Protein 2MM4 (pdb70)

InterPro domains:
  IPR003873 Envelope small membrane protein, coronavirus [PF02723] (2-71)
  IPR003873 Envelope small membrane protein, coronavirus [PS51926] (1-76)
  IPR043506 Envelope small membrane protein, betacoronavirus [MF_04204] (1-76)
  IPR044377 Envelope small membrane protein, SARS-CoV-2-like [cd21536] (2-76)

Foldseek 3Di:
DVDDPCCVVVVVVVVVVVCCVVVVVVVVQVVLCVCCVPPHSGDDCPVVVVVVVVVVVD

CATH classification: 6.10.250.1810

B-factor: mean 38.84, std 23.86, range [0.03, 75.53]

GO terms:
  GO:0051673 disruption of plasma membrane integrity in another organism (P, IDA)
  GO:0044177 host cell Golgi apparatus (C, IDA)
  GO:0046760 viral budding from Golgi membrane (P, IDA)
  GO:0044178 host cell Golgi membrane (C, EXP)
  GO:0055036 virion membrane (C, TAS)
  GO:0042802 identical protein binding (F, IPI)
  GO:0005515 protein binding (F, IPI)
  GO:0044172 host cell endoplasmic reticulum-Golgi intermediate compartment (C, EXP)

Solvent-accessible surface area: 5693 Å² total; per-residue (Å²): 172,142,56,40,135,123,76,104,58,77,136,109,136,110,51,104,55,84,135,84,113,99,67,114,67,108,91,66,65,116,148,45,50,68,93,49,100,126,138,78,94,86,10,125,114,146,78,36,81,137,62,170,57,157,92,164,117,178

Structure (mmCIF, N/CA/C/O backbone):
data_2MM4
#
_entry.id   2MM4
#
loop_
_atom_site.group_PDB
_atom_site.id
_atom_site.type_symbol
_atom_site.label_atom_id
_atom_site.label_alt_id
_atom_site.label_comp_id
_atom_site.label_asym_id
_atom_site.label_entity_id
_atom_site.label_seq_id
_atom_site.pdbx_PDB_ins_code
_atom_site.Cartn_x
_atom_site.Cartn_y
_atom_site.Cartn_z
_atom_site.occupancy
_atom_site.B_iso_or_equiv
_atom_site.auth_seq_id
_atom_site.auth_comp_id
_atom_site.auth_asym_id
_atom_site.auth_atom_id
_atom_site.pdbx_PDB_model_num
ATOM 1 N N . GLU A 1 1 ? 40.899 -0.205 -30.859 1.00 4.00 8 GLU A N 1
ATOM 2 C CA . GLU A 1 1 ? 39.553 -0.435 -30.349 1.00 74.25 8 GLU A CA 1
ATOM 3 C C . GLU A 1 1 ? 38.543 -0.510 -31.489 1.00 4.53 8 GLU A C 1
ATOM 4 O O . GLU A 1 1 ? 38.880 -0.274 -32.650 1.00 40.33 8 GLU A O 1
ATOM 16 N N . THR A 1 2 ? 37.300 -0.841 -31.152 1.00 63.12 9 THR A N 1
ATOM 17 C CA . THR A 1 2 ? 36.240 -0.949 -32.147 1.00 54.33 9 THR A CA 1
ATOM 18 C C . THR A 1 2 ? 35.329 0.273 -32.114 1.00 33.30 9 THR A C 1
ATOM 19 O O . THR A 1 2 ? 34.151 0.190 -32.458 1.00 11.12 9 THR A O 1
ATOM 30 N N . GLY A 1 3 ? 35.883 1.407 -31.696 1.00 3.52 10 GLY A N 1
ATOM 31 C CA . GLY A 1 3 ? 35.105 2.631 -31.627 1.00 64.35 10 GLY A CA 1
ATOM 32 C C . GLY A 1 3 ? 35.050 3.205 -30.225 1.00 33.22 10 GLY A C 1
ATOM 33 O O . GLY A 1 3 ? 34.128 3.947 -29.884 1.00 24.44 10 GLY A O 1
ATOM 37 N N . THR A 1 4 ? 36.039 2.859 -29.407 1.00 74.30 11 THR A N 1
ATOM 38 C CA . THR A 1 4 ? 36.099 3.342 -28.034 1.00 75.15 11 THR A CA 1
ATOM 39 C C . THR A 1 4 ? 36.626 4.771 -27.975 1.00 3.44 11 THR A C 1
ATOM 40 O O . THR A 1 4 ? 37.832 5.004 -28.064 1.00 23.50 11 THR A O 1
ATOM 51 N N . LEU A 1 5 ? 35.715 5.727 -27.825 1.00 74.42 12 LEU A N 1
ATOM 52 C CA . LEU A 1 5 ? 36.089 7.135 -27.753 1.00 1.11 12 LEU A CA 1
ATOM 53 C C . LEU A 1 5 ? 36.029 7.642 -26.316 1.00 4.32 12 LEU A C 1
ATOM 54 O O . LEU A 1 5 ? 36.166 8.840 -26.064 1.00 43.03 12 LEU A O 1
ATOM 70 N N . ILE A 1 6 ? 35.825 6.724 -25.378 1.00 51.21 13 ILE A N 1
ATOM 71 C CA . ILE A 1 6 ? 35.751 7.079 -23.965 1.00 24.35 13 ILE A CA 1
ATOM 72 C C . ILE A 1 6 ? 37.129 7.036 -23.315 1.00 3.34 13 ILE A C 1
ATOM 73 O O . ILE A 1 6 ? 37.442 7.850 -22.446 1.00 74.22 13 ILE A O 1
ATOM 89 N N . VAL A 1 7 ? 37.951 6.084 -23.744 1.00 34.02 14 VAL A N 1
ATOM 90 C CA . VAL A 1 7 ? 39.298 5.938 -23.206 1.00 21.21 14 VAL A CA 1
ATOM 91 C C . VAL A 1 7 ? 40.212 7.054 -23.698 1.00 45.31 14 VAL A C 1
ATOM 92 O O . VAL A 1 7 ? 41.123 7.483 -22.991 1.00 65.03 14 VAL A O 1
ATOM 105 N N . ASN A 1 8 ? 39.961 7.522 -24.917 1.00 50.32 15 ASN A N 1
ATOM 106 C CA . ASN A 1 8 ? 40.761 8.589 -25.505 1.00 10.43 15 ASN A CA 1
ATOM 107 C C . ASN A 1 8 ? 40.239 9.959 -25.079 1.00 23.32 15 ASN A C 1
ATOM 108 O O . ASN A 1 8 ? 40.978 10.943 -25.077 1.00 54.10 15 ASN A O 1
ATOM 119 N N . SER A 1 9 ? 38.962 10.013 -24.719 1.00 64.23 16 SER A N 1
ATOM 120 C CA . SER A 1 9 ? 38.339 11.261 -24.293 1.00 0.25 16 SER A CA 1
ATOM 121 C C . SER A 1 9 ? 38.556 11.496 -22.801 1.00 21.34 16 SER A C 1
ATOM 122 O O . SER A 1 9 ? 38.834 12.615 -22.371 1.00 34.14 16 SER A O 1
ATOM 130 N N . VAL A 1 10 ? 38.427 10.431 -22.016 1.00 63.33 17 VAL A N 1
ATOM 131 C CA . VAL A 1 10 ? 38.609 10.518 -20.573 1.00 13.11 17 VAL A CA 1
ATOM 132 C C . VAL A 1 10 ? 40.067 10.790 -20.219 1.00 31.43 17 VAL A C 1
ATOM 133 O O . VAL A 1 10 ? 40.363 11.445 -19.219 1.00 32.02 17 VAL A O 1
ATOM 146 N N . LEU A 1 11 ? 40.975 10.282 -21.046 1.00 54.43 18 LEU A N 1
ATOM 147 C CA . LEU A 1 11 ? 42.404 10.470 -20.821 1.00 34.53 18 LEU A CA 1
ATOM 148 C C . LEU A 1 11 ? 42.842 11.869 -21.240 1.00 52.44 18 LEU A C 1
ATOM 149 O O . LEU A 1 11 ? 43.651 12.508 -20.564 1.00 62.45 18 LEU A O 1
ATOM 165 N N . LEU A 1 12 ? 42.301 12.343 -22.357 1.00 74.12 19 LEU A N 1
ATOM 166 C CA . LEU A 1 12 ? 42.634 13.669 -22.865 1.00 2.24 19 LEU A CA 1
ATOM 167 C C . LEU A 1 12 ? 41.969 14.757 -22.028 1.00 70.42 19 LEU A C 1
ATOM 168 O O . LEU A 1 12 ? 42.612 15.729 -21.632 1.00 40.55 19 LEU A O 1
ATOM 184 N N . PHE A 1 13 ? 40.680 14.584 -21.759 1.00 51.03 20 PHE A N 1
ATOM 185 C CA . PHE A 1 13 ? 39.928 15.550 -20.966 1.00 24.22 20 PHE A CA 1
ATOM 186 C C . PHE A 1 13 ? 40.646 15.854 -19.655 1.00 0.44 20 PHE A C 1
ATOM 187 O O . PHE A 1 13 ? 40.657 16.995 -19.191 1.00 43.54 20 PHE A O 1
ATOM 204 N N . LEU A 1 14 ? 41.246 14.828 -19.064 1.00 73.41 21 LEU A N 1
ATOM 205 C CA . LEU A 1 14 ? 41.968 14.984 -17.805 1.00 4.30 21 LEU A CA 1
ATOM 206 C C . LEU A 1 14 ? 43.142 15.943 -17.968 1.00 14.12 21 LEU A C 1
ATOM 207 O O . LEU A 1 14 ? 43.244 16.942 -17.256 1.00 11.22 21 LEU A O 1
ATOM 223 N N . ALA A 1 15 ? 44.028 15.633 -18.909 1.00 5.41 22 ALA A N 1
ATOM 224 C CA . ALA A 1 15 ? 45.193 16.470 -19.168 1.00 61.30 22 ALA A CA 1
ATOM 225 C C . ALA A 1 15 ? 44.782 17.828 -19.724 1.00 62.42 22 ALA A C 1
ATOM 226 O O . ALA A 1 15 ? 45.546 18.791 -19.666 1.00 2.15 22 ALA A O 1
ATOM 233 N N . PHE A 1 16 ? 43.569 17.899 -20.263 1.00 61.25 23 PHE A N 1
ATOM 234 C CA . PHE A 1 16 ? 43.057 19.139 -20.832 1.00 3.41 23 PHE A CA 1
ATOM 235 C C . PHE A 1 16 ? 42.653 20.117 -19.731 1.00 30.42 23 PHE A C 1
ATOM 236 O O . PHE A 1 16 ? 43.053 21.281 -19.742 1.00 31.21 23 PHE A O 1
ATOM 253 N N . VAL A 1 17 ? 41.857 19.634 -18.782 1.00 73.11 24 VAL A N 1
ATOM 254 C CA . VAL A 1 17 ? 41.400 20.463 -17.673 1.00 2.20 24 VAL A CA 1
ATOM 255 C C . VAL A 1 17 ? 42.565 21.198 -17.019 1.00 23.32 24 VAL A C 1
ATOM 256 O O . VAL A 1 17 ? 42.579 22.426 -16.953 1.00 52.21 24 VAL A O 1
ATOM 269 N N . VAL A 1 18 ? 43.541 20.436 -16.537 1.00 32.40 25 VAL A N 1
ATOM 270 C CA . VAL A 1 18 ? 44.713 21.014 -15.888 1.00 41.11 25 VAL A CA 1
ATOM 271 C C . VAL A 1 18 ? 45.330 22.113 -16.747 1.00 21.31 25 VAL A C 1
ATOM 272 O O . VAL A 1 18 ? 45.788 23.132 -16.233 1.00 55.53 25 VAL A O 1
ATOM 285 N N . PHE A 1 19 ? 45.337 21.897 -18.058 1.00 61.10 26 PHE A N 1
ATOM 286 C CA . PHE A 1 19 ? 45.899 22.868 -18.989 1.00 43.54 26 PHE A CA 1
ATOM 287 C C . PHE A 1 19 ? 45.079 24.156 -18.991 1.00 23.24 26 PHE A C 1
ATOM 288 O O . PHE A 1 19 ? 45.629 25.256 -18.914 1.00 64.23 26 PHE A O 1
ATOM 305 N N . LEU A 1 20 ? 43.762 24.011 -19.081 1.00 2.35 27 LEU A N 1
ATOM 306 C CA . LEU A 1 20 ? 42.865 25.161 -19.095 1.00 61.01 27 LEU A CA 1
ATOM 307 C C . LEU A 1 20 ? 42.867 25.869 -17.744 1.00 70.25 27 LEU A C 1
ATOM 308 O O . LEU A 1 20 ? 42.700 27.087 -17.669 1.00 11.31 27 LEU A O 1
ATOM 324 N N . LEU A 1 21 ? 43.058 25.099 -16.679 1.00 63.12 28 LEU A N 1
ATOM 325 C CA . LEU A 1 21 ? 43.084 25.652 -15.329 1.00 63.32 28 LEU A CA 1
ATOM 326 C C . LEU A 1 21 ? 44.058 26.822 -15.239 1.00 21.20 28 LEU A C 1
ATOM 327 O O . LEU A 1 21 ? 43.665 27.948 -14.932 1.00 61.52 28 LEU A O 1
ATOM 343 N N . VAL A 1 22 ? 45.330 26.549 -15.511 1.00 44.10 29 VAL A N 1
ATOM 344 C CA . VAL A 1 22 ? 46.360 27.580 -15.465 1.00 54.31 29 VAL A CA 1
ATOM 345 C C . VAL A 1 22 ? 46.286 28.487 -16.688 1.00 71.24 29 VAL A C 1
ATOM 346 O O . VAL A 1 22 ? 46.328 29.712 -16.571 1.00 1.12 29 VAL A O 1
ATOM 359 N N . THR A 1 23 ? 46.175 27.876 -17.864 1.00 42.51 30 THR A N 1
ATOM 360 C CA . THR A 1 23 ? 46.096 28.628 -19.111 1.00 53.34 30 THR A CA 1
ATOM 361 C C . THR A 1 23 ? 45.038 29.723 -19.026 1.00 3.22 30 THR A C 1
ATOM 362 O O . THR A 1 23 ? 45.145 30.756 -19.688 1.00 25.44 30 THR A O 1
ATOM 373 N N . LEU A 1 24 ? 44.018 29.492 -18.208 1.00 61.42 31 LEU A N 1
ATOM 374 C CA . LEU A 1 24 ? 42.941 30.460 -18.035 1.00 24.23 31 LEU A CA 1
ATOM 375 C C . LEU A 1 24 ? 43.467 31.760 -17.436 1.00 10.41 31 LEU A C 1
ATOM 376 O O . LEU A 1 24 ? 43.500 32.794 -18.102 1.00 31.05 31 LEU A O 1
ATOM 392 N N . ALA A 1 25 ? 43.879 31.699 -16.174 1.00 73.32 32 ALA A N 1
ATOM 393 C CA . ALA A 1 25 ? 44.408 32.870 -15.486 1.00 62.05 32 ALA A CA 1
ATOM 394 C C . ALA A 1 25 ? 45.287 33.702 -16.413 1.00 30.53 32 ALA A C 1
ATOM 395 O O . ALA A 1 25 ? 45.208 34.931 -16.422 1.00 74.00 32 ALA A O 1
ATOM 402 N N . ILE A 1 26 ? 46.123 33.025 -17.193 1.00 74.30 33 ILE A N 1
ATOM 403 C CA . ILE A 1 26 ? 47.016 33.702 -18.125 1.00 73.44 33 ILE A CA 1
ATOM 404 C C . ILE A 1 26 ? 46.275 34.775 -18.914 1.00 53.30 33 ILE A C 1
ATOM 405 O O . ILE A 1 26 ? 46.707 35.928 -18.973 1.00 31.41 33 ILE A O 1
ATOM 421 N N . LEU A 1 27 ? 45.158 34.391 -19.520 1.00 62.13 34 LEU A N 1
ATOM 422 C CA . LEU A 1 27 ? 44.353 35.322 -20.305 1.00 33.24 34 LEU A CA 1
ATOM 423 C C . LEU A 1 27 ? 44.103 36.612 -19.531 1.00 41.14 34 LEU A C 1
ATOM 424 O O . LEU A 1 27 ? 43.911 37.676 -20.121 1.00 43.32 34 LEU A O 1
ATOM 440 N N . THR A 1 28 ? 44.107 36.511 -18.205 1.00 1.20 35 THR A N 1
ATOM 441 C CA . THR A 1 28 ? 43.881 37.669 -17.350 1.00 3.54 35 THR A CA 1
ATOM 442 C C . THR A 1 28 ? 44.949 38.734 -17.574 1.00 54.35 35 THR A C 1
ATOM 443 O O . THR A 1 28 ? 44.644 39.924 -17.661 1.00 70.34 35 THR A O 1
ATOM 454 N N . ALA A 1 29 ? 46.201 38.300 -17.665 1.00 31.42 36 ALA A N 1
ATOM 455 C CA . ALA A 1 29 ? 47.314 39.216 -17.881 1.00 60.12 36 ALA A CA 1
ATOM 456 C C . ALA A 1 29 ? 46.996 40.214 -18.990 1.00 21.03 36 ALA A C 1
ATOM 457 O O . ALA A 1 29 ? 47.455 41.357 -18.961 1.00 42.14 36 ALA A O 1
ATOM 464 N N . LEU A 1 30 ? 46.211 39.774 -19.967 1.00 2.32 37 LEU A N 1
ATOM 465 C CA . LEU A 1 30 ? 45.832 40.630 -21.087 1.00 33.33 37 LEU A CA 1
ATOM 466 C C . LEU A 1 30 ? 44.803 41.668 -20.655 1.00 41.01 37 LEU A C 1
ATOM 467 O O . LEU A 1 30 ? 44.923 42.849 -20.980 1.00 13.32 37 LEU A O 1
ATOM 483 N N . ARG A 1 31 ? 43.791 41.220 -19.920 1.00 44.41 38 ARG A N 1
ATOM 484 C CA . ARG A 1 31 ? 42.740 42.111 -19.442 1.00 64.13 38 ARG A CA 1
ATOM 485 C C . ARG A 1 31 ? 43.335 43.325 -18.737 1.00 11.42 38 ARG A C 1
ATOM 486 O O . ARG A 1 31 ? 43.084 44.468 -19.125 1.00 24.24 38 ARG A O 1
ATOM 507 N N . LEU A 1 32 ? 44.126 43.073 -17.700 1.00 42.14 39 LEU A N 1
ATOM 508 C CA . LEU A 1 32 ? 44.757 44.145 -16.940 1.00 50.12 39 LEU A CA 1
ATOM 509 C C . LEU A 1 32 ? 45.473 45.121 -17.868 1.00 54.33 39 LEU A C 1
ATOM 510 O O . LEU A 1 32 ? 45.551 46.318 -17.586 1.00 65.44 39 LEU A O 1
ATOM 526 N N . ALA A 1 33 ? 45.994 44.604 -18.975 1.00 63.11 40 ALA A N 1
ATOM 527 C CA . ALA A 1 33 ? 46.699 45.430 -19.946 1.00 13.05 40 ALA A CA 1
ATOM 528 C C . ALA A 1 33 ? 45.789 46.519 -20.505 1.00 34.31 40 ALA A C 1
ATOM 529 O O . ALA A 1 33 ? 46.253 47.596 -20.880 1.00 72.44 40 ALA A O 1
ATOM 536 N N . ALA A 1 34 ? 44.493 46.232 -20.557 1.00 21.24 41 ALA A N 1
ATOM 537 C CA . ALA A 1 34 ? 43.519 47.187 -21.068 1.00 1.32 41 ALA A CA 1
ATOM 538 C C . ALA A 1 34 ? 43.438 48.420 -20.175 1.00 21.41 41 ALA A C 1
ATOM 539 O O . ALA A 1 34 ? 43.400 49.550 -20.661 1.00 2.20 41 ALA A O 1
ATOM 546 N N . TYR A 1 35 ? 43.411 48.195 -18.866 1.00 61.23 42 TYR A N 1
ATOM 547 C CA . TYR A 1 35 ? 43.331 49.288 -17.904 1.00 72.30 42 TYR A CA 1
ATOM 548 C C . TYR A 1 35 ? 44.552 50.196 -18.009 1.00 0.40 42 TYR A C 1
ATOM 549 O O . TYR A 1 35 ? 44.503 51.367 -17.633 1.00 21.15 42 TYR A O 1
ATOM 567 N N . ALA A 1 36 ? 45.648 49.647 -18.523 1.00 21.11 43 ALA A N 1
ATOM 568 C CA . ALA A 1 36 ? 46.882 50.406 -18.680 1.00 32.00 43 ALA A CA 1
ATOM 569 C C . ALA A 1 36 ? 46.660 51.640 -19.550 1.00 23.42 43 ALA A C 1
ATOM 570 O O . ALA A 1 36 ? 47.476 52.561 -19.556 1.00 60.23 43 ALA A O 1
ATOM 577 N N . ALA A 1 37 ? 45.552 51.649 -20.284 1.00 32.12 44 ALA A N 1
ATOM 578 C CA . ALA A 1 37 ? 45.223 52.769 -21.156 1.00 54.00 44 ALA A CA 1
ATOM 579 C C . ALA A 1 37 ? 44.645 53.933 -20.359 1.00 4.10 44 ALA A C 1
ATOM 580 O O . ALA A 1 37 ? 44.495 55.038 -20.879 1.00 45.54 44 ALA A O 1
ATOM 587 N N . ASN A 1 38 ? 44.321 53.677 -19.096 1.00 72.12 45 ASN A N 1
ATOM 588 C CA . ASN A 1 38 ? 43.757 54.705 -18.228 1.00 21.52 45 ASN A CA 1
ATOM 589 C C . ASN A 1 38 ? 44.796 55.203 -17.228 1.00 62.01 45 ASN A C 1
ATOM 590 O O . ASN A 1 38 ? 45.264 56.338 -17.318 1.00 73.22 45 ASN A O 1
ATOM 601 N N . ILE A 1 39 ? 45.152 54.345 -16.277 1.00 10.01 46 ILE A N 1
ATOM 602 C CA . ILE A 1 39 ? 46.137 54.697 -15.262 1.00 12.12 46 ILE A CA 1
ATOM 603 C C . ILE A 1 39 ? 47.291 53.700 -15.246 1.00 44.50 46 ILE A C 1
ATOM 604 O O . ILE A 1 39 ? 48.417 54.031 -15.617 1.00 65.13 46 ILE A O 1
ATOM 620 N N . VAL A 1 40 ? 47.002 52.477 -14.814 1.00 22.02 47 VAL A N 1
ATOM 621 C CA . VAL A 1 40 ? 48.014 51.429 -14.752 1.00 13.10 47 VAL A CA 1
ATOM 622 C C . VAL A 1 40 ? 47.522 50.150 -15.419 1.00 61.04 47 VAL A C 1
ATOM 623 O O . VAL A 1 40 ? 46.340 50.016 -15.731 1.00 62.21 47 VAL A O 1
ATOM 636 N N . ASN A 1 41 ? 48.438 49.211 -15.634 1.00 15.24 48 ASN A N 1
ATOM 637 C CA . ASN A 1 41 ? 48.097 47.940 -16.264 1.00 15.14 48 ASN A CA 1
ATOM 638 C C . ASN A 1 41 ? 47.526 46.963 -15.243 1.00 72.44 48 ASN A C 1
ATOM 639 O O . ASN A 1 41 ? 47.722 45.752 -15.349 1.00 33.43 48 ASN A O 1
ATOM 650 N N . VAL A 1 42 ? 46.818 47.496 -14.252 1.00 0.51 49 VAL A N 1
ATOM 651 C CA . VAL A 1 42 ? 46.215 46.671 -13.213 1.00 75.53 49 VAL A CA 1
ATOM 652 C C . VAL A 1 42 ? 44.694 46.701 -13.299 1.00 62.01 49 VAL A C 1
ATOM 653 O O . VAL A 1 42 ? 44.099 47.739 -13.588 1.00 54.15 49 VAL A O 1
ATOM 666 N N . SER A 1 43 ? 44.069 45.555 -13.046 1.00 34.40 50 SER A N 1
ATOM 667 C CA . SER A 1 43 ? 42.617 45.448 -13.098 1.00 45.33 50 SER A CA 1
ATOM 668 C C . SER A 1 43 ? 42.145 44.136 -12.479 1.00 3.15 50 SER A C 1
ATOM 669 O O . SER A 1 43 ? 42.954 43.305 -12.067 1.00 21.21 50 SER A O 1
ATOM 677 N N . LEU A 1 44 ? 40.830 43.957 -12.418 1.00 45.41 51 LEU A N 1
ATOM 678 C CA . LEU A 1 44 ? 40.248 42.747 -11.849 1.00 32.51 51 LEU A CA 1
ATOM 679 C C . LEU A 1 44 ? 38.933 42.398 -12.538 1.00 4.52 51 LEU A C 1
ATOM 680 O O . LEU A 1 44 ? 38.527 43.059 -13.495 1.00 53.21 51 LEU A O 1
ATOM 696 N N . VAL A 1 45 ? 38.269 41.357 -12.045 1.00 11.45 52 VAL A N 1
ATOM 697 C CA . VAL A 1 45 ? 36.998 40.923 -12.611 1.00 4.13 52 VAL A CA 1
ATOM 698 C C . VAL A 1 45 ? 35.858 41.125 -11.620 1.00 24.23 52 VAL A C 1
ATOM 699 O O . VAL A 1 45 ? 34.690 40.913 -11.948 1.00 25.15 52 VAL A O 1
ATOM 712 N N . LYS A 1 46 ? 36.204 41.536 -10.405 1.00 62.00 53 LYS A N 1
ATOM 713 C CA . LYS A 1 46 ? 35.209 41.768 -9.364 1.00 54.33 53 LYS A CA 1
ATOM 714 C C . LYS A 1 46 ? 34.229 42.860 -9.782 1.00 72.42 53 LYS A C 1
ATOM 715 O O . LYS A 1 46 ? 33.012 42.677 -9.755 1.00 71.01 53 LYS A O 1
ATOM 734 N N . PRO A 1 47 ? 34.769 44.021 -10.179 1.00 0.32 54 PRO A N 1
ATOM 735 C CA . PRO A 1 47 ? 33.959 45.163 -10.613 1.00 2.44 54 PRO A CA 1
ATOM 736 C C . PRO A 1 47 ? 33.271 44.912 -11.951 1.00 13.44 54 PRO A C 1
ATOM 737 O O . PRO A 1 47 ? 32.428 45.697 -12.385 1.00 13.44 54 PRO A O 1
ATOM 748 N N . THR A 1 48 ? 33.636 43.811 -12.601 1.00 14.55 55 THR A N 1
ATOM 749 C CA . THR A 1 48 ? 33.055 43.457 -13.890 1.00 52.22 55 THR A CA 1
ATOM 750 C C . THR A 1 48 ? 31.797 42.615 -13.713 1.00 63.30 55 THR A C 1
ATOM 751 O O . THR A 1 48 ? 31.091 42.325 -14.679 1.00 74.43 55 THR A O 1
ATOM 762 N N . VAL A 1 49 ? 31.521 42.225 -12.473 1.00 62.42 56 VAL A N 1
ATOM 763 C CA . VAL A 1 49 ? 30.346 41.417 -12.169 1.00 14.13 56 VAL A CA 1
ATOM 764 C C . VAL A 1 49 ? 29.075 42.078 -12.689 1.00 51.41 56 VAL A C 1
ATOM 765 O O . VAL A 1 49 ? 28.098 41.403 -13.011 1.00 64.31 56 VAL A O 1
ATOM 778 N N . TYR A 1 50 ? 29.095 43.404 -12.769 1.00 54.42 57 TYR A N 1
ATOM 779 C CA . TYR A 1 50 ? 27.943 44.158 -13.247 1.00 41.32 57 TYR A CA 1
ATOM 780 C C . TYR A 1 50 ? 27.443 43.604 -14.578 1.00 71.51 57 TYR A C 1
ATOM 781 O O . TYR A 1 50 ? 26.242 43.582 -14.843 1.00 62.51 57 TYR A O 1
ATOM 799 N N . VAL A 1 51 ? 28.376 43.154 -15.411 1.00 1.14 58 VAL A N 1
ATOM 800 C CA . VAL A 1 51 ? 28.032 42.597 -16.715 1.00 73.30 58 VAL A CA 1
ATOM 801 C C . VAL A 1 51 ? 27.559 41.154 -16.587 1.00 70.43 58 VAL A C 1
ATOM 802 O O . VAL A 1 51 ? 26.789 40.666 -17.415 1.00 41.13 58 VAL A O 1
ATOM 815 N N . TYR A 1 52 ? 28.024 40.474 -15.545 1.00 14.14 59 TYR A N 1
ATOM 816 C CA . TYR A 1 52 ? 27.651 39.084 -15.310 1.00 44.55 59 TYR A CA 1
ATOM 817 C C . TYR A 1 52 ? 26.136 38.909 -15.375 1.00 15.31 59 TYR A C 1
ATOM 818 O O . TYR A 1 52 ? 25.634 37.984 -16.013 1.00 74.31 59 TYR A O 1
ATOM 836 N N . SER A 1 53 ? 25.415 39.806 -14.710 1.00 1.41 60 SER A N 1
ATOM 837 C CA . SER A 1 53 ? 23.958 39.751 -14.689 1.00 50.11 60 SER A CA 1
ATOM 838 C C . SER A 1 53 ? 23.375 40.266 -16.001 1.00 32.43 60 SER A C 1
ATOM 839 O O . SER A 1 53 ? 22.405 39.713 -16.522 1.00 54.53 60 SER A O 1
ATOM 847 N N . ARG A 1 54 ? 23.974 41.327 -16.531 1.00 42.33 61 ARG A N 1
ATOM 848 C CA . ARG A 1 54 ? 23.515 41.919 -17.781 1.00 2.34 61 ARG A CA 1
ATOM 849 C C . ARG A 1 54 ? 23.437 40.867 -18.885 1.00 52.24 61 ARG A C 1
ATOM 850 O O . ARG A 1 54 ? 22.370 40.617 -19.444 1.00 23.05 61 ARG A O 1
ATOM 871 N N . VAL A 1 55 ? 24.576 40.253 -19.192 1.00 52.53 62 VAL A N 1
ATOM 872 C CA . VAL A 1 55 ? 24.637 39.229 -20.226 1.00 22.05 62 VAL A CA 1
ATOM 873 C C . VAL A 1 55 ? 23.603 38.136 -19.979 1.00 13.03 62 VAL A C 1
ATOM 874 O O . VAL A 1 55 ? 23.001 37.613 -20.917 1.00 70.44 62 VAL A O 1
ATOM 887 N N . LYS A 1 56 ? 23.402 37.796 -18.711 1.00 70.10 63 LYS A N 1
ATOM 888 C CA . LYS A 1 56 ? 22.439 36.766 -18.339 1.00 51.43 63 LYS A CA 1
ATOM 889 C C . LYS A 1 56 ? 21.016 37.205 -18.670 1.00 13.22 63 LYS A C 1
ATOM 890 O O . LYS A 1 56 ? 20.222 36.425 -19.192 1.00 60.34 63 LYS A O 1
ATOM 909 N N . ASN A 1 57 ? 20.704 38.461 -18.366 1.00 73.14 64 ASN A N 1
ATOM 910 C CA . ASN A 1 57 ? 19.377 39.004 -18.632 1.00 40.21 64 ASN A CA 1
ATOM 911 C C . ASN A 1 57 ? 19.078 38.999 -20.128 1.00 2.04 64 ASN A C 1
ATOM 912 O O . ASN A 1 57 ? 17.925 38.867 -20.542 1.00 63.12 64 ASN A O 1
ATOM 923 N N . LEU A 1 58 ? 20.124 39.142 -20.935 1.00 41.32 65 LEU A N 1
ATOM 924 C CA . LEU A 1 58 ? 19.974 39.153 -22.386 1.00 12.05 65 LEU A CA 1
ATOM 925 C C . LEU A 1 58 ? 19.814 37.737 -22.928 1.00 24.44 65 LEU A C 1
ATOM 926 O O . LEU A 1 58 ? 19.597 37.572 -24.128 1.00 10.11 65 LEU A O 1
ATOM 942 N N . GLU A 1 1 ? 40.542 -0.250 -31.058 1.00 53.42 8 GLU A N 2
ATOM 943 C CA . GLU A 1 1 ? 39.208 -0.196 -30.473 1.00 64.12 8 GLU A CA 2
ATOM 944 C C . GLU A 1 1 ? 38.136 -0.341 -31.551 1.00 13.51 8 GLU A C 2
ATOM 945 O O . GLU A 1 1 ? 38.373 -0.041 -32.722 1.00 64.44 8 GLU A O 2
ATOM 957 N N . THR A 1 2 ? 36.956 -0.802 -31.147 1.00 54.31 9 THR A N 2
ATOM 958 C CA . THR A 1 2 ? 35.850 -0.987 -32.076 1.00 71.34 9 THR A CA 2
ATOM 959 C C . THR A 1 2 ? 34.910 0.213 -32.059 1.00 52.04 9 THR A C 2
ATOM 960 O O . THR A 1 2 ? 33.730 0.095 -32.385 1.00 30.24 9 THR A O 2
ATOM 971 N N . GLY A 1 3 ? 35.442 1.370 -31.676 1.00 23.02 10 GLY A N 2
ATOM 972 C CA . GLY A 1 3 ? 34.637 2.577 -31.624 1.00 23.22 10 GLY A CA 2
ATOM 973 C C . GLY A 1 3 ? 34.580 3.176 -30.234 1.00 51.41 10 GLY A C 2
ATOM 974 O O . GLY A 1 3 ? 33.688 3.968 -29.927 1.00 12.33 10 GLY A O 2
ATOM 978 N N . THR A 1 4 ? 35.533 2.797 -29.388 1.00 54.33 11 THR A N 2
ATOM 979 C CA . THR A 1 4 ? 35.586 3.302 -28.021 1.00 20.22 11 THR A CA 2
ATOM 980 C C . THR A 1 4 ? 36.233 4.681 -27.968 1.00 63.40 11 THR A C 2
ATOM 981 O O . THR A 1 4 ? 37.449 4.814 -28.105 1.00 30.21 11 THR A O 2
ATOM 992 N N . LEU A 1 5 ? 35.412 5.706 -27.769 1.00 54.12 12 LEU A N 2
ATOM 993 C CA . LEU A 1 5 ? 35.904 7.078 -27.697 1.00 35.03 12 LEU A CA 2
ATOM 994 C C . LEU A 1 5 ? 35.896 7.584 -26.258 1.00 55.44 12 LEU A C 2
ATOM 995 O O . LEU A 1 5 ? 36.036 8.783 -26.011 1.00 62.41 12 LEU A O 2
ATOM 1011 N N . ILE A 1 6 ? 35.731 6.665 -25.314 1.00 34.21 13 ILE A N 2
ATOM 1012 C CA . ILE A 1 6 ? 35.708 7.019 -23.899 1.00 40.34 13 ILE A CA 2
ATOM 1013 C C . ILE A 1 6 ? 37.109 6.980 -23.299 1.00 4.21 13 ILE A C 2
ATOM 1014 O O . ILE A 1 6 ? 37.448 7.785 -22.432 1.00 72.54 13 ILE A O 2
ATOM 1030 N N . VAL A 1 7 ? 37.922 6.038 -23.769 1.00 32.10 14 VAL A N 2
ATOM 1031 C CA . VAL A 1 7 ? 39.288 5.895 -23.281 1.00 1.21 14 VAL A CA 2
ATOM 1032 C C . VAL A 1 7 ? 40.179 7.016 -23.805 1.00 32.14 14 VAL A C 2
ATOM 1033 O O . VAL A 1 7 ? 41.105 7.455 -23.126 1.00 0.53 14 VAL A O 2
ATOM 1046 N N . ASN A 1 8 ? 39.891 7.475 -25.020 1.00 71.54 15 ASN A N 2
ATOM 1047 C CA . ASN A 1 8 ? 40.666 8.545 -25.636 1.00 33.23 15 ASN A CA 2
ATOM 1048 C C . ASN A 1 8 ? 40.159 9.912 -25.188 1.00 61.22 15 ASN A C 2
ATOM 1049 O O . ASN A 1 8 ? 40.898 10.896 -25.205 1.00 62.12 15 ASN A O 2
ATOM 1060 N N . SER A 1 9 ? 38.893 9.964 -24.787 1.00 54.14 16 SER A N 2
ATOM 1061 C CA . SER A 1 9 ? 38.285 11.211 -24.336 1.00 43.24 16 SER A CA 2
ATOM 1062 C C . SER A 1 9 ? 38.553 11.442 -22.852 1.00 24.04 16 SER A C 2
ATOM 1063 O O . SER A 1 9 ? 38.836 12.562 -22.428 1.00 70.24 16 SER A O 2
ATOM 1071 N N . VAL A 1 10 ? 38.462 10.373 -22.067 1.00 24.30 17 VAL A N 2
ATOM 1072 C CA . VAL A 1 10 ? 38.695 10.456 -20.631 1.00 0.01 17 VAL A CA 2
ATOM 1073 C C . VAL A 1 10 ? 40.160 10.753 -20.328 1.00 22.44 17 VAL A C 2
ATOM 1074 O O . VAL A 1 10 ? 40.481 11.404 -19.334 1.00 42.33 17 VAL A O 2
ATOM 1087 N N . LEU A 1 11 ? 41.045 10.270 -21.193 1.00 32.04 18 LEU A N 2
ATOM 1088 C CA . LEU A 1 11 ? 42.478 10.483 -21.019 1.00 11.22 18 LEU A CA 2
ATOM 1089 C C . LEU A 1 11 ? 42.877 11.889 -21.456 1.00 24.24 18 LEU A C 2
ATOM 1090 O O . LEU A 1 11 ? 43.661 12.560 -20.785 1.00 1.42 18 LEU A O 2
ATOM 1106 N N . LEU A 1 12 ? 42.331 12.328 -22.585 1.00 62.15 19 LEU A N 2
ATOM 1107 C CA . LEU A 1 12 ? 42.626 13.656 -23.112 1.00 14.34 19 LEU A CA 2
ATOM 1108 C C . LEU A 1 12 ? 41.966 14.739 -22.264 1.00 24.33 19 LEU A C 2
ATOM 1109 O O . LEU A 1 12 ? 42.612 15.703 -21.855 1.00 1.41 19 LEU A O 2
ATOM 1125 N N . PHE A 1 13 ? 40.674 14.571 -22.001 1.00 21.00 20 PHE A N 2
ATOM 1126 C CA . PHE A 1 13 ? 39.925 15.532 -21.201 1.00 43.01 20 PHE A CA 2
ATOM 1127 C C . PHE A 1 13 ? 40.645 15.824 -19.887 1.00 12.21 20 PHE A C 2
ATOM 1128 O O . PHE A 1 13 ? 40.649 16.958 -19.407 1.00 33.23 20 PHE A O 2
ATOM 1145 N N . LEU A 1 14 ? 41.252 14.793 -19.312 1.00 34.41 21 LEU A N 2
ATOM 1146 C CA . LEU A 1 14 ? 41.976 14.937 -18.053 1.00 61.43 21 LEU A CA 2
ATOM 1147 C C . LEU A 1 14 ? 43.155 15.891 -18.209 1.00 53.11 21 LEU A C 2
ATOM 1148 O O . LEU A 1 14 ? 43.255 16.891 -17.499 1.00 52.45 21 LEU A O 2
ATOM 1164 N N . ALA A 1 15 ? 44.046 15.575 -19.143 1.00 31.12 22 ALA A N 2
ATOM 1165 C CA . ALA A 1 15 ? 45.216 16.407 -19.395 1.00 10.14 22 ALA A CA 2
ATOM 1166 C C . ALA A 1 15 ? 44.812 17.771 -19.945 1.00 22.34 22 ALA A C 2
ATOM 1167 O O . ALA A 1 15 ? 45.580 18.730 -19.879 1.00 31.15 22 ALA A O 2
ATOM 1174 N N . PHE A 1 16 ? 43.603 17.849 -20.490 1.00 13.02 23 PHE A N 2
ATOM 1175 C CA . PHE A 1 16 ? 43.098 19.096 -21.053 1.00 24.35 23 PHE A CA 2
ATOM 1176 C C . PHE A 1 16 ? 42.674 20.059 -19.949 1.00 42.45 23 PHE A C 2
ATOM 1177 O O . PHE A 1 16 ? 43.060 21.227 -19.947 1.00 13.54 23 PHE A O 2
ATOM 1194 N N . VAL A 1 17 ? 41.873 19.560 -19.012 1.00 14.24 24 VAL A N 2
ATOM 1195 C CA . VAL A 1 17 ? 41.396 20.375 -17.901 1.00 41.21 24 VAL A CA 2
ATOM 1196 C C . VAL A 1 17 ? 42.545 21.125 -17.236 1.00 45.03 24 VAL A C 2
ATOM 1197 O O . VAL A 1 17 ? 42.540 22.354 -17.164 1.00 50.05 24 VAL A O 2
ATOM 1210 N N . VAL A 1 18 ? 43.530 20.377 -16.751 1.00 61.21 25 VAL A N 2
ATOM 1211 C CA . VAL A 1 18 ? 44.687 20.970 -16.092 1.00 12.45 25 VAL A CA 2
ATOM 1212 C C . VAL A 1 18 ? 45.289 22.086 -16.939 1.00 20.43 25 VAL A C 2
ATOM 1213 O O . VAL A 1 18 ? 45.678 23.133 -16.420 1.00 64.35 25 VAL A O 2
ATOM 1226 N N . PHE A 1 19 ? 45.364 21.855 -18.245 1.00 3.12 26 PHE A N 2
ATOM 1227 C CA . PHE A 1 19 ? 45.920 22.840 -19.166 1.00 34.11 26 PHE A CA 2
ATOM 1228 C C . PHE A 1 19 ? 45.095 24.123 -19.151 1.00 42.22 26 PHE A C 2
ATOM 1229 O O . PHE A 1 19 ? 45.639 25.226 -19.067 1.00 24.44 26 PHE A O 2
ATOM 1246 N N . LEU A 1 20 ? 43.778 23.973 -19.235 1.00 61.34 27 LEU A N 2
ATOM 1247 C CA . LEU A 1 20 ? 42.875 25.119 -19.232 1.00 41.31 27 LEU A CA 2
ATOM 1248 C C . LEU A 1 20 ? 42.874 25.808 -17.871 1.00 41.42 27 LEU A C 2
ATOM 1249 O O . LEU A 1 20 ? 42.765 27.033 -17.784 1.00 71.42 27 LEU A O 2
ATOM 1265 N N . LEU A 1 21 ? 42.998 25.016 -16.813 1.00 51.03 28 LEU A N 2
ATOM 1266 C CA . LEU A 1 21 ? 43.014 25.550 -15.455 1.00 41.22 28 LEU A CA 2
ATOM 1267 C C . LEU A 1 21 ? 44.005 26.703 -15.335 1.00 12.12 28 LEU A C 2
ATOM 1268 O O . LEU A 1 21 ? 43.628 27.828 -15.007 1.00 51.44 28 LEU A O 2
ATOM 1284 N N . VAL A 1 22 ? 45.274 26.417 -15.605 1.00 32.44 29 VAL A N 2
ATOM 1285 C CA . VAL A 1 22 ? 46.320 27.429 -15.531 1.00 44.43 29 VAL A CA 2
ATOM 1286 C C . VAL A 1 22 ? 46.253 28.377 -16.724 1.00 21.14 29 VAL A C 2
ATOM 1287 O O . VAL A 1 22 ? 46.304 29.596 -16.567 1.00 51.54 29 VAL A O 2
ATOM 1300 N N . THR A 1 23 ? 46.139 27.806 -17.919 1.00 24.31 30 THR A N 2
ATOM 1301 C CA . THR A 1 23 ? 46.066 28.598 -19.141 1.00 40.13 30 THR A CA 2
ATOM 1302 C C . THR A 1 23 ? 45.010 29.692 -19.024 1.00 0.14 30 THR A C 2
ATOM 1303 O O . THR A 1 23 ? 45.111 30.737 -19.669 1.00 41.01 30 THR A O 2
ATOM 1314 N N . LEU A 1 24 ? 44.000 29.446 -18.197 1.00 45.53 31 LEU A N 2
ATOM 1315 C CA . LEU A 1 24 ? 42.925 30.412 -17.995 1.00 22.23 31 LEU A CA 2
ATOM 1316 C C . LEU A 1 24 ? 43.458 31.697 -17.371 1.00 11.02 31 LEU A C 2
ATOM 1317 O O . LEU A 1 24 ? 43.489 32.746 -18.015 1.00 32.21 31 LEU A O 2
ATOM 1333 N N . ALA A 1 25 ? 43.879 31.607 -16.114 1.00 53.54 32 ALA A N 2
ATOM 1334 C CA . ALA A 1 25 ? 44.415 32.763 -15.403 1.00 63.12 32 ALA A CA 2
ATOM 1335 C C . ALA A 1 25 ? 45.294 33.610 -16.317 1.00 33.33 32 ALA A C 2
ATOM 1336 O O . ALA A 1 25 ? 45.221 34.839 -16.299 1.00 33.21 32 ALA A O 2
ATOM 1343 N N . ILE A 1 26 ? 46.124 32.944 -17.113 1.00 40.31 33 ILE A N 2
ATOM 1344 C CA . ILE A 1 26 ? 47.017 33.637 -18.034 1.00 11.11 33 ILE A CA 2
ATOM 1345 C C . ILE A 1 26 ? 46.277 34.727 -18.802 1.00 34.25 33 ILE A C 2
ATOM 1346 O O . ILE A 1 26 ? 46.720 35.876 -18.851 1.00 60.02 33 ILE A O 2
ATOM 1362 N N . LEU A 1 27 ? 45.149 34.361 -19.399 1.00 31.43 34 LEU A N 2
ATOM 1363 C CA . LEU A 1 27 ? 44.346 35.308 -20.164 1.00 62.45 34 LEU A CA 2
ATOM 1364 C C . LEU A 1 27 ? 44.109 36.588 -19.368 1.00 23.44 34 LEU A C 2
ATOM 1365 O O . LEU A 1 27 ? 43.921 37.662 -19.940 1.00 2.20 34 LEU A O 2
ATOM 1381 N N . THR A 1 28 ? 44.122 36.467 -18.045 1.00 31.53 35 THR A N 2
ATOM 1382 C CA . THR A 1 28 ? 43.910 37.614 -17.170 1.00 23.13 35 THR A CA 2
ATOM 1383 C C . THR A 1 28 ? 44.975 38.681 -17.395 1.00 1.33 35 THR A C 2
ATOM 1384 O O . THR A 1 28 ? 44.669 39.870 -17.477 1.00 63.42 35 THR A O 2
ATOM 1395 N N . ALA A 1 29 ? 46.228 38.248 -17.496 1.00 55.52 36 ALA A N 2
ATOM 1396 C CA . ALA A 1 29 ? 47.337 39.167 -17.714 1.00 14.35 36 ALA A CA 2
ATOM 1397 C C . ALA A 1 29 ? 47.017 40.162 -18.824 1.00 51.54 36 ALA A C 2
ATOM 1398 O O . ALA A 1 29 ? 47.468 41.309 -18.794 1.00 63.41 36 ALA A O 2
ATOM 1405 N N . LEU A 1 30 ? 46.235 39.719 -19.802 1.00 64.14 37 LEU A N 2
ATOM 1406 C CA . LEU A 1 30 ? 45.853 40.571 -20.922 1.00 10.42 37 LEU A CA 2
ATOM 1407 C C . LEU A 1 30 ? 44.845 41.629 -20.484 1.00 22.42 37 LEU A C 2
ATOM 1408 O O . LEU A 1 30 ? 44.966 42.801 -20.839 1.00 13.53 37 LEU A O 2
ATOM 1424 N N . ARG A 1 31 ? 43.852 41.207 -19.708 1.00 73.10 38 ARG A N 2
ATOM 1425 C CA . ARG A 1 31 ? 42.825 42.118 -19.219 1.00 43.13 38 ARG A CA 2
ATOM 1426 C C . ARG A 1 31 ? 43.452 43.342 -18.559 1.00 63.12 38 ARG A C 2
ATOM 1427 O O . ARG A 1 31 ? 43.191 44.479 -18.958 1.00 24.42 38 ARG A O 2
ATOM 1448 N N . LEU A 1 32 ? 44.278 43.104 -17.547 1.00 23.25 39 LEU A N 2
ATOM 1449 C CA . LEU A 1 32 ? 44.943 44.186 -16.830 1.00 1.25 39 LEU A CA 2
ATOM 1450 C C . LEU A 1 32 ? 45.629 45.141 -17.802 1.00 35.13 39 LEU A C 2
ATOM 1451 O O . LEU A 1 32 ? 45.742 46.337 -17.536 1.00 55.01 39 LEU A O 2
ATOM 1467 N N . ALA A 1 33 ? 46.083 44.605 -18.930 1.00 34.25 40 ALA A N 2
ATOM 1468 C CA . ALA A 1 33 ? 46.755 45.410 -19.943 1.00 51.11 40 ALA A CA 2
ATOM 1469 C C . ALA A 1 33 ? 45.819 46.473 -20.508 1.00 71.54 40 ALA A C 2
ATOM 1470 O O . ALA A 1 33 ? 46.259 47.547 -20.917 1.00 75.33 40 ALA A O 2
ATOM 1477 N N . ALA A 1 34 ? 44.525 46.166 -20.527 1.00 24.44 41 ALA A N 2
ATOM 1478 C CA . ALA A 1 34 ? 43.528 47.096 -21.042 1.00 63.24 41 ALA A CA 2
ATOM 1479 C C . ALA A 1 34 ? 43.443 48.346 -20.173 1.00 25.41 41 ALA A C 2
ATOM 1480 O O . ALA A 1 34 ? 43.382 49.465 -20.683 1.00 32.23 41 ALA A O 2
ATOM 1487 N N . TYR A 1 35 ? 43.439 48.149 -18.860 1.00 35.43 42 TYR A N 2
ATOM 1488 C CA . TYR A 1 35 ? 43.359 49.261 -17.920 1.00 74.51 42 TYR A CA 2
ATOM 1489 C C . TYR A 1 35 ? 44.609 50.132 -18.000 1.00 51.25 42 TYR A C 2
ATOM 1490 O O . TYR A 1 35 ? 44.598 51.291 -17.587 1.00 14.14 42 TYR A O 2
ATOM 1508 N N . ALA A 1 36 ? 45.686 49.564 -18.534 1.00 43.55 43 ALA A N 2
ATOM 1509 C CA . ALA A 1 36 ? 46.942 50.289 -18.672 1.00 15.11 43 ALA A CA 2
ATOM 1510 C C . ALA A 1 36 ? 46.763 51.546 -19.516 1.00 45.22 43 ALA A C 2
ATOM 1511 O O . ALA A 1 36 ? 47.610 52.438 -19.506 1.00 10.22 43 ALA A O 2
ATOM 1518 N N . ALA A 1 37 ? 45.654 51.609 -20.247 1.00 22.01 44 ALA A N 2
ATOM 1519 C CA . ALA A 1 37 ? 45.364 52.756 -21.096 1.00 54.45 44 ALA A CA 2
ATOM 1520 C C . ALA A 1 37 ? 44.760 53.899 -20.287 1.00 53.20 44 ALA A C 2
ATOM 1521 O O . ALA A 1 37 ? 44.597 55.011 -20.790 1.00 21.40 44 ALA A O 2
ATOM 1528 N N . ASN A 1 38 ? 44.432 53.619 -19.029 1.00 42.34 45 ASN A N 2
ATOM 1529 C CA . ASN A 1 38 ? 43.845 54.625 -18.150 1.00 22.41 45 ASN A CA 2
ATOM 1530 C C . ASN A 1 38 ? 44.890 55.184 -17.190 1.00 25.41 45 ASN A C 2
ATOM 1531 O O . ASN A 1 38 ? 45.270 56.351 -17.281 1.00 4.32 45 ASN A O 2
ATOM 1542 N N . ILE A 1 39 ? 45.351 54.342 -16.270 1.00 43.52 46 ILE A N 2
ATOM 1543 C CA . ILE A 1 39 ? 46.353 54.753 -15.295 1.00 21.25 46 ILE A CA 2
ATOM 1544 C C . ILE A 1 39 ? 47.602 53.881 -15.390 1.00 43.15 46 ILE A C 2
ATOM 1545 O O . ILE A 1 39 ? 48.670 54.349 -15.784 1.00 20.31 46 ILE A O 2
ATOM 1561 N N . VAL A 1 40 ? 47.459 52.610 -15.027 1.00 44.33 47 VAL A N 2
ATOM 1562 C CA . VAL A 1 40 ? 48.573 51.672 -15.074 1.00 70.21 47 VAL A CA 2
ATOM 1563 C C . VAL A 1 40 ? 48.086 50.253 -15.347 1.00 73.30 47 VAL A C 2
ATOM 1564 O O . VAL A 1 40 ? 46.900 50.028 -15.581 1.00 61.32 47 VAL A O 2
ATOM 1577 N N . ASN A 1 41 ? 49.011 49.299 -15.314 1.00 63.21 48 ASN A N 2
ATOM 1578 C CA . ASN A 1 41 ? 48.675 47.901 -15.557 1.00 23.14 48 ASN A CA 2
ATOM 1579 C C . ASN A 1 41 ? 47.955 47.297 -14.357 1.00 62.44 48 ASN A C 2
ATOM 1580 O O . ASN A 1 41 ? 48.424 46.327 -13.760 1.00 44.33 48 ASN A O 2
ATOM 1591 N N . VAL A 1 42 ? 46.810 47.876 -14.007 1.00 42.11 49 VAL A N 2
ATOM 1592 C CA . VAL A 1 42 ? 46.022 47.395 -12.879 1.00 33.12 49 VAL A CA 2
ATOM 1593 C C . VAL A 1 42 ? 44.543 47.316 -13.236 1.00 44.21 49 VAL A C 2
ATOM 1594 O O . VAL A 1 42 ? 43.968 48.269 -13.761 1.00 13.44 49 VAL A O 2
ATOM 1607 N N . SER A 1 43 ? 43.930 46.172 -12.947 1.00 31.41 50 SER A N 2
ATOM 1608 C CA . SER A 1 43 ? 42.516 45.966 -13.240 1.00 2.20 50 SER A CA 2
ATOM 1609 C C . SER A 1 43 ? 41.888 45.004 -12.237 1.00 73.21 50 SER A C 2
ATOM 1610 O O . SER A 1 43 ? 42.576 44.439 -11.386 1.00 62.21 50 SER A O 2
ATOM 1618 N N . LEU A 1 44 ? 40.576 44.822 -12.344 1.00 31.11 51 LEU A N 2
ATOM 1619 C CA . LEU A 1 44 ? 39.852 43.927 -11.447 1.00 32.14 51 LEU A CA 2
ATOM 1620 C C . LEU A 1 44 ? 38.606 43.368 -12.125 1.00 54.34 51 LEU A C 2
ATOM 1621 O O . LEU A 1 44 ? 38.287 43.730 -13.257 1.00 1.12 51 LEU A O 2
ATOM 1637 N N . VAL A 1 45 ? 37.901 42.487 -11.422 1.00 70.41 52 VAL A N 2
ATOM 1638 C CA . VAL A 1 45 ? 36.687 41.881 -11.954 1.00 44.32 52 VAL A CA 2
ATOM 1639 C C . VAL A 1 45 ? 35.469 42.267 -11.121 1.00 40.10 52 VAL A C 2
ATOM 1640 O O . VAL A 1 45 ? 34.330 42.002 -11.505 1.00 3.20 52 VAL A O 2
ATOM 1653 N N . LYS A 1 46 ? 35.717 42.897 -9.978 1.00 30.24 53 LYS A N 2
ATOM 1654 C CA . LYS A 1 46 ? 34.643 43.323 -9.090 1.00 74.24 53 LYS A CA 2
ATOM 1655 C C . LYS A 1 46 ? 33.661 44.234 -9.821 1.00 13.43 53 LYS A C 2
ATOM 1656 O O . LYS A 1 46 ? 32.451 44.010 -9.820 1.00 45.42 53 LYS A O 2
ATOM 1675 N N . PRO A 1 47 ? 34.194 45.286 -10.460 1.00 51.12 54 PRO A N 2
ATOM 1676 C CA . PRO A 1 47 ? 33.383 46.251 -11.208 1.00 40.22 54 PRO A CA 2
ATOM 1677 C C . PRO A 1 47 ? 32.796 45.651 -12.482 1.00 75.53 54 PRO A C 2
ATOM 1678 O O . PRO A 1 47 ? 31.938 46.255 -13.128 1.00 34.14 54 PRO A O 2
ATOM 1689 N N . THR A 1 48 ? 33.261 44.457 -12.837 1.00 53.15 55 THR A N 2
ATOM 1690 C CA . THR A 1 48 ? 32.782 43.775 -14.032 1.00 63.25 55 THR A CA 2
ATOM 1691 C C . THR A 1 48 ? 31.585 42.885 -13.715 1.00 32.25 55 THR A C 2
ATOM 1692 O O . THR A 1 48 ? 31.017 42.252 -14.605 1.00 23.33 55 THR A O 2
ATOM 1703 N N . VAL A 1 49 ? 31.208 42.840 -12.441 1.00 64.51 56 VAL A N 2
ATOM 1704 C CA . VAL A 1 49 ? 30.078 42.027 -12.008 1.00 54.02 56 VAL A CA 2
ATOM 1705 C C . VAL A 1 49 ? 28.796 42.443 -12.720 1.00 52.34 56 VAL A C 2
ATOM 1706 O O . VAL A 1 49 ? 27.965 41.603 -13.066 1.00 55.52 56 VAL A O 2
ATOM 1719 N N . TYR A 1 50 ? 28.642 43.745 -12.937 1.00 22.12 57 TYR A N 2
ATOM 1720 C CA . TYR A 1 50 ? 27.460 44.274 -13.607 1.00 34.02 57 TYR A CA 2
ATOM 1721 C C . TYR A 1 50 ? 27.195 43.529 -14.912 1.00 62.35 57 TYR A C 2
ATOM 1722 O O . TYR A 1 50 ? 26.048 43.385 -15.336 1.00 54.50 57 TYR A O 2
ATOM 1740 N N . VAL A 1 51 ? 28.264 43.056 -15.544 1.00 13.13 58 VAL A N 2
ATOM 1741 C CA . VAL A 1 51 ? 28.148 42.324 -16.799 1.00 2.12 58 VAL A CA 2
ATOM 1742 C C . VAL A 1 51 ? 27.675 40.895 -16.560 1.00 64.35 58 VAL A C 2
ATOM 1743 O O . VAL A 1 51 ? 26.934 40.332 -17.367 1.00 14.14 58 VAL A O 2
ATOM 1756 N N . TYR A 1 52 ? 28.106 40.312 -15.447 1.00 12.32 59 TYR A N 2
ATOM 1757 C CA . TYR A 1 52 ? 27.729 38.948 -15.102 1.00 71.45 59 TYR A CA 2
ATOM 1758 C C . TYR A 1 52 ? 26.223 38.744 -15.254 1.00 33.12 59 TYR A C 2
ATOM 1759 O O . TYR A 1 52 ? 25.775 37.766 -15.852 1.00 13.42 59 TYR A O 2
ATOM 1777 N N . SER A 1 53 ? 25.449 39.675 -14.707 1.00 53.43 60 SER A N 2
ATOM 1778 C CA . SER A 1 53 ? 23.994 39.599 -14.778 1.00 35.42 60 SER A CA 2
ATOM 1779 C C . SER A 1 53 ? 23.502 39.925 -16.184 1.00 53.24 60 SER A C 2
ATOM 1780 O O . SER A 1 53 ? 22.514 39.360 -16.654 1.00 63.32 60 SER A O 2
ATOM 1788 N N . ARG A 1 54 ? 24.196 40.842 -16.850 1.00 11.51 61 ARG A N 2
ATOM 1789 C CA . ARG A 1 54 ? 23.828 41.247 -18.202 1.00 32.52 61 ARG A CA 2
ATOM 1790 C C . ARG A 1 54 ? 23.875 40.056 -19.156 1.00 11.21 61 ARG A C 2
ATOM 1791 O O . ARG A 1 54 ? 22.866 39.691 -19.759 1.00 31.04 61 ARG A O 2
ATOM 1812 N N . VAL A 1 55 ? 25.054 39.456 -19.288 1.00 1.40 62 VAL A N 2
ATOM 1813 C CA . VAL A 1 55 ? 25.233 38.308 -20.169 1.00 65.32 62 VAL A CA 2
ATOM 1814 C C . VAL A 1 55 ? 24.309 37.162 -19.771 1.00 22.02 62 VAL A C 2
ATOM 1815 O O . VAL A 1 55 ? 23.818 36.421 -20.624 1.00 33.14 62 VAL A O 2
ATOM 1828 N N . LYS A 1 56 ? 24.075 37.022 -18.471 1.00 45.13 63 LYS A N 2
ATOM 1829 C CA . LYS A 1 56 ? 23.208 35.968 -17.959 1.00 32.31 63 LYS A CA 2
ATOM 1830 C C . LYS A 1 56 ? 21.758 36.208 -18.368 1.00 35.24 63 LYS A C 2
ATOM 1831 O O . LYS A 1 56 ? 21.077 35.297 -18.836 1.00 31.22 63 LYS A O 2
ATOM 1850 N N . ASN A 1 57 ? 21.295 37.440 -18.188 1.00 70.05 64 ASN A N 2
ATOM 1851 C CA . ASN A 1 57 ? 19.926 37.799 -18.540 1.00 54.45 64 ASN A CA 2
ATOM 1852 C C . ASN A 1 57 ? 19.677 37.603 -20.033 1.00 33.34 64 ASN A C 2
ATOM 1853 O O . ASN A 1 57 ? 18.550 37.354 -20.458 1.00 64.15 64 ASN A O 2
ATOM 1864 N N . LEU A 1 58 ? 20.740 37.716 -20.822 1.00 44.22 65 LEU A N 2
ATOM 1865 C CA . LEU A 1 58 ? 20.638 37.550 -22.269 1.00 34.23 65 LEU A CA 2
ATOM 1866 C C . LEU A 1 58 ? 20.973 36.119 -22.677 1.00 73.11 65 LEU A C 2
ATOM 1867 O O . LEU A 1 58 ? 21.295 35.306 -21.813 1.00 74.45 65 LEU A O 2
ATOM 1883 N N . GLU A 1 1 ? 41.304 -0.537 -30.460 1.00 21.22 8 GLU A N 3
ATOM 1884 C CA . GLU A 1 1 ? 39.930 -0.716 -30.005 1.00 73.54 8 GLU A CA 3
ATOM 1885 C C . GLU A 1 1 ? 38.975 -0.835 -31.189 1.00 52.43 8 GLU A C 3
ATOM 1886 O O . GLU A 1 1 ? 39.369 -0.645 -32.340 1.00 45.33 8 GLU A O 3
ATOM 1898 N N . THR A 1 2 ? 37.717 -1.150 -30.897 1.00 53.13 9 THR A N 3
ATOM 1899 C CA . THR A 1 2 ? 36.705 -1.297 -31.935 1.00 14.31 9 THR A CA 3
ATOM 1900 C C . THR A 1 2 ? 35.757 -0.102 -31.950 1.00 23.32 9 THR A C 3
ATOM 1901 O O . THR A 1 2 ? 34.593 -0.227 -32.329 1.00 52.11 9 THR A O 3
ATOM 1912 N N . GLY A 1 3 ? 36.263 1.056 -31.536 1.00 25.34 10 GLY A N 3
ATOM 1913 C CA . GLY A 1 3 ? 35.446 2.255 -31.511 1.00 34.41 10 GLY A CA 3
ATOM 1914 C C . GLY A 1 3 ? 35.326 2.845 -30.121 1.00 63.12 10 GLY A C 3
ATOM 1915 O O . GLY A 1 3 ? 34.367 3.557 -29.820 1.00 51.21 10 GLY A O 3
ATOM 1919 N N . THR A 1 4 ? 36.301 2.548 -29.267 1.00 73.54 11 THR A N 3
ATOM 1920 C CA . THR A 1 4 ? 36.299 3.051 -27.899 1.00 13.41 11 THR A CA 3
ATOM 1921 C C . THR A 1 4 ? 36.772 4.500 -27.845 1.00 0.54 11 THR A C 3
ATOM 1922 O O . THR A 1 4 ? 37.974 4.772 -27.831 1.00 44.34 11 THR A O 3
ATOM 1933 N N . LEU A 1 5 ? 35.821 5.427 -27.817 1.00 62.31 12 LEU A N 3
ATOM 1934 C CA . LEU A 1 5 ? 36.141 6.849 -27.764 1.00 3.34 12 LEU A CA 3
ATOM 1935 C C . LEU A 1 5 ? 36.075 7.370 -26.332 1.00 42.33 12 LEU A C 3
ATOM 1936 O O . LEU A 1 5 ? 36.194 8.571 -26.092 1.00 72.03 12 LEU A O 3
ATOM 1952 N N . ILE A 1 6 ? 35.887 6.457 -25.384 1.00 71.10 13 ILE A N 3
ATOM 1953 C CA . ILE A 1 6 ? 35.810 6.823 -23.976 1.00 42.54 13 ILE A CA 3
ATOM 1954 C C . ILE A 1 6 ? 37.188 6.803 -23.325 1.00 32.53 13 ILE A C 3
ATOM 1955 O O . ILE A 1 6 ? 37.476 7.596 -22.429 1.00 65.52 13 ILE A O 3
ATOM 1971 N N . VAL A 1 7 ? 38.039 5.891 -23.785 1.00 21.30 14 VAL A N 3
ATOM 1972 C CA . VAL A 1 7 ? 39.390 5.767 -23.251 1.00 52.34 14 VAL A CA 3
ATOM 1973 C C . VAL A 1 7 ? 40.282 6.902 -23.744 1.00 3.50 14 VAL A C 3
ATOM 1974 O O . VAL A 1 7 ? 41.175 7.358 -23.031 1.00 62.33 14 VAL A O 3
ATOM 1987 N N . ASN A 1 8 ? 40.032 7.354 -24.968 1.00 32.22 15 ASN A N 3
ATOM 1988 C CA . ASN A 1 8 ? 40.812 8.436 -25.558 1.00 53.42 15 ASN A CA 3
ATOM 1989 C C . ASN A 1 8 ? 40.260 9.795 -25.139 1.00 23.05 15 ASN A C 3
ATOM 1990 O O . ASN A 1 8 ? 40.976 10.796 -25.145 1.00 51.41 15 ASN A O 3
ATOM 2001 N N . SER A 1 9 ? 38.981 9.822 -24.777 1.00 54.21 16 SER A N 3
ATOM 2002 C CA . SER A 1 9 ? 38.331 11.059 -24.359 1.00 72.01 16 SER A CA 3
ATOM 2003 C C . SER A 1 9 ? 38.548 11.309 -22.869 1.00 11.23 16 SER A C 3
ATOM 2004 O O . SER A 1 9 ? 38.781 12.442 -22.447 1.00 43.11 16 SER A O 3
ATOM 2012 N N . VAL A 1 10 ? 38.470 10.244 -22.078 1.00 2.44 17 VAL A N 3
ATOM 2013 C CA . VAL A 1 10 ? 38.657 10.346 -20.636 1.00 12.53 17 VAL A CA 3
ATOM 2014 C C . VAL A 1 10 ? 40.104 10.680 -20.294 1.00 54.13 17 VAL A C 3
ATOM 2015 O O . VAL A 1 10 ? 40.379 11.362 -19.306 1.00 54.42 17 VAL A O 3
ATOM 2028 N N . LEU A 1 11 ? 41.028 10.196 -21.116 1.00 60.34 18 LEU A N 3
ATOM 2029 C CA . LEU A 1 11 ? 42.450 10.443 -20.901 1.00 35.22 18 LEU A CA 3
ATOM 2030 C C . LEU A 1 11 ? 42.833 11.848 -21.352 1.00 2.12 18 LEU A C 3
ATOM 2031 O O . LEU A 1 11 ? 43.563 12.557 -20.659 1.00 73.21 18 LEU A O 3
ATOM 2047 N N . LEU A 1 12 ? 42.333 12.247 -22.518 1.00 72.43 19 LEU A N 3
ATOM 2048 C CA . LEU A 1 12 ? 42.621 13.570 -23.061 1.00 21.50 19 LEU A CA 3
ATOM 2049 C C . LEU A 1 12 ? 41.940 14.657 -22.237 1.00 51.03 19 LEU A C 3
ATOM 2050 O O . LEU A 1 12 ? 42.570 15.640 -21.847 1.00 52.13 19 LEU A O 3
ATOM 2066 N N . PHE A 1 13 ? 40.652 14.472 -21.973 1.00 3.30 20 PHE A N 3
ATOM 2067 C CA . PHE A 1 13 ? 39.885 15.437 -21.193 1.00 71.11 20 PHE A CA 3
ATOM 2068 C C . PHE A 1 13 ? 40.594 15.764 -19.882 1.00 34.52 20 PHE A C 3
ATOM 2069 O O . PHE A 1 13 ? 40.592 16.910 -19.431 1.00 53.41 20 PHE A O 3
ATOM 2086 N N . LEU A 1 14 ? 41.202 14.750 -19.277 1.00 10.21 21 LEU A N 3
ATOM 2087 C CA . LEU A 1 14 ? 41.917 14.928 -18.017 1.00 11.12 21 LEU A CA 3
ATOM 2088 C C . LEU A 1 14 ? 43.090 15.889 -18.187 1.00 5.31 21 LEU A C 3
ATOM 2089 O O . LEU A 1 14 ? 43.177 16.905 -17.498 1.00 63.41 21 LEU A O 3
ATOM 2105 N N . ALA A 1 15 ? 43.986 15.561 -19.112 1.00 75.12 22 ALA A N 3
ATOM 2106 C CA . ALA A 1 15 ? 45.151 16.397 -19.375 1.00 10.02 22 ALA A CA 3
ATOM 2107 C C . ALA A 1 15 ? 44.738 17.753 -19.938 1.00 1.45 22 ALA A C 3
ATOM 2108 O O . ALA A 1 15 ? 45.498 18.720 -19.879 1.00 72.35 22 ALA A O 3
ATOM 2115 N N . PHE A 1 16 ? 43.527 17.818 -20.486 1.00 73.53 23 PHE A N 3
ATOM 2116 C CA . PHE A 1 16 ? 43.014 19.055 -21.061 1.00 71.20 23 PHE A CA 3
ATOM 2117 C C . PHE A 1 16 ? 42.572 20.022 -19.966 1.00 63.32 23 PHE A C 3
ATOM 2118 O O . PHE A 1 16 ? 42.933 21.199 -19.978 1.00 23.22 23 PHE A O 3
ATOM 2135 N N . VAL A 1 17 ? 41.787 19.515 -19.020 1.00 13.01 24 VAL A N 3
ATOM 2136 C CA . VAL A 1 17 ? 41.295 20.333 -17.917 1.00 61.24 24 VAL A CA 3
ATOM 2137 C C . VAL A 1 17 ? 42.430 21.112 -17.262 1.00 32.11 24 VAL A C 3
ATOM 2138 O O . VAL A 1 17 ? 42.401 22.342 -17.203 1.00 24.41 24 VAL A O 3
ATOM 2151 N N . VAL A 1 18 ? 43.431 20.388 -16.769 1.00 70.12 25 VAL A N 3
ATOM 2152 C CA . VAL A 1 18 ? 44.577 21.011 -16.119 1.00 31.14 25 VAL A CA 3
ATOM 2153 C C . VAL A 1 18 ? 45.155 22.130 -16.979 1.00 42.33 25 VAL A C 3
ATOM 2154 O O . VAL A 1 18 ? 45.526 23.189 -16.471 1.00 71.14 25 VAL A O 3
ATOM 2167 N N . PHE A 1 19 ? 45.228 21.889 -18.283 1.00 15.24 26 PHE A N 3
ATOM 2168 C CA . PHE A 1 19 ? 45.761 22.876 -19.214 1.00 12.13 26 PHE A CA 3
ATOM 2169 C C . PHE A 1 19 ? 44.919 24.149 -19.199 1.00 2.22 26 PHE A C 3
ATOM 2170 O O . PHE A 1 19 ? 45.450 25.258 -19.116 1.00 65.05 26 PHE A O 3
ATOM 2187 N N . LEU A 1 20 ? 43.603 23.981 -19.281 1.00 73.41 27 LEU A N 3
ATOM 2188 C CA . LEU A 1 20 ? 42.686 25.115 -19.278 1.00 55.21 27 LEU A CA 3
ATOM 2189 C C . LEU A 1 20 ? 42.691 25.815 -17.922 1.00 15.52 27 LEU A C 3
ATOM 2190 O O . LEU A 1 20 ? 42.613 27.042 -17.845 1.00 2.31 27 LEU A O 3
ATOM 2206 N N . LEU A 1 21 ? 42.786 25.029 -16.856 1.00 22.03 28 LEU A N 3
ATOM 2207 C CA . LEU A 1 21 ? 42.804 25.573 -15.504 1.00 42.45 28 LEU A CA 3
ATOM 2208 C C . LEU A 1 21 ? 43.760 26.759 -15.405 1.00 63.43 28 LEU A C 3
ATOM 2209 O O . LEU A 1 21 ? 43.364 27.858 -15.019 1.00 31.44 28 LEU A O 3
ATOM 2225 N N . VAL A 1 22 ? 45.020 26.526 -15.758 1.00 25.24 29 VAL A N 3
ATOM 2226 C CA . VAL A 1 22 ? 46.032 27.574 -15.714 1.00 40.43 29 VAL A CA 3
ATOM 2227 C C . VAL A 1 22 ? 45.944 28.476 -16.941 1.00 62.53 29 VAL A C 3
ATOM 2228 O O . VAL A 1 22 ? 45.975 29.701 -16.829 1.00 10.01 29 VAL A O 3
ATOM 2241 N N . THR A 1 23 ? 45.835 27.859 -18.114 1.00 55.32 30 THR A N 3
ATOM 2242 C CA . THR A 1 23 ? 45.744 28.605 -19.363 1.00 30.31 30 THR A CA 3
ATOM 2243 C C . THR A 1 23 ? 44.717 29.726 -19.259 1.00 10.15 30 THR A C 3
ATOM 2244 O O . THR A 1 23 ? 44.847 30.762 -19.914 1.00 3.54 30 THR A O 3
ATOM 2255 N N . LEU A 1 24 ? 43.698 29.515 -18.434 1.00 1.11 31 LEU A N 3
ATOM 2256 C CA . LEU A 1 24 ? 42.648 30.509 -18.244 1.00 12.54 31 LEU A CA 3
ATOM 2257 C C . LEU A 1 24 ? 43.208 31.779 -17.609 1.00 44.35 31 LEU A C 3
ATOM 2258 O O . LEU A 1 24 ? 43.264 32.831 -18.244 1.00 2.43 31 LEU A O 3
ATOM 2274 N N . ALA A 1 25 ? 43.624 31.670 -16.352 1.00 75.34 32 ALA A N 3
ATOM 2275 C CA . ALA A 1 25 ? 44.184 32.807 -15.631 1.00 61.50 32 ALA A CA 3
ATOM 2276 C C . ALA A 1 25 ? 45.076 33.647 -16.540 1.00 41.14 32 ALA A C 3
ATOM 2277 O O . ALA A 1 25 ? 45.022 34.876 -16.511 1.00 54.31 32 ALA A O 3
ATOM 2284 N N . ILE A 1 26 ? 45.894 32.976 -17.342 1.00 72.42 33 ILE A N 3
ATOM 2285 C CA . ILE A 1 26 ? 46.796 33.661 -18.258 1.00 32.12 33 ILE A CA 3
ATOM 2286 C C . ILE A 1 26 ? 46.073 34.772 -19.014 1.00 74.02 33 ILE A C 3
ATOM 2287 O O . ILE A 1 26 ? 46.528 35.916 -19.040 1.00 12.31 33 ILE A O 3
ATOM 2303 N N . LEU A 1 27 ? 44.946 34.427 -19.625 1.00 40.33 34 LEU A N 3
ATOM 2304 C CA . LEU A 1 27 ? 44.157 35.395 -20.379 1.00 74.31 34 LEU A CA 3
ATOM 2305 C C . LEU A 1 27 ? 43.936 36.668 -19.568 1.00 21.41 34 LEU A C 3
ATOM 2306 O O . LEU A 1 27 ? 43.778 37.754 -20.126 1.00 63.10 34 LEU A O 3
ATOM 2322 N N . THR A 1 28 ? 43.928 36.526 -18.246 1.00 54.45 35 THR A N 3
ATOM 2323 C CA . THR A 1 28 ? 43.727 37.664 -17.357 1.00 55.11 35 THR A CA 3
ATOM 2324 C C . THR A 1 28 ? 44.806 38.722 -17.565 1.00 61.23 35 THR A C 3
ATOM 2325 O O . THR A 1 28 ? 44.515 39.916 -17.618 1.00 52.11 35 THR A O 3
ATOM 2336 N N . ALA A 1 29 ? 46.051 38.274 -17.683 1.00 74.41 36 ALA A N 3
ATOM 2337 C CA . ALA A 1 29 ? 47.174 39.182 -17.888 1.00 13.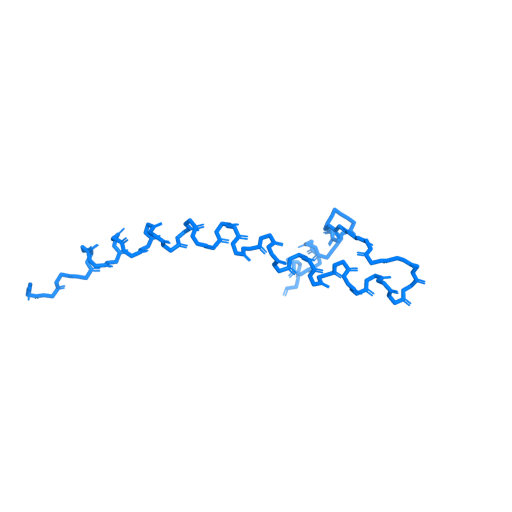31 36 ALA A CA 3
ATOM 2338 C C . ALA A 1 29 ? 46.858 40.209 -18.970 1.00 44.53 36 ALA A C 3
ATOM 2339 O O . ALA A 1 29 ? 47.327 41.347 -18.917 1.00 71.41 36 ALA A O 3
ATOM 2346 N N . LEU A 1 30 ? 46.060 39.802 -19.951 1.00 4.43 37 LEU A N 3
ATOM 2347 C CA . LEU A 1 30 ? 45.682 40.687 -21.047 1.00 0.31 37 LEU A CA 3
ATOM 2348 C C . LEU A 1 30 ? 44.686 41.742 -20.576 1.00 51.33 37 LEU A C 3
ATOM 2349 O O . LEU A 1 30 ? 44.816 42.922 -20.900 1.00 34.10 37 LEU A O 3
ATOM 2365 N N . ARG A 1 31 ? 43.691 41.308 -19.807 1.00 53.14 38 ARG A N 3
ATOM 2366 C CA . ARG A 1 31 ? 42.674 42.216 -19.289 1.00 25.44 38 ARG A CA 3
ATOM 2367 C C . ARG A 1 31 ? 43.316 43.422 -18.610 1.00 21.42 38 ARG A C 3
ATOM 2368 O O . ARG A 1 31 ? 43.059 44.568 -18.982 1.00 24.11 38 ARG A O 3
ATOM 2389 N N . LEU A 1 32 ? 44.151 43.156 -17.611 1.00 21.23 39 LEU A N 3
ATOM 2390 C CA . LEU A 1 32 ? 44.830 44.220 -16.879 1.00 60.12 39 LEU A CA 3
ATOM 2391 C C . LEU A 1 32 ? 45.506 45.195 -17.836 1.00 1.25 39 LEU A C 3
ATOM 2392 O O . LEU A 1 32 ? 45.610 46.388 -17.552 1.00 23.34 39 LEU A O 3
ATOM 2408 N N . ALA A 1 33 ? 45.963 44.679 -18.974 1.00 11.30 40 ALA A N 3
ATOM 2409 C CA . ALA A 1 33 ? 46.625 45.506 -19.976 1.00 42.05 40 ALA A CA 3
ATOM 2410 C C . ALA A 1 33 ? 45.686 46.585 -20.504 1.00 13.14 40 ALA A C 3
ATOM 2411 O O . ALA A 1 33 ? 46.125 47.669 -20.888 1.00 54.23 40 ALA A O 3
ATOM 2418 N N . ALA A 1 34 ? 44.392 46.281 -20.523 1.00 32.54 41 ALA A N 3
ATOM 2419 C CA . ALA A 1 34 ? 43.392 47.225 -21.005 1.00 72.20 41 ALA A CA 3
ATOM 2420 C C . ALA A 1 34 ? 43.354 48.475 -20.132 1.00 4.30 41 ALA A C 3
ATOM 2421 O O . ALA A 1 34 ? 43.295 49.596 -20.638 1.00 13.14 41 ALA A O 3
ATOM 2428 N N . TYR A 1 35 ? 43.384 48.276 -18.819 1.00 34.52 42 TYR A N 3
ATOM 2429 C CA . TYR A 1 35 ? 43.350 49.388 -17.876 1.00 62.44 42 TYR A CA 3
ATOM 2430 C C . TYR A 1 35 ? 44.624 50.222 -17.970 1.00 60.25 42 TYR A C 3
ATOM 2431 O O . TYR A 1 35 ? 44.661 51.369 -17.526 1.00 20.44 42 TYR A O 3
ATOM 2449 N N . ALA A 1 36 ? 45.666 49.636 -18.550 1.00 4.03 43 ALA A N 3
ATOM 2450 C CA . ALA A 1 36 ? 46.941 50.324 -18.705 1.00 4.13 43 ALA A CA 3
ATOM 2451 C C . ALA A 1 36 ? 46.776 51.610 -19.508 1.00 12.12 43 ALA A C 3
ATOM 2452 O O . ALA A 1 36 ? 47.654 52.474 -19.502 1.00 64.14 43 ALA A O 3
ATOM 2459 N N . ALA A 1 37 ? 45.647 51.730 -20.199 1.00 34.03 44 ALA A N 3
ATOM 2460 C CA . ALA A 1 37 ? 45.368 52.911 -21.006 1.00 10.22 44 ALA A CA 3
ATOM 2461 C C . ALA A 1 37 ? 44.850 54.056 -20.142 1.00 11.05 44 ALA A C 3
ATOM 2462 O O . ALA A 1 37 ? 44.734 55.191 -20.603 1.00 33.33 44 ALA A O 3
ATOM 2469 N N . ASN A 1 38 ? 44.540 53.751 -18.887 1.00 5.22 45 ASN A N 3
ATOM 2470 C CA . ASN A 1 38 ? 44.032 54.755 -17.959 1.00 74.04 45 ASN A CA 3
ATOM 2471 C C . ASN A 1 38 ? 45.125 55.206 -16.994 1.00 61.32 45 ASN A C 3
ATOM 2472 O O . ASN A 1 38 ? 45.590 56.343 -17.056 1.00 74.30 45 ASN A O 3
ATOM 2483 N N . ILE A 1 39 ? 45.529 54.305 -16.104 1.00 2.25 46 ILE A N 3
ATOM 2484 C CA . ILE A 1 39 ? 46.568 54.610 -15.128 1.00 23.13 46 ILE A CA 3
ATOM 2485 C C . ILE A 1 39 ? 47.736 53.636 -15.248 1.00 55.34 46 ILE A C 3
ATOM 2486 O O . ILE A 1 39 ? 48.835 54.017 -15.652 1.00 65.51 46 ILE A O 3
ATOM 2502 N N . VAL A 1 40 ? 47.490 52.379 -14.894 1.00 70.20 47 VAL A N 3
ATOM 2503 C CA . VAL A 1 40 ? 48.521 51.350 -14.964 1.00 61.42 47 VAL A CA 3
ATOM 2504 C C . VAL A 1 40 ? 47.941 50.024 -15.441 1.00 23.43 47 VAL A C 3
ATOM 2505 O O . VAL A 1 40 ? 46.736 49.904 -15.662 1.00 14.01 47 VAL A O 3
ATOM 2518 N N . ASN A 1 41 ? 48.807 49.027 -15.599 1.00 53.53 48 ASN A N 3
ATOM 2519 C CA . ASN A 1 41 ? 48.382 47.708 -16.050 1.00 45.31 48 ASN A CA 3
ATOM 2520 C C . ASN A 1 41 ? 47.762 46.913 -14.903 1.00 13.43 48 ASN A C 3
ATOM 2521 O O . ASN A 1 41 ? 48.142 45.771 -14.648 1.00 25.24 48 ASN A O 3
ATOM 2532 N N . VAL A 1 42 ? 46.805 47.528 -14.215 1.00 54.32 49 VAL A N 3
ATOM 2533 C CA . VAL A 1 42 ? 46.132 46.879 -13.096 1.00 24.01 49 VAL A CA 3
ATOM 2534 C C . VAL A 1 42 ? 44.621 46.859 -13.301 1.00 34.45 49 VAL A C 3
ATOM 2535 O O . VAL A 1 42 ? 44.036 47.830 -13.781 1.00 62.03 49 VAL A O 3
ATOM 2548 N N . SER A 1 43 ? 43.995 45.745 -12.935 1.00 41.22 50 SER A N 3
ATOM 2549 C CA . SER A 1 43 ? 42.552 45.596 -13.082 1.00 40.25 50 SER A CA 3
ATOM 2550 C C . SER A 1 43 ? 42.052 44.373 -12.319 1.00 42.41 50 SER A C 3
ATOM 2551 O O . SER A 1 43 ? 42.839 43.615 -11.752 1.00 72.21 50 SER A O 3
ATOM 2559 N N . LEU A 1 44 ? 40.736 44.187 -12.311 1.00 63.31 51 LEU A N 3
ATOM 2560 C CA . LEU A 1 44 ? 40.128 43.055 -11.619 1.00 31.32 51 LEU A CA 3
ATOM 2561 C C . LEU A 1 44 ? 38.815 42.654 -12.282 1.00 44.13 51 LEU A C 3
ATOM 2562 O O . LEU A 1 44 ? 38.407 43.242 -13.284 1.00 61.43 51 LEU A O 3
ATOM 2578 N N . VAL A 1 45 ? 38.155 41.649 -11.714 1.00 45.42 52 VAL A N 3
ATOM 2579 C CA . VAL A 1 45 ? 36.884 41.171 -12.247 1.00 30.23 52 VAL A CA 3
ATOM 2580 C C . VAL A 1 45 ? 35.736 41.479 -11.292 1.00 64.12 52 VAL A C 3
ATOM 2581 O O . VAL A 1 45 ? 34.567 41.274 -11.621 1.00 20.43 52 VAL A O 3
ATOM 2594 N N . LYS A 1 46 ? 36.076 41.972 -10.106 1.00 35.30 53 LYS A N 3
ATOM 2595 C CA . LYS A 1 46 ? 35.076 42.310 -9.102 1.00 44.30 53 LYS A CA 3
ATOM 2596 C C . LYS A 1 46 ? 34.113 43.369 -9.629 1.00 44.43 53 LYS A C 3
ATOM 2597 O O . LYS A 1 46 ? 32.893 43.199 -9.608 1.00 51.15 53 LYS A O 3
ATOM 2616 N N . PRO A 1 47 ? 34.670 44.489 -10.114 1.00 64.34 54 PRO A N 3
ATOM 2617 C CA . PRO A 1 47 ? 33.878 45.595 -10.658 1.00 3.31 54 PRO A CA 3
ATOM 2618 C C . PRO A 1 47 ? 33.211 45.236 -11.981 1.00 0.13 54 PRO A C 3
ATOM 2619 O O . PRO A 1 47 ? 32.378 45.986 -12.493 1.00 63.34 54 PRO A O 3
ATOM 2630 N N . THR A 1 48 ? 33.582 44.085 -12.532 1.00 52.10 55 THR A N 3
ATOM 2631 C CA . THR A 1 48 ? 33.020 43.627 -13.797 1.00 73.20 55 THR A CA 3
ATOM 2632 C C . THR A 1 48 ? 31.758 42.803 -13.572 1.00 40.43 55 THR A C 3
ATOM 2633 O O . THR A 1 48 ? 31.079 42.417 -14.522 1.00 3.23 55 THR A O 3
ATOM 2644 N N . VAL A 1 49 ? 31.448 42.538 -12.306 1.00 11.33 56 VAL A N 3
ATOM 2645 C CA . VAL A 1 49 ? 30.265 41.762 -11.956 1.00 3.40 56 VAL A CA 3
ATOM 2646 C C . VAL A 1 49 ? 29.005 42.379 -12.553 1.00 1.01 56 VAL A C 3
ATOM 2647 O O . VAL A 1 49 ? 28.043 41.676 -12.864 1.00 13.14 56 VAL A O 3
ATOM 2660 N N . TYR A 1 50 ? 29.017 43.698 -12.711 1.00 35.52 57 TYR A N 3
ATOM 2661 C CA . TYR A 1 50 ? 27.875 44.412 -13.271 1.00 74.25 57 TYR A CA 3
ATOM 2662 C C . TYR A 1 50 ? 27.427 43.780 -14.585 1.00 73.45 57 TYR A C 3
ATOM 2663 O O . TYR A 1 50 ? 26.236 43.727 -14.888 1.00 64.34 57 TYR A O 3
ATOM 2681 N N . VAL A 1 51 ? 28.394 43.300 -15.362 1.00 24.14 58 VAL A N 3
ATOM 2682 C CA . VAL A 1 51 ? 28.101 42.670 -16.644 1.00 62.34 58 VAL A CA 3
ATOM 2683 C C . VAL A 1 51 ? 27.596 41.244 -16.452 1.00 32.23 58 VAL A C 3
ATOM 2684 O O . VAL A 1 51 ? 26.853 40.720 -17.283 1.00 74.32 58 VAL A O 3
ATOM 2697 N N . TYR A 1 52 ? 28.003 40.620 -15.352 1.00 75.02 59 TYR A N 3
ATOM 2698 C CA . TYR A 1 52 ? 27.594 39.254 -15.052 1.00 64.04 59 TYR A CA 3
ATOM 2699 C C . TYR A 1 52 ? 26.083 39.098 -15.180 1.00 5.32 59 TYR A C 3
ATOM 2700 O O . TYR A 1 52 ? 25.595 38.160 -15.813 1.00 35.22 59 TYR A O 3
ATOM 2718 N N . SER A 1 53 ? 25.344 40.023 -14.575 1.00 61.51 60 SER A N 3
ATOM 2719 C CA . SER A 1 53 ? 23.887 39.988 -14.619 1.00 32.21 60 SER A CA 3
ATOM 2720 C C . SER A 1 53 ? 23.373 40.436 -15.984 1.00 35.51 60 SER A C 3
ATOM 2721 O O . SER A 1 53 ? 22.394 39.897 -16.499 1.00 65.22 60 SER A O 3
ATOM 2729 N N . ARG A 1 54 ? 24.042 41.428 -16.563 1.00 24.35 61 ARG A N 3
ATOM 2730 C CA . ARG A 1 54 ? 23.653 41.951 -17.868 1.00 35.41 61 ARG A CA 3
ATOM 2731 C C . ARG A 1 54 ? 23.585 40.832 -18.904 1.00 43.40 61 ARG A C 3
ATOM 2732 O O . ARG A 1 54 ? 22.532 40.576 -19.488 1.00 51.11 61 ARG A O 3
ATOM 2753 N N . VAL A 1 55 ? 24.716 40.170 -19.128 1.00 41.42 62 VAL A N 3
ATOM 2754 C CA . VAL A 1 55 ? 24.785 39.079 -20.092 1.00 4.42 62 VAL A CA 3
ATOM 2755 C C . VAL A 1 55 ? 23.710 38.033 -19.817 1.00 72.42 62 VAL A C 3
ATOM 2756 O O . VAL A 1 55 ? 23.129 37.465 -20.741 1.00 41.52 62 VAL A O 3
ATOM 2769 N N . LYS A 1 56 ? 23.451 37.782 -18.538 1.00 51.20 63 LYS A N 3
ATOM 2770 C CA . LYS A 1 56 ? 22.445 36.806 -18.138 1.00 61.13 63 LYS A CA 3
ATOM 2771 C C . LYS A 1 56 ? 21.048 37.268 -18.538 1.00 22.53 63 LYS A C 3
ATOM 2772 O O . LYS A 1 56 ? 20.246 36.483 -19.043 1.00 52.31 63 LYS A O 3
ATOM 2791 N N . ASN A 1 57 ? 20.765 38.546 -18.312 1.00 70.24 64 ASN A N 3
ATOM 2792 C CA . ASN A 1 57 ? 19.465 39.113 -18.650 1.00 25.23 64 ASN A CA 3
ATOM 2793 C C . ASN A 1 57 ? 19.246 39.108 -20.160 1.00 45.11 64 ASN A C 3
ATOM 2794 O O . ASN A 1 57 ? 18.108 39.096 -20.634 1.00 54.12 64 ASN A O 3
ATOM 2805 N N . LEU A 1 58 ? 20.342 39.115 -20.911 1.00 3.41 65 LEU A N 3
ATOM 2806 C CA . LEU A 1 58 ? 20.270 39.111 -22.368 1.00 15.24 65 LEU A CA 3
ATOM 2807 C C . LEU A 1 58 ? 20.433 37.697 -22.917 1.00 5.43 65 LEU A C 3
ATOM 2808 O O . LEU A 1 58 ? 19.524 37.200 -23.580 1.00 12.32 65 LEU A O 3
ATOM 2824 N N . GLU A 1 1 ? 39.688 -3.042 -29.966 1.00 11.44 8 GLU A N 4
ATOM 2825 C CA . GLU A 1 1 ? 38.375 -2.417 -29.864 1.00 53.01 8 GLU A CA 4
ATOM 2826 C C . GLU A 1 1 ? 37.814 -2.100 -31.247 1.00 10.34 8 GLU A C 4
ATOM 2827 O O . GLU A 1 1 ? 38.529 -2.157 -32.249 1.00 54.04 8 GLU A O 4
ATOM 2839 N N . THR A 1 2 ? 36.528 -1.764 -31.296 1.00 62.33 9 THR A N 4
ATOM 2840 C CA . THR A 1 2 ? 35.870 -1.440 -32.554 1.00 45.21 9 THR A CA 4
ATOM 2841 C C . THR A 1 2 ? 35.005 -0.193 -32.417 1.00 42.11 9 THR A C 4
ATOM 2842 O O . THR A 1 2 ? 33.802 -0.227 -32.677 1.00 30.30 9 THR A O 4
ATOM 2853 N N . GLY A 1 3 ? 35.624 0.909 -32.007 1.00 54.24 10 GLY A N 4
ATOM 2854 C CA . GLY A 1 3 ? 34.895 2.154 -31.842 1.00 33.33 10 GLY A CA 4
ATOM 2855 C C . GLY A 1 3 ? 34.959 2.680 -30.422 1.00 23.22 10 GLY A C 4
ATOM 2856 O O . GLY A 1 3 ? 34.002 3.279 -29.929 1.00 65.34 10 GLY A O 4
ATOM 2860 N N . THR A 1 4 ? 36.090 2.457 -29.760 1.00 24.31 11 THR A N 4
ATOM 2861 C CA . THR A 1 4 ? 36.275 2.909 -28.388 1.00 52.41 11 THR A CA 4
ATOM 2862 C C . THR A 1 4 ? 37.000 4.250 -28.343 1.00 25.25 11 THR A C 4
ATOM 2863 O O . THR A 1 4 ? 38.216 4.315 -28.525 1.00 34.52 11 THR A O 4
ATOM 2874 N N . LEU A 1 5 ? 36.247 5.317 -28.102 1.00 72.03 12 LEU A N 4
ATOM 2875 C CA . LEU A 1 5 ? 36.819 6.657 -28.033 1.00 70.32 12 LEU A CA 4
ATOM 2876 C C . LEU A 1 5 ? 36.766 7.200 -26.608 1.00 13.22 12 LEU A C 4
ATOM 2877 O O . LEU A 1 5 ? 36.923 8.401 -26.385 1.00 73.34 12 LEU A O 4
ATOM 2893 N N . ILE A 1 6 ? 36.544 6.308 -25.649 1.00 55.32 13 ILE A N 4
ATOM 2894 C CA . ILE A 1 6 ? 36.473 6.697 -24.246 1.00 33.33 13 ILE A CA 4
ATOM 2895 C C . ILE A 1 6 ? 37.855 6.683 -23.601 1.00 43.34 13 ILE A C 4
ATOM 2896 O O . ILE A 1 6 ? 38.087 7.345 -22.589 1.00 13.01 13 ILE A O 4
ATOM 2912 N N . VAL A 1 7 ? 38.771 5.923 -24.194 1.00 30.02 14 VAL A N 4
ATOM 2913 C CA . VAL A 1 7 ? 40.132 5.824 -23.679 1.00 43.32 14 VAL A CA 4
ATOM 2914 C C . VAL A 1 7 ? 40.938 7.075 -24.012 1.00 41.54 14 VAL A C 4
ATOM 2915 O O . VAL A 1 7 ? 41.737 7.543 -23.202 1.00 5.22 14 VAL A O 4
ATOM 2928 N N . ASN A 1 8 ? 40.720 7.611 -25.208 1.00 55.52 15 ASN A N 4
ATOM 2929 C CA . ASN A 1 8 ? 41.427 8.808 -25.648 1.00 54.01 15 ASN A CA 4
ATOM 2930 C C . ASN A 1 8 ? 40.677 10.068 -25.226 1.00 13.34 15 ASN A C 4
ATOM 2931 O O . ASN A 1 8 ? 41.234 11.167 -25.233 1.00 61.24 15 ASN A O 4
ATOM 2942 N N . SER A 1 9 ? 39.410 9.902 -24.859 1.00 72.42 16 SER A N 4
ATOM 2943 C CA . SER A 1 9 ? 38.582 11.026 -24.437 1.00 73.53 16 SER A CA 4
ATOM 2944 C C . SER A 1 9 ? 38.768 11.307 -22.949 1.00 51.52 16 SER A C 4
ATOM 2945 O O . SER A 1 9 ? 38.948 12.455 -22.540 1.00 43.32 16 SER A O 4
ATOM 2953 N N . VAL A 1 10 ? 38.721 10.251 -22.142 1.00 2.34 17 VAL A N 4
ATOM 2954 C CA . VAL A 1 10 ? 38.884 10.383 -20.700 1.00 13.10 17 VAL A CA 4
ATOM 2955 C C . VAL A 1 10 ? 40.331 10.695 -20.336 1.00 14.33 17 VAL A C 4
ATOM 2956 O O . VAL A 1 10 ? 40.602 11.358 -19.334 1.00 33.31 17 VAL A O 4
ATOM 2969 N N . LEU A 1 11 ? 41.258 10.215 -21.157 1.00 25.41 18 LEU A N 4
ATOM 2970 C CA . LEU A 1 11 ? 42.680 10.443 -20.924 1.00 71.51 18 LEU A CA 4
ATOM 2971 C C . LEU A 1 11 ? 43.065 11.877 -21.270 1.00 34.43 18 LEU A C 4
ATOM 2972 O O . LEU A 1 11 ? 43.871 12.499 -20.578 1.00 73.52 18 LEU A O 4
ATOM 2988 N N . LEU A 1 12 ? 42.485 12.397 -22.345 1.00 22.23 19 LEU A N 4
ATOM 2989 C CA . LEU A 1 12 ? 42.766 13.759 -22.784 1.00 11.23 19 LEU A CA 4
ATOM 2990 C C . LEU A 1 12 ? 42.033 14.773 -21.911 1.00 33.12 19 LEU A C 4
ATOM 2991 O O . LEU A 1 12 ? 42.595 15.802 -21.533 1.00 74.12 19 LEU A O 4
ATOM 3007 N N . PHE A 1 13 ? 40.778 14.477 -21.593 1.00 23.04 20 PHE A N 4
ATOM 3008 C CA . PHE A 1 13 ? 39.969 15.362 -20.764 1.00 50.11 20 PHE A CA 4
ATOM 3009 C C . PHE A 1 13 ? 40.690 15.696 -19.461 1.00 61.20 20 PHE A C 4
ATOM 3010 O O . PHE A 1 13 ? 40.591 16.812 -18.951 1.00 44.13 20 PHE A O 4
ATOM 3027 N N . LEU A 1 14 ? 41.415 14.719 -18.927 1.00 54.13 21 LEU A N 4
ATOM 3028 C CA . LEU A 1 14 ? 42.154 14.907 -17.683 1.00 62.02 21 LEU A CA 4
ATOM 3029 C C . LEU A 1 14 ? 43.295 15.901 -17.871 1.00 3.51 21 LEU A C 4
ATOM 3030 O O . LEU A 1 14 ? 43.372 16.913 -17.175 1.00 25.30 21 LEU A O 4
ATOM 3046 N N . ALA A 1 15 ? 44.179 15.606 -18.819 1.00 43.12 22 ALA A N 4
ATOM 3047 C CA . ALA A 1 15 ? 45.313 16.475 -19.103 1.00 13.30 22 ALA A CA 4
ATOM 3048 C C . ALA A 1 15 ? 44.850 17.830 -19.628 1.00 3.40 22 ALA A C 4
ATOM 3049 O O . ALA A 1 15 ? 45.598 18.808 -19.600 1.00 23.53 22 ALA A O 4
ATOM 3056 N N . PHE A 1 16 ? 43.610 17.881 -20.106 1.00 21.03 23 PHE A N 4
ATOM 3057 C CA . PHE A 1 16 ? 43.048 19.117 -20.639 1.00 65.12 23 PHE A CA 4
ATOM 3058 C C . PHE A 1 16 ? 42.615 20.048 -19.511 1.00 15.51 23 PHE A C 4
ATOM 3059 O O . PHE A 1 16 ? 42.999 21.217 -19.475 1.00 75.10 23 PHE A O 4
ATOM 3076 N N . VAL A 1 17 ? 41.812 19.522 -18.591 1.00 23.24 24 VAL A N 4
ATOM 3077 C CA . VAL A 1 17 ? 41.327 20.305 -17.461 1.00 53.20 24 VAL A CA 4
ATOM 3078 C C . VAL A 1 17 ? 42.472 21.030 -16.763 1.00 34.42 24 VAL A C 4
ATOM 3079 O O . VAL A 1 17 ? 42.467 22.255 -16.646 1.00 2.42 24 VAL A O 4
ATOM 3092 N N . VAL A 1 18 ? 43.455 20.263 -16.300 1.00 15.13 25 VAL A N 4
ATOM 3093 C CA . VAL A 1 18 ? 44.609 20.832 -15.614 1.00 14.13 25 VAL A CA 4
ATOM 3094 C C . VAL A 1 18 ? 45.207 21.989 -16.409 1.00 63.13 25 VAL A C 4
ATOM 3095 O O . VAL A 1 18 ? 45.528 23.038 -15.852 1.00 71.00 25 VAL A O 4
ATOM 3108 N N . PHE A 1 19 ? 45.352 21.788 -17.714 1.00 11.14 26 PHE A N 4
ATOM 3109 C CA . PHE A 1 19 ? 45.911 22.814 -18.587 1.00 20.34 26 PHE A CA 4
ATOM 3110 C C . PHE A 1 19 ? 44.991 24.029 -18.658 1.00 32.11 26 PHE A C 4
ATOM 3111 O O . PHE A 1 19 ? 45.447 25.172 -18.598 1.00 22.24 26 PHE A O 4
ATOM 3128 N N . LEU A 1 20 ? 43.694 23.774 -18.786 1.00 2.04 27 LEU A N 4
ATOM 3129 C CA . LEU A 1 20 ? 42.707 24.846 -18.866 1.00 34.34 27 LEU A CA 4
ATOM 3130 C C . LEU A 1 20 ? 42.676 25.653 -17.573 1.00 44.22 27 LEU A C 4
ATOM 3131 O O . LEU A 1 20 ? 42.510 26.873 -17.594 1.00 11.24 27 LEU A O 4
ATOM 3147 N N . LEU A 1 21 ? 42.836 24.965 -16.448 1.00 4.12 28 LEU A N 4
ATOM 3148 C CA . LEU A 1 21 ? 42.827 25.618 -15.144 1.00 53.23 28 LEU A CA 4
ATOM 3149 C C . LEU A 1 21 ? 43.759 26.826 -15.133 1.00 11.33 28 LEU A C 4
ATOM 3150 O O . LEU A 1 21 ? 43.316 27.963 -14.970 1.00 72.22 28 LEU A O 4
ATOM 3166 N N . VAL A 1 22 ? 45.052 26.572 -15.312 1.00 41.44 29 VAL A N 4
ATOM 3167 C CA . VAL A 1 22 ? 46.046 27.638 -15.326 1.00 44.34 29 VAL A CA 4
ATOM 3168 C C . VAL A 1 22 ? 45.931 28.478 -16.593 1.00 13.31 29 VAL A C 4
ATOM 3169 O O . VAL A 1 22 ? 45.932 29.709 -16.539 1.00 64.42 29 VAL A O 4
ATOM 3182 N N . THR A 1 23 ? 45.833 27.806 -17.736 1.00 34.34 30 THR A N 4
ATOM 3183 C CA . THR A 1 23 ? 45.719 28.490 -19.018 1.00 34.42 30 THR A CA 4
ATOM 3184 C C . THR A 1 23 ? 44.684 29.607 -18.955 1.00 31.11 30 THR A C 4
ATOM 3185 O O . THR A 1 23 ? 44.807 30.621 -19.643 1.00 0.21 30 THR A O 4
ATOM 3196 N N . LEU A 1 24 ? 43.665 29.416 -18.124 1.00 1.34 31 LEU A N 4
ATOM 3197 C CA . LEU A 1 24 ? 42.608 30.409 -17.970 1.00 23.02 31 LEU A CA 4
ATOM 3198 C C . LEU A 1 24 ? 43.159 31.708 -17.391 1.00 32.11 31 LEU A C 4
ATOM 3199 O O . LEU A 1 24 ? 43.199 32.734 -18.069 1.00 21.34 31 LEU A O 4
ATOM 3215 N N . ALA A 1 25 ? 43.588 31.654 -16.134 1.00 3.21 32 ALA A N 4
ATOM 3216 C CA . ALA A 1 25 ? 44.141 32.824 -15.466 1.00 75.11 32 ALA A CA 4
ATOM 3217 C C . ALA A 1 25 ? 45.026 33.630 -16.411 1.00 11.42 32 ALA A C 4
ATOM 3218 O O . ALA A 1 25 ? 44.962 34.859 -16.440 1.00 41.11 32 ALA A O 4
ATOM 3225 N N . ILE A 1 26 ? 45.850 32.930 -17.183 1.00 71.54 33 ILE A N 4
ATOM 3226 C CA . ILE A 1 26 ? 46.747 33.581 -18.130 1.00 72.31 33 ILE A CA 4
ATOM 3227 C C . ILE A 1 26 ? 46.017 34.655 -18.929 1.00 72.31 33 ILE A C 4
ATOM 3228 O O . ILE A 1 26 ? 46.462 35.801 -19.001 1.00 31.25 33 ILE A O 4
ATOM 3244 N N . LEU A 1 27 ? 44.893 34.276 -19.527 1.00 15.30 34 LEU A N 4
ATOM 3245 C CA . LEU A 1 27 ? 44.098 35.208 -20.320 1.00 33.53 34 LEU A CA 4
ATOM 3246 C C . LEU A 1 27 ? 43.871 36.513 -19.563 1.00 21.20 34 LEU A C 4
ATOM 3247 O O . LEU A 1 27 ? 43.700 37.572 -20.167 1.00 74.03 34 LEU A O 4
ATOM 3263 N N . THR A 1 28 ? 43.872 36.428 -18.236 1.00 14.42 35 THR A N 4
ATOM 3264 C CA . THR A 1 28 ? 43.666 37.602 -17.397 1.00 75.42 35 THR A CA 4
ATOM 3265 C C . THR A 1 28 ? 44.747 38.650 -17.642 1.00 65.41 35 THR A C 4
ATOM 3266 O O . THR A 1 28 ? 44.457 39.842 -17.733 1.00 34.13 35 THR A O 4
ATOM 3277 N N . ALA A 1 29 ? 45.991 38.196 -17.750 1.00 61.44 36 ALA A N 4
ATOM 3278 C CA . ALA A 1 29 ? 47.114 39.095 -17.988 1.00 63.04 36 ALA A CA 4
ATOM 3279 C C . ALA A 1 29 ? 46.793 40.091 -19.097 1.00 33.45 36 ALA A C 4
ATOM 3280 O O . ALA A 1 29 ? 47.248 41.235 -19.068 1.00 34.13 36 ALA A O 4
ATOM 3287 N N . LEU A 1 30 ? 46.010 39.649 -20.074 1.00 23.20 37 LEU A N 4
ATOM 3288 C CA . LEU A 1 30 ? 45.630 40.501 -21.195 1.00 0.53 37 LEU A CA 4
ATOM 3289 C C . LEU A 1 30 ? 44.627 41.564 -20.755 1.00 72.31 37 LEU A C 4
ATOM 3290 O O . LEU A 1 30 ? 44.752 42.736 -21.113 1.00 30.30 37 LEU A O 4
ATOM 3306 N N . ARG A 1 31 ? 43.635 41.147 -19.975 1.00 32.00 38 ARG A N 4
ATOM 3307 C CA . ARG A 1 31 ? 42.613 42.064 -19.485 1.00 65.43 38 ARG A CA 4
ATOM 3308 C C . ARG A 1 31 ? 43.247 43.286 -18.828 1.00 71.42 38 ARG A C 4
ATOM 3309 O O . ARG A 1 31 ? 42.996 44.421 -19.233 1.00 12.31 38 ARG A O 4
ATOM 3330 N N . LEU A 1 32 ? 44.069 43.046 -17.813 1.00 72.14 39 LEU A N 4
ATOM 3331 C CA . LEU A 1 32 ? 44.739 44.127 -17.099 1.00 31.21 39 LEU A CA 4
ATOM 3332 C C . LEU A 1 32 ? 45.415 45.087 -18.074 1.00 4.00 39 LEU A C 4
ATOM 3333 O O . LEU A 1 32 ? 45.502 46.287 -17.818 1.00 31.22 39 LEU A O 4
ATOM 3349 N N . ALA A 1 33 ? 45.887 44.549 -19.193 1.00 31.25 40 ALA A N 4
ATOM 3350 C CA . ALA A 1 33 ? 46.550 45.357 -20.209 1.00 14.40 40 ALA A CA 4
ATOM 3351 C C . ALA A 1 33 ? 45.634 46.468 -20.711 1.00 45.43 40 ALA A C 4
ATOM 3352 O O . ALA A 1 33 ? 46.092 47.560 -21.047 1.00 25.41 40 ALA A O 4
ATOM 3359 N N . ALA A 1 34 ? 44.337 46.182 -20.759 1.00 43.11 41 ALA A N 4
ATOM 3360 C CA . ALA A 1 34 ? 43.355 47.156 -21.220 1.00 75.24 41 ALA A CA 4
ATOM 3361 C C . ALA A 1 34 ? 43.326 48.378 -20.307 1.00 54.34 41 ALA A C 4
ATOM 3362 O O . ALA A 1 34 ? 43.259 49.515 -20.777 1.00 61.53 41 ALA A O 4
ATOM 3369 N N . TYR A 1 35 ? 43.376 48.137 -19.001 1.00 21.31 42 TYR A N 4
ATOM 3370 C CA . TYR A 1 35 ? 43.351 49.218 -18.023 1.00 72.30 42 TYR A CA 4
ATOM 3371 C C . TYR A 1 35 ? 44.606 50.079 -18.132 1.00 50.21 42 TYR A C 4
ATOM 3372 O O . TYR A 1 35 ? 44.624 51.227 -17.688 1.00 35.43 42 TYR A O 4
ATOM 3390 N N . ALA A 1 36 ? 45.653 49.516 -18.727 1.00 4.53 43 ALA A N 4
ATOM 3391 C CA . ALA A 1 36 ? 46.910 50.233 -18.897 1.00 31.44 43 ALA A CA 4
ATOM 3392 C C . ALA A 1 36 ? 46.705 51.526 -19.678 1.00 3.23 43 ALA A C 4
ATOM 3393 O O . ALA A 1 36 ? 47.555 52.415 -19.660 1.00 10.31 43 ALA A O 4
ATOM 3400 N N . ALA A 1 37 ? 45.571 51.624 -20.365 1.00 43.25 44 ALA A N 4
ATOM 3401 C CA . ALA A 1 37 ? 45.252 52.810 -21.150 1.00 71.30 44 ALA A CA 4
ATOM 3402 C C . ALA A 1 37 ? 44.758 53.944 -20.258 1.00 25.25 44 ALA A C 4
ATOM 3403 O O . ALA A 1 37 ? 44.599 55.076 -20.710 1.00 14.12 44 ALA A O 4
ATOM 3410 N N . ASN A 1 38 ? 44.516 53.630 -18.990 1.00 61.24 45 ASN A N 4
ATOM 3411 C CA . ASN A 1 38 ? 44.038 54.622 -18.035 1.00 51.12 45 ASN A CA 4
ATOM 3412 C C . ASN A 1 38 ? 45.160 55.061 -17.100 1.00 54.33 45 ASN A C 4
ATOM 3413 O O . ASN A 1 38 ? 45.612 56.206 -17.151 1.00 71.52 45 ASN A O 4
ATOM 3424 N N . ILE A 1 39 ? 45.605 54.145 -16.246 1.00 11.54 46 ILE A N 4
ATOM 3425 C CA . ILE A 1 39 ? 46.675 54.438 -15.300 1.00 24.33 46 ILE A CA 4
ATOM 3426 C C . ILE A 1 39 ? 47.853 53.489 -15.494 1.00 70.44 46 ILE A C 4
ATOM 3427 O O . ILE A 1 39 ? 48.929 53.898 -15.934 1.00 44.03 46 ILE A O 4
ATOM 3443 N N . VAL A 1 40 ? 47.644 52.219 -15.163 1.00 4.02 47 VAL A N 4
ATOM 3444 C CA . VAL A 1 40 ? 48.687 51.210 -15.302 1.00 24.35 47 VAL A CA 4
ATOM 3445 C C . VAL A 1 40 ? 48.098 49.862 -15.704 1.00 63.23 47 VAL A C 4
ATOM 3446 O O . VAL A 1 40 ? 46.883 49.720 -15.841 1.00 14.12 47 VAL A O 4
ATOM 3459 N N . ASN A 1 41 ? 48.967 48.874 -15.889 1.00 60.04 48 ASN A N 4
ATOM 3460 C CA . ASN A 1 41 ? 48.533 47.536 -16.275 1.00 72.42 48 ASN A CA 4
ATOM 3461 C C . ASN A 1 41 ? 47.921 46.799 -15.086 1.00 4.34 48 ASN A C 4
ATOM 3462 O O . ASN A 1 41 ? 48.377 45.719 -14.711 1.00 43.55 48 ASN A O 4
ATOM 3473 N N . VAL A 1 42 ? 46.885 47.391 -14.500 1.00 11.23 49 VAL A N 4
ATOM 3474 C CA . VAL A 1 42 ? 46.208 46.791 -13.357 1.00 31.31 49 VAL A CA 4
ATOM 3475 C C . VAL A 1 42 ? 44.695 46.805 -13.544 1.00 54.31 49 VAL A C 4
ATOM 3476 O O . VAL A 1 42 ? 44.127 47.791 -14.013 1.00 3.02 49 VAL A O 4
ATOM 3489 N N . SER A 1 43 ? 44.048 45.706 -13.173 1.00 23.31 50 SER A N 4
ATOM 3490 C CA . SER A 1 43 ? 42.601 45.590 -13.302 1.00 2.21 50 SER A CA 4
ATOM 3491 C C . SER A 1 43 ? 42.080 44.383 -12.527 1.00 41.42 50 SER A C 4
ATOM 3492 O O . SER A 1 43 ? 42.856 43.617 -11.954 1.00 12.21 50 SER A O 4
ATOM 3500 N N . LEU A 1 44 ? 40.762 44.221 -12.514 1.00 52.33 51 LEU A N 4
ATOM 3501 C CA . LEU A 1 44 ? 40.136 43.107 -11.809 1.00 51.45 51 LEU A CA 4
ATOM 3502 C C . LEU A 1 44 ? 38.825 42.706 -12.480 1.00 34.00 51 LEU A C 4
ATOM 3503 O O . LEU A 1 44 ? 38.465 43.239 -13.530 1.00 53.34 51 LEU A O 4
ATOM 3519 N N . VAL A 1 45 ? 38.116 41.764 -11.866 1.00 13.41 52 VAL A N 4
ATOM 3520 C CA . VAL A 1 45 ? 36.844 41.294 -12.402 1.00 72.22 52 VAL A CA 4
ATOM 3521 C C . VAL A 1 45 ? 35.708 41.538 -11.415 1.00 73.44 52 VAL A C 4
ATOM 3522 O O . VAL A 1 45 ? 34.534 41.378 -11.750 1.00 55.04 52 VAL A O 4
ATOM 3535 N N . LYS A 1 46 ? 36.065 41.927 -10.195 1.00 12.43 53 LYS A N 4
ATOM 3536 C CA . LYS A 1 46 ? 35.076 42.197 -9.158 1.00 65.32 53 LYS A CA 4
ATOM 3537 C C . LYS A 1 46 ? 34.087 43.265 -9.614 1.00 54.24 53 LYS A C 4
ATOM 3538 O O . LYS A 1 46 ? 32.870 43.083 -9.559 1.00 34.44 53 LYS A O 4
ATOM 3557 N N . PRO A 1 47 ? 34.619 44.407 -10.073 1.00 34.34 54 PRO A N 4
ATOM 3558 C CA . PRO A 1 47 ? 33.801 45.526 -10.549 1.00 55.43 54 PRO A CA 4
ATOM 3559 C C . PRO A 1 47 ? 33.094 45.212 -11.863 1.00 71.04 54 PRO A C 4
ATOM 3560 O O . PRO A 1 47 ? 32.226 45.962 -12.309 1.00 20.32 54 PRO A O 4
ATOM 3571 N N . THR A 1 48 ? 33.471 44.096 -12.479 1.00 62.42 55 THR A N 4
ATOM 3572 C CA . THR A 1 48 ? 32.874 43.681 -13.742 1.00 12.24 55 THR A CA 4
ATOM 3573 C C . THR A 1 48 ? 31.652 42.801 -13.510 1.00 42.43 55 THR A C 4
ATOM 3574 O O . THR A 1 48 ? 30.982 42.388 -14.458 1.00 60.22 55 THR A O 4
ATOM 3585 N N . VAL A 1 49 ? 31.364 42.518 -12.244 1.00 41.22 56 VAL A N 4
ATOM 3586 C CA . VAL A 1 49 ? 30.219 41.688 -11.887 1.00 12.31 56 VAL A CA 4
ATOM 3587 C C . VAL A 1 49 ? 28.921 42.285 -12.418 1.00 23.01 56 VAL A C 4
ATOM 3588 O O . VAL A 1 49 ? 28.011 41.559 -12.821 1.00 31.24 56 VAL A O 4
ATOM 3601 N N . TYR A 1 50 ? 28.841 43.610 -12.416 1.00 3.33 57 TYR A N 4
ATOM 3602 C CA . TYR A 1 50 ? 27.653 44.306 -12.897 1.00 52.13 57 TYR A CA 4
ATOM 3603 C C . TYR A 1 50 ? 27.244 43.797 -14.275 1.00 20.32 57 TYR A C 4
ATOM 3604 O O . TYR A 1 50 ? 26.063 43.795 -14.624 1.00 24.13 57 TYR A O 4
ATOM 3622 N N . VAL A 1 51 ? 28.230 43.366 -15.056 1.00 51.43 58 VAL A N 4
ATOM 3623 C CA . VAL A 1 51 ? 27.975 42.853 -16.396 1.00 25.11 58 VAL A CA 4
ATOM 3624 C C . VAL A 1 51 ? 27.428 41.430 -16.345 1.00 33.13 58 VAL A C 4
ATOM 3625 O O . VAL A 1 51 ? 26.597 41.043 -17.167 1.00 14.14 58 VAL A O 4
ATOM 3638 N N . TYR A 1 52 ? 27.902 40.655 -15.376 1.00 55.33 59 TYR A N 4
ATOM 3639 C CA . TYR A 1 52 ? 27.463 39.274 -15.218 1.00 33.01 59 TYR A CA 4
ATOM 3640 C C . TYR A 1 52 ? 25.943 39.172 -15.299 1.00 12.12 59 TYR A C 4
ATOM 3641 O O . TYR A 1 52 ? 25.403 38.304 -15.983 1.00 62.04 59 TYR A O 4
ATOM 3659 N N . SER A 1 53 ? 25.259 40.068 -14.595 1.00 50.20 60 SER A N 4
ATOM 3660 C CA . SER A 1 53 ? 23.800 40.079 -14.583 1.00 74.20 60 SER A CA 4
ATOM 3661 C C . SER A 1 53 ? 23.250 40.626 -15.896 1.00 20.34 60 SER A C 4
ATOM 3662 O O . SER A 1 53 ? 22.247 40.137 -16.414 1.00 45.45 60 SER A O 4
ATOM 3670 N N . ARG A 1 54 ? 23.917 41.645 -16.431 1.00 61.34 61 ARG A N 4
ATOM 3671 C CA . ARG A 1 54 ? 23.495 42.259 -17.683 1.00 13.24 61 ARG A CA 4
ATOM 3672 C C . ARG A 1 54 ? 23.348 41.210 -18.782 1.00 14.52 61 ARG A C 4
ATOM 3673 O O . ARG A 1 54 ? 22.265 41.026 -19.338 1.00 13.14 61 ARG A O 4
ATOM 3694 N N . VAL A 1 55 ? 24.446 40.527 -19.091 1.00 44.35 62 VAL A N 4
ATOM 3695 C CA . VAL A 1 55 ? 24.439 39.496 -20.121 1.00 2.04 62 VAL A CA 4
ATOM 3696 C C . VAL A 1 55 ? 23.329 38.481 -19.876 1.00 24.32 62 VAL A C 4
ATOM 3697 O O . VAL A 1 55 ? 22.674 38.021 -20.813 1.00 14.05 62 VAL A O 4
ATOM 3710 N N . LYS A 1 56 ? 23.121 38.133 -18.612 1.00 74.35 63 LYS A N 4
ATOM 3711 C CA . LYS A 1 56 ? 22.090 37.172 -18.240 1.00 25.11 63 LYS A CA 4
ATOM 3712 C C . LYS A 1 56 ? 20.702 37.709 -18.573 1.00 3.44 63 LYS A C 4
ATOM 3713 O O . LYS A 1 56 ? 19.839 36.973 -19.052 1.00 21.13 63 LYS A O 4
ATOM 3732 N N . ASN A 1 57 ? 20.494 38.997 -18.319 1.00 43.32 64 ASN A N 4
ATOM 3733 C CA . ASN A 1 57 ? 19.209 39.633 -18.593 1.00 61.43 64 ASN A CA 4
ATOM 3734 C C . ASN A 1 57 ? 18.962 39.732 -20.096 1.00 54.33 64 ASN A C 4
ATOM 3735 O O . ASN A 1 57 ? 17.816 39.776 -20.545 1.00 64.13 64 ASN A O 4
ATOM 3746 N N . LEU A 1 58 ? 20.042 39.768 -20.866 1.00 21.34 65 LEU A N 4
ATOM 3747 C CA . LEU A 1 58 ? 19.943 39.862 -22.319 1.00 22.52 65 LEU A CA 4
ATOM 3748 C C . LEU A 1 58 ? 19.994 38.477 -22.959 1.00 54.12 65 LEU A C 4
ATOM 3749 O O . LEU A 1 58 ? 19.034 38.085 -23.619 1.00 24.05 65 LEU A O 4
ATOM 3765 N N . GLU A 1 1 ? 39.242 -2.424 -28.997 1.00 2.33 8 GLU A N 5
ATOM 3766 C CA . GLU A 1 1 ? 38.489 -1.176 -28.934 1.00 23.20 8 GLU A CA 5
ATOM 3767 C C . GLU A 1 1 ? 37.280 -1.224 -29.864 1.00 52.34 8 GLU A C 5
ATOM 3768 O O . GLU A 1 1 ? 36.140 -1.053 -29.429 1.00 23.11 8 GLU A O 5
ATOM 3780 N N . THR A 1 2 ? 37.536 -1.455 -31.147 1.00 21.44 9 THR A N 5
ATOM 3781 C CA . THR A 1 2 ? 36.471 -1.523 -32.140 1.00 15.34 9 THR A CA 5
ATOM 3782 C C . THR A 1 2 ? 35.643 -0.243 -32.146 1.00 61.15 9 THR A C 5
ATOM 3783 O O . THR A 1 2 ? 34.464 -0.256 -32.498 1.00 4.03 9 THR A O 5
ATOM 3794 N N . GLY A 1 3 ? 36.268 0.863 -31.752 1.00 0.40 10 GLY A N 5
ATOM 3795 C CA . GLY A 1 3 ? 35.571 2.136 -31.720 1.00 34.51 10 GLY A CA 5
ATOM 3796 C C . GLY A 1 3 ? 35.498 2.721 -30.323 1.00 43.13 10 GLY A C 5
ATOM 3797 O O . GLY A 1 3 ? 34.456 3.233 -29.910 1.00 31.34 10 GLY A O 5
ATOM 3801 N N . THR A 1 4 ? 36.605 2.644 -29.591 1.00 3.24 11 THR A N 5
ATOM 3802 C CA . THR A 1 4 ? 36.660 3.167 -28.232 1.00 34.21 11 THR A CA 5
ATOM 3803 C C . THR A 1 4 ? 37.124 4.619 -28.219 1.00 3.35 11 THR A C 5
ATOM 3804 O O . THR A 1 4 ? 38.318 4.901 -28.327 1.00 70.10 11 THR A O 5
ATOM 3815 N N . LEU A 1 5 ? 36.174 5.538 -28.089 1.00 40.04 12 LEU A N 5
ATOM 3816 C CA . LEU A 1 5 ? 36.486 6.963 -28.061 1.00 44.23 12 LEU A CA 5
ATOM 3817 C C . LEU A 1 5 ? 36.470 7.496 -26.633 1.00 43.52 12 LEU A C 5
ATOM 3818 O O . LEU A 1 5 ? 36.532 8.706 -26.411 1.00 1.03 12 LEU A O 5
ATOM 3834 N N . ILE A 1 6 ? 36.388 6.587 -25.667 1.00 33.42 13 ILE A N 5
ATOM 3835 C CA . ILE A 1 6 ? 36.368 6.966 -24.260 1.00 11.04 13 ILE A CA 5
ATOM 3836 C C . ILE A 1 6 ? 37.779 7.017 -23.684 1.00 32.13 13 ILE A C 5
ATOM 3837 O O . ILE A 1 6 ? 38.074 7.828 -22.806 1.00 32.33 13 ILE A O 5
ATOM 3853 N N . VAL A 1 7 ? 38.649 6.145 -24.186 1.00 73.10 14 VAL A N 5
ATOM 3854 C CA . VAL A 1 7 ? 40.031 6.092 -23.723 1.00 11.33 14 VAL A CA 5
ATOM 3855 C C . VAL A 1 7 ? 40.814 7.314 -24.188 1.00 43.52 14 VAL A C 5
ATOM 3856 O O . VAL A 1 7 ? 41.731 7.772 -23.509 1.00 12.21 14 VAL A O 5
ATOM 3869 N N . ASN A 1 8 ? 40.444 7.839 -25.352 1.00 72.22 15 ASN A N 5
ATOM 3870 C CA . ASN A 1 8 ? 41.112 9.010 -25.909 1.00 24.40 15 ASN A CA 5
ATOM 3871 C C . ASN A 1 8 ? 40.432 10.295 -25.449 1.00 42.02 15 ASN A C 5
ATOM 3872 O O . ASN A 1 8 ? 41.043 11.364 -25.436 1.00 24.13 15 ASN A O 5
ATOM 3883 N N . SER A 1 9 ? 39.162 10.184 -25.072 1.00 71.33 16 SER A N 5
ATOM 3884 C CA . SER A 1 9 ? 38.396 11.337 -24.613 1.00 52.11 16 SER A CA 5
ATOM 3885 C C . SER A 1 9 ? 38.597 11.563 -23.117 1.00 4.13 16 SER A C 5
ATOM 3886 O O . SER A 1 9 ? 38.922 12.668 -22.683 1.00 31.44 16 SER A O 5
ATOM 3894 N N . VAL A 1 10 ? 38.401 10.507 -22.335 1.00 52.34 17 VAL A N 5
ATOM 3895 C CA . VAL A 1 10 ? 38.561 10.589 -20.888 1.00 42.25 17 VAL A CA 5
ATOM 3896 C C . VAL A 1 10 ? 40.005 10.897 -20.511 1.00 14.24 17 VAL A C 5
ATOM 3897 O O . VAL A 1 10 ? 40.267 11.675 -19.592 1.00 24.03 17 VAL A O 5
ATOM 3910 N N . LEU A 1 11 ? 40.941 10.284 -21.226 1.00 31.33 18 LEU A N 5
ATOM 3911 C CA . LEU A 1 11 ? 42.362 10.493 -20.969 1.00 33.21 18 LEU A CA 5
ATOM 3912 C C . LEU A 1 11 ? 42.772 11.923 -21.308 1.00 73.21 18 LEU A C 5
ATOM 3913 O O . LEU A 1 11 ? 43.543 12.549 -20.579 1.00 30.11 18 LEU A O 5
ATOM 3929 N N . LEU A 1 12 ? 42.250 12.434 -22.417 1.00 13.32 19 LEU A N 5
ATOM 3930 C CA . LEU A 1 12 ? 42.561 13.792 -22.852 1.00 41.13 19 LEU A CA 5
ATOM 3931 C C . LEU A 1 12 ? 41.854 14.820 -21.974 1.00 3.14 19 LEU A C 5
ATOM 3932 O O . LEU A 1 12 ? 42.424 15.856 -21.630 1.00 21.04 19 LEU A O 5
ATOM 3948 N N . PHE A 1 13 ? 40.610 14.526 -21.613 1.00 44.22 20 PHE A N 5
ATOM 3949 C CA . PHE A 1 13 ? 39.824 15.424 -20.773 1.00 35.05 20 PHE A CA 5
ATOM 3950 C C . PHE A 1 13 ? 40.545 15.707 -19.458 1.00 3.34 20 PHE A C 5
ATOM 3951 O O . PHE A 1 13 ? 40.322 16.740 -18.824 1.00 64.31 20 PHE A O 5
ATOM 3968 N N . LEU A 1 14 ? 41.409 14.784 -19.053 1.00 22.44 21 LEU A N 5
ATOM 3969 C CA . LEU A 1 14 ? 42.163 14.932 -17.813 1.00 60.22 21 LEU A CA 5
ATOM 3970 C C . LEU A 1 14 ? 43.339 15.886 -18.001 1.00 62.30 21 LEU A C 5
ATOM 3971 O O . LEU A 1 14 ? 43.575 16.766 -17.175 1.00 43.10 21 LEU A O 5
ATOM 3987 N N . ALA A 1 15 ? 44.073 15.703 -19.095 1.00 44.12 22 ALA A N 5
ATOM 3988 C CA . ALA A 1 15 ? 45.221 16.549 -19.394 1.00 20.22 22 ALA A CA 5
ATOM 3989 C C . ALA A 1 15 ? 44.778 17.909 -19.921 1.00 13.43 22 ALA A C 5
ATOM 3990 O O . ALA A 1 15 ? 45.550 18.869 -19.919 1.00 2.23 22 ALA A O 5
ATOM 3997 N N . PHE A 1 16 ? 43.531 17.986 -20.374 1.00 5.42 23 PHE A N 5
ATOM 3998 C CA . PHE A 1 16 ? 42.985 19.229 -20.907 1.00 54.23 23 PHE A CA 5
ATOM 3999 C C . PHE A 1 16 ? 42.506 20.141 -19.780 1.00 63.24 23 PHE A C 5
ATOM 4000 O O . PHE A 1 16 ? 42.934 21.290 -19.671 1.00 45.52 23 PHE A O 5
ATOM 4017 N N . VAL A 1 17 ? 41.615 19.617 -18.943 1.00 2.12 24 VAL A N 5
ATOM 4018 C CA . VAL A 1 17 ? 41.077 20.381 -17.824 1.00 32.11 24 VAL A CA 5
ATOM 4019 C C . VAL A 1 17 ? 42.192 21.052 -17.030 1.00 34.31 24 VAL A C 5
ATOM 4020 O O . VAL A 1 17 ? 42.097 22.227 -16.676 1.00 33.01 24 VAL A O 5
ATOM 4033 N N . VAL A 1 18 ? 43.251 20.297 -16.753 1.00 74.15 25 VAL A N 5
ATOM 4034 C CA . VAL A 1 18 ? 44.387 20.818 -16.001 1.00 0.43 25 VAL A CA 5
ATOM 4035 C C . VAL A 1 18 ? 45.044 21.980 -16.736 1.00 73.31 25 VAL A C 5
ATOM 4036 O O . VAL A 1 18 ? 45.416 22.984 -16.127 1.00 74.24 25 VAL A O 5
ATOM 4049 N N . PHE A 1 19 ? 45.186 21.839 -18.050 1.00 63.45 26 PHE A N 5
ATOM 4050 C CA . PHE A 1 19 ? 45.800 22.877 -18.869 1.00 70.32 26 PHE A CA 5
ATOM 4051 C C . PHE A 1 19 ? 44.949 24.144 -18.870 1.00 22.10 26 PHE A C 5
ATOM 4052 O O . PHE A 1 19 ? 45.474 25.259 -18.869 1.00 65.52 26 PHE A O 5
ATOM 4069 N N . LEU A 1 20 ? 43.632 23.965 -18.871 1.00 34.53 27 LEU A N 5
ATOM 4070 C CA . LEU A 1 20 ? 42.707 25.092 -18.873 1.00 14.31 27 LEU A CA 5
ATOM 4071 C C . LEU A 1 20 ? 42.724 25.812 -17.528 1.00 13.21 27 LEU A C 5
ATOM 4072 O O . LEU A 1 20 ? 42.578 27.034 -17.463 1.00 24.00 27 LEU A O 5
ATOM 4088 N N . LEU A 1 21 ? 42.905 25.048 -16.456 1.00 43.43 28 LEU A N 5
ATOM 4089 C CA . LEU A 1 21 ? 42.942 25.612 -15.112 1.00 72.34 28 LEU A CA 5
ATOM 4090 C C . LEU A 1 21 ? 43.938 26.765 -15.033 1.00 70.43 28 LEU A C 5
ATOM 4091 O O . LEU A 1 21 ? 43.607 27.854 -14.566 1.00 13.23 28 LEU A O 5
ATOM 4107 N N . VAL A 1 22 ? 45.160 26.518 -15.496 1.00 62.03 29 VAL A N 5
ATOM 4108 C CA . VAL A 1 22 ? 46.203 27.536 -15.481 1.00 51.33 29 VAL A CA 5
ATOM 4109 C C . VAL A 1 22 ? 46.105 28.442 -16.704 1.00 30.32 29 VAL A C 5
ATOM 4110 O O . VAL A 1 22 ? 46.054 29.666 -16.581 1.00 24.12 29 VAL A O 5
ATOM 4123 N N . THR A 1 23 ? 46.078 27.832 -17.884 1.00 23.21 30 THR A N 5
ATOM 4124 C CA . THR A 1 23 ? 45.987 28.581 -19.130 1.00 2.22 30 THR A CA 5
ATOM 4125 C C . THR A 1 23 ? 44.927 29.673 -19.039 1.00 45.24 30 THR A C 5
ATOM 4126 O O . THR A 1 23 ? 45.043 30.721 -19.675 1.00 71.13 30 THR A O 5
ATOM 4137 N N . LEU A 1 24 ? 43.893 29.422 -18.242 1.00 30.22 31 LEU A N 5
ATOM 4138 C CA . LEU A 1 24 ? 42.811 30.384 -18.066 1.00 32.02 31 LEU A CA 5
ATOM 4139 C C . LEU A 1 24 ? 43.333 31.686 -17.467 1.00 13.32 31 LEU A C 5
ATOM 4140 O O . LEU A 1 24 ? 43.370 32.717 -18.137 1.00 14.34 31 LEU A O 5
ATOM 4156 N N . ALA A 1 25 ? 43.737 31.630 -16.202 1.00 24.02 32 ALA A N 5
ATOM 4157 C CA . ALA A 1 25 ? 44.260 32.803 -15.515 1.00 71.21 32 ALA A CA 5
ATOM 4158 C C . ALA A 1 25 ? 45.149 33.630 -16.438 1.00 71.43 32 ALA A C 5
ATOM 4159 O O . ALA A 1 25 ? 45.070 34.858 -16.455 1.00 41.15 32 ALA A O 5
ATOM 4166 N N . ILE A 1 26 ? 45.994 32.949 -17.205 1.00 64.25 33 ILE A N 5
ATOM 4167 C CA . ILE A 1 26 ? 46.897 33.621 -18.131 1.00 61.04 33 ILE A CA 5
ATOM 4168 C C . ILE A 1 26 ? 46.167 34.698 -18.925 1.00 15.42 33 ILE A C 5
ATOM 4169 O O . ILE A 1 26 ? 46.605 35.849 -18.979 1.00 63.15 33 ILE A O 5
ATOM 4185 N N . LEU A 1 27 ? 45.051 34.320 -19.539 1.00 72.35 34 LEU A N 5
ATOM 4186 C CA . LEU A 1 27 ? 44.258 35.255 -20.329 1.00 64.22 34 LEU A CA 5
ATOM 4187 C C . LEU A 1 27 ? 44.011 36.547 -19.558 1.00 75.33 34 LEU A C 5
ATOM 4188 O O . LEU A 1 27 ? 43.843 37.614 -20.150 1.00 74.41 34 LEU A O 5
ATOM 4204 N N . THR A 1 28 ? 43.994 36.446 -18.233 1.00 71.52 35 THR A N 5
ATOM 4205 C CA . THR A 1 28 ? 43.770 37.606 -17.380 1.00 53.32 35 THR A CA 5
ATOM 4206 C C . THR A 1 28 ? 44.839 38.669 -17.606 1.00 75.13 35 THR A C 5
ATOM 4207 O O . THR A 1 28 ? 44.540 39.861 -17.675 1.00 64.14 35 THR A O 5
ATOM 4218 N N . ALA A 1 29 ? 46.088 38.230 -17.720 1.00 32.33 36 ALA A N 5
ATOM 4219 C CA . ALA A 1 29 ? 47.202 39.144 -17.941 1.00 74.44 36 ALA A CA 5
ATOM 4220 C C . ALA A 1 29 ? 46.877 40.153 -19.036 1.00 43.24 36 ALA A C 5
ATOM 4221 O O . ALA A 1 29 ? 47.320 41.301 -18.989 1.00 21.14 36 ALA A O 5
ATOM 4228 N N . LEU A 1 30 ? 46.100 39.717 -20.022 1.00 21.15 37 LEU A N 5
ATOM 4229 C CA . LEU A 1 30 ? 45.715 40.583 -21.131 1.00 4.53 37 LEU A CA 5
ATOM 4230 C C . LEU A 1 30 ? 44.692 41.621 -20.682 1.00 1.32 37 LEU A C 5
ATOM 4231 O O . LEU A 1 30 ? 44.790 42.797 -21.033 1.00 22.43 37 LEU A O 5
ATOM 4247 N N . ARG A 1 31 ? 43.710 41.178 -19.902 1.00 74.02 38 ARG A N 5
ATOM 4248 C CA . ARG A 1 31 ? 42.670 42.070 -19.404 1.00 63.40 38 ARG A CA 5
ATOM 4249 C C . ARG A 1 31 ? 43.280 43.304 -18.747 1.00 4.34 38 ARG A C 5
ATOM 4250 O O . ARG A 1 31 ? 43.015 44.434 -19.160 1.00 54.02 38 ARG A O 5
ATOM 4271 N N . LEU A 1 32 ? 44.097 43.081 -17.724 1.00 53.34 39 LEU A N 5
ATOM 4272 C CA . LEU A 1 32 ? 44.744 44.176 -17.009 1.00 33.10 39 LEU A CA 5
ATOM 4273 C C . LEU A 1 32 ? 45.405 45.146 -17.983 1.00 1.33 39 LEU A C 5
ATOM 4274 O O . LEU A 1 32 ? 45.460 46.350 -17.734 1.00 41.03 39 LEU A O 5
ATOM 4290 N N . ALA A 1 33 ? 45.903 44.614 -19.094 1.00 32.24 40 ALA A N 5
ATOM 4291 C CA . ALA A 1 33 ? 46.557 45.434 -20.107 1.00 23.25 40 ALA A CA 5
ATOM 4292 C C . ALA A 1 33 ? 45.623 46.527 -20.614 1.00 31.23 40 ALA A C 5
ATOM 4293 O O . ALA A 1 33 ? 46.063 47.627 -20.950 1.00 74.50 40 ALA A O 5
ATOM 4300 N N . ALA A 1 34 ? 44.332 46.218 -20.668 1.00 1.24 41 ALA A N 5
ATOM 4301 C CA . ALA A 1 34 ? 43.336 47.176 -21.133 1.00 23.34 41 ALA A CA 5
ATOM 4302 C C . ALA A 1 34 ? 43.283 48.398 -20.223 1.00 35.11 41 ALA A C 5
ATOM 4303 O O . ALA A 1 34 ? 43.177 49.531 -20.694 1.00 32.22 41 ALA A O 5
ATOM 4310 N N . TYR A 1 35 ? 43.356 48.162 -18.919 1.00 62.05 42 TYR A N 5
ATOM 4311 C CA . TYR A 1 35 ? 43.314 49.244 -17.942 1.00 11.41 42 TYR A CA 5
ATOM 4312 C C . TYR A 1 35 ? 44.555 50.123 -18.049 1.00 74.04 42 TYR A C 5
ATOM 4313 O O . TYR A 1 35 ? 44.564 51.263 -17.584 1.00 33.32 42 TYR A O 5
ATOM 4331 N N . ALA A 1 36 ? 45.602 49.585 -18.665 1.00 74.31 43 ALA A N 5
ATOM 4332 C CA . ALA A 1 36 ? 46.850 50.320 -18.835 1.00 22.13 43 ALA A CA 5
ATOM 4333 C C . ALA A 1 36 ? 46.620 51.622 -19.594 1.00 22.14 43 ALA A C 5
ATOM 4334 O O . ALA A 1 36 ? 47.457 52.524 -19.567 1.00 72.13 43 ALA A O 5
ATOM 4341 N N . ALA A 1 37 ? 45.480 51.714 -20.272 1.00 21.34 44 ALA A N 5
ATOM 4342 C CA . ALA A 1 37 ? 45.140 52.907 -21.038 1.00 71.23 44 ALA A CA 5
ATOM 4343 C C . ALA A 1 37 ? 44.635 54.019 -20.125 1.00 43.22 44 ALA A C 5
ATOM 4344 O O . ALA A 1 37 ? 44.467 55.160 -20.555 1.00 72.53 44 ALA A O 5
ATOM 4351 N N . ASN A 1 38 ? 44.392 53.678 -18.863 1.00 13.41 45 ASN A N 5
ATOM 4352 C CA . ASN A 1 38 ? 43.904 54.648 -17.889 1.00 4.51 45 ASN A CA 5
ATOM 4353 C C . ASN A 1 38 ? 45.022 55.083 -16.947 1.00 2.41 45 ASN A C 5
ATOM 4354 O O . ASN A 1 38 ? 45.460 56.234 -16.977 1.00 23.35 45 ASN A O 5
ATOM 4365 N N . ILE A 1 39 ? 45.479 54.155 -16.112 1.00 10.44 46 ILE A N 5
ATOM 4366 C CA . ILE A 1 39 ? 46.546 54.443 -15.163 1.00 21.53 46 ILE A CA 5
ATOM 4367 C C . ILE A 1 39 ? 47.740 53.520 -15.382 1.00 12.54 46 ILE A C 5
ATOM 4368 O O . ILE A 1 39 ? 48.811 53.961 -15.802 1.00 0.44 46 ILE A O 5
ATOM 4384 N N . VAL A 1 40 ? 47.549 52.236 -15.098 1.00 23.33 47 VAL A N 5
ATOM 4385 C CA . VAL A 1 40 ? 48.609 51.250 -15.267 1.00 21.13 47 VAL A CA 5
ATOM 4386 C C . VAL A 1 40 ? 48.037 49.886 -15.639 1.00 30.43 47 VAL A C 5
ATOM 4387 O O . VAL A 1 40 ? 46.829 49.736 -15.814 1.00 44.13 47 VAL A O 5
ATOM 4400 N N . ASN A 1 41 ? 48.914 48.895 -15.759 1.00 21.41 48 ASN A N 5
ATOM 4401 C CA . ASN A 1 41 ? 48.496 47.542 -16.110 1.00 12.44 48 ASN A CA 5
ATOM 4402 C C . ASN A 1 41 ? 47.875 46.836 -14.909 1.00 73.22 48 ASN A C 5
ATOM 4403 O O . ASN A 1 41 ? 48.313 45.755 -14.516 1.00 62.50 48 ASN A O 5
ATOM 4414 N N . VAL A 1 42 ? 46.851 47.455 -14.329 1.00 20.41 49 VAL A N 5
ATOM 4415 C CA . VAL A 1 42 ? 46.168 46.885 -13.175 1.00 55.32 49 VAL A CA 5
ATOM 4416 C C . VAL A 1 42 ? 44.658 46.870 -13.382 1.00 54.25 49 VAL A C 5
ATOM 4417 O O . VAL A 1 42 ? 44.072 47.858 -13.825 1.00 71.11 49 VAL A O 5
ATOM 4430 N N . SER A 1 43 ? 44.032 45.744 -13.056 1.00 60.14 50 SER A N 5
ATOM 4431 C CA . SER A 1 43 ? 42.589 45.600 -13.208 1.00 21.33 50 SER A CA 5
ATOM 4432 C C . SER A 1 43 ? 42.085 44.366 -12.465 1.00 51.25 50 SER A C 5
ATOM 4433 O O . SER A 1 43 ? 42.869 43.608 -11.892 1.00 12.33 50 SER A O 5
ATOM 4441 N N . LEU A 1 44 ? 40.771 44.172 -12.476 1.00 4.24 51 LEU A N 5
ATOM 4442 C CA . LEU A 1 44 ? 40.160 43.032 -11.803 1.00 62.24 51 LEU A CA 5
ATOM 4443 C C . LEU A 1 44 ? 38.840 42.650 -12.467 1.00 31.15 51 LEU A C 5
ATOM 4444 O O . LEU A 1 44 ? 38.422 43.273 -13.443 1.00 22.43 51 LEU A O 5
ATOM 4460 N N . VAL A 1 45 ? 38.189 41.624 -11.929 1.00 3.14 52 VAL A N 5
ATOM 4461 C CA . VAL A 1 45 ? 36.915 41.161 -12.468 1.00 51.13 52 VAL A CA 5
ATOM 4462 C C . VAL A 1 45 ? 35.782 41.391 -11.473 1.00 34.24 52 VAL A C 5
ATOM 4463 O O . VAL A 1 45 ? 34.610 41.190 -11.793 1.00 15.41 52 VAL A O 5
ATOM 4476 N N . LYS A 1 46 ? 36.140 41.813 -10.265 1.00 12.30 53 LYS A N 5
ATOM 4477 C CA . LYS A 1 46 ? 35.154 42.073 -9.222 1.00 22.33 53 LYS A CA 5
ATOM 4478 C C . LYS A 1 46 ? 34.158 43.138 -9.668 1.00 4.13 53 LYS A C 5
ATOM 4479 O O . LYS A 1 46 ? 32.942 42.950 -9.608 1.00 34.40 53 LYS A O 5
ATOM 4498 N N . PRO A 1 47 ? 34.682 44.284 -10.129 1.00 62.12 54 PRO A N 5
ATOM 4499 C CA . PRO A 1 47 ? 33.855 45.400 -10.596 1.00 11.25 54 PRO A CA 5
ATOM 4500 C C . PRO A 1 47 ? 33.142 45.085 -11.907 1.00 73.12 54 PRO A C 5
ATOM 4501 O O . PRO A 1 47 ? 32.269 45.834 -12.347 1.00 14.33 54 PRO A O 5
ATOM 4512 N N . THR A 1 48 ? 33.518 43.971 -12.527 1.00 70.05 55 THR A N 5
ATOM 4513 C CA . THR A 1 48 ? 32.915 43.557 -13.787 1.00 1.41 55 THR A CA 5
ATOM 4514 C C . THR A 1 48 ? 31.691 42.679 -13.550 1.00 34.32 55 THR A C 5
ATOM 4515 O O . THR A 1 48 ? 31.017 42.268 -14.494 1.00 61.45 55 THR A O 5
ATOM 4526 N N . VAL A 1 49 ? 31.410 42.395 -12.282 1.00 31.43 56 VAL A N 5
ATOM 4527 C CA . VAL A 1 49 ? 30.267 41.566 -11.920 1.00 0.41 56 VAL A CA 5
ATOM 4528 C C . VAL A 1 49 ? 28.968 42.160 -12.452 1.00 52.42 56 VAL A C 5
ATOM 4529 O O . VAL A 1 49 ? 28.056 41.433 -12.848 1.00 15.41 56 VAL A O 5
ATOM 4542 N N . TYR A 1 50 ? 28.889 43.487 -12.458 1.00 30.33 57 TYR A N 5
ATOM 4543 C CA . TYR A 1 50 ? 27.700 44.180 -12.939 1.00 23.34 57 TYR A CA 5
ATOM 4544 C C . TYR A 1 50 ? 27.286 43.661 -14.313 1.00 23.53 57 TYR A C 5
ATOM 4545 O O . TYR A 1 50 ? 26.103 43.648 -14.655 1.00 0.31 57 TYR A O 5
ATOM 4563 N N . VAL A 1 51 ? 28.270 43.233 -15.099 1.00 52.05 58 VAL A N 5
ATOM 4564 C CA . VAL A 1 51 ? 28.010 42.712 -16.435 1.00 61.33 58 VAL A CA 5
ATOM 4565 C C . VAL A 1 51 ? 27.496 41.278 -16.374 1.00 32.13 58 VAL A C 5
ATOM 4566 O O . VAL A 1 51 ? 26.680 40.865 -17.199 1.00 21.43 58 VAL A O 5
ATOM 4579 N N . TYR A 1 52 ? 27.978 40.523 -15.394 1.00 33.11 59 TYR A N 5
ATOM 4580 C CA . TYR A 1 52 ? 27.570 39.134 -15.227 1.00 51.35 59 TYR A CA 5
ATOM 4581 C C . TYR A 1 52 ? 26.053 38.997 -15.322 1.00 71.32 59 TYR A C 5
ATOM 4582 O O . TYR A 1 52 ? 25.540 38.123 -16.021 1.00 1.03 59 TYR A O 5
ATOM 4600 N N . SER A 1 53 ? 25.341 39.868 -14.614 1.00 72.14 60 SER A N 5
ATOM 4601 C CA . SER A 1 53 ? 23.883 39.844 -14.615 1.00 72.13 60 SER A CA 5
ATOM 4602 C C . SER A 1 53 ? 23.332 40.404 -15.923 1.00 42.45 60 SER A C 5
ATOM 4603 O O . SER A 1 53 ? 22.331 39.915 -16.447 1.00 44.53 60 SER A O 5
ATOM 4611 N N . ARG A 1 54 ? 23.992 41.432 -16.444 1.00 34.23 61 ARG A N 5
ATOM 4612 C CA . ARG A 1 54 ? 23.569 42.060 -17.690 1.00 11.41 61 ARG A CA 5
ATOM 4613 C C . ARG A 1 54 ? 23.475 41.032 -18.813 1.00 62.30 61 ARG A C 5
ATOM 4614 O O . ARG A 1 54 ? 22.406 40.816 -19.384 1.00 64.30 61 ARG A O 5
ATOM 4635 N N . VAL A 1 55 ? 24.603 40.400 -19.126 1.00 40.14 62 VAL A N 5
ATOM 4636 C CA . VAL A 1 55 ? 24.648 39.395 -20.180 1.00 24.32 62 VAL A CA 5
ATOM 4637 C C . VAL A 1 55 ? 23.575 38.331 -19.972 1.00 12.03 62 VAL A C 5
ATOM 4638 O O . VAL A 1 55 ? 22.972 37.846 -20.929 1.00 72.14 62 VAL A O 5
ATOM 4651 N N . LYS A 1 56 ? 23.342 37.973 -18.714 1.00 43.00 63 LYS A N 5
ATOM 4652 C CA . LYS A 1 56 ? 22.340 36.968 -18.378 1.00 74.43 63 LYS A CA 5
ATOM 4653 C C . LYS A 1 56 ? 20.934 37.484 -18.663 1.00 14.33 63 LYS A C 5
ATOM 4654 O O . LYS A 1 56 ? 20.071 36.739 -19.125 1.00 40.42 63 LYS A O 5
ATOM 4673 N N . ASN A 1 57 ? 20.711 38.766 -18.387 1.00 64.45 64 ASN A N 5
ATOM 4674 C CA . ASN A 1 57 ? 19.409 39.381 -18.616 1.00 53.43 64 ASN A CA 5
ATOM 4675 C C . ASN A 1 57 ? 19.076 39.413 -20.103 1.00 21.35 64 ASN A C 5
ATOM 4676 O O . ASN A 1 57 ? 17.909 39.341 -20.491 1.00 22.12 64 ASN A O 5
ATOM 4687 N N . LEU A 1 58 ? 20.108 39.519 -20.933 1.00 42.02 65 LEU A N 5
ATOM 4688 C CA . LEU A 1 58 ? 19.926 39.559 -22.380 1.00 41.54 65 LEU A CA 5
ATOM 4689 C C . LEU A 1 58 ? 19.487 38.198 -22.912 1.00 44.45 65 LEU A C 5
ATOM 4690 O O . LEU A 1 58 ? 18.732 38.146 -23.882 1.00 41.24 65 LEU A O 5
ATOM 4706 N N . GLU A 1 1 ? 41.173 0.444 -31.210 1.00 44.21 8 GLU A N 6
ATOM 4707 C CA . GLU A 1 1 ? 39.817 0.217 -30.723 1.00 13.23 8 GLU A CA 6
ATOM 4708 C C . GLU A 1 1 ? 38.828 0.138 -31.882 1.00 32.24 8 GLU A C 6
ATOM 4709 O O . GLU A 1 1 ? 39.184 0.384 -33.036 1.00 45.44 8 GLU A O 6
ATOM 4721 N N . THR A 1 2 ? 37.584 -0.209 -31.569 1.00 14.52 9 THR A N 6
ATOM 4722 C CA . THR A 1 2 ? 36.544 -0.324 -32.583 1.00 51.41 9 THR A CA 6
ATOM 4723 C C . THR A 1 2 ? 35.596 0.870 -32.536 1.00 64.23 9 THR A C 6
ATOM 4724 O O . THR A 1 2 ? 34.426 0.761 -32.902 1.00 70.21 9 THR A O 6
ATOM 4735 N N . GLY A 1 3 ? 36.109 2.010 -32.085 1.00 50.33 10 GLY A N 6
ATOM 4736 C CA . GLY A 1 3 ? 35.294 3.208 -31.999 1.00 52.05 10 GLY A CA 6
ATOM 4737 C C . GLY A 1 3 ? 35.195 3.741 -30.583 1.00 42.42 10 GLY A C 6
ATOM 4738 O O . GLY A 1 3 ? 34.287 4.508 -30.262 1.00 12.23 10 GLY A O 6
ATOM 4742 N N . THR A 1 4 ? 36.131 3.334 -29.732 1.00 42.00 11 THR A N 6
ATOM 4743 C CA . THR A 1 4 ? 36.144 3.773 -28.342 1.00 55.11 11 THR A CA 6
ATOM 4744 C C . THR A 1 4 ? 36.632 5.213 -28.225 1.00 0.44 11 THR A C 6
ATOM 4745 O O . THR A 1 4 ? 37.835 5.475 -28.240 1.00 10.24 11 THR A O 6
ATOM 4756 N N . LEU A 1 5 ? 35.690 6.143 -28.108 1.00 12.10 12 LEU A N 6
ATOM 4757 C CA . LEU A 1 5 ? 36.025 7.559 -27.987 1.00 65.22 12 LEU A CA 6
ATOM 4758 C C . LEU A 1 5 ? 35.944 8.016 -26.534 1.00 25.44 12 LEU A C 6
ATOM 4759 O O . LEU A 1 5 ? 36.090 9.201 -26.237 1.00 11.44 12 LEU A O 6
ATOM 4775 N N . ILE A 1 6 ? 35.713 7.066 -25.633 1.00 30.13 13 ILE A N 6
ATOM 4776 C CA . ILE A 1 6 ? 35.616 7.372 -24.211 1.00 63.22 13 ILE A CA 6
ATOM 4777 C C . ILE A 1 6 ? 36.982 7.288 -23.538 1.00 43.41 13 ILE A C 6
ATOM 4778 O O . ILE A 1 6 ? 37.288 8.064 -22.632 1.00 33.24 13 ILE A O 6
ATOM 4794 N N . VAL A 1 7 ? 37.800 6.342 -23.986 1.00 34.24 14 VAL A N 6
ATOM 4795 C CA . VAL A 1 7 ? 39.135 6.160 -23.429 1.00 31.41 14 VAL A CA 6
ATOM 4796 C C . VAL A 1 7 ? 40.074 7.277 -23.871 1.00 24.44 14 VAL A C 6
ATOM 4797 O O . VAL A 1 7 ? 40.977 7.670 -23.135 1.00 43.32 14 VAL A O 6
ATOM 4810 N N . ASN A 1 8 ? 39.852 7.784 -25.080 1.00 40.34 15 ASN A N 6
ATOM 4811 C CA . ASN A 1 8 ? 40.678 8.857 -25.621 1.00 55.10 15 ASN A CA 6
ATOM 4812 C C . ASN A 1 8 ? 40.170 10.220 -25.160 1.00 13.31 15 ASN A C 6
ATOM 4813 O O . ASN A 1 8 ? 40.922 11.193 -25.117 1.00 74.42 15 ASN A O 6
ATOM 4824 N N . SER A 1 9 ? 38.888 10.282 -24.815 1.00 21.31 16 SER A N 6
ATOM 4825 C CA . SER A 1 9 ? 38.277 11.526 -24.361 1.00 72.15 16 SER A CA 6
ATOM 4826 C C . SER A 1 9 ? 38.477 11.711 -22.859 1.00 11.35 16 SER A C 6
ATOM 4827 O O . SER A 1 9 ? 38.800 12.804 -22.394 1.00 33.34 16 SER A O 6
ATOM 4835 N N . VAL A 1 10 ? 38.279 10.634 -22.105 1.00 32.30 17 VAL A N 6
ATOM 4836 C CA . VAL A 1 10 ? 38.438 10.676 -20.656 1.00 23.03 17 VAL A CA 6
ATOM 4837 C C . VAL A 1 10 ? 39.895 10.907 -20.268 1.00 20.24 17 VAL A C 6
ATOM 4838 O O . VAL A 1 10 ? 40.186 11.527 -19.245 1.00 22.03 17 VAL A O 6
ATOM 4851 N N . LEU A 1 11 ? 40.807 10.405 -21.094 1.00 53.41 18 LEU A N 6
ATOM 4852 C CA . LEU A 1 11 ? 42.235 10.558 -20.839 1.00 45.03 18 LEU A CA 6
ATOM 4853 C C . LEU A 1 11 ? 42.700 11.972 -21.170 1.00 72.43 18 LEU A C 6
ATOM 4854 O O . LEU A 1 11 ? 43.510 12.556 -20.449 1.00 5.54 18 LEU A O 6
ATOM 4870 N N . LEU A 1 12 ? 42.181 12.518 -22.264 1.00 74.11 19 LEU A N 6
ATOM 4871 C CA . LEU A 1 12 ? 42.541 13.866 -22.691 1.00 53.44 19 LEU A CA 6
ATOM 4872 C C . LEU A 1 12 ? 41.865 14.914 -21.812 1.00 32.42 19 LEU A C 6
ATOM 4873 O O . LEU A 1 12 ? 42.486 15.899 -21.413 1.00 15.45 19 LEU A O 6
ATOM 4889 N N . PHE A 1 13 ? 40.589 14.694 -21.512 1.00 33.32 20 PHE A N 6
ATOM 4890 C CA . PHE A 1 13 ? 39.829 15.618 -20.680 1.00 1.31 20 PHE A CA 6
ATOM 4891 C C . PHE A 1 13 ? 40.557 15.892 -19.367 1.00 23.11 20 PHE A C 6
ATOM 4892 O O . PHE A 1 13 ? 40.545 17.015 -18.860 1.00 12.13 20 PHE A O 6
ATOM 4909 N N . LEU A 1 14 ? 41.189 14.859 -18.821 1.00 72.34 21 LEU A N 6
ATOM 4910 C CA . LEU A 1 14 ? 41.922 14.987 -17.566 1.00 32.45 21 LEU A CA 6
ATOM 4911 C C . LEU A 1 14 ? 43.107 15.935 -17.723 1.00 71.24 21 LEU A C 6
ATOM 4912 O O . LEU A 1 14 ? 43.215 16.932 -17.011 1.00 54.24 21 LEU A O 6
ATOM 4928 N N . ALA A 1 15 ? 43.993 15.616 -18.661 1.00 60.22 22 ALA A N 6
ATOM 4929 C CA . ALA A 1 15 ? 45.168 16.441 -18.914 1.00 62.22 22 ALA A CA 6
ATOM 4930 C C . ALA A 1 15 ? 44.770 17.819 -19.431 1.00 32.45 22 ALA A C 6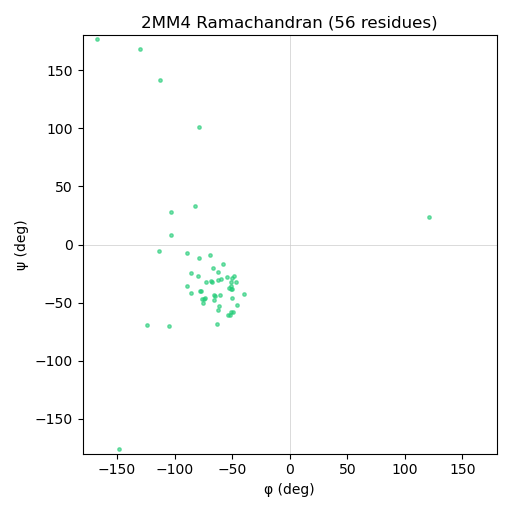
ATOM 4931 O O . ALA A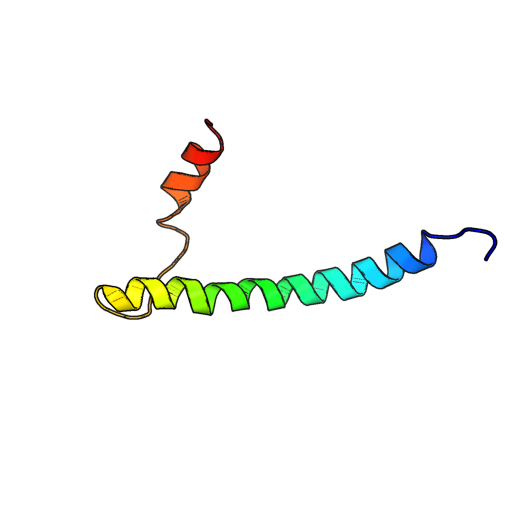 1 15 ? 45.557 18.765 -19.377 1.00 1.11 22 ALA A O 6
ATOM 4938 N N . PHE A 1 16 ? 43.545 17.925 -19.936 1.00 42.44 23 PHE A N 6
ATOM 4939 C CA . PHE A 1 16 ? 43.044 19.188 -20.466 1.00 44.15 23 PHE A CA 6
ATOM 4940 C C . PHE A 1 16 ? 42.635 20.128 -19.335 1.00 24.20 23 PHE A C 6
ATOM 4941 O O . PHE A 1 16 ? 43.057 21.284 -19.289 1.00 71.43 23 PHE A O 6
ATOM 4958 N N . VAL A 1 17 ? 41.807 19.624 -18.425 1.00 72.42 24 VAL A N 6
ATOM 4959 C CA . VAL A 1 17 ? 41.341 20.417 -17.294 1.00 2.31 24 VAL A CA 6
ATOM 4960 C C . VAL A 1 17 ? 42.504 21.103 -16.586 1.00 12.22 24 VAL A C 6
ATOM 4961 O O . VAL A 1 17 ? 42.539 22.329 -16.471 1.00 1.52 24 VAL A O 6
ATOM 4974 N N . VAL A 1 18 ? 43.456 20.305 -16.114 1.00 14.13 25 VAL A N 6
ATOM 4975 C CA . VAL A 1 18 ? 44.623 20.836 -15.419 1.00 14.03 25 VAL A CA 6
ATOM 4976 C C . VAL A 1 18 ? 45.271 21.965 -16.215 1.00 43.04 25 VAL A C 6
ATOM 4977 O O . VAL A 1 18 ? 45.658 22.990 -15.655 1.00 51.45 25 VAL A O 6
ATOM 4990 N N . PHE A 1 19 ? 45.384 21.768 -17.524 1.00 34.12 26 PHE A N 6
ATOM 4991 C CA . PHE A 1 19 ? 45.985 22.770 -18.398 1.00 21.51 26 PHE A CA 6
ATOM 4992 C C . PHE A 1 19 ? 45.119 24.024 -18.464 1.00 53.31 26 PHE A C 6
ATOM 4993 O O . PHE A 1 19 ? 45.625 25.146 -18.401 1.00 20.42 26 PHE A O 6
ATOM 5010 N N . LEU A 1 20 ? 43.811 23.827 -18.591 1.00 75.24 27 LEU A N 6
ATOM 5011 C CA . LEU A 1 20 ? 42.874 24.942 -18.666 1.00 64.15 27 LEU A CA 6
ATOM 5012 C C . LEU A 1 20 ? 42.846 25.720 -17.354 1.00 14.33 27 LEU A C 6
ATOM 5013 O O . LEU A 1 20 ? 42.673 26.940 -17.347 1.00 51.23 27 LEU A O 6
ATOM 5029 N N . LEU A 1 21 ? 43.020 25.008 -16.246 1.00 12.22 28 LEU A N 6
ATOM 5030 C CA . LEU A 1 21 ? 43.018 25.631 -14.928 1.00 11.52 28 LEU A CA 6
ATOM 5031 C C . LEU A 1 21 ? 43.982 26.813 -14.882 1.00 1.31 28 LEU A C 6
ATOM 5032 O O . LEU A 1 21 ? 43.574 27.952 -14.655 1.00 10.45 28 LEU A O 6
ATOM 5048 N N . VAL A 1 22 ? 45.262 26.534 -15.102 1.00 73.55 29 VAL A N 6
ATOM 5049 C CA . VAL A 1 22 ? 46.285 27.573 -15.089 1.00 45.31 29 VAL A CA 6
ATOM 5050 C C . VAL A 1 22 ? 46.212 28.430 -16.348 1.00 42.33 29 VAL A C 6
ATOM 5051 O O . VAL A 1 22 ? 46.228 29.660 -16.277 1.00 71.55 29 VAL A O 6
ATOM 5064 N N . THR A 1 23 ? 46.130 27.773 -17.501 1.00 54.54 30 THR A N 6
ATOM 5065 C CA . THR A 1 23 ? 46.056 28.475 -18.776 1.00 22.12 30 THR A CA 6
ATOM 5066 C C . THR A 1 23 ? 44.998 29.574 -18.738 1.00 71.54 30 THR A C 6
ATOM 5067 O O . THR A 1 23 ? 45.123 30.592 -19.419 1.00 54.33 30 THR A O 6
ATOM 5078 N N . LEU A 1 24 ? 43.959 29.360 -17.940 1.00 53.04 31 LEU A N 6
ATOM 5079 C CA . LEU A 1 24 ? 42.880 30.333 -17.812 1.00 62.42 31 LEU A CA 6
ATOM 5080 C C . LEU A 1 24 ? 43.401 31.654 -17.258 1.00 10.44 31 LEU A C 6
ATOM 5081 O O . LEU A 1 24 ? 43.438 32.663 -17.963 1.00 12.22 31 LEU A O 6
ATOM 5097 N N . ALA A 1 25 ? 43.804 31.642 -15.992 1.00 43.45 32 ALA A N 6
ATOM 5098 C CA . ALA A 1 25 ? 44.327 32.839 -15.345 1.00 22.11 32 ALA A CA 6
ATOM 5099 C C . ALA A 1 25 ? 45.209 33.638 -16.298 1.00 12.24 32 ALA A C 6
ATOM 5100 O O . ALA A 1 25 ? 45.131 34.866 -16.350 1.00 4.42 32 ALA A O 6
ATOM 5107 N N . ILE A 1 26 ? 46.047 32.934 -17.051 1.00 32.22 33 ILE A N 6
ATOM 5108 C CA . ILE A 1 26 ? 46.943 33.579 -18.004 1.00 50.15 33 ILE A CA 6
ATOM 5109 C C . ILE A 1 26 ? 46.208 34.633 -18.823 1.00 21.24 33 ILE A C 6
ATOM 5110 O O . ILE A 1 26 ? 46.641 35.782 -18.909 1.00 13.13 33 ILE A O 6
ATOM 5126 N N . LEU A 1 27 ? 45.092 34.234 -19.425 1.00 61.20 34 LEU A N 6
ATOM 5127 C CA . LEU A 1 27 ? 44.293 35.145 -20.237 1.00 32.34 34 LEU A CA 6
ATOM 5128 C C . LEU A 1 27 ? 44.046 36.457 -19.501 1.00 40.14 34 LEU A C 6
ATOM 5129 O O . LEU A 1 27 ? 43.866 37.506 -20.121 1.00 45.53 34 LEU A O 6
ATOM 5145 N N . THR A 1 28 ? 44.040 36.393 -18.173 1.00 32.52 35 THR A N 6
ATOM 5146 C CA . THR A 1 28 ? 43.817 37.576 -17.351 1.00 3.41 35 THR A CA 6
ATOM 5147 C C . THR A 1 28 ? 44.888 38.630 -17.601 1.00 14.12 35 THR A C 6
ATOM 5148 O O . THR A 1 28 ? 44.589 39.819 -17.710 1.00 33.13 35 THR A O 6
ATOM 5159 N N . ALA A 1 29 ? 46.138 38.187 -17.692 1.00 25.45 36 ALA A N 6
ATOM 5160 C CA . ALA A 1 29 ? 47.254 39.093 -17.934 1.00 65.33 36 ALA A CA 6
ATOM 5161 C C . ALA A 1 29 ? 46.935 40.071 -19.059 1.00 70.40 36 ALA A C 6
ATOM 5162 O O . ALA A 1 29 ? 47.378 41.220 -19.042 1.00 54.02 36 ALA A O 6
ATOM 5169 N N . LEU A 1 30 ? 46.164 39.608 -20.037 1.00 4.24 37 LEU A N 6
ATOM 5170 C CA . LEU A 1 30 ? 45.785 40.443 -21.172 1.00 30.32 37 LEU A CA 6
ATOM 5171 C C . LEU A 1 30 ? 44.769 41.502 -20.755 1.00 72.31 37 LEU A C 6
ATOM 5172 O O . LEU A 1 30 ? 44.888 42.670 -21.126 1.00 23.24 37 LEU A O 6
ATOM 5188 N N . ARG A 1 31 ? 43.773 41.086 -19.980 1.00 73.54 38 ARG A N 6
ATOM 5189 C CA . ARG A 1 31 ? 42.738 41.999 -19.512 1.00 25.00 38 ARG A CA 6
ATOM 5190 C C . ARG A 1 31 ? 43.355 43.239 -18.872 1.00 41.53 38 ARG A C 6
ATOM 5191 O O . ARG A 1 31 ? 43.096 44.365 -19.299 1.00 11.15 38 ARG A O 6
ATOM 5212 N N . LEU A 1 32 ? 44.171 43.025 -17.846 1.00 32.03 39 LEU A N 6
ATOM 5213 C CA . LEU A 1 32 ? 44.826 44.125 -17.146 1.00 1.14 39 LEU A CA 6
ATOM 5214 C C . LEU A 1 32 ? 45.494 45.078 -18.134 1.00 64.35 39 LEU A C 6
ATOM 5215 O O . LEU A 1 32 ? 45.555 46.285 -17.903 1.00 44.11 39 LEU A O 6
ATOM 5231 N N . ALA A 1 33 ? 45.993 44.525 -19.234 1.00 22.53 40 ALA A N 6
ATOM 5232 C CA . ALA A 1 33 ? 46.653 45.325 -20.259 1.00 71.31 40 ALA A CA 6
ATOM 5233 C C . ALA A 1 33 ? 45.725 46.413 -20.787 1.00 31.45 40 ALA A C 6
ATOM 5234 O O . ALA A 1 33 ? 46.170 47.505 -21.141 1.00 75.45 40 ALA A O 6
ATOM 5241 N N . ALA A 1 34 ? 44.433 46.108 -20.841 1.00 21.22 41 ALA A N 6
ATOM 5242 C CA . ALA A 1 34 ? 43.442 47.060 -21.327 1.00 15.44 41 ALA A CA 6
ATOM 5243 C C . ALA A 1 34 ? 43.396 48.302 -20.442 1.00 45.20 41 ALA A C 6
ATOM 5244 O O . ALA A 1 34 ? 43.319 49.427 -20.937 1.00 24.31 41 ALA A O 6
ATOM 5251 N N . TYR A 1 35 ? 43.439 48.091 -19.132 1.00 63.44 42 TYR A N 6
ATOM 5252 C CA . TYR A 1 35 ? 43.398 49.192 -18.177 1.00 72.13 42 TYR A CA 6
ATOM 5253 C C . TYR A 1 35 ? 44.651 50.055 -18.289 1.00 14.50 42 TYR A C 6
ATOM 5254 O O . TYR A 1 35 ? 44.668 51.204 -17.846 1.00 2.01 42 TYR A O 6
ATOM 5272 N N . ALA A 1 36 ? 45.698 49.495 -18.883 1.00 20.42 43 ALA A N 6
ATOM 5273 C CA . ALA A 1 36 ? 46.955 50.213 -19.056 1.00 45.40 43 ALA A CA 6
ATOM 5274 C C . ALA A 1 36 ? 46.746 51.502 -19.843 1.00 21.34 43 ALA A C 6
ATOM 5275 O O . ALA A 1 36 ? 47.594 52.393 -19.828 1.00 11.12 43 ALA A O 6
ATOM 5282 N N . ALA A 1 37 ? 45.613 51.593 -20.532 1.00 72.12 44 ALA A N 6
ATOM 5283 C CA . ALA A 1 37 ? 45.293 52.773 -21.325 1.00 34.12 44 ALA A CA 6
ATOM 5284 C C . ALA A 1 37 ? 44.769 53.901 -20.443 1.00 42.43 44 ALA A C 6
ATOM 5285 O O . ALA A 1 37 ? 44.598 55.030 -20.899 1.00 54.13 44 ALA A O 6
ATOM 5292 N N . ASN A 1 38 ? 44.512 53.586 -19.177 1.00 31.11 45 ASN A N 6
ATOM 5293 C CA . ASN A 1 38 ? 44.005 54.573 -18.231 1.00 24.41 45 ASN A CA 6
ATOM 5294 C C . ASN A 1 38 ? 45.106 55.032 -17.280 1.00 63.51 45 ASN A C 6
ATOM 5295 O O . ASN A 1 38 ? 45.537 56.184 -17.322 1.00 33.5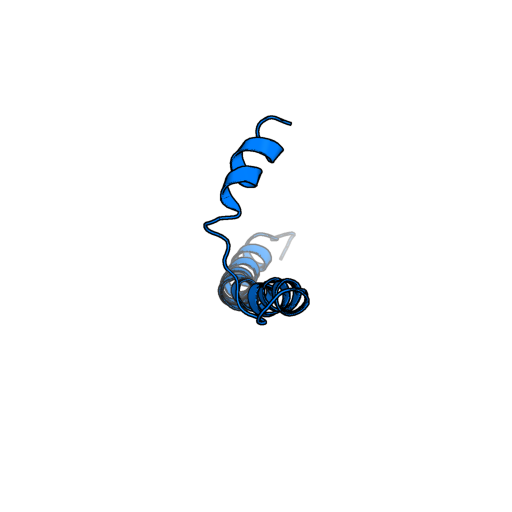3 45 ASN A O 6
ATOM 5306 N N . ILE A 1 39 ? 45.556 54.121 -16.423 1.00 31.40 46 ILE A N 6
ATOM 5307 C CA . ILE A 1 39 ? 46.609 54.431 -15.462 1.00 24.24 46 ILE A CA 6
ATOM 5308 C C . ILE A 1 39 ? 47.814 53.517 -15.653 1.00 35.31 46 ILE A C 6
ATOM 5309 O O . ILE A 1 39 ? 48.885 53.962 -16.067 1.00 72.12 46 ILE A O 6
ATOM 5325 N N . VAL A 1 40 ? 47.632 52.236 -15.351 1.00 70.43 47 VAL A N 6
ATOM 5326 C CA . VAL A 1 40 ? 48.703 51.257 -15.492 1.00 31.20 47 VAL A CA 6
ATOM 5327 C C . VAL A 1 40 ? 48.149 49.880 -15.840 1.00 5.23 47 VAL A C 6
ATOM 5328 O O . VAL A 1 40 ? 46.943 49.713 -16.019 1.00 24.14 47 VAL A O 6
ATOM 5341 N N . ASN A 1 41 ? 49.037 48.896 -15.935 1.00 34.10 48 ASN A N 6
ATOM 5342 C CA . ASN A 1 41 ? 48.636 47.532 -16.262 1.00 55.44 48 ASN A CA 6
ATOM 5343 C C . ASN A 1 41 ? 48.001 46.848 -15.055 1.00 51.12 48 ASN A C 6
ATOM 5344 O O . ASN A 1 41 ? 48.452 45.789 -14.620 1.00 24.52 48 ASN A O 6
ATOM 5355 N N . VAL A 1 42 ? 46.950 47.462 -14.519 1.00 72.23 49 VAL A N 6
ATOM 5356 C CA . VAL A 1 42 ? 46.252 46.911 -13.364 1.00 40.34 49 VAL A CA 6
ATOM 5357 C C . VAL A 1 42 ? 44.743 46.915 -13.580 1.00 1.44 49 VAL A C 6
ATOM 5358 O O . VAL A 1 42 ? 44.177 47.896 -14.063 1.00 73.24 49 VAL A O 6
ATOM 5371 N N . SER A 1 43 ? 44.096 45.810 -13.221 1.00 54.44 50 SER A N 6
ATOM 5372 C CA . SER A 1 43 ? 42.652 45.685 -13.379 1.00 23.13 50 SER A CA 6
ATOM 5373 C C . SER A 1 43 ? 42.120 44.495 -12.585 1.00 11.42 50 SER A C 6
ATOM 5374 O O . SER A 1 43 ? 42.886 43.749 -11.974 1.00 41.20 50 SER A O 6
ATOM 5382 N N . LEU A 1 44 ? 40.802 44.326 -12.598 1.00 61.30 51 LEU A N 6
ATOM 5383 C CA . LEU A 1 44 ? 40.165 43.227 -11.880 1.00 33.33 51 LEU A CA 6
ATOM 5384 C C . LEU A 1 44 ? 38.859 42.820 -12.555 1.00 74.43 51 LEU A C 6
ATOM 5385 O O . LEU A 1 44 ? 38.457 43.409 -13.558 1.00 35.04 51 LEU A O 6
ATOM 5401 N N . VAL A 1 45 ? 38.202 41.810 -11.996 1.00 24.43 52 VAL A N 6
ATOM 5402 C CA . VAL A 1 45 ? 36.939 41.325 -12.542 1.00 24.10 52 VAL A CA 6
ATOM 5403 C C . VAL A 1 45 ? 35.790 41.573 -11.572 1.00 1.40 52 VAL A C 6
ATOM 5404 O O . VAL A 1 45 ? 34.630 41.299 -11.882 1.00 32.34 52 VAL A O 6
ATOM 5417 N N . LYS A 1 46 ? 36.118 42.095 -10.396 1.00 40.33 53 LYS A N 6
ATOM 5418 C CA . LYS A 1 46 ? 35.114 42.383 -9.379 1.00 42.22 53 LYS A CA 6
ATOM 5419 C C . LYS A 1 46 ? 34.082 43.378 -9.900 1.00 51.21 53 LYS A C 6
ATOM 5420 O O . LYS A 1 46 ? 32.874 43.147 -9.835 1.00 53.24 53 LYS A O 6
ATOM 5439 N N . PRO A 1 47 ? 34.565 44.511 -10.431 1.00 72.45 54 PRO A N 6
ATOM 5440 C CA . PRO A 1 47 ? 33.701 45.561 -10.976 1.00 40.33 54 PRO A CA 6
ATOM 5441 C C . PRO A 1 47 ? 33.013 45.134 -12.267 1.00 24.25 54 PRO A C 6
ATOM 5442 O O . PRO A 1 47 ? 32.136 45.834 -12.778 1.00 70.42 54 PRO A O 6
ATOM 5453 N N . THR A 1 48 ? 33.413 43.980 -12.793 1.00 51.34 55 THR A N 6
ATOM 5454 C CA . THR A 1 48 ? 32.835 43.460 -14.025 1.00 31.22 55 THR A CA 6
ATOM 5455 C C . THR A 1 48 ? 31.636 42.564 -13.735 1.00 34.43 55 THR A C 6
ATOM 5456 O O . THR A 1 48 ? 30.982 42.071 -14.653 1.00 62.31 55 THR A O 6
ATOM 5467 N N . VAL A 1 49 ? 31.354 42.358 -12.453 1.00 13.31 56 VAL A N 6
ATOM 5468 C CA . VAL A 1 49 ? 30.232 41.523 -12.042 1.00 61.15 56 VAL A CA 6
ATOM 5469 C C . VAL A 1 49 ? 28.920 42.041 -12.619 1.00 15.23 56 VAL A C 6
ATOM 5470 O O . VAL A 1 49 ? 28.053 41.262 -13.013 1.00 64.30 56 VAL A O 6
ATOM 5483 N N . TYR A 1 50 ? 28.782 43.362 -12.668 1.00 22.20 57 TYR A N 6
ATOM 5484 C CA . TYR A 1 50 ? 27.574 43.985 -13.196 1.00 32.51 57 TYR A CA 6
ATOM 5485 C C . TYR A 1 50 ? 27.212 43.402 -14.560 1.00 54.12 57 TYR A C 6
ATOM 5486 O O . TYR A 1 50 ? 26.038 43.313 -14.918 1.00 52.12 57 TYR A O 6
ATOM 5504 N N . VAL A 1 51 ? 28.232 43.006 -15.316 1.00 23.00 58 VAL A N 6
ATOM 5505 C CA . VAL A 1 51 ? 28.023 42.430 -16.639 1.00 2.24 58 VAL A CA 6
ATOM 5506 C C . VAL A 1 51 ? 27.471 41.012 -16.540 1.00 54.01 58 VAL A C 6
ATOM 5507 O O . VAL A 1 51 ? 26.636 40.601 -17.346 1.00 32.01 58 VAL A O 6
ATOM 5520 N N . TYR A 1 52 ? 27.943 40.268 -15.546 1.00 72.04 59 TYR A N 6
ATOM 5521 C CA . TYR A 1 52 ? 27.499 38.894 -15.342 1.00 30.22 59 TYR A CA 6
ATOM 5522 C C . TYR A 1 52 ? 25.977 38.803 -15.370 1.00 11.34 59 TYR A C 6
ATOM 5523 O O . TYR A 1 52 ? 25.406 37.946 -16.044 1.00 12.22 59 TYR A O 6
ATOM 5541 N N . SER A 1 53 ? 25.325 39.696 -14.631 1.00 2.42 60 SER A N 6
ATOM 5542 C CA . SER A 1 53 ? 23.867 39.717 -14.567 1.00 71.14 60 SER A CA 6
ATOM 5543 C C . SER A 1 53 ? 23.267 40.002 -15.941 1.00 53.52 60 SER A C 6
ATOM 5544 O O . SER A 1 53 ? 22.338 39.323 -16.378 1.00 43.53 60 SER A O 6
ATOM 5552 N N . ARG A 1 54 ? 23.806 41.013 -16.616 1.00 61.34 61 ARG A N 6
ATOM 5553 C CA . ARG A 1 54 ? 23.324 41.390 -17.939 1.00 25.20 61 ARG A CA 6
ATOM 5554 C C . ARG A 1 54 ? 23.436 40.220 -18.913 1.00 12.22 61 ARG A C 6
ATOM 5555 O O . ARG A 1 54 ? 22.484 39.897 -19.623 1.00 31.13 61 ARG A O 6
ATOM 5576 N N . VAL A 1 55 ? 24.607 39.591 -18.940 1.00 25.54 62 VAL A N 6
ATOM 5577 C CA . VAL A 1 55 ? 24.844 38.457 -19.826 1.00 43.23 62 VAL A CA 6
ATOM 5578 C C . VAL A 1 55 ? 23.769 37.389 -19.651 1.00 1.24 62 VAL A C 6
ATOM 5579 O O . VAL A 1 55 ? 23.269 36.830 -20.628 1.00 1.25 62 VAL A O 6
ATOM 5592 N N . LYS A 1 56 ? 23.417 37.110 -18.401 1.00 51.22 63 LYS A N 6
ATOM 5593 C CA . LYS A 1 56 ? 22.401 36.110 -18.097 1.00 41.31 63 LYS A CA 6
ATOM 5594 C C . LYS A 1 56 ? 21.013 36.608 -18.490 1.00 61.14 63 LYS A C 6
ATOM 5595 O O . LYS A 1 56 ? 20.240 35.886 -19.117 1.00 42.14 63 LYS A O 6
ATOM 5614 N N . ASN A 1 57 ? 20.706 37.846 -18.117 1.00 54.01 64 ASN A N 6
ATOM 5615 C CA . ASN A 1 57 ? 19.413 38.441 -18.432 1.00 62.21 64 ASN A CA 6
ATOM 5616 C C . ASN A 1 57 ? 19.200 38.514 -19.941 1.00 50.51 64 ASN A C 6
ATOM 5617 O O . ASN A 1 57 ? 18.066 38.496 -20.421 1.00 10.23 64 ASN A O 6
ATOM 5628 N N . LEU A 1 58 ? 20.298 38.596 -20.685 1.00 50.45 65 LEU A N 6
ATOM 5629 C CA . LEU A 1 58 ? 20.234 38.671 -22.139 1.00 20.30 65 LEU A CA 6
ATOM 5630 C C . LEU A 1 58 ? 20.395 37.289 -22.764 1.00 21.01 65 LEU A C 6
ATOM 5631 O O . LEU A 1 58 ? 19.407 36.718 -23.225 1.00 32.40 65 LEU A O 6
ATOM 5647 N N . GLU A 1 1 ? 40.854 0.138 -31.396 1.00 4.23 8 GLU A N 7
ATOM 5648 C CA . GLU A 1 1 ? 39.522 -0.046 -30.829 1.00 13.22 8 GLU A CA 7
ATOM 5649 C C . GLU A 1 1 ? 38.467 -0.108 -31.929 1.00 43.43 8 GLU A C 7
ATOM 5650 O O . GLU A 1 1 ? 38.742 0.200 -33.089 1.00 12.14 8 GLU A O 7
ATOM 5662 N N . THR A 1 2 ? 37.255 -0.508 -31.556 1.00 21.35 9 THR A N 7
ATOM 5663 C CA . THR A 1 2 ? 36.158 -0.613 -32.509 1.00 64.11 9 THR A CA 7
ATOM 5664 C C . THR A 1 2 ? 35.261 0.619 -32.453 1.00 43.13 9 THR A C 7
ATOM 5665 O O . THR A 1 2 ? 34.074 0.551 -32.772 1.00 34.33 9 THR A O 7
ATOM 5676 N N . GLY A 1 3 ? 35.837 1.746 -32.044 1.00 51.03 10 GLY A N 7
ATOM 5677 C CA . GLY A 1 3 ? 35.074 2.978 -31.954 1.00 74.35 10 GLY A CA 7
ATOM 5678 C C . GLY A 1 3 ? 35.055 3.546 -30.548 1.00 23.44 10 GLY A C 7
ATOM 5679 O O . GLY A 1 3 ? 34.179 4.338 -30.202 1.00 40.04 10 GLY A O 7
ATOM 5683 N N . THR A 1 4 ? 36.025 3.139 -29.734 1.00 62.11 11 THR A N 7
ATOM 5684 C CA . THR A 1 4 ? 36.114 3.610 -28.358 1.00 51.30 11 THR A CA 7
ATOM 5685 C C . THR A 1 4 ? 36.729 5.003 -28.293 1.00 54.15 11 THR A C 7
ATOM 5686 O O . THR A 1 4 ? 37.936 5.170 -28.474 1.00 21.22 11 THR A O 7
ATOM 5697 N N . LEU A 1 5 ? 35.893 6.002 -28.032 1.00 72.22 12 LEU A N 7
ATOM 5698 C CA . LEU A 1 5 ? 36.355 7.383 -27.942 1.00 52.34 12 LEU A CA 7
ATOM 5699 C C . LEU A 1 5 ? 36.307 7.880 -26.500 1.00 3.34 12 LEU A C 7
ATOM 5700 O O . LEU A 1 5 ? 36.399 9.081 -26.244 1.00 31.00 12 LEU A O 7
ATOM 5716 N N . ILE A 1 6 ? 36.165 6.949 -25.563 1.00 40.12 13 ILE A N 7
ATOM 5717 C CA . ILE A 1 6 ? 36.108 7.293 -24.148 1.00 72.11 13 ILE A CA 7
ATOM 5718 C C . ILE A 1 6 ? 37.499 7.279 -23.522 1.00 32.13 13 ILE A C 7
ATOM 5719 O O . ILE A 1 6 ? 37.799 8.072 -22.631 1.00 54.30 13 ILE A O 7
ATOM 5735 N N . VAL A 1 7 ? 38.346 6.372 -23.998 1.00 31.14 14 VAL A N 7
ATOM 5736 C CA . VAL A 1 7 ? 39.708 6.256 -23.489 1.00 62.04 14 VAL A CA 7
ATOM 5737 C C . VAL A 1 7 ? 40.561 7.441 -23.925 1.00 11.52 14 VAL A C 7
ATOM 5738 O O . VAL A 1 7 ? 41.495 7.836 -23.229 1.00 75.34 14 VAL A O 7
ATOM 5751 N N . ASN A 1 8 ? 40.233 8.006 -25.082 1.00 44.12 15 ASN A N 7
ATOM 5752 C CA . ASN A 1 8 ? 40.969 9.148 -25.612 1.00 51.14 15 ASN A CA 7
ATOM 5753 C C . ASN A 1 8 ? 40.339 10.461 -25.154 1.00 31.14 15 ASN A C 7
ATOM 5754 O O . ASN A 1 8 ? 41.005 11.495 -25.103 1.00 3.21 15 ASN A O 7
ATOM 5765 N N . SER A 1 9 ? 39.054 10.410 -24.824 1.00 74.15 16 SER A N 7
ATOM 5766 C CA . SER A 1 9 ? 38.333 11.596 -24.373 1.00 32.33 16 SER A CA 7
ATOM 5767 C C . SER A 1 9 ? 38.488 11.786 -22.867 1.00 61.33 16 SER A C 7
ATOM 5768 O O . SER A 1 9 ? 38.816 12.875 -22.398 1.00 15.50 16 SER A O 7
ATOM 5776 N N . VAL A 1 10 ? 38.248 10.716 -22.114 1.00 11.24 17 VAL A N 7
ATOM 5777 C CA . VAL A 1 10 ? 38.361 10.763 -20.661 1.00 3.12 17 VAL A CA 7
ATOM 5778 C C . VAL A 1 10 ? 39.805 10.995 -20.229 1.00 45.20 17 VAL A C 7
ATOM 5779 O O . VAL A 1 10 ? 40.072 11.766 -19.307 1.00 10.14 17 VAL A O 7
ATOM 5792 N N . LEU A 1 11 ? 40.732 10.323 -20.902 1.00 41.00 18 LEU A N 7
ATOM 5793 C CA . LEU A 1 11 ? 42.151 10.456 -20.588 1.00 1.22 18 LEU A CA 7
ATOM 5794 C C . LEU A 1 11 ? 42.650 11.861 -20.909 1.00 71.51 18 LEU A C 7
ATOM 5795 O O . LEU A 1 11 ? 43.436 12.439 -20.157 1.00 14.20 18 LEU A O 7
ATOM 5811 N N . LEU A 1 12 ? 42.188 12.406 -22.029 1.00 75.01 19 LEU A N 7
ATOM 5812 C CA . LEU A 1 12 ? 42.586 13.746 -22.448 1.00 30.14 19 LEU A CA 7
ATOM 5813 C C . LEU A 1 12 ? 41.914 14.808 -21.586 1.00 55.50 19 LEU A C 7
ATOM 5814 O O . LEU A 1 12 ? 42.554 15.769 -21.155 1.00 23.12 19 LEU A O 7
ATOM 5830 N N . PHE A 1 13 ? 40.622 14.629 -21.333 1.00 44.40 20 PHE A N 7
ATOM 5831 C CA . PHE A 1 13 ? 39.863 15.572 -20.520 1.00 12.25 20 PHE A CA 7
ATOM 5832 C C . PHE A 1 13 ? 40.580 15.851 -19.202 1.00 44.15 20 PHE A C 7
ATOM 5833 O O . PHE A 1 13 ? 40.526 16.964 -18.677 1.00 41.34 20 PHE A O 7
ATOM 5850 N N . LEU A 1 14 ? 41.248 14.834 -18.672 1.00 31.31 21 LEU A N 7
ATOM 5851 C CA . LEU A 1 14 ? 41.975 14.968 -17.414 1.00 44.12 21 LEU A CA 7
ATOM 5852 C C . LEU A 1 14 ? 43.173 15.897 -17.574 1.00 53.11 21 LEU A C 7
ATOM 5853 O O . LEU A 1 14 ? 43.309 16.882 -16.849 1.00 24.02 21 LEU A O 7
ATOM 5869 N N . ALA A 1 15 ? 44.040 15.576 -18.529 1.00 55.11 22 ALA A N 7
ATOM 5870 C CA . ALA A 1 15 ? 45.225 16.385 -18.787 1.00 35.01 22 ALA A CA 7
ATOM 5871 C C . ALA A 1 15 ? 44.845 17.763 -19.318 1.00 51.14 22 ALA A C 7
ATOM 5872 O O . ALA A 1 15 ? 45.640 18.702 -19.261 1.00 1.32 22 ALA A O 7
ATOM 5879 N N . PHE A 1 16 ? 43.626 17.878 -19.833 1.00 71.43 23 PHE A N 7
ATOM 5880 C CA . PHE A 1 16 ? 43.141 19.142 -20.375 1.00 65.33 23 PHE A CA 7
ATOM 5881 C C . PHE A 1 16 ? 42.747 20.099 -19.255 1.00 64.44 23 PHE A C 7
ATOM 5882 O O . PHE A 1 16 ? 43.145 21.264 -19.249 1.00 61.53 23 PHE A O 7
ATOM 5899 N N . VAL A 1 17 ? 41.960 19.599 -18.306 1.00 2.13 24 VAL A N 7
ATOM 5900 C CA . VAL A 1 17 ? 41.511 20.408 -17.180 1.00 72.32 24 VAL A CA 7
ATOM 5901 C C . VAL A 1 17 ? 42.684 21.111 -16.506 1.00 13.02 24 VAL A C 7
ATOM 5902 O O . VAL A 1 17 ? 42.710 22.337 -16.401 1.00 34.00 24 VAL A O 7
ATOM 5915 N N . VAL A 1 18 ? 43.656 20.325 -16.051 1.00 1.31 25 VAL A N 7
ATOM 5916 C CA . VAL A 1 18 ? 44.834 20.872 -15.389 1.00 22.42 25 VAL A CA 7
ATOM 5917 C C . VAL A 1 18 ? 45.457 21.994 -16.213 1.00 64.41 25 VAL A C 7
ATOM 5918 O O . VAL A 1 18 ? 45.860 23.024 -15.674 1.00 40.44 25 VAL A O 7
ATOM 5931 N N . PHE A 1 19 ? 45.534 21.785 -17.523 1.00 1.52 26 PHE A N 7
ATOM 5932 C CA . PHE A 1 19 ? 46.108 22.778 -18.423 1.00 15.32 26 PHE A CA 7
ATOM 5933 C C . PHE A 1 19 ? 45.252 24.040 -18.458 1.00 43.11 26 PHE A C 7
ATOM 5934 O O . PHE A 1 19 ? 45.769 25.158 -18.425 1.00 71.24 26 PHE A O 7
ATOM 5951 N N . LEU A 1 20 ? 43.938 23.855 -18.528 1.00 74.42 27 LEU A N 7
ATOM 5952 C CA . LEU A 1 20 ? 43.007 24.977 -18.568 1.00 72.21 27 LEU A CA 7
ATOM 5953 C C . LEU A 1 20 ? 43.017 25.740 -17.248 1.00 11.10 27 LEU A C 7
ATOM 5954 O O . LEU A 1 20 ? 42.848 26.960 -17.223 1.00 15.44 27 LEU A O 7
ATOM 5970 N N . LEU A 1 21 ? 43.216 25.016 -16.153 1.00 73.41 28 LEU A N 7
ATOM 5971 C CA . LEU A 1 21 ? 43.249 25.625 -14.827 1.00 33.55 28 LEU A CA 7
ATOM 5972 C C . LEU A 1 21 ? 44.203 26.815 -14.800 1.00 74.35 28 LEU A C 7
ATOM 5973 O O . LEU A 1 21 ? 43.821 27.921 -14.418 1.00 42.20 28 LEU A O 7
ATOM 5989 N N . VAL A 1 22 ? 45.447 26.581 -15.208 1.00 63.14 29 VAL A N 7
ATOM 5990 C CA . VAL A 1 22 ? 46.454 27.634 -15.233 1.00 70.40 29 VAL A CA 7
ATOM 5991 C C . VAL A 1 22 ? 46.351 28.463 -16.508 1.00 51.14 29 VAL A C 7
ATOM 5992 O O . VAL A 1 22 ? 46.355 29.694 -16.464 1.00 45.30 29 VAL A O 7
ATOM 6005 N N . THR A 1 23 ? 46.257 27.781 -17.646 1.00 32.21 30 THR A N 7
ATOM 6006 C CA . THR A 1 23 ? 46.152 28.455 -18.934 1.00 33.03 30 THR A CA 7
ATOM 6007 C C . THR A 1 23 ? 45.088 29.544 -18.900 1.00 44.14 30 THR A C 7
ATOM 6008 O O . THR A 1 23 ? 45.201 30.559 -19.589 1.00 42.24 30 THR A O 7
ATOM 6019 N N . LEU A 1 24 ? 44.053 29.329 -18.095 1.00 14.42 31 LEU A N 7
ATOM 6020 C CA . LEU A 1 24 ? 42.966 30.294 -17.971 1.00 52.11 31 LEU A CA 7
ATOM 6021 C C . LEU A 1 24 ? 43.475 31.617 -17.407 1.00 64.24 31 LEU A C 7
ATOM 6022 O O . LEU A 1 24 ? 43.505 32.630 -18.105 1.00 44.51 31 LEU A O 7
ATOM 6038 N N . ALA A 1 25 ? 43.876 31.599 -16.139 1.00 4.24 32 ALA A N 7
ATOM 6039 C CA . ALA A 1 25 ? 44.387 32.796 -15.483 1.00 63.11 32 ALA A CA 7
ATOM 6040 C C . ALA A 1 25 ? 45.258 33.612 -16.431 1.00 15.34 32 ALA A C 7
ATOM 6041 O O . ALA A 1 25 ? 45.169 34.840 -16.471 1.00 75.44 32 ALA A O 7
ATOM 6048 N N . ILE A 1 26 ? 46.101 32.923 -17.194 1.00 2.21 33 ILE A N 7
ATOM 6049 C CA . ILE A 1 26 ? 46.989 33.585 -18.142 1.00 63.15 33 ILE A CA 7
ATOM 6050 C C . ILE A 1 26 ? 46.241 34.640 -18.950 1.00 51.12 33 ILE A C 7
ATOM 6051 O O . ILE A 1 26 ? 46.660 35.797 -19.019 1.00 43.04 33 ILE A O 7
ATOM 6067 N N . LEU A 1 27 ? 45.133 34.235 -19.559 1.00 23.45 34 LEU A N 7
ATOM 6068 C CA . LEU A 1 27 ? 44.324 35.146 -20.362 1.00 13.54 34 LEU A CA 7
ATOM 6069 C C . LEU A 1 27 ? 44.057 36.445 -19.608 1.00 64.11 34 LEU A C 7
ATOM 6070 O O . LEU A 1 27 ? 43.863 37.500 -20.214 1.00 61.41 34 LEU A O 7
ATOM 6086 N N . THR A 1 28 ? 44.048 36.362 -18.282 1.00 75.04 35 THR A N 7
ATOM 6087 C CA . THR A 1 28 ? 43.806 37.530 -17.445 1.00 53.33 35 THR A CA 7
ATOM 6088 C C . THR A 1 28 ? 44.864 38.602 -17.676 1.00 53.32 35 THR A C 7
ATOM 6089 O O . THR A 1 28 ? 44.551 39.789 -17.762 1.00 40.44 35 THR A O 7
ATOM 6100 N N . ALA A 1 29 ? 46.119 38.176 -17.778 1.00 70.40 36 ALA A N 7
ATOM 6101 C CA . ALA A 1 29 ? 47.224 39.100 -18.003 1.00 54.13 36 ALA A CA 7
ATOM 6102 C C . ALA A 1 29 ? 46.893 40.092 -19.113 1.00 71.33 36 ALA A C 7
ATOM 6103 O O . ALA A 1 29 ? 47.327 41.243 -19.081 1.00 55.51 36 ALA A O 7
ATOM 6110 N N . LEU A 1 30 ? 46.123 39.637 -20.095 1.00 42.11 37 LEU A N 7
ATOM 6111 C CA . LEU A 1 30 ? 45.733 40.484 -21.217 1.00 72.02 37 LEU A CA 7
ATOM 6112 C C . LEU A 1 30 ? 44.703 41.523 -20.783 1.00 24.44 37 LEU A C 7
ATOM 6113 O O . LEU A 1 30 ? 44.811 42.700 -21.128 1.00 53.23 37 LEU A O 7
ATOM 6129 N N . ARG A 1 31 ? 43.706 41.079 -20.025 1.00 23.31 38 ARG A N 7
ATOM 6130 C CA . ARG A 1 31 ? 42.657 41.969 -19.544 1.00 43.52 38 ARG A CA 7
ATOM 6131 C C . ARG A 1 31 ? 43.256 43.205 -18.880 1.00 55.05 38 ARG A C 7
ATOM 6132 O O . ARG A 1 31 ? 42.963 44.337 -19.270 1.00 33.43 38 ARG A O 7
ATOM 6153 N N . LEU A 1 32 ? 44.095 42.982 -17.875 1.00 14.22 39 LEU A N 7
ATOM 6154 C CA . LEU A 1 32 ? 44.736 44.078 -17.155 1.00 72.24 39 LEU A CA 7
ATOM 6155 C C . LEU A 1 32 ? 45.37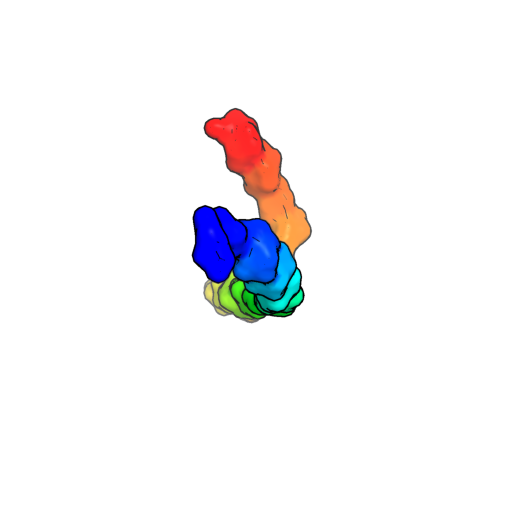8 45.065 -18.125 1.00 64.45 39 LEU A C 7
ATOM 6156 O O . LEU A 1 32 ? 45.407 46.268 -17.872 1.00 53.42 39 LEU A O 7
ATOM 6172 N N . ALA A 1 33 ? 45.889 44.546 -19.237 1.00 75.32 40 ALA A N 7
ATOM 6173 C CA . ALA A 1 33 ? 46.526 45.382 -20.246 1.00 22.20 40 ALA A CA 7
ATOM 6174 C C . ALA A 1 33 ? 45.569 46.453 -20.756 1.00 3.03 40 ALA A C 7
ATOM 6175 O O . ALA A 1 33 ? 45.988 47.554 -21.114 1.00 65.33 40 ALA A O 7
ATOM 6182 N N . ALA A 1 34 ? 44.282 46.124 -20.789 1.00 72.33 41 ALA A N 7
ATOM 6183 C CA . ALA A 1 34 ? 43.265 47.058 -21.253 1.00 3.25 41 ALA A CA 7
ATOM 6184 C C . ALA A 1 34 ? 43.204 48.293 -20.361 1.00 52.13 41 ALA A C 7
ATOM 6185 O O . ALA A 1 34 ? 43.095 49.419 -20.847 1.00 31.43 41 ALA A O 7
ATOM 6192 N N . TYR A 1 35 ? 43.275 48.074 -19.052 1.00 44.55 42 TYR A N 7
ATOM 6193 C CA . TYR A 1 35 ? 43.224 49.169 -18.090 1.00 20.22 42 TYR A CA 7
ATOM 6194 C C . TYR A 1 35 ? 44.464 50.050 -18.202 1.00 33.33 42 TYR A C 7
ATOM 6195 O O . TYR A 1 35 ? 44.472 51.192 -17.744 1.00 3.23 42 TYR A O 7
ATOM 6213 N N . ALA A 1 36 ? 45.512 49.509 -18.816 1.00 52.31 43 ALA A N 7
ATOM 6214 C CA . ALA A 1 36 ? 46.758 50.245 -18.991 1.00 72.14 43 ALA A CA 7
ATOM 6215 C C . ALA A 1 36 ? 46.526 51.545 -19.754 1.00 44.13 43 ALA A C 7
ATOM 6216 O O . ALA A 1 36 ? 47.365 52.444 -19.737 1.00 34.22 43 ALA A O 7
ATOM 6223 N N . ALA A 1 37 ? 45.381 51.635 -20.423 1.00 44.52 44 ALA A N 7
ATOM 6224 C CA . ALA A 1 37 ? 45.038 52.826 -21.191 1.00 62.40 44 ALA A CA 7
ATOM 6225 C C . ALA A 1 37 ? 44.516 53.934 -20.283 1.00 32.13 44 ALA A C 7
ATOM 6226 O O . ALA A 1 37 ? 44.341 55.072 -20.715 1.00 41.32 44 ALA A O 7
ATOM 6233 N N . ASN A 1 38 ? 44.269 53.593 -19.022 1.00 62.20 45 ASN A N 7
ATOM 6234 C CA . ASN A 1 38 ? 43.765 54.559 -18.053 1.00 42.10 45 ASN A CA 7
ATOM 6235 C C . ASN A 1 38 ? 44.871 54.996 -17.097 1.00 41.43 45 ASN A C 7
ATOM 6236 O O . ASN A 1 38 ? 45.314 56.145 -17.129 1.00 14.04 45 ASN A O 7
ATOM 6247 N N . ILE A 1 39 ? 45.310 54.075 -16.248 1.00 24.50 46 ILE A N 7
ATOM 6248 C CA . ILE A 1 39 ? 46.364 54.364 -15.284 1.00 63.41 46 ILE A CA 7
ATOM 6249 C C . ILE A 1 39 ? 47.546 53.417 -15.461 1.00 1.52 46 ILE A C 7
ATOM 6250 O O . ILE A 1 39 ? 48.626 53.829 -15.885 1.00 11.10 46 ILE A O 7
ATOM 6266 N N . VAL A 1 40 ? 47.334 52.147 -15.136 1.00 71.20 47 VAL A N 7
ATOM 6267 C CA . VAL A 1 40 ? 48.380 51.140 -15.262 1.00 35.44 47 VAL A CA 7
ATOM 6268 C C . VAL A 1 40 ? 47.819 49.826 -15.794 1.00 33.02 47 VAL A C 7
ATOM 6269 O O . VAL A 1 40 ? 46.611 49.682 -15.970 1.00 1.42 47 VAL A O 7
ATOM 6282 N N . ASN A 1 41 ? 48.706 48.869 -16.047 1.00 10.44 48 ASN A N 7
ATOM 6283 C CA . ASN A 1 41 ? 48.299 47.566 -16.559 1.00 13.13 48 ASN A CA 7
ATOM 6284 C C . ASN A 1 41 ? 47.754 46.686 -15.439 1.00 55.45 48 ASN A C 7
ATOM 6285 O O . ASN A 1 41 ? 48.145 45.528 -15.297 1.00 11.14 48 ASN A O 7
ATOM 6296 N N . VAL A 1 42 ? 46.848 47.246 -14.643 1.00 42.03 49 VAL A N 7
ATOM 6297 C CA . VAL A 1 42 ? 46.246 46.513 -13.535 1.00 61.53 49 VAL A CA 7
ATOM 6298 C C . VAL A 1 42 ? 44.724 46.575 -13.597 1.00 73.03 49 VAL A C 7
ATOM 6299 O O . VAL A 1 42 ? 44.146 47.623 -13.885 1.00 34.22 49 VAL A O 7
ATOM 6312 N N . SER A 1 43 ? 44.080 45.445 -13.323 1.00 40.43 50 SER A N 7
ATOM 6313 C CA . SER A 1 43 ? 42.624 45.370 -13.350 1.00 60.21 50 SER A CA 7
ATOM 6314 C C . SER A 1 43 ? 42.134 44.074 -12.709 1.00 14.31 50 SER A C 7
ATOM 6315 O O . SER A 1 43 ? 42.932 43.230 -12.300 1.00 15.30 50 SER A O 7
ATOM 6323 N N . LEU A 1 44 ? 40.817 43.924 -12.625 1.00 51.22 51 LEU A N 7
ATOM 6324 C CA . LEU A 1 44 ? 40.219 42.732 -12.034 1.00 11.53 51 LEU A CA 7
ATOM 6325 C C . LEU A 1 44 ? 38.899 42.389 -12.718 1.00 51.54 51 LEU A C 7
ATOM 6326 O O . LEU A 1 44 ? 38.498 43.044 -13.680 1.00 62.22 51 LEU A O 7
ATOM 6342 N N . VAL A 1 45 ? 38.226 41.361 -12.211 1.00 71.11 52 VAL A N 7
ATOM 6343 C CA . VAL A 1 45 ? 36.949 40.933 -12.769 1.00 42.34 52 VAL A CA 7
ATOM 6344 C C . VAL A 1 45 ? 35.817 41.132 -11.768 1.00 53.34 52 VAL A C 7
ATOM 6345 O O . VAL A 1 45 ? 34.644 40.955 -12.097 1.00 52.13 52 VAL A O 7
ATOM 6358 N N . LYS A 1 46 ? 36.176 41.503 -10.543 1.00 63.23 53 LYS A N 7
ATOM 6359 C CA . LYS A 1 46 ? 35.192 41.729 -9.492 1.00 64.20 53 LYS A CA 7
ATOM 6360 C C . LYS A 1 46 ? 34.206 42.821 -9.895 1.00 53.04 53 LYS A C 7
ATOM 6361 O O . LYS A 1 46 ? 32.989 42.648 -9.829 1.00 60.31 53 LYS A O 7
ATOM 6380 N N . PRO A 1 47 ? 34.741 43.973 -10.324 1.00 0.11 54 PRO A N 7
ATOM 6381 C CA . PRO A 1 47 ? 33.926 45.116 -10.748 1.00 21.32 54 PRO A CA 7
ATOM 6382 C C . PRO A 1 47 ? 33.197 44.851 -12.061 1.00 22.14 54 PRO A C 7
ATOM 6383 O O . PRO A 1 47 ? 32.332 45.627 -12.471 1.00 22.12 54 PRO A O 7
ATOM 6394 N N . THR A 1 48 ? 33.551 43.751 -12.719 1.00 50.42 55 THR A N 7
ATOM 6395 C CA . THR A 1 48 ? 32.930 43.385 -13.986 1.00 33.22 55 THR A CA 7
ATOM 6396 C C . THR A 1 48 ? 31.703 42.511 -13.765 1.00 62.30 55 THR A C 7
ATOM 6397 O O . THR A 1 48 ? 31.015 42.136 -14.715 1.00 43.13 55 THR A O 7
ATOM 6408 N N . VAL A 1 49 ? 31.431 42.187 -12.504 1.00 65.14 56 VAL A N 7
ATOM 6409 C CA . VAL A 1 49 ? 30.283 41.357 -12.157 1.00 3.44 56 VAL A CA 7
ATOM 6410 C C . VAL A 1 49 ? 28.982 41.993 -12.633 1.00 21.22 56 VAL A C 7
ATOM 6411 O O . VAL A 1 49 ? 28.035 41.295 -12.997 1.00 40.35 56 VAL A O 7
ATOM 6424 N N . TYR A 1 50 ? 28.942 43.321 -12.628 1.00 3.31 57 TYR A N 7
ATOM 6425 C CA . TYR A 1 50 ? 27.756 44.051 -13.057 1.00 51.44 57 TYR A CA 7
ATOM 6426 C C . TYR A 1 50 ? 27.268 43.550 -14.413 1.00 50.01 57 TYR A C 7
ATOM 6427 O O . TYR A 1 50 ? 26.068 43.548 -14.692 1.00 32.12 57 TYR A O 7
ATOM 6445 N N . VAL A 1 51 ? 28.207 43.126 -15.252 1.00 4.21 58 VAL A N 7
ATOM 6446 C CA . VAL A 1 51 ? 27.874 42.619 -16.579 1.00 43.51 58 VAL A CA 7
ATOM 6447 C C . VAL A 1 51 ? 27.399 41.173 -16.512 1.00 52.14 58 VAL A C 7
ATOM 6448 O O . VAL A 1 51 ? 26.569 40.743 -17.314 1.00 13.34 58 VAL A O 7
ATOM 6461 N N . TYR A 1 52 ? 27.930 40.426 -15.551 1.00 61.31 59 TYR A N 7
ATOM 6462 C CA . TYR A 1 52 ? 27.562 39.025 -15.380 1.00 41.12 59 TYR A CA 7
ATOM 6463 C C . TYR A 1 52 ? 26.047 38.851 -15.424 1.00 71.12 59 TYR A C 7
ATOM 6464 O O . TYR A 1 52 ? 25.533 37.961 -16.102 1.00 42.33 59 TYR A O 7
ATOM 6482 N N . SER A 1 53 ? 25.338 39.708 -14.696 1.00 20.34 60 SER A N 7
ATOM 6483 C CA . SER A 1 53 ? 23.881 39.648 -14.650 1.00 74.13 60 SER A CA 7
ATOM 6484 C C . SER A 1 53 ? 23.272 40.231 -15.920 1.00 11.21 60 SER A C 7
ATOM 6485 O O . SER A 1 53 ? 22.288 39.711 -16.445 1.00 1.30 60 SER A O 7
ATOM 6493 N N . ARG A 1 54 ? 23.866 41.316 -16.408 1.00 45.11 61 ARG A N 7
ATOM 6494 C CA . ARG A 1 54 ? 23.381 41.972 -17.617 1.00 13.33 61 ARG A CA 7
ATOM 6495 C C . ARG A 1 54 ? 23.318 40.989 -18.782 1.00 42.44 61 ARG A C 7
ATOM 6496 O O . ARG A 1 54 ? 22.251 40.746 -19.345 1.00 62.41 61 ARG A O 7
ATOM 6517 N N . VAL A 1 55 ? 24.469 40.429 -19.139 1.00 25.51 62 VAL A N 7
ATOM 6518 C CA . VAL A 1 55 ? 24.544 39.471 -20.236 1.00 33.24 62 VAL A CA 7
ATOM 6519 C C . VAL A 1 55 ? 23.575 38.314 -20.024 1.00 34.10 62 VAL A C 7
ATOM 6520 O O . VAL A 1 55 ? 23.003 37.786 -20.978 1.00 42.53 62 VAL A O 7
ATOM 6533 N N . LYS A 1 56 ? 23.395 37.923 -18.767 1.00 1.23 63 LYS A N 7
ATOM 6534 C CA . LYS A 1 56 ? 22.494 36.829 -18.427 1.00 20.10 63 LYS A CA 7
ATOM 6535 C C . LYS A 1 56 ? 21.041 37.227 -18.664 1.00 50.45 63 LYS A C 7
ATOM 6536 O O . LYS A 1 56 ? 20.243 36.433 -19.160 1.00 41.34 63 LYS A O 7
ATOM 6555 N N . ASN A 1 57 ? 20.705 38.464 -18.308 1.00 74.34 64 ASN A N 7
ATOM 6556 C CA . ASN A 1 57 ? 19.348 38.967 -18.482 1.00 4.31 64 ASN A CA 7
ATOM 6557 C C . ASN A 1 57 ? 19.031 39.176 -19.960 1.00 11.12 64 ASN A C 7
ATOM 6558 O O . ASN A 1 57 ? 17.869 39.148 -20.367 1.00 43.44 64 ASN A O 7
ATOM 6569 N N . LEU A 1 58 ? 20.072 39.383 -20.759 1.00 33.04 65 LEU A N 7
ATOM 6570 C CA . LEU A 1 58 ? 19.906 39.596 -22.192 1.00 23.21 65 LEU A CA 7
ATOM 6571 C C . LEU A 1 58 ? 19.983 38.274 -22.951 1.00 3.15 65 LEU A C 7
ATOM 6572 O O . LEU A 1 58 ? 20.491 37.296 -22.405 1.00 23.42 65 LEU A O 7
ATOM 6588 N N . GLU A 1 1 ? 41.063 -0.502 -30.983 1.00 73.34 8 GLU A N 8
ATOM 6589 C CA . GLU A 1 1 ? 39.703 -0.713 -30.502 1.00 51.41 8 GLU A CA 8
ATOM 6590 C C . GLU A 1 1 ? 38.718 -0.776 -31.665 1.00 12.14 8 GLU A C 8
ATOM 6591 O O . GLU A 1 1 ? 39.086 -0.551 -32.819 1.00 44.12 8 GLU A O 8
ATOM 6603 N N . THR A 1 2 ? 37.464 -1.086 -31.355 1.00 63.35 9 THR A N 8
ATOM 6604 C CA . THR A 1 2 ? 36.425 -1.182 -32.373 1.00 21.12 9 THR A CA 8
ATOM 6605 C C . THR A 1 2 ? 35.515 0.040 -32.347 1.00 72.24 9 THR A C 8
ATOM 6606 O O . THR A 1 2 ? 34.336 -0.044 -32.693 1.00 12.52 9 THR A O 8
ATOM 6617 N N . GLY A 1 3 ? 36.068 1.177 -31.934 1.00 31.40 10 GLY A N 8
ATOM 6618 C CA . GLY A 1 3 ? 35.291 2.400 -31.871 1.00 52.02 10 GLY A CA 8
ATOM 6619 C C . GLY A 1 3 ? 35.227 2.974 -30.469 1.00 3.44 10 GLY A C 8
ATOM 6620 O O . GLY A 1 3 ? 34.295 3.705 -30.131 1.00 62.21 10 GLY A O 8
ATOM 6624 N N . THR A 1 4 ? 36.220 2.643 -29.650 1.00 2.21 11 THR A N 8
ATOM 6625 C CA . THR A 1 4 ? 36.272 3.129 -28.277 1.00 61.13 11 THR A CA 8
ATOM 6626 C C . THR A 1 4 ? 36.850 4.538 -28.213 1.00 30.01 11 THR A C 8
ATOM 6627 O O . THR A 1 4 ? 38.056 4.732 -28.372 1.00 1.21 11 THR A O 8
ATOM 6638 N N . LEU A 1 5 ? 35.984 5.518 -27.980 1.00 33.42 12 LEU A N 8
ATOM 6639 C CA . LEU A 1 5 ? 36.410 6.911 -27.894 1.00 34.42 12 LEU A CA 8
ATOM 6640 C C . LEU A 1 5 ? 36.285 7.431 -26.466 1.00 33.03 12 LEU A C 8
ATOM 6641 O O . LEU A 1 5 ? 36.399 8.632 -26.220 1.00 15.44 12 LEU A O 8
ATOM 6657 N N . ILE A 1 6 ? 36.052 6.520 -25.528 1.00 75.35 13 ILE A N 8
ATOM 6658 C CA . ILE A 1 6 ? 35.916 6.887 -24.123 1.00 42.24 13 ILE A CA 8
ATOM 6659 C C . ILE A 1 6 ? 37.265 6.861 -23.414 1.00 32.25 13 ILE A C 8
ATOM 6660 O O . ILE A 1 6 ? 37.533 7.680 -22.536 1.00 13.41 13 ILE A O 8
ATOM 6676 N N . VAL A 1 7 ? 38.113 5.915 -23.803 1.00 35.41 14 VAL A N 8
ATOM 6677 C CA . VAL A 1 7 ? 39.438 5.783 -23.207 1.00 61.24 14 VAL A CA 8
ATOM 6678 C C . VAL A 1 7 ? 40.365 6.897 -23.677 1.00 12.24 14 VAL A C 8
ATOM 6679 O O . VAL A 1 7 ? 41.248 7.336 -22.940 1.00 4.14 14 VAL A O 8
ATOM 6692 N N . ASN A 1 8 ? 40.158 7.353 -24.909 1.00 72.14 15 ASN A N 8
ATOM 6693 C CA . ASN A 1 8 ? 40.976 8.417 -25.477 1.00 43.41 15 ASN A CA 8
ATOM 6694 C C . ASN A 1 8 ? 40.429 9.789 -25.091 1.00 15.22 15 ASN A C 8
ATOM 6695 O O . ASN A 1 8 ? 41.163 10.778 -25.071 1.00 25.53 15 ASN A O 8
ATOM 6706 N N . SER A 1 9 ? 39.138 9.840 -24.782 1.00 1.11 16 SER A N 8
ATOM 6707 C CA . SER A 1 9 ? 38.492 11.090 -24.399 1.00 70.22 16 SER A CA 8
ATOM 6708 C C . SER A 1 9 ? 38.646 11.344 -22.903 1.00 74.22 16 SER A C 8
ATOM 6709 O O . SER A 1 9 ? 38.901 12.470 -22.475 1.00 22.22 16 SER A O 8
ATOM 6717 N N . VAL A 1 10 ? 38.489 10.288 -22.110 1.00 32.31 17 VAL A N 8
ATOM 6718 C CA . VAL A 1 10 ? 38.612 10.394 -20.662 1.00 74.05 17 VAL A CA 8
ATOM 6719 C C . VAL A 1 10 ? 40.052 10.679 -20.251 1.00 51.42 17 VAL A C 8
ATOM 6720 O O . VAL A 1 10 ? 40.303 11.347 -19.246 1.00 62.20 17 VAL A O 8
ATOM 6733 N N . LEU A 1 11 ? 40.996 10.169 -21.034 1.00 53.51 18 LEU A N 8
ATOM 6734 C CA . LEU A 1 11 ? 42.414 10.369 -20.752 1.00 22.23 18 LEU A CA 8
ATOM 6735 C C . LEU A 1 11 ? 42.859 11.768 -21.167 1.00 71.25 18 LEU A C 8
ATOM 6736 O O . LEU A 1 11 ? 43.651 12.409 -20.474 1.00 30.02 18 LEU A O 8
ATOM 6752 N N . LEU A 1 12 ? 42.344 12.237 -22.297 1.00 62.44 19 LEU A N 8
ATOM 6753 C CA . LEU A 1 12 ? 42.686 13.562 -22.803 1.00 51.32 19 LEU A CA 8
ATOM 6754 C C . LEU A 1 12 ? 41.993 14.651 -21.989 1.00 61.50 19 LEU A C 8
ATOM 6755 O O . LEU A 1 12 ? 42.616 15.637 -21.595 1.00 33.32 19 LEU A O 8
ATOM 6771 N N . PHE A 1 13 ? 40.701 14.464 -21.740 1.00 11.55 20 PHE A N 8
ATOM 6772 C CA . PHE A 1 13 ? 39.924 15.430 -20.974 1.00 72.35 20 PHE A CA 8
ATOM 6773 C C . PHE A 1 13 ? 40.619 15.766 -19.657 1.00 24.15 20 PHE A C 8
ATOM 6774 O O . PHE A 1 13 ? 40.637 16.920 -19.227 1.00 42.43 20 PHE A O 8
ATOM 6791 N N . LEU A 1 14 ? 41.191 14.750 -19.022 1.00 75.44 21 LEU A N 8
ATOM 6792 C CA . LEU A 1 14 ? 41.888 14.935 -17.754 1.00 12.24 21 LEU A CA 8
ATOM 6793 C C . LEU A 1 14 ? 43.062 15.897 -17.913 1.00 42.34 21 LEU A C 8
ATOM 6794 O O . LEU A 1 14 ? 43.139 16.915 -17.225 1.00 63.40 21 LEU A O 8
ATOM 6810 N N . ALA A 1 15 ? 43.969 15.570 -18.825 1.00 3.15 22 ALA A N 8
ATOM 6811 C CA . ALA A 1 15 ? 45.135 16.407 -19.079 1.00 14.43 22 ALA A CA 8
ATOM 6812 C C . ALA A 1 15 ? 44.727 17.757 -19.659 1.00 64.13 22 ALA A C 8
ATOM 6813 O O . ALA A 1 15 ? 45.487 18.723 -19.605 1.00 11.04 22 ALA A O 8
ATOM 6820 N N . PHE A 1 16 ? 43.521 17.816 -20.216 1.00 31.40 23 PHE A N 8
ATOM 6821 C CA . PHE A 1 16 ? 43.012 19.047 -20.809 1.00 73.32 23 PHE A CA 8
ATOM 6822 C C . PHE A 1 16 ? 42.581 20.033 -19.728 1.00 33.43 23 PHE A C 8
ATOM 6823 O O . PHE A 1 16 ? 42.965 21.202 -19.750 1.00 50.41 23 PHE A O 8
ATOM 6840 N N . VAL A 1 17 ? 41.780 19.553 -18.782 1.00 71.54 24 VAL A N 8
ATOM 6841 C CA . VAL A 1 17 ? 41.296 20.391 -17.691 1.00 24.32 24 VAL A CA 8
ATOM 6842 C C . VAL A 1 17 ? 42.442 21.147 -17.029 1.00 14.15 24 VAL A C 8
ATOM 6843 O O . VAL A 1 17 ? 42.447 22.377 -16.988 1.00 40.43 24 VAL A O 8
ATOM 6856 N N . VAL A 1 18 ? 43.415 20.403 -16.512 1.00 31.23 25 VAL A N 8
ATOM 6857 C CA . VAL A 1 18 ? 44.569 21.002 -15.853 1.00 3.32 25 VAL A CA 8
ATOM 6858 C C . VAL A 1 18 ? 45.178 22.107 -16.709 1.00 11.12 25 VAL A C 8
ATOM 6859 O O . VAL A 1 18 ? 45.576 23.154 -16.200 1.00 11.12 25 VAL A O 8
ATOM 6872 N N . PHE A 1 19 ? 45.248 21.866 -18.014 1.00 63.21 26 PHE A N 8
ATOM 6873 C CA . PHE A 1 19 ? 45.810 22.840 -18.943 1.00 61.51 26 PHE A CA 8
ATOM 6874 C C . PHE A 1 19 ? 44.969 24.113 -18.970 1.00 51.21 26 PHE A C 8
ATOM 6875 O O . PHE A 1 19 ? 45.497 25.221 -18.867 1.00 30.14 26 PHE A O 8
ATOM 6892 N N . LEU A 1 20 ? 43.659 23.947 -19.109 1.00 51.40 27 LEU A N 8
ATOM 6893 C CA . LEU A 1 20 ? 42.744 25.083 -19.150 1.00 62.15 27 LEU A CA 8
ATOM 6894 C C . LEU A 1 20 ? 42.733 25.821 -17.816 1.00 73.13 27 LEU A C 8
ATOM 6895 O O . LEU A 1 20 ? 42.608 27.045 -17.772 1.00 13.41 27 LEU A O 8
ATOM 6911 N N . LEU A 1 21 ? 42.865 25.070 -16.727 1.00 25.44 28 LEU A N 8
ATOM 6912 C CA . LEU A 1 21 ? 42.873 25.652 -15.390 1.00 45.44 28 LEU A CA 8
ATOM 6913 C C . LEU A 1 21 ? 43.862 26.810 -15.307 1.00 32.25 28 LEU A C 8
ATOM 6914 O O . LEU A 1 21 ? 43.474 27.959 -15.100 1.00 3.01 28 LEU A O 8
ATOM 6930 N N . VAL A 1 22 ? 45.144 26.499 -15.471 1.00 33.33 29 VAL A N 8
ATOM 6931 C CA . VAL A 1 22 ? 46.191 27.513 -15.417 1.00 23.31 29 VAL A CA 8
ATOM 6932 C C . VAL A 1 22 ? 46.134 28.425 -16.638 1.00 33.40 29 VAL A C 8
ATOM 6933 O O . VAL A 1 22 ? 46.184 29.650 -16.515 1.00 33.40 29 VAL A O 8
ATOM 6946 N N . THR A 1 23 ? 46.029 27.821 -17.817 1.00 21.33 30 THR A N 8
ATOM 6947 C CA . THR A 1 23 ? 45.966 28.578 -19.061 1.00 14.15 30 THR A CA 8
ATOM 6948 C C . THR A 1 23 ? 44.916 29.680 -18.981 1.00 10.32 30 THR A C 8
ATOM 6949 O O . THR A 1 23 ? 45.038 30.717 -19.634 1.00 14.34 30 THR A O 8
ATOM 6960 N N . LEU A 1 24 ? 43.883 29.450 -18.178 1.00 72.40 31 LEU A N 8
ATOM 6961 C CA . LEU A 1 24 ? 42.811 30.424 -18.013 1.00 75.14 31 LEU A CA 8
ATOM 6962 C C . LEU A 1 24 ? 43.343 31.726 -17.421 1.00 31.41 31 LEU A C 8
ATOM 6963 O O . LEU A 1 24 ? 43.382 32.755 -18.095 1.00 30.35 31 LEU A O 8
ATOM 6979 N N . ALA A 1 25 ? 43.754 31.671 -16.159 1.00 14.33 32 ALA A N 8
ATOM 6980 C CA . ALA A 1 25 ? 44.289 32.844 -15.478 1.00 4.44 32 ALA A CA 8
ATOM 6981 C C . ALA A 1 25 ? 45.175 33.663 -16.411 1.00 31.24 32 ALA A C 8
ATOM 6982 O O . ALA A 1 25 ? 45.106 34.892 -16.428 1.00 72.05 32 ALA A O 8
ATOM 6989 N N . ILE A 1 26 ? 46.009 32.975 -17.184 1.00 60.53 33 ILE A N 8
ATOM 6990 C CA . ILE A 1 26 ? 46.908 33.639 -18.118 1.00 43.13 33 ILE A CA 8
ATOM 6991 C C . ILE A 1 26 ? 46.177 34.717 -18.912 1.00 32.25 33 ILE A C 8
ATOM 6992 O O . ILE A 1 26 ? 46.618 35.866 -18.971 1.00 61.23 33 ILE A O 8
ATOM 7008 N N . LEU A 1 27 ? 45.059 34.339 -19.521 1.00 14.12 34 LEU A N 8
ATOM 7009 C CA . LEU A 1 27 ? 44.265 35.274 -20.311 1.00 24.21 34 LEU A CA 8
ATOM 7010 C C . LEU A 1 27 ? 44.025 36.569 -19.543 1.00 32.11 34 LEU A C 8
ATOM 7011 O O . LEU A 1 27 ? 43.851 37.633 -20.137 1.00 51.32 34 LEU A O 8
ATOM 7027 N N . THR A 1 28 ? 44.019 36.473 -18.217 1.00 20.31 35 THR A N 8
ATOM 7028 C CA . THR A 1 28 ? 43.803 37.636 -17.367 1.00 71.25 35 THR A CA 8
ATOM 7029 C C . THR A 1 28 ? 44.879 38.691 -17.593 1.00 43.22 35 THR A C 8
ATOM 7030 O O . THR A 1 28 ? 44.585 39.883 -17.677 1.00 33.02 35 THR A O 8
ATOM 7041 N N . ALA A 1 29 ? 46.127 38.245 -17.692 1.00 62.30 36 ALA A N 8
ATOM 7042 C CA . ALA A 1 29 ? 47.247 39.150 -17.912 1.00 15.43 36 ALA A CA 8
ATOM 7043 C C . ALA A 1 29 ? 46.934 40.152 -19.019 1.00 61.13 36 ALA A C 8
ATOM 7044 O O . ALA A 1 29 ? 47.392 41.296 -18.983 1.00 60.45 36 ALA A O 8
ATOM 7051 N N . LEU A 1 30 ? 46.154 39.717 -20.001 1.00 61.14 37 LEU A N 8
ATOM 7052 C CA . LEU A 1 30 ? 45.779 40.576 -21.120 1.00 32.53 37 LEU A CA 8
ATOM 7053 C C . LEU A 1 30 ? 44.758 41.622 -20.684 1.00 24.33 37 LEU A C 8
ATOM 7054 O O . LEU A 1 30 ? 44.871 42.796 -21.036 1.00 44.12 37 LEU A O 8
ATOM 7070 N N . ARG A 1 31 ? 43.764 41.188 -19.917 1.00 23.01 38 ARG A N 8
ATOM 7071 C CA . ARG A 1 31 ? 42.723 42.087 -19.434 1.00 10.13 38 ARG A CA 8
ATOM 7072 C C . ARG A 1 31 ? 43.334 43.315 -18.765 1.00 42.11 38 ARG A C 8
ATOM 7073 O O . ARG A 1 31 ? 43.087 44.449 -19.180 1.00 60.50 38 ARG A O 8
ATOM 7094 N N . LEU A 1 32 ? 44.131 43.083 -17.729 1.00 13.53 39 LEU A N 8
ATOM 7095 C CA . LEU A 1 32 ? 44.778 44.171 -17.001 1.00 25.54 39 LEU A CA 8
ATOM 7096 C C . LEU A 1 32 ? 45.478 45.127 -17.962 1.00 45.24 39 LEU A C 8
ATOM 7097 O O . LEU A 1 32 ? 45.555 46.330 -17.709 1.00 60.54 39 LEU A O 8
ATOM 7113 N N . ALA A 1 33 ? 45.983 44.586 -19.066 1.00 62.24 40 ALA A N 8
ATOM 7114 C CA . ALA A 1 33 ? 46.671 45.392 -20.066 1.00 12.21 40 ALA A CA 8
ATOM 7115 C C . ALA A 1 33 ? 45.760 46.487 -20.610 1.00 50.52 40 ALA A C 8
ATOM 7116 O O . ALA A 1 33 ? 46.223 47.568 -20.975 1.00 43.04 40 ALA A O 8
ATOM 7123 N N . ALA A 1 34 ? 44.463 46.201 -20.662 1.00 23.25 41 ALA A N 8
ATOM 7124 C CA . ALA A 1 34 ? 43.488 47.161 -21.161 1.00 3.43 41 ALA A CA 8
ATOM 7125 C C . ALA A 1 34 ? 43.425 48.394 -20.265 1.00 3.50 41 ALA A C 8
ATOM 7126 O O . ALA A 1 34 ? 43.369 49.524 -20.752 1.00 52.14 41 ALA A O 8
ATOM 7133 N N . TYR A 1 35 ? 43.432 48.170 -18.957 1.00 15.45 42 TYR A N 8
ATOM 7134 C CA . TYR A 1 35 ? 43.374 49.263 -17.994 1.00 73.22 42 TYR A CA 8
ATOM 7135 C C . TYR A 1 35 ? 44.619 50.138 -18.085 1.00 41.51 42 TYR A C 8
ATOM 7136 O O . TYR A 1 35 ? 44.611 51.294 -17.664 1.00 51.43 42 TYR A O 8
ATOM 7154 N N . ALA A 1 36 ? 45.689 49.578 -18.640 1.00 72.41 43 ALA A N 8
ATOM 7155 C CA . ALA A 1 36 ? 46.942 50.307 -18.790 1.00 21.50 43 ALA A CA 8
ATOM 7156 C C . ALA A 1 36 ? 46.746 51.570 -19.620 1.00 1.45 43 ALA A C 8
ATOM 7157 O O . ALA A 1 36 ? 47.588 52.468 -19.610 1.00 31.20 43 ALA A O 8
ATOM 7164 N N . ALA A 1 37 ? 45.630 51.634 -20.339 1.00 61.22 44 ALA A N 8
ATOM 7165 C CA . ALA A 1 37 ? 45.322 52.788 -21.174 1.00 12.33 44 ALA A CA 8
ATOM 7166 C C . ALA A 1 37 ? 44.734 53.924 -20.344 1.00 11.42 44 ALA A C 8
ATOM 7167 O O . ALA A 1 37 ? 44.547 55.034 -20.841 1.00 41.34 44 ALA A O 8
ATOM 7174 N N . ASN A 1 38 ? 44.446 53.639 -19.079 1.00 53.34 45 ASN A N 8
ATOM 7175 C CA . ASN A 1 38 ? 43.877 54.638 -18.180 1.00 4.21 45 ASN A CA 8
ATOM 7176 C C . ASN A 1 38 ? 44.931 55.156 -17.207 1.00 12.52 45 ASN A C 8
ATOM 7177 O O . ASN A 1 38 ? 45.352 56.311 -17.290 1.00 32.34 45 ASN A O 8
ATOM 7188 N N . ILE A 1 39 ? 45.352 54.296 -16.287 1.00 72.21 46 ILE A N 8
ATOM 7189 C CA . ILE A 1 39 ? 46.358 54.666 -15.298 1.00 1.30 46 ILE A CA 8
ATOM 7190 C C . ILE A 1 39 ? 47.568 53.742 -15.373 1.00 14.13 46 ILE A C 8
ATOM 7191 O O . ILE A 1 39 ? 48.657 54.157 -15.768 1.00 12.01 46 ILE A O 8
ATOM 7207 N N . VAL A 1 40 ? 47.370 52.485 -14.991 1.00 63.31 47 VAL A N 8
ATOM 7208 C CA . VAL A 1 40 ? 48.444 51.498 -15.016 1.00 4.21 47 VAL A CA 8
ATOM 7209 C C . VAL A 1 40 ? 47.936 50.145 -15.501 1.00 11.11 47 VAL A C 8
ATOM 7210 O O . VAL A 1 40 ? 46.740 49.963 -15.723 1.00 3.10 47 VAL A O 8
ATOM 7223 N N . ASN A 1 41 ? 48.855 49.198 -15.662 1.00 43.10 48 ASN A N 8
ATOM 7224 C CA . ASN A 1 41 ? 48.500 47.860 -16.121 1.00 70.45 48 ASN A CA 8
ATOM 7225 C C . ASN A 1 41 ? 47.878 47.044 -14.992 1.00 14.12 48 ASN A C 8
ATOM 7226 O O . ASN A 1 41 ? 48.308 45.925 -14.710 1.00 43.25 48 ASN A O 8
ATOM 7237 N N . VAL A 1 42 ? 46.864 47.613 -14.347 1.00 21.22 49 VAL A N 8
ATOM 7238 C CA . VAL A 1 42 ? 46.182 46.939 -13.250 1.00 73.24 49 VAL A CA 8
ATOM 7239 C C . VAL A 1 42 ? 44.672 46.930 -13.463 1.00 12.42 49 VAL A C 8
ATOM 7240 O O . VAL A 1 42 ? 44.095 47.911 -13.933 1.00 13.52 49 VAL A O 8
ATOM 7253 N N . SER A 1 43 ? 44.037 45.816 -13.115 1.00 51.13 50 SER A N 8
ATOM 7254 C CA . SER A 1 43 ? 42.593 45.678 -13.272 1.00 31.13 50 SER A CA 8
ATOM 7255 C C . SER A 1 43 ? 42.075 44.477 -12.487 1.00 45.33 50 SER A C 8
ATOM 7256 O O . SER A 1 43 ? 42.849 43.733 -11.882 1.00 11.32 50 SER A O 8
ATOM 7264 N N . LEU A 1 44 ? 40.759 44.294 -12.501 1.00 63.51 51 LEU A N 8
ATOM 7265 C CA . LEU A 1 44 ? 40.134 43.183 -11.791 1.00 34.20 51 LEU A CA 8
ATOM 7266 C C . LEU A 1 44 ? 38.830 42.769 -12.466 1.00 3.03 51 LEU A C 8
ATOM 7267 O O . LEU A 1 44 ? 38.438 43.340 -13.483 1.00 44.10 51 LEU A O 8
ATOM 7283 N N . VAL A 1 45 ? 38.162 41.774 -11.892 1.00 53.44 52 VAL A N 8
ATOM 7284 C CA . VAL A 1 45 ? 36.901 41.287 -12.436 1.00 25.50 52 VAL A CA 8
ATOM 7285 C C . VAL A 1 45 ? 35.751 41.533 -11.465 1.00 3.01 52 VAL A C 8
ATOM 7286 O O . VAL A 1 45 ? 34.583 41.351 -11.810 1.00 74.13 52 VAL A O 8
ATOM 7299 N N . LYS A 1 46 ? 36.090 41.949 -10.250 1.00 73.13 53 LYS A N 8
ATOM 7300 C CA . LYS A 1 46 ? 35.087 42.224 -9.228 1.00 10.30 53 LYS A CA 8
ATOM 7301 C C . LYS A 1 46 ? 34.092 43.274 -9.709 1.00 4.53 53 LYS A C 8
ATOM 7302 O O . LYS A 1 46 ? 32.876 43.085 -9.654 1.00 55.41 53 LYS A O 8
ATOM 7321 N N . PRO A 1 47 ? 34.618 44.409 -10.197 1.00 65.34 54 PRO A N 8
ATOM 7322 C CA . PRO A 1 47 ? 33.792 45.511 -10.700 1.00 1.12 54 PRO A CA 8
ATOM 7323 C C . PRO A 1 47 ? 33.090 45.159 -12.008 1.00 70.15 54 PRO A C 8
ATOM 7324 O O . PRO A 1 47 ? 32.219 45.894 -12.474 1.00 40.23 54 PRO A O 8
ATOM 7335 N N . THR A 1 48 ? 33.475 44.030 -12.595 1.00 42.15 55 THR A N 8
ATOM 7336 C CA . THR A 1 48 ? 32.882 43.582 -13.850 1.00 75.23 55 THR A CA 8
ATOM 7337 C C . THR A 1 48 ? 31.665 42.699 -13.597 1.00 3.11 55 THR A C 8
ATOM 7338 O O . THR A 1 48 ? 31.004 42.255 -14.536 1.00 72.23 55 THR A O 8
ATOM 7349 N N . VAL A 1 49 ? 31.372 42.450 -12.325 1.00 33.24 56 VAL A N 8
ATOM 7350 C CA . VAL A 1 49 ? 30.233 41.622 -11.950 1.00 13.40 56 VAL A CA 8
ATOM 7351 C C . VAL A 1 49 ? 28.932 42.195 -12.502 1.00 55.20 56 VAL A C 8
ATOM 7352 O O . VAL A 1 49 ? 28.029 41.453 -12.887 1.00 20.42 56 VAL A O 8
ATOM 7365 N N . TYR A 1 50 ? 28.844 43.520 -12.537 1.00 14.10 57 TYR A N 8
ATOM 7366 C CA . TYR A 1 50 ? 27.653 44.194 -13.041 1.00 74.34 57 TYR A CA 8
ATOM 7367 C C . TYR A 1 50 ? 27.247 43.637 -14.401 1.00 43.40 57 TYR A C 8
ATOM 7368 O O . TYR A 1 50 ? 26.066 43.615 -14.749 1.00 42.23 57 TYR A O 8
ATOM 7386 N N . VAL A 1 51 ? 28.234 43.189 -15.169 1.00 32.13 58 VAL A N 8
ATOM 7387 C CA . VAL A 1 51 ? 27.981 42.631 -16.492 1.00 34.54 58 VAL A CA 8
ATOM 7388 C C . VAL A 1 51 ? 27.468 41.198 -16.395 1.00 54.52 58 VAL A C 8
ATOM 7389 O O . VAL A 1 51 ? 26.638 40.770 -17.197 1.00 2.12 58 VAL A O 8
ATOM 7402 N N . TYR A 1 52 ? 27.966 40.463 -15.407 1.00 64.20 59 TYR A N 8
ATOM 7403 C CA . TYR A 1 52 ? 27.559 39.077 -15.206 1.00 3.40 59 TYR A CA 8
ATOM 7404 C C . TYR A 1 52 ? 26.041 38.942 -15.264 1.00 61.13 59 TYR A C 8
ATOM 7405 O O . TYR A 1 52 ? 25.513 37.966 -15.798 1.00 41.13 59 TYR A O 8
ATOM 7423 N N . SER A 1 53 ? 25.344 39.929 -14.711 1.00 42.02 60 SER A N 8
ATOM 7424 C CA . SER A 1 53 ? 23.885 39.920 -14.696 1.00 53.31 60 SER A CA 8
ATOM 7425 C C . SER A 1 53 ? 23.325 40.444 -16.014 1.00 3.24 60 SER A C 8
ATOM 7426 O O . SER A 1 53 ? 22.296 39.971 -16.496 1.00 64.41 60 SER A O 8
ATOM 7434 N N . ARG A 1 54 ? 24.011 41.425 -16.593 1.00 45.31 61 ARG A N 8
ATOM 7435 C CA . ARG A 1 54 ? 23.582 42.015 -17.855 1.00 4.40 61 ARG A CA 8
ATOM 7436 C C . ARG A 1 54 ? 23.563 40.968 -18.966 1.00 11.31 61 ARG A C 8
ATOM 7437 O O . ARG A 1 54 ? 22.655 40.946 -19.797 1.00 44.21 61 ARG A O 8
ATOM 7458 N N . VAL A 1 55 ? 24.571 40.102 -18.974 1.00 50.30 62 VAL A N 8
ATOM 7459 C CA . VAL A 1 55 ? 24.670 39.053 -19.981 1.00 1.11 62 VAL A CA 8
ATOM 7460 C C . VAL A 1 55 ? 23.588 37.998 -19.784 1.00 21.40 62 VAL A C 8
ATOM 7461 O O . VAL A 1 55 ? 23.042 37.464 -20.749 1.00 5.44 62 VAL A O 8
ATOM 7474 N N . LYS A 1 56 ? 23.281 37.702 -18.526 1.00 32.22 63 LYS A N 8
ATOM 7475 C CA . LYS A 1 56 ? 22.263 36.711 -18.199 1.00 42.33 63 LYS A CA 8
ATOM 7476 C C . LYS A 1 56 ? 20.864 37.271 -18.435 1.00 51.15 63 LYS A C 8
ATOM 7477 O O . LYS A 1 56 ? 19.943 36.538 -18.792 1.00 72.42 63 LYS A O 8
ATOM 7496 N N . ASN A 1 57 ? 20.712 38.576 -18.232 1.00 11.32 64 ASN A N 8
ATOM 7497 C CA . ASN A 1 57 ? 19.425 39.235 -18.423 1.00 43.13 64 ASN A CA 8
ATOM 7498 C C . ASN A 1 57 ? 19.144 39.461 -19.906 1.00 54.10 64 ASN A C 8
ATOM 7499 O O . ASN A 1 57 ? 17.989 39.500 -20.332 1.00 75.23 64 ASN A O 8
ATOM 7510 N N . LEU A 1 58 ? 20.207 39.609 -20.688 1.00 14.23 65 LEU A N 8
ATOM 7511 C CA . LEU A 1 58 ? 20.077 39.831 -22.124 1.00 63.21 65 LEU A CA 8
ATOM 7512 C C . LEU A 1 58 ? 19.880 38.510 -22.863 1.00 13.24 65 LEU A C 8
ATOM 7513 O O . LEU A 1 58 ? 20.418 37.493 -22.429 1.00 24.53 65 LEU A O 8
ATOM 7529 N N . GLU A 1 1 ? 38.388 -1.980 -29.401 1.00 71.22 8 GLU A N 9
ATOM 7530 C CA . GLU A 1 1 ? 37.603 -0.775 -29.164 1.00 53.10 8 GLU A CA 9
ATOM 7531 C C . GLU A 1 1 ? 36.297 -0.812 -29.953 1.00 22.22 8 GLU A C 9
ATOM 7532 O O . GLU A 1 1 ? 35.220 -0.572 -29.406 1.00 24.42 8 GLU A O 9
ATOM 7544 N N . THR A 1 2 ? 36.401 -1.114 -31.244 1.00 3.31 9 THR A N 9
ATOM 7545 C CA . THR A 1 2 ? 35.231 -1.180 -32.110 1.00 63.20 9 THR A CA 9
ATOM 7546 C C . THR A 1 2 ? 34.406 0.098 -32.019 1.00 23.22 9 THR A C 9
ATOM 7547 O O . THR A 1 2 ? 33.198 0.087 -32.255 1.00 13.43 9 THR A O 9
ATOM 7558 N N . GLY A 1 3 ? 35.066 1.200 -31.675 1.00 12.52 10 GLY A N 9
ATOM 7559 C CA . GLY A 1 3 ? 34.377 2.472 -31.559 1.00 44.33 10 GLY A CA 9
ATOM 7560 C C . GLY A 1 3 ? 34.382 3.008 -30.142 1.00 35.44 10 GLY A C 9
ATOM 7561 O O . GLY A 1 3 ? 33.377 3.536 -29.664 1.00 75.52 10 GLY A O 9
ATOM 7565 N N . THR A 1 4 ? 35.518 2.872 -29.464 1.00 35.52 11 THR A N 9
ATOM 7566 C CA . THR A 1 4 ? 35.650 3.344 -28.091 1.00 72.42 11 THR A CA 9
ATOM 7567 C C . THR A 1 4 ? 36.342 4.701 -28.040 1.00 42.13 11 THR A C 9
ATOM 7568 O O . THR A 1 4 ? 37.564 4.793 -28.171 1.00 62.44 11 THR A O 9
ATOM 7579 N N . LEU A 1 5 ? 35.554 5.753 -27.849 1.00 11.32 12 LEU A N 9
ATOM 7580 C CA . LEU A 1 5 ? 36.092 7.108 -27.779 1.00 63.11 12 LEU A CA 9
ATOM 7581 C C . LEU A 1 5 ? 36.021 7.650 -26.356 1.00 32.34 12 LEU A C 9
ATOM 7582 O O . LEU A 1 5 ? 36.172 8.851 -26.130 1.00 2.12 12 LEU A O 9
ATOM 7598 N N . ILE A 1 6 ? 35.792 6.757 -25.399 1.00 4.33 13 ILE A N 9
ATOM 7599 C CA . ILE A 1 6 ? 35.706 7.146 -23.997 1.00 63.21 13 ILE A CA 9
ATOM 7600 C C . ILE A 1 6 ? 37.076 7.106 -23.329 1.00 11.54 13 ILE A C 9
ATOM 7601 O O . ILE A 1 6 ? 37.381 7.930 -22.466 1.00 33.44 13 ILE A O 9
ATOM 7617 N N . VAL A 1 7 ? 37.899 6.147 -23.737 1.00 31.43 14 VAL A N 9
ATOM 7618 C CA . VAL A 1 7 ? 39.239 6.002 -23.180 1.00 22.14 14 VAL A CA 9
ATOM 7619 C C . VAL A 1 7 ? 40.164 7.105 -23.681 1.00 31.01 14 VAL A C 9
ATOM 7620 O O . VAL A 1 7 ? 41.064 7.546 -22.967 1.00 10.51 14 VAL A O 9
ATOM 7633 N N . ASN A 1 8 ? 39.936 7.548 -24.913 1.00 21.01 15 ASN A N 9
ATOM 7634 C CA . ASN A 1 8 ? 40.749 8.601 -25.510 1.00 50.33 15 ASN A CA 9
ATOM 7635 C C . ASN A 1 8 ? 40.228 9.980 -25.116 1.00 31.30 15 ASN A C 9
ATOM 7636 O O . ASN A 1 8 ? 40.972 10.960 -25.121 1.00 31.15 15 ASN A O 9
ATOM 7647 N N . SER A 1 9 ? 38.945 10.046 -24.774 1.00 21.21 16 SER A N 9
ATOM 7648 C CA . SER A 1 9 ? 38.324 11.305 -24.380 1.00 41.44 16 SER A CA 9
ATOM 7649 C C . SER A 1 9 ? 38.518 11.563 -22.889 1.00 42.13 16 SER A C 9
ATOM 7650 O O . SER A 1 9 ? 38.779 12.692 -22.471 1.00 64.14 16 SER A O 9
ATOM 7658 N N . VAL A 1 10 ? 38.390 10.508 -22.090 1.00 3.42 17 VAL A N 9
ATOM 7659 C CA . VAL A 1 10 ? 38.553 10.619 -20.646 1.00 44.14 17 VAL A CA 9
ATOM 7660 C C . VAL A 1 10 ? 40.003 10.907 -20.277 1.00 14.22 17 VAL A C 9
ATOM 7661 O O . VAL A 1 10 ? 40.280 11.578 -19.281 1.00 12.21 17 VAL A O 9
ATOM 7674 N N . LEU A 1 11 ? 40.926 10.397 -21.084 1.00 21.20 18 LEU A N 9
ATOM 7675 C CA . LEU A 1 11 ? 42.351 10.600 -20.843 1.00 42.14 18 LEU A CA 9
ATOM 7676 C C . LEU A 1 11 ? 42.782 11.998 -21.274 1.00 64.20 18 LEU A C 9
ATOM 7677 O O . LEU A 1 11 ? 43.569 12.655 -20.592 1.00 11.15 18 LEU A O 9
ATOM 7693 N N . LEU A 1 12 ? 42.259 12.448 -22.410 1.00 33.32 19 LEU A N 9
ATOM 7694 C CA . LEU A 1 12 ? 42.589 13.770 -22.933 1.00 10.11 19 LEU A CA 9
ATOM 7695 C C . LEU A 1 12 ? 41.904 14.863 -22.118 1.00 3.05 19 LEU A C 9
ATOM 7696 O O . LEU A 1 12 ? 42.535 15.843 -21.722 1.00 4.24 19 LEU A O 9
ATOM 7712 N N . PHE A 1 13 ? 40.611 14.687 -21.870 1.00 22.35 20 PHE A N 9
ATOM 7713 C CA . PHE A 1 13 ? 39.841 15.658 -21.102 1.00 0.22 20 PHE A CA 9
ATOM 7714 C C . PHE A 1 13 ? 40.541 15.990 -19.788 1.00 74.11 20 PHE A C 9
ATOM 7715 O O . PHE A 1 13 ? 40.541 17.138 -19.343 1.00 44.32 20 PHE A O 9
ATOM 7732 N N . LEU A 1 14 ? 41.137 14.976 -19.170 1.00 13.30 21 LEU A N 9
ATOM 7733 C CA . LEU A 1 14 ? 41.841 15.158 -17.904 1.00 43.20 21 LEU A CA 9
ATOM 7734 C C . LEU A 1 14 ? 43.023 16.106 -18.071 1.00 2.43 21 LEU A C 9
ATOM 7735 O O . LEU A 1 14 ? 43.117 17.125 -17.386 1.00 44.40 21 LEU A O 9
ATOM 7751 N N . ALA A 1 15 ? 43.924 15.766 -18.988 1.00 55.20 22 ALA A N 9
ATOM 7752 C CA . ALA A 1 15 ? 45.098 16.589 -19.248 1.00 24.33 22 ALA A CA 9
ATOM 7753 C C . ALA A 1 15 ? 44.703 17.941 -19.831 1.00 42.32 22 ALA A C 9
ATOM 7754 O O . ALA A 1 15 ? 45.478 18.896 -19.792 1.00 55.20 22 ALA A O 9
ATOM 7761 N N . PHE A 1 16 ? 43.491 18.015 -20.373 1.00 34.24 23 PHE A N 9
ATOM 7762 C CA . PHE A 1 16 ? 42.993 19.251 -20.966 1.00 11.14 23 PHE A CA 9
ATOM 7763 C C . PHE A 1 16 ? 42.583 20.246 -19.886 1.00 32.12 23 PHE A C 9
ATOM 7764 O O . PHE A 1 16 ? 43.005 21.403 -19.899 1.00 11.01 23 PHE A O 9
ATOM 7781 N N . VAL A 1 17 ? 41.757 19.788 -18.950 1.00 1.31 24 VAL A N 9
ATOM 7782 C CA . VAL A 1 17 ? 41.289 20.637 -17.861 1.00 41.12 24 VAL A CA 9
ATOM 7783 C C . VAL A 1 17 ? 42.451 21.356 -17.186 1.00 22.14 24 VAL A C 9
ATOM 7784 O O . VAL A 1 17 ? 42.479 22.585 -17.115 1.00 62.43 24 VAL A O 9
ATOM 7797 N N . VAL A 1 18 ? 43.412 20.581 -16.692 1.00 2.53 25 VAL A N 9
ATOM 7798 C CA . VAL A 1 18 ? 44.580 21.144 -16.023 1.00 25.42 25 VAL A CA 9
ATOM 7799 C C . VAL A 1 18 ? 45.226 22.234 -16.871 1.00 54.15 25 VAL A C 9
ATOM 7800 O O . VAL A 1 18 ? 45.681 23.253 -16.349 1.00 43.43 25 VAL A O 9
ATOM 7813 N N . PHE A 1 19 ? 45.262 22.015 -18.180 1.00 5.03 26 PHE A N 9
ATOM 7814 C CA . PHE A 1 19 ? 45.853 22.978 -19.102 1.00 12.44 26 PHE A CA 9
ATOM 7815 C C . PHE A 1 19 ? 45.071 24.289 -19.093 1.00 21.22 26 PHE A C 9
ATOM 7816 O O . PHE A 1 19 ? 45.653 25.372 -19.025 1.00 4.14 26 PHE A O 9
ATOM 7833 N N . LEU A 1 20 ? 43.750 24.183 -19.162 1.00 71.45 27 LEU A N 9
ATOM 7834 C CA . LEU A 1 20 ? 42.885 25.358 -19.163 1.00 14.22 27 LEU A CA 9
ATOM 7835 C C . LEU A 1 20 ? 42.862 26.018 -17.787 1.00 25.44 27 LEU A C 9
ATOM 7836 O O . LEU A 1 20 ? 42.717 27.235 -17.673 1.00 30.12 27 LEU A O 9
ATOM 7852 N N . LEU A 1 21 ? 43.009 25.206 -16.746 1.00 73.32 28 LEU A N 9
ATOM 7853 C CA . LEU A 1 21 ? 43.007 25.710 -15.377 1.00 55.55 28 LEU A CA 9
ATOM 7854 C C . LEU A 1 21 ? 43.999 26.858 -15.218 1.00 43.11 28 LEU A C 9
ATOM 7855 O O . LEU A 1 21 ? 43.639 27.947 -14.771 1.00 73.14 28 LEU A O 9
ATOM 7871 N N . VAL A 1 22 ? 45.251 26.607 -15.590 1.00 41.12 29 VAL A N 9
ATOM 7872 C CA . VAL A 1 22 ? 46.294 27.620 -15.492 1.00 11.44 29 VAL A CA 9
ATOM 7873 C C . VAL A 1 22 ? 46.268 28.556 -16.697 1.00 62.40 29 VAL A C 9
ATOM 7874 O O . VAL A 1 22 ? 46.332 29.776 -16.551 1.00 0.14 29 VAL A O 9
ATOM 7887 N N . THR A 1 23 ? 46.172 27.974 -17.889 1.00 73.34 30 THR A N 9
ATOM 7888 C CA . THR A 1 23 ? 46.137 28.754 -19.119 1.00 52.53 30 THR A CA 9
ATOM 7889 C C . THR A 1 23 ? 45.087 29.857 -19.041 1.00 64.21 30 THR A C 9
ATOM 7890 O O . THR A 1 23 ? 45.222 30.903 -19.678 1.00 71.31 30 THR A O 9
ATOM 7901 N N . LEU A 1 24 ? 44.041 29.617 -18.258 1.00 51.01 31 LEU A N 9
ATOM 7902 C CA . LEU A 1 24 ? 42.967 30.591 -18.096 1.00 62.40 31 LEU A CA 9
ATOM 7903 C C . LEU A 1 24 ? 43.488 31.874 -17.457 1.00 41.13 31 LEU A C 9
ATOM 7904 O O . LEU A 1 24 ? 43.550 32.920 -18.102 1.00 45.40 31 LEU A O 9
ATOM 7920 N N . ALA A 1 25 ? 43.862 31.786 -16.184 1.00 43.40 32 ALA A N 9
ATOM 7921 C CA . ALA A 1 25 ? 44.381 32.939 -15.459 1.00 3.14 32 ALA A CA 9
ATOM 7922 C C . ALA A 1 25 ? 45.294 33.779 -16.346 1.00 74.01 32 ALA A C 9
ATOM 7923 O O . ALA A 1 25 ? 45.231 35.009 -16.328 1.00 11.25 32 ALA A O 9
ATOM 7930 N N . ILE A 1 26 ? 46.141 33.108 -17.119 1.00 1.31 33 ILE A N 9
ATOM 7931 C CA . ILE A 1 26 ? 47.067 33.795 -18.012 1.00 72.34 33 ILE A CA 9
ATOM 7932 C C . ILE A 1 26 ? 46.360 34.896 -18.795 1.00 32.14 33 ILE A C 9
ATOM 7933 O O . ILE A 1 26 ? 46.811 36.042 -18.820 1.00 40.21 33 ILE A O 9
ATOM 7949 N N . LEU A 1 27 ? 45.251 34.542 -19.433 1.00 52.05 34 LEU A N 9
ATOM 7950 C CA . LEU A 1 27 ? 44.479 35.501 -20.216 1.00 32.33 34 LEU A CA 9
ATOM 7951 C C . LEU A 1 27 ? 44.222 36.775 -19.418 1.00 71.14 34 LEU A C 9
ATOM 7952 O O . LEU A 1 27 ? 44.056 37.855 -19.986 1.00 60.31 34 LEU A O 9
ATOM 7968 N N . THR A 1 28 ? 44.191 36.642 -18.095 1.00 13.40 35 THR A N 9
ATOM 7969 C CA . THR A 1 28 ? 43.956 37.782 -17.218 1.00 23.03 35 THR A CA 9
ATOM 7970 C C . THR A 1 28 ? 45.037 38.842 -17.392 1.00 42.30 35 THR A C 9
ATOM 7971 O O . THR A 1 28 ? 44.745 40.036 -17.454 1.00 63.44 35 THR A O 9
ATOM 7982 N N . ALA A 1 29 ? 46.287 38.399 -17.471 1.00 22.21 36 ALA A N 9
ATOM 7983 C CA . ALA A 1 29 ? 47.412 39.310 -17.641 1.00 71.40 36 ALA A CA 9
ATOM 7984 C C . ALA A 1 29 ? 47.130 40.332 -18.737 1.00 22.35 36 ALA A C 9
ATOM 7985 O O . ALA A 1 29 ? 47.609 41.465 -18.682 1.00 3.53 36 ALA A O 9
ATOM 7992 N N . LEU A 1 30 ? 46.351 39.924 -19.733 1.00 2.01 37 LEU A N 9
ATOM 7993 C CA . LEU A 1 30 ? 46.005 40.804 -20.843 1.00 1.32 37 LEU A CA 9
ATOM 7994 C C . LEU A 1 30 ? 44.968 41.839 -20.417 1.00 20.41 37 LEU A C 9
ATOM 7995 O O . LEU A 1 30 ? 45.086 43.020 -20.741 1.00 2.12 37 LEU A O 9
ATOM 8011 N N . ARG A 1 31 ? 43.955 41.385 -19.686 1.00 43.43 38 ARG A N 9
ATOM 8012 C CA . ARG A 1 31 ? 42.897 42.272 -19.214 1.00 34.13 38 ARG A CA 9
ATOM 8013 C C . ARG A 1 31 ? 43.485 43.493 -18.511 1.00 63.11 38 ARG A C 9
ATOM 8014 O O . ARG A 1 31 ? 43.244 44.631 -18.916 1.00 20.00 38 ARG A O 9
ATOM 8035 N N . LEU A 1 32 ? 44.256 43.249 -17.457 1.00 63.54 39 LEU A N 9
ATOM 8036 C CA . LEU A 1 32 ? 44.877 44.328 -16.698 1.00 14.05 39 LEU A CA 9
ATOM 8037 C C . LEU A 1 32 ? 45.623 45.285 -17.622 1.00 4.22 39 LEU A C 9
ATOM 8038 O O . LEU A 1 32 ? 45.700 46.485 -17.359 1.00 24.22 39 LEU A O 9
ATOM 8054 N N . ALA A 1 33 ? 46.169 44.747 -18.708 1.00 32.44 40 ALA A N 9
ATOM 8055 C CA . ALA A 1 33 ? 46.905 45.553 -19.674 1.00 74.52 40 ALA A CA 9
ATOM 8056 C C . ALA A 1 33 ? 46.002 46.605 -20.311 1.00 74.11 40 ALA A C 9
ATOM 8057 O O . ALA A 1 33 ? 46.470 47.659 -20.740 1.00 21.43 40 ALA A O 9
ATOM 8064 N N . ALA A 1 34 ? 44.708 46.310 -20.368 1.00 42.31 41 ALA A N 9
ATOM 8065 C CA . ALA A 1 34 ? 43.740 47.232 -20.952 1.00 71.31 41 ALA A CA 9
ATOM 8066 C C . ALA A 1 34 ? 43.636 48.511 -20.129 1.00 52.32 41 ALA A C 9
ATOM 8067 O O . ALA A 1 34 ? 43.628 49.614 -20.677 1.00 3.42 41 ALA A O 9
ATOM 8074 N N . TYR A 1 35 ? 43.555 48.357 -18.812 1.00 12.52 42 TYR A N 9
ATOM 8075 C CA . TYR A 1 35 ? 43.448 49.501 -17.914 1.00 40.43 42 TYR A CA 9
ATOM 8076 C C . TYR A 1 35 ? 44.676 50.399 -18.027 1.00 53.05 42 TYR A C 9
ATOM 8077 O O . TYR A 1 35 ? 44.616 51.592 -17.729 1.00 23.25 42 TYR A O 9
ATOM 8095 N N . ALA A 1 36 ? 45.789 49.817 -18.459 1.00 23.44 43 ALA A N 9
ATOM 8096 C CA . ALA A 1 36 ? 47.032 50.563 -18.615 1.00 71.41 43 ALA A CA 9
ATOM 8097 C C . ALA A 1 36 ? 46.852 51.735 -19.573 1.00 63.31 43 ALA A C 9
ATOM 8098 O O . ALA A 1 36 ? 47.675 52.649 -19.612 1.00 53.33 43 ALA A O 9
ATOM 8105 N N . ALA A 1 37 ? 45.771 51.701 -20.345 1.00 44.34 44 ALA A N 9
ATOM 8106 C CA . ALA A 1 37 ? 45.483 52.762 -21.302 1.00 4.21 44 ALA A CA 9
ATOM 8107 C C . ALA A 1 37 ? 44.883 53.980 -20.609 1.00 42.14 44 ALA A C 9
ATOM 8108 O O . ALA A 1 37 ? 44.772 55.052 -21.202 1.00 45.44 44 ALA A O 9
ATOM 8115 N N . ASN A 1 38 ? 44.497 53.808 -19.349 1.00 22.31 45 ASN A N 9
ATOM 8116 C CA . ASN A 1 38 ? 43.907 54.893 -18.575 1.00 72.44 45 ASN A CA 9
ATOM 8117 C C . ASN A 1 38 ? 44.903 55.440 -17.557 1.00 42.44 45 ASN A C 9
ATOM 8118 O O . ASN A 1 38 ? 45.407 56.554 -17.704 1.00 5.43 45 ASN A O 9
ATOM 8129 N N . ILE A 1 39 ? 45.182 54.650 -16.526 1.00 0.30 46 ILE A N 9
ATOM 8130 C CA . ILE A 1 39 ? 46.119 55.054 -15.486 1.00 52.22 46 ILE A CA 9
ATOM 8131 C C . ILE A 1 39 ? 47.239 54.032 -15.327 1.00 23.25 46 ILE A C 9
ATOM 8132 O O . ILE A 1 39 ? 48.395 54.306 -15.651 1.00 24.20 46 ILE A O 9
ATOM 8148 N N . VAL A 1 40 ? 46.889 52.851 -14.828 1.00 44.10 47 VAL A N 9
ATOM 8149 C CA . VAL A 1 40 ? 47.864 51.785 -14.629 1.00 44.23 47 VAL A CA 9
ATOM 8150 C C . VAL A 1 40 ? 47.416 50.496 -15.310 1.00 2.15 47 VAL A C 9
ATOM 8151 O O . VAL A 1 40 ? 46.256 50.358 -15.696 1.00 22.52 47 VAL A O 9
ATOM 8164 N N . ASN A 1 41 ? 48.344 49.556 -15.453 1.00 53.23 48 ASN A N 9
ATOM 8165 C CA . ASN A 1 41 ? 48.045 48.277 -16.087 1.00 12.32 48 ASN A CA 9
ATOM 8166 C C . ASN A 1 41 ? 47.455 47.295 -15.079 1.00 3.14 48 ASN A C 9
ATOM 8167 O O . ASN A 1 41 ? 47.602 46.081 -15.221 1.00 51.14 48 ASN A O 9
ATOM 8178 N N . VAL A 1 42 ? 46.787 47.830 -14.063 1.00 73.55 49 VAL A N 9
ATOM 8179 C CA . VAL A 1 42 ? 46.172 47.001 -13.032 1.00 73.42 49 VAL A CA 9
ATOM 8180 C C . VAL A 1 42 ? 44.655 46.971 -13.182 1.00 30.34 49 VAL A C 9
ATOM 8181 O O . VAL A 1 42 ? 44.042 47.957 -13.591 1.00 73.22 49 VAL A O 9
ATOM 8194 N N . SER A 1 43 ? 44.056 45.832 -12.850 1.00 52.24 50 SER A N 9
ATOM 8195 C CA . SER A 1 43 ? 42.610 45.672 -12.951 1.00 63.35 50 SER A CA 9
ATOM 8196 C C . SER A 1 43 ? 42.150 44.412 -12.221 1.00 4.45 50 SER A C 9
ATOM 8197 O O . SER A 1 43 ? 42.966 43.652 -11.697 1.00 43.01 50 SER A O 9
ATOM 8205 N N . LEU A 1 44 ? 40.840 44.198 -12.193 1.00 24.20 51 LEU A N 9
ATOM 8206 C CA . LEU A 1 44 ? 40.270 43.032 -11.529 1.00 23.41 51 LEU A CA 9
ATOM 8207 C C . LEU A 1 44 ? 38.982 42.588 -12.216 1.00 14.33 51 LEU A C 9
ATOM 8208 O O . LEU A 1 44 ? 38.581 43.156 -13.232 1.00 52.14 51 LEU A O 9
ATOM 8224 N N . VAL A 1 45 ? 38.337 41.571 -11.654 1.00 14.12 52 VAL A N 9
ATOM 8225 C CA . VAL A 1 45 ? 37.093 41.054 -12.210 1.00 71.13 52 VAL A CA 9
ATOM 8226 C C . VAL A 1 45 ? 35.903 41.422 -11.331 1.00 52.23 52 VAL A C 9
ATOM 8227 O O . VAL A 1 45 ? 34.753 41.142 -11.672 1.00 14.15 52 VAL A O 9
ATOM 8240 N N . LYS A 1 46 ? 36.186 42.054 -10.196 1.00 63.45 53 LYS A N 9
ATOM 8241 C CA . LYS A 1 46 ? 35.139 42.463 -9.266 1.00 11.02 53 LYS A CA 9
ATOM 8242 C C . LYS A 1 46 ? 34.166 43.429 -9.934 1.00 11.10 53 LYS A C 9
ATOM 8243 O O . LYS A 1 46 ? 32.948 43.254 -9.885 1.00 0.12 53 LYS A O 9
ATOM 8262 N N . PRO A 1 47 ? 34.712 44.473 -10.576 1.00 22.52 54 PRO A N 9
ATOM 8263 C CA . PRO A 1 47 ? 33.910 45.485 -11.268 1.00 62.34 54 PRO A CA 9
ATOM 8264 C C . PRO A 1 47 ? 33.242 44.936 -12.524 1.00 22.30 54 PRO A C 9
ATOM 8265 O O . PRO A 1 47 ? 32.409 45.602 -13.140 1.00 41.14 54 PRO A O 9
ATOM 8276 N N . THR A 1 48 ? 33.613 43.716 -12.902 1.00 35.00 55 THR A N 9
ATOM 8277 C CA . THR A 1 48 ? 33.051 43.078 -14.086 1.00 54.42 55 THR A CA 9
ATOM 8278 C C . THR A 1 48 ? 31.805 42.271 -13.736 1.00 55.30 55 THR A C 9
ATOM 8279 O O . THR A 1 48 ? 31.162 41.694 -14.612 1.00 61.01 55 THR A O 9
ATOM 8290 N N . VAL A 1 49 ? 31.470 42.236 -12.450 1.00 43.00 56 VAL A N 9
ATOM 8291 C CA . VAL A 1 49 ? 30.300 41.501 -11.986 1.00 33.21 56 VAL A CA 9
ATOM 8292 C C . VAL A 1 49 ? 29.038 41.968 -12.700 1.00 44.13 56 VAL A C 9
ATOM 8293 O O . VAL A 1 49 ? 28.170 41.163 -13.041 1.00 53.41 56 VAL A O 9
ATOM 8306 N N . TYR A 1 50 ? 28.941 43.274 -12.926 1.00 61.22 57 TYR A N 9
ATOM 8307 C CA . TYR A 1 50 ? 27.783 43.849 -13.600 1.00 10.35 57 TYR A CA 9
ATOM 8308 C C . TYR A 1 50 ? 27.477 43.101 -14.893 1.00 30.44 57 TYR A C 9
ATOM 8309 O O . TYR A 1 50 ? 26.321 42.989 -15.302 1.00 14.42 57 TYR A O 9
ATOM 8327 N N . VAL A 1 51 ? 28.522 42.586 -15.533 1.00 22.22 58 VAL A N 9
ATOM 8328 C CA . VAL A 1 51 ? 28.367 41.845 -16.779 1.00 31.10 58 VAL A CA 9
ATOM 8329 C C . VAL A 1 51 ? 27.718 40.487 -16.534 1.00 0.14 58 VAL A C 9
ATOM 8330 O O . VAL A 1 51 ? 26.907 40.021 -17.335 1.00 13.30 58 VAL A O 9
ATOM 8343 N N . TYR A 1 52 ? 28.080 39.857 -15.423 1.00 33.14 59 TYR A N 9
ATOM 8344 C CA . TYR A 1 52 ? 27.536 38.551 -15.072 1.00 3.34 59 TYR A CA 9
ATOM 8345 C C . TYR A 1 52 ? 26.017 38.537 -15.219 1.00 24.52 59 TYR A C 9
ATOM 8346 O O . TYR A 1 52 ? 25.451 37.636 -15.839 1.00 71.32 59 TYR A O 9
ATOM 8364 N N . SER A 1 53 ? 25.364 39.543 -14.647 1.00 54.32 60 SER A N 9
ATOM 8365 C CA . SER A 1 53 ? 23.911 39.647 -14.711 1.00 33.31 60 SER A CA 9
ATOM 8366 C C . SER A 1 53 ? 23.440 39.794 -16.155 1.00 75.54 60 SER A C 9
ATOM 8367 O O . SER A 1 53 ? 22.463 39.169 -16.566 1.00 43.20 60 SER A O 9
ATOM 8375 N N . ARG A 1 54 ? 24.143 40.625 -16.917 1.00 3.32 61 ARG A N 9
ATOM 8376 C CA . ARG A 1 54 ? 23.797 40.856 -18.314 1.00 25.10 61 ARG A CA 9
ATOM 8377 C C . ARG A 1 54 ? 23.840 39.554 -19.109 1.00 35.33 61 ARG A C 9
ATOM 8378 O O . ARG A 1 54 ? 22.939 39.263 -19.895 1.00 42.41 61 ARG A O 9
ATOM 8399 N N . VAL A 1 55 ? 24.895 38.773 -18.896 1.00 23.53 62 VAL A N 9
ATOM 8400 C CA . VAL A 1 55 ? 25.056 37.501 -19.591 1.00 11.34 62 VAL A CA 9
ATOM 8401 C C . VAL A 1 55 ? 23.807 36.638 -19.456 1.00 75.14 62 VAL A C 9
ATOM 8402 O O . VAL A 1 55 ? 23.418 35.936 -20.390 1.00 15.34 62 VAL A O 9
ATOM 8415 N N . LYS A 1 56 ? 23.179 36.696 -18.286 1.00 23.32 63 LYS A N 9
ATOM 8416 C CA . LYS A 1 56 ? 21.971 35.921 -18.027 1.00 54.04 63 LYS A CA 9
ATOM 8417 C C . LYS A 1 56 ? 20.742 36.621 -18.599 1.00 54.31 63 LYS A C 9
ATOM 8418 O O . LYS A 1 56 ? 19.799 35.971 -19.049 1.00 33.13 63 LYS A O 9
ATOM 8437 N N . ASN A 1 57 ? 20.761 37.950 -18.580 1.00 15.12 64 ASN A N 9
ATOM 8438 C CA . ASN A 1 57 ? 19.649 38.738 -19.098 1.00 4.31 64 ASN A CA 9
ATOM 8439 C C . ASN A 1 57 ? 19.888 39.123 -20.555 1.00 63.40 64 ASN A C 9
ATOM 8440 O O . ASN A 1 57 ? 19.285 40.069 -21.065 1.00 25.24 64 ASN A O 9
ATOM 8451 N N . LEU A 1 58 ? 20.769 38.385 -21.219 1.00 23.12 65 LEU A N 9
ATOM 8452 C CA . LEU A 1 58 ? 21.087 38.647 -22.619 1.00 12.45 65 LEU A CA 9
ATOM 8453 C C . LEU A 1 58 ? 20.630 37.495 -23.507 1.00 2.51 65 LEU A C 9
ATOM 8454 O O . LEU A 1 58 ? 20.148 36.489 -22.989 1.00 33.23 65 LEU A O 9
ATOM 8470 N N . GLU A 1 1 ? 42.472 0.418 -28.621 1.00 13.25 8 GLU A N 10
ATOM 8471 C CA . GLU A 1 1 ? 41.193 -0.149 -28.214 1.00 24.13 8 GLU A CA 10
ATOM 8472 C C . GLU A 1 1 ? 40.376 -0.577 -29.430 1.00 24.43 8 GLU A C 10
ATOM 8473 O O . GLU A 1 1 ? 40.849 -0.512 -30.565 1.00 22.12 8 GLU A O 10
ATOM 8485 N N . THR A 1 2 ? 39.145 -1.017 -29.185 1.00 23.43 9 THR A N 10
ATOM 8486 C CA . THR A 1 2 ? 38.263 -1.459 -30.258 1.00 31.02 9 THR A CA 10
ATOM 8487 C C . THR A 1 2 ? 37.413 -0.305 -30.780 1.00 72.11 9 THR A C 10
ATOM 8488 O O . THR A 1 2 ? 36.325 -0.516 -31.314 1.00 73.30 9 THR A O 10
ATOM 8499 N N . GLY A 1 3 ? 37.919 0.914 -30.622 1.00 42.52 10 GLY A N 10
ATOM 8500 C CA . GLY A 1 3 ? 37.192 2.083 -31.082 1.00 5.15 10 GLY A CA 10
ATOM 8501 C C . GLY A 1 3 ? 36.565 2.863 -29.944 1.00 71.25 10 GLY A C 10
ATOM 8502 O O . GLY A 1 3 ? 35.858 3.846 -30.169 1.00 1.21 10 GLY A O 10
ATOM 8506 N N . THR A 1 4 ? 36.824 2.425 -28.715 1.00 10.32 11 THR A N 10
ATOM 8507 C CA . THR A 1 4 ? 36.279 3.087 -27.537 1.00 0.13 11 THR A CA 10
ATOM 8508 C C . THR A 1 4 ? 36.739 4.538 -27.459 1.00 31.11 11 THR A C 10
ATOM 8509 O O . THR A 1 4 ? 37.929 4.815 -27.303 1.00 51.41 11 THR A O 10
ATOM 8520 N N . LEU A 1 5 ? 35.790 5.461 -27.568 1.00 4.21 12 LEU A N 10
ATOM 8521 C CA . LEU A 1 5 ? 36.097 6.886 -27.510 1.00 21.22 12 LEU A CA 10
ATOM 8522 C C . LEU A 1 5 ? 36.068 7.390 -26.070 1.00 3.35 12 LEU A C 10
ATOM 8523 O O . LEU A 1 5 ? 36.137 8.594 -25.824 1.00 55.04 12 LEU A O 10
ATOM 8539 N N . ILE A 1 6 ? 35.966 6.462 -25.125 1.00 23.22 13 ILE A N 10
ATOM 8540 C CA . ILE A 1 6 ? 35.931 6.812 -23.712 1.00 52.25 13 ILE A CA 10
ATOM 8541 C C . ILE A 1 6 ? 37.336 6.858 -23.121 1.00 64.31 13 ILE A C 10
ATOM 8542 O O . ILE A 1 6 ? 37.614 7.640 -22.212 1.00 72.42 13 ILE A O 10
ATOM 8558 N N . VAL A 1 7 ? 38.219 6.013 -23.644 1.00 22.13 14 VAL A N 10
ATOM 8559 C CA . VAL A 1 7 ? 39.596 5.957 -23.171 1.00 33.31 14 VAL A CA 10
ATOM 8560 C C . VAL A 1 7 ? 40.403 7.144 -23.686 1.00 51.22 14 VAL A C 10
ATOM 8561 O O . VAL A 1 7 ? 41.331 7.611 -23.027 1.00 61.23 14 VAL A O 10
ATOM 8574 N N . ASN A 1 8 ? 40.041 7.630 -24.869 1.00 31.44 15 ASN A N 10
ATOM 8575 C CA . ASN A 1 8 ? 40.732 8.764 -25.474 1.00 44.02 15 ASN A CA 10
ATOM 8576 C C . ASN A 1 8 ? 40.118 10.082 -25.013 1.00 44.01 15 ASN A C 10
ATOM 8577 O O . ASN A 1 8 ? 40.774 11.123 -25.031 1.00 32.00 15 ASN A O 10
ATOM 8588 N N . SER A 1 9 ? 38.856 10.029 -24.599 1.00 20.45 16 SER A N 10
ATOM 8589 C CA . SER A 1 9 ? 38.153 11.219 -24.136 1.00 14.34 16 SER A CA 10
ATOM 8590 C C . SER A 1 9 ? 38.412 11.461 -22.652 1.00 30.42 16 SER A C 10
ATOM 8591 O O . SER A 1 9 ? 38.619 12.596 -22.223 1.00 50.23 16 SER A O 10
ATOM 8599 N N . VAL A 1 10 ? 38.400 10.384 -21.873 1.00 0.13 17 VAL A N 10
ATOM 8600 C CA . VAL A 1 10 ? 38.635 10.477 -20.437 1.00 32.11 17 VAL A CA 10
ATOM 8601 C C . VAL A 1 10 ? 40.093 10.808 -20.139 1.00 14.10 17 VAL A C 10
ATOM 8602 O O . VAL A 1 10 ? 40.401 11.465 -19.144 1.00 62.10 17 VAL A O 10
ATOM 8615 N N . LEU A 1 11 ? 40.988 10.350 -21.007 1.00 63.22 18 LEU A N 10
ATOM 8616 C CA . LEU A 1 11 ? 42.415 10.596 -20.838 1.00 13.30 18 LEU A CA 10
ATOM 8617 C C . LEU A 1 11 ? 42.780 12.009 -21.286 1.00 4.31 18 LEU A C 10
ATOM 8618 O O . LEU A 1 11 ? 43.526 12.714 -20.607 1.00 75.52 18 LEU A O 10
ATOM 8634 N N . LEU A 1 12 ? 42.246 12.416 -22.432 1.00 34.33 19 LEU A N 10
ATOM 8635 C CA . LEU A 1 12 ? 42.513 13.745 -22.972 1.00 75.43 19 LEU A CA 10
ATOM 8636 C C . LEU A 1 12 ? 41.855 14.822 -22.115 1.00 3.51 19 LEU A C 10
ATOM 8637 O O . LEU A 1 12 ? 42.496 15.798 -21.723 1.00 63.33 19 LEU A O 10
ATOM 8653 N N . PHE A 1 13 ? 40.571 14.638 -21.826 1.00 63.03 20 PHE A N 10
ATOM 8654 C CA . PHE A 1 13 ? 39.825 15.593 -21.015 1.00 50.44 20 PHE A CA 10
ATOM 8655 C C . PHE A 1 13 ? 40.568 15.901 -19.718 1.00 45.43 20 PHE A C 10
ATOM 8656 O O . PHE A 1 13 ? 40.585 17.043 -19.256 1.00 50.14 20 PHE A O 10
ATOM 8673 N N . LEU A 1 14 ? 41.179 14.876 -19.136 1.00 62.23 21 LEU A N 10
ATOM 8674 C CA . LEU A 1 14 ? 41.923 15.036 -17.891 1.00 64.23 21 LEU A CA 10
ATOM 8675 C C . LEU A 1 14 ? 43.101 15.987 -18.079 1.00 1.12 21 LEU A C 10
ATOM 8676 O O . LEU A 1 14 ? 43.216 16.993 -17.380 1.00 40.21 21 LEU A O 10
ATOM 8692 N N . ALA A 1 15 ? 43.971 15.662 -19.030 1.00 72.35 22 ALA A N 10
ATOM 8693 C CA . ALA A 1 15 ? 45.137 16.489 -19.312 1.00 75.00 22 ALA A CA 10
ATOM 8694 C C . ALA A 1 15 ? 44.723 17.856 -19.849 1.00 74.15 22 ALA A C 10
ATOM 8695 O O . ALA A 1 15 ? 45.487 18.819 -19.776 1.00 61.32 22 ALA A O 10
ATOM 8702 N N . PHE A 1 16 ? 43.512 17.932 -20.388 1.00 52.04 23 PHE A N 10
ATOM 8703 C CA . PHE A 1 16 ? 42.997 19.181 -20.939 1.00 12.21 23 PHE A CA 10
ATOM 8704 C C . PHE A 1 16 ? 42.601 20.144 -19.823 1.00 1.54 23 PHE A C 10
ATOM 8705 O O . PHE A 1 16 ? 42.990 21.312 -19.829 1.00 21.54 23 PHE A O 10
ATOM 8722 N N . VAL A 1 17 ? 41.822 19.646 -18.868 1.00 24.04 24 VAL A N 10
ATOM 8723 C CA . VAL A 1 17 ? 41.372 20.461 -17.747 1.00 45.52 24 VAL A CA 10
ATOM 8724 C C . VAL A 1 17 ? 42.534 21.219 -17.116 1.00 21.11 24 VAL A C 10
ATOM 8725 O O . VAL A 1 17 ? 42.532 22.448 -17.062 1.00 15.00 24 VAL A O 10
ATOM 8738 N N . VAL A 1 18 ? 43.529 20.476 -16.641 1.00 35.14 25 VAL A N 10
ATOM 8739 C CA . VAL A 1 18 ? 44.701 21.077 -16.015 1.00 3.22 25 VAL A CA 10
ATOM 8740 C C . VAL A 1 18 ? 45.291 22.175 -16.894 1.00 0.41 25 VAL A C 10
ATOM 8741 O O . VAL A 1 18 ? 45.740 23.207 -16.397 1.00 0.44 25 VAL A O 10
ATOM 8754 N N . PHE A 1 19 ? 45.285 21.945 -18.202 1.00 3.01 26 PHE A N 10
ATOM 8755 C CA . PHE A 1 19 ? 45.820 22.914 -19.151 1.00 25.22 26 PHE A CA 10
ATOM 8756 C C . PHE A 1 19 ? 45.005 24.203 -19.130 1.00 42.30 26 PHE A C 10
ATOM 8757 O O . PHE A 1 19 ? 45.559 25.301 -19.049 1.00 73.51 26 PHE A O 10
ATOM 8774 N N . LEU A 1 20 ? 43.685 24.064 -19.202 1.00 31.35 27 LEU A N 10
ATOM 8775 C CA . LEU A 1 20 ? 42.793 25.217 -19.192 1.00 53.40 27 LEU A CA 10
ATOM 8776 C C . LEU A 1 20 ? 42.808 25.905 -17.831 1.00 34.31 27 LEU A C 10
ATOM 8777 O O . LEU A 1 20 ? 42.657 27.124 -17.738 1.00 74.51 27 LEU A O 10
ATOM 8793 N N . LEU A 1 21 ? 42.995 25.118 -16.778 1.00 43.23 28 LEU A N 10
ATOM 8794 C CA . LEU A 1 21 ? 43.033 25.652 -15.420 1.00 24.44 28 LEU A CA 10
ATOM 8795 C C . LEU A 1 21 ? 44.021 26.809 -15.318 1.00 24.22 28 LEU A C 10
ATOM 8796 O O . LEU A 1 21 ? 43.670 27.900 -14.870 1.00 51.52 28 LEU A O 10
ATOM 8812 N N . VAL A 1 22 ? 45.257 26.5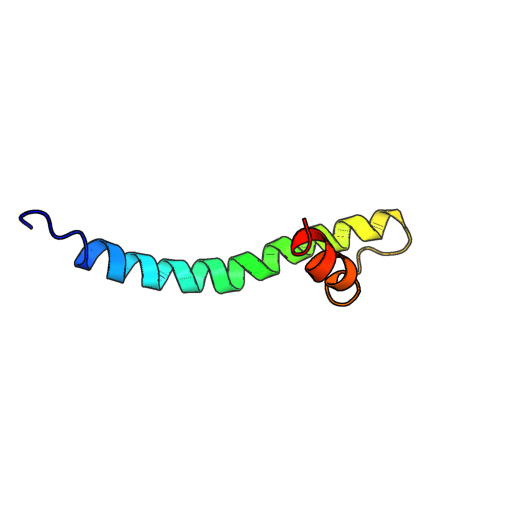64 -15.739 1.00 74.00 29 VAL A N 10
ATOM 8813 C CA . VAL A 1 22 ? 46.296 27.587 -15.698 1.00 11.51 29 VAL A CA 10
ATOM 8814 C C . VAL A 1 22 ? 46.225 28.491 -16.923 1.00 11.24 29 VAL A C 10
ATOM 8815 O O . VAL A 1 22 ? 46.277 29.716 -16.809 1.00 11.01 29 VAL A O 10
ATOM 8828 N N . THR A 1 23 ? 46.104 27.880 -18.097 1.00 3.21 30 THR A N 10
ATOM 8829 C CA . THR A 1 23 ? 46.025 28.629 -19.345 1.00 14.35 30 THR A CA 10
ATOM 8830 C C . THR A 1 23 ? 44.980 29.734 -19.258 1.00 3.31 30 THR A C 10
ATOM 8831 O O . THR A 1 23 ? 45.110 30.779 -19.899 1.00 44.01 30 THR A O 10
ATOM 8842 N N . LEU A 1 24 ? 43.942 29.499 -18.462 1.00 35.32 31 LEU A N 10
ATOM 8843 C CA . LEU A 1 24 ? 42.873 30.477 -18.290 1.00 45.22 31 LEU A CA 10
ATOM 8844 C C . LEU A 1 24 ? 43.404 31.761 -17.663 1.00 15.34 31 LEU A C 10
ATOM 8845 O O . LEU A 1 24 ? 43.453 32.807 -18.311 1.00 65.01 31 LEU A O 10
ATOM 8861 N N . ALA A 1 25 ? 43.803 31.675 -16.398 1.00 33.44 32 ALA A N 10
ATOM 8862 C CA . ALA A 1 25 ? 44.336 32.829 -15.685 1.00 23.22 32 ALA A CA 10
ATOM 8863 C C . ALA A 1 25 ? 45.223 33.674 -16.592 1.00 35.45 32 ALA A C 10
ATOM 8864 O O . ALA A 1 25 ? 45.160 34.904 -16.568 1.00 24.21 32 ALA A O 10
ATOM 8871 N N . ILE A 1 26 ? 46.051 33.008 -17.390 1.00 62.30 33 ILE A N 10
ATOM 8872 C CA . ILE A 1 26 ? 46.950 33.698 -18.306 1.00 33.32 33 ILE A CA 10
ATOM 8873 C C . ILE A 1 26 ? 46.221 34.800 -19.067 1.00 3.41 33 ILE A C 10
ATOM 8874 O O . ILE A 1 26 ? 46.664 35.949 -19.095 1.00 1.41 33 ILE A O 10
ATOM 8890 N N . LEU A 1 27 ? 45.099 34.442 -19.682 1.00 14.30 34 LEU A N 10
ATOM 8891 C CA . LEU A 1 27 ? 44.305 35.401 -20.444 1.00 54.14 34 LEU A CA 10
ATOM 8892 C C . LEU A 1 27 ? 44.062 36.671 -19.633 1.00 0.23 34 LEU A C 10
ATOM 8893 O O . LEU A 1 27 ? 43.885 37.754 -20.193 1.00 51.31 34 LEU A O 10
ATOM 8909 N N . THR A 1 28 ? 44.056 36.533 -18.311 1.00 25.42 35 THR A N 10
ATOM 8910 C CA . THR A 1 28 ? 43.837 37.667 -17.424 1.00 5.31 35 THR A CA 10
ATOM 8911 C C . THR A 1 28 ? 44.915 38.728 -17.610 1.00 42.31 35 THR A C 10
ATOM 8912 O O . THR A 1 28 ? 44.623 39.922 -17.657 1.00 1.12 35 THR A O 10
ATOM 8923 N N . ALA A 1 29 ? 46.163 38.284 -17.717 1.00 4.10 36 ALA A N 10
ATOM 8924 C CA . ALA A 1 29 ? 47.286 39.195 -17.902 1.00 40.52 36 ALA A CA 10
ATOM 8925 C C . ALA A 1 29 ? 46.982 40.229 -18.981 1.00 63.21 36 ALA A C 10
ATOM 8926 O O . ALA A 1 29 ? 47.449 41.366 -18.916 1.00 75.12 36 ALA A O 10
ATOM 8933 N N . LEU A 1 30 ? 46.197 39.827 -19.975 1.00 64.21 37 LEU A N 10
ATOM 8934 C CA . LEU A 1 30 ? 45.831 40.717 -21.069 1.00 14.55 37 LEU A CA 10
ATOM 8935 C C . LEU A 1 30 ? 44.814 41.757 -20.609 1.00 63.10 37 LEU A C 10
ATOM 8936 O O . LEU A 1 30 ? 44.943 42.943 -20.912 1.00 53.21 37 LEU A O 10
ATOM 8952 N N . ARG A 1 31 ? 43.803 41.303 -19.876 1.00 52.33 38 ARG A N 10
ATOM 8953 C CA . ARG A 1 31 ? 42.764 42.194 -19.373 1.00 61.24 38 ARG A CA 10
ATOM 8954 C C . ARG A 1 31 ? 43.377 43.396 -18.659 1.00 41.11 38 ARG A C 10
ATOM 8955 O O . ARG A 1 31 ? 43.120 44.544 -19.023 1.00 4.41 38 ARG A O 10
ATOM 8976 N N . LEU A 1 32 ? 44.188 43.124 -17.643 1.00 45.31 39 LEU A N 10
ATOM 8977 C CA . LEU A 1 32 ? 44.836 44.183 -16.878 1.00 32.33 39 LEU A CA 10
ATOM 8978 C C . LEU A 1 32 ? 45.533 45.175 -17.804 1.00 52.24 39 LEU A C 10
ATOM 8979 O O . LEU A 1 32 ? 45.605 46.368 -17.509 1.00 14.12 39 LEU A O 10
ATOM 8995 N N . ALA A 1 33 ? 46.041 44.675 -18.925 1.00 23.13 40 ALA A N 10
ATOM 8996 C CA . ALA A 1 33 ? 46.726 45.518 -19.897 1.00 71.42 40 ALA A CA 10
ATOM 8997 C C . ALA A 1 33 ? 45.800 46.606 -20.428 1.00 14.15 40 ALA A C 10
ATOM 8998 O O . ALA A 1 33 ? 46.251 47.691 -20.797 1.00 44.31 40 ALA A O 10
ATOM 9005 N N . ALA A 1 34 ? 44.507 46.309 -20.467 1.00 43.44 41 ALA A N 10
ATOM 9006 C CA . ALA A 1 34 ? 43.517 47.264 -20.952 1.00 3.00 41 ALA A CA 10
ATOM 9007 C C . ALA A 1 34 ? 43.455 48.495 -20.055 1.00 71.13 41 ALA A C 10
ATOM 9008 O O . ALA A 1 34 ? 43.430 49.627 -20.538 1.00 64.22 41 ALA A O 10
ATOM 9015 N N . TYR A 1 35 ? 43.429 48.267 -18.746 1.00 25.53 42 TYR A N 10
ATOM 9016 C CA . TYR A 1 35 ? 43.366 49.357 -17.781 1.00 71.13 42 TYR A CA 10
ATOM 9017 C C . TYR A 1 35 ? 44.592 50.258 -17.896 1.00 64.43 42 TYR A C 10
ATOM 9018 O O . TYR A 1 35 ? 44.560 51.422 -17.499 1.00 12.20 42 TYR A O 10
ATOM 9036 N N . ALA A 1 36 ? 45.672 49.709 -18.443 1.00 74.11 43 ALA A N 10
ATOM 9037 C CA . ALA A 1 36 ? 46.908 50.462 -18.614 1.00 42.12 43 ALA A CA 10
ATOM 9038 C C . ALA A 1 36 ? 46.677 51.713 -19.456 1.00 62.44 43 ALA A C 10
ATOM 9039 O O . ALA A 1 36 ? 47.491 52.636 -19.449 1.00 20.12 43 ALA A O 10
ATOM 9046 N N . ALA A 1 37 ? 45.563 51.735 -20.180 1.00 10.23 44 ALA A N 10
ATOM 9047 C CA . ALA A 1 37 ? 45.225 52.873 -21.027 1.00 73.25 44 ALA A CA 10
ATOM 9048 C C . ALA A 1 37 ? 44.691 54.035 -20.196 1.00 32.11 44 ALA A C 10
ATOM 9049 O O . ALA A 1 37 ? 44.548 55.151 -20.693 1.00 51.22 44 ALA A O 10
ATOM 9056 N N . ASN A 1 38 ? 44.396 53.765 -18.928 1.00 33.42 45 ASN A N 10
ATOM 9057 C CA . ASN A 1 38 ? 43.876 54.788 -18.029 1.00 1.15 45 ASN A CA 10
ATOM 9058 C C . ASN A 1 38 ? 44.951 55.250 -17.050 1.00 1.34 45 ASN A C 10
ATOM 9059 O O . ASN A 1 38 ? 45.443 56.376 -17.138 1.00 42.12 45 ASN A O 10
ATOM 9070 N N . ILE A 1 39 ? 45.312 54.373 -16.119 1.00 5.32 46 ILE A N 10
ATOM 9071 C CA . ILE A 1 39 ? 46.330 54.690 -15.125 1.00 1.42 46 ILE A CA 10
ATOM 9072 C C . ILE A 1 39 ? 47.469 53.677 -15.163 1.00 54.04 46 ILE A C 10
ATOM 9073 O O . ILE A 1 39 ? 48.587 53.998 -15.564 1.00 11.44 46 ILE A O 10
ATOM 9089 N N . VAL A 1 40 ? 47.176 52.451 -14.741 1.00 72.21 47 VAL A N 10
ATOM 9090 C CA . VAL A 1 40 ? 48.175 51.389 -14.728 1.00 24.33 47 VAL A CA 10
ATOM 9091 C C . VAL A 1 40 ? 47.633 50.117 -15.372 1.00 51.13 47 VAL A C 10
ATOM 9092 O O . VAL A 1 40 ? 46.447 50.025 -15.684 1.00 4.41 47 VAL A O 10
ATOM 9105 N N . ASN A 1 41 ? 48.511 49.138 -15.567 1.00 42.32 48 ASN A N 10
ATOM 9106 C CA . ASN A 1 41 ? 48.120 47.871 -16.173 1.00 42.01 48 ASN A CA 10
ATOM 9107 C C . ASN A 1 41 ? 47.572 46.911 -15.122 1.00 54.14 48 ASN A C 10
ATOM 9108 O O . ASN A 1 41 ? 47.841 45.710 -15.160 1.00 32.23 48 ASN A O 10
ATOM 9119 N N . VAL A 1 42 ? 46.799 47.448 -14.183 1.00 54.04 49 VAL A N 10
ATOM 9120 C CA . VAL A 1 42 ? 46.211 46.640 -13.121 1.00 53.12 49 VAL A CA 10
ATOM 9121 C C . VAL A 1 42 ? 44.688 46.668 -13.189 1.00 34.44 49 VAL A C 10
ATOM 9122 O O . VAL A 1 42 ? 44.087 47.710 -13.450 1.00 21.12 49 VAL A O 10
ATOM 9135 N N . SER A 1 43 ? 44.071 45.515 -12.951 1.00 43.34 50 SER A N 10
ATOM 9136 C CA . SER A 1 43 ? 42.617 45.406 -12.989 1.00 52.21 50 SER A CA 10
ATOM 9137 C C . SER A 1 43 ? 42.156 44.078 -12.397 1.00 21.42 50 SER A C 10
ATOM 9138 O O . SER A 1 43 ? 42.973 43.239 -12.014 1.00 35.30 50 SER A O 10
ATOM 9146 N N . LEU A 1 44 ? 40.843 43.892 -12.325 1.00 22.23 51 LEU A N 10
ATOM 9147 C CA . LEU A 1 44 ? 40.271 42.665 -11.781 1.00 73.22 51 LEU A CA 10
ATOM 9148 C C . LEU A 1 44 ? 38.959 42.320 -12.477 1.00 1.04 51 LEU A C 10
ATOM 9149 O O . LEU A 1 44 ? 38.574 42.964 -13.453 1.00 42.20 51 LEU A O 10
ATOM 9165 N N . VAL A 1 45 ? 38.275 41.301 -11.967 1.00 23.34 52 VAL A N 10
ATOM 9166 C CA . VAL A 1 45 ? 37.003 40.872 -12.537 1.00 71.22 52 VAL A CA 10
ATOM 9167 C C . VAL A 1 45 ? 35.854 41.126 -11.569 1.00 45.34 52 VAL A C 10
ATOM 9168 O O . VAL A 1 45 ? 34.685 40.966 -11.920 1.00 42.21 52 VAL A O 10
ATOM 9181 N N . LYS A 1 46 ? 36.193 41.523 -10.348 1.00 72.02 53 LYS A N 10
ATOM 9182 C CA . LYS A 1 46 ? 35.189 41.802 -9.327 1.00 12.11 53 LYS A CA 10
ATOM 9183 C C . LYS A 1 46 ? 34.227 42.889 -9.793 1.00 51.51 53 LYS A C 10
ATOM 9184 O O . LYS A 1 46 ? 33.007 42.734 -9.746 1.00 42.03 53 LYS A O 10
ATOM 9203 N N . PRO A 1 47 ? 34.786 44.017 -10.256 1.00 14.33 54 PRO A N 10
ATOM 9204 C CA . PRO A 1 47 ? 33.995 45.152 -10.742 1.00 21.22 54 PRO A CA 10
ATOM 9205 C C . PRO A 1 47 ? 33.289 44.845 -12.059 1.00 52.40 54 PRO A C 10
ATOM 9206 O O . PRO A 1 47 ? 32.445 45.616 -12.518 1.00 74.45 54 PRO A O 10
ATOM 9217 N N . THR A 1 48 ? 33.640 43.714 -12.663 1.00 41.14 55 THR A N 10
ATOM 9218 C CA . THR A 1 48 ? 33.041 43.306 -13.928 1.00 74.15 55 THR A CA 10
ATOM 9219 C C . THR A 1 48 ? 31.796 42.456 -13.697 1.00 73.11 55 THR A C 10
ATOM 9220 O O . THR A 1 48 ? 31.128 42.046 -14.646 1.00 23.31 55 THR A O 10
ATOM 9231 N N . VAL A 1 49 ? 31.490 42.195 -12.430 1.00 2.00 56 VAL A N 10
ATOM 9232 C CA . VAL A 1 49 ? 30.324 41.395 -12.076 1.00 70.03 56 VAL A CA 10
ATOM 9233 C C . VAL A 1 49 ? 29.044 42.015 -12.625 1.00 65.42 56 VAL A C 10
ATOM 9234 O O . VAL A 1 49 ? 28.110 41.306 -13.001 1.00 2.55 56 VAL A O 10
ATOM 9247 N N . TYR A 1 50 ? 29.008 43.342 -12.668 1.00 2.51 57 TYR A N 10
ATOM 9248 C CA . TYR A 1 50 ? 27.841 44.058 -13.170 1.00 14.31 57 TYR A CA 10
ATOM 9249 C C . TYR A 1 50 ? 27.411 43.515 -14.529 1.00 13.33 57 TYR A C 10
ATOM 9250 O O . TYR A 1 50 ? 26.225 43.504 -14.859 1.00 11.35 57 TYR A O 10
ATOM 9268 N N . VAL A 1 51 ? 28.384 43.065 -15.313 1.00 22.45 58 VAL A N 10
ATOM 9269 C CA . VAL A 1 51 ? 28.109 42.519 -16.637 1.00 70.44 58 VAL A CA 10
ATOM 9270 C C . VAL A 1 51 ? 27.576 41.094 -16.542 1.00 23.33 58 VAL A C 10
ATOM 9271 O O . VAL A 1 51 ? 26.772 40.664 -17.371 1.00 34.23 58 VAL A O 10
ATOM 9284 N N . TYR A 1 52 ? 28.028 40.364 -15.528 1.00 42.50 59 TYR A N 10
ATOM 9285 C CA . TYR A 1 52 ? 27.598 38.986 -15.327 1.00 51.04 59 TYR A CA 10
ATOM 9286 C C . TYR A 1 52 ? 26.081 38.866 -15.435 1.00 14.41 59 TYR A C 10
ATOM 9287 O O . TYR A 1 52 ? 25.564 37.973 -16.105 1.00 44.41 59 TYR A O 10
ATOM 9305 N N . SER A 1 53 ? 25.373 39.776 -14.772 1.00 64.44 60 SER A N 10
ATOM 9306 C CA . SER A 1 53 ? 23.915 39.772 -14.791 1.00 32.10 60 SER A CA 10
ATOM 9307 C C . SER A 1 53 ? 23.388 40.281 -16.128 1.00 0.44 60 SER A C 10
ATOM 9308 O O . SER A 1 53 ? 22.414 39.753 -16.666 1.00 70.20 60 SER A O 10
ATOM 9316 N N . ARG A 1 54 ? 24.038 41.310 -16.662 1.00 54.33 61 ARG A N 10
ATOM 9317 C CA . ARG A 1 54 ? 23.635 41.892 -17.936 1.00 3.40 61 ARG A CA 10
ATOM 9318 C C . ARG A 1 54 ? 23.509 40.815 -19.009 1.00 15.43 61 ARG A C 10
ATOM 9319 O O . ARG A 1 54 ? 22.436 40.612 -19.577 1.00 13.34 61 ARG A O 10
ATOM 9340 N N . VAL A 1 55 ? 24.615 40.129 -19.284 1.00 42.34 62 VAL A N 10
ATOM 9341 C CA . VAL A 1 55 ? 24.628 39.073 -20.289 1.00 32.31 62 VAL A CA 10
ATOM 9342 C C . VAL A 1 55 ? 23.527 38.051 -20.027 1.00 12.33 62 VAL A C 10
ATOM 9343 O O . VAL A 1 55 ? 22.890 37.557 -20.958 1.00 63.23 62 VAL A O 10
ATOM 9356 N N . LYS A 1 56 ? 23.306 37.739 -18.755 1.00 74.41 63 LYS A N 10
ATOM 9357 C CA . LYS A 1 56 ? 22.281 36.778 -18.369 1.00 70.32 63 LYS A CA 10
ATOM 9358 C C . LYS A 1 56 ? 20.889 37.300 -18.712 1.00 65.35 63 LYS A C 10
ATOM 9359 O O . LYS A 1 56 ? 20.047 36.561 -19.220 1.00 15.11 63 LYS A O 10
ATOM 9378 N N . ASN A 1 57 ? 20.656 38.577 -18.431 1.00 54.41 64 ASN A N 10
ATOM 9379 C CA . ASN A 1 57 ? 19.366 39.199 -18.710 1.00 62.03 64 ASN A CA 10
ATOM 9380 C C . ASN A 1 57 ? 19.104 39.255 -20.212 1.00 44.51 64 ASN A C 10
ATOM 9381 O O . ASN A 1 57 ? 17.955 39.321 -20.650 1.00 24.24 64 ASN A O 10
ATOM 9392 N N . LEU A 1 58 ? 20.176 39.228 -20.995 1.00 21.30 65 LEU A N 10
ATOM 9393 C CA . LEU A 1 58 ? 20.062 39.276 -22.449 1.00 32.13 65 LEU A CA 10
ATOM 9394 C C . LEU A 1 58 ? 19.078 38.225 -22.953 1.00 4.32 65 LEU A C 10
ATOM 9395 O O . LEU A 1 58 ? 18.962 37.166 -22.340 1.00 60.42 65 LEU A O 10
ATOM 9411 N N . GLU A 1 1 ? 41.465 -0.334 -31.139 1.00 21.34 8 GLU A N 11
ATOM 9412 C CA . GLU A 1 1 ? 40.096 -0.489 -30.659 1.00 22.13 8 GLU A CA 11
ATOM 9413 C C . GLU A 1 1 ? 39.120 -0.601 -31.827 1.00 52.33 8 GLU A C 11
ATOM 9414 O O . GLU A 1 1 ? 39.491 -0.398 -32.983 1.00 31.45 8 GLU A O 11
ATOM 9426 N N . THR A 1 2 ? 37.868 -0.923 -31.515 1.00 22.24 9 THR A N 11
ATOM 9427 C CA . THR A 1 2 ? 36.839 -1.064 -32.536 1.00 62.24 9 THR A CA 11
ATOM 9428 C C . THR A 1 2 ? 35.939 0.166 -32.583 1.00 15.10 9 THR A C 11
ATOM 9429 O O . THR A 1 2 ? 34.768 0.077 -32.948 1.00 34.01 9 THR A O 11
ATOM 9440 N N . GLY A 1 3 ? 36.495 1.314 -32.210 1.00 14.41 10 GLY A N 11
ATOM 9441 C CA . GLY A 1 3 ? 35.729 2.548 -32.217 1.00 23.54 10 GLY A CA 11
ATOM 9442 C C . GLY A 1 3 ? 35.647 3.187 -30.846 1.00 74.51 10 GLY A C 11
ATOM 9443 O O . GLY A 1 3 ? 34.961 4.193 -30.661 1.00 33.21 10 GLY A O 11
ATOM 9447 N N . THR A 1 4 ? 36.348 2.602 -29.879 1.00 53.30 11 THR A N 11
ATOM 9448 C CA . THR A 1 4 ? 36.350 3.120 -28.516 1.00 4.45 11 THR A CA 11
ATOM 9449 C C . THR A 1 4 ? 37.093 4.448 -28.434 1.00 40.11 11 THR A C 11
ATOM 9450 O O . THR A 1 4 ? 38.321 4.492 -28.532 1.00 71.54 11 THR A O 11
ATOM 9461 N N . LEU A 1 5 ? 36.344 5.530 -28.253 1.00 30.30 12 LEU A N 11
ATOM 9462 C CA . LEU A 1 5 ? 36.933 6.862 -28.156 1.00 71.53 12 LEU A CA 11
ATOM 9463 C C . LEU A 1 5 ? 36.873 7.380 -26.723 1.00 34.12 12 LEU A C 11
ATOM 9464 O O . LEU A 1 5 ? 37.671 8.230 -26.327 1.00 33.15 12 LEU A O 11
ATOM 9480 N N . ILE A 1 6 ? 35.926 6.861 -25.950 1.00 70.12 13 ILE A N 11
ATOM 9481 C CA . ILE A 1 6 ? 35.766 7.269 -24.560 1.00 72.41 13 ILE A CA 11
ATOM 9482 C C . ILE A 1 6 ? 37.101 7.250 -23.824 1.00 1.34 13 ILE A C 11
ATOM 9483 O O . ILE A 1 6 ? 37.336 8.052 -22.920 1.00 11.15 13 ILE A O 11
ATOM 9499 N N . VAL A 1 7 ? 37.976 6.330 -24.219 1.00 20.02 14 VAL A N 11
ATOM 9500 C CA . VAL A 1 7 ? 39.290 6.208 -23.600 1.00 60.20 14 VAL A CA 11
ATOM 9501 C C . VAL A 1 7 ? 40.168 7.411 -23.931 1.00 63.32 14 VAL A C 11
ATOM 9502 O O . VAL A 1 7 ? 40.852 7.951 -23.063 1.00 72.35 14 VAL A O 11
ATOM 9515 N N . ASN A 1 8 ? 40.141 7.825 -25.194 1.00 33.41 15 ASN A N 11
ATOM 9516 C CA . ASN A 1 8 ? 40.934 8.964 -25.641 1.00 33.23 15 ASN A CA 11
ATOM 9517 C C . ASN A 1 8 ? 40.279 10.278 -25.229 1.00 2.22 15 ASN A C 11
ATOM 9518 O O . ASN A 1 8 ? 40.927 11.325 -25.199 1.00 31.42 15 ASN A O 11
ATOM 9529 N N . SER A 1 9 ? 38.990 10.217 -24.913 1.00 61.25 16 SER A N 11
ATOM 9530 C CA . SER A 1 9 ? 38.245 11.402 -24.506 1.00 63.32 16 SER A CA 11
ATOM 9531 C C . SER A 1 9 ? 38.363 11.629 -23.002 1.00 1.40 16 SER A C 11
ATOM 9532 O O . SER A 1 9 ? 38.729 12.716 -22.553 1.00 32.32 16 SER A O 11
ATOM 9540 N N . VAL A 1 10 ? 38.051 10.595 -22.228 1.00 34.32 17 VAL A N 11
ATOM 9541 C CA . VAL A 1 10 ? 38.123 10.679 -20.773 1.00 5.45 17 VAL A CA 11
ATOM 9542 C C . VAL A 1 10 ? 39.560 10.885 -20.306 1.00 21.13 17 VAL A C 11
ATOM 9543 O O . VAL A 1 10 ? 39.804 11.500 -19.267 1.00 11.24 17 VAL A O 11
ATOM 9556 N N . LEU A 1 11 ? 40.508 10.366 -21.079 1.00 33.32 18 LEU A N 11
ATOM 9557 C CA . LEU A 1 11 ? 41.922 10.492 -20.744 1.00 10.24 18 LEU A CA 11
ATOM 9558 C C . LEU A 1 11 ? 42.443 11.882 -21.099 1.00 73.52 18 LEU A C 11
ATOM 9559 O O . LEU A 1 11 ? 43.209 12.481 -20.343 1.00 62.12 18 LEU A O 11
ATOM 9575 N N . LEU A 1 12 ? 42.022 12.389 -22.252 1.00 20.44 19 LEU A N 11
ATOM 9576 C CA . LEU A 1 12 ? 42.444 13.709 -22.707 1.00 14.23 19 LEU A CA 11
ATOM 9577 C C . LEU A 1 12 ? 41.764 14.808 -21.895 1.00 35.24 19 LEU A C 11
ATOM 9578 O O . LEU A 1 12 ? 42.412 15.757 -21.452 1.00 74.45 19 LEU A O 11
ATOM 9594 N N . PHE A 1 13 ? 40.457 14.671 -21.703 1.00 72.14 20 PHE A N 11
ATOM 9595 C CA . PHE A 1 13 ? 39.689 15.651 -20.943 1.00 31.22 20 PHE A CA 11
ATOM 9596 C C . PHE A 1 13 ? 40.346 15.929 -19.595 1.00 0.42 20 PHE A C 11
ATOM 9597 O O . PHE A 1 13 ? 40.439 17.080 -19.162 1.00 62.30 20 PHE A O 11
ATOM 9614 N N . LEU A 1 14 ? 40.802 14.870 -18.934 1.00 45.01 21 LEU A N 11
ATOM 9615 C CA . LEU A 1 14 ? 41.450 15.000 -17.634 1.00 23.15 21 LEU A CA 11
ATOM 9616 C C . LEU A 1 14 ? 42.675 15.905 -17.725 1.00 54.25 21 LEU A C 11
ATOM 9617 O O . LEU A 1 14 ? 42.764 16.916 -17.028 1.00 33.33 21 LEU A O 11
ATOM 9633 N N . ALA A 1 15 ? 43.614 15.536 -18.589 1.00 14.24 22 ALA A N 11
ATOM 9634 C CA . ALA A 1 15 ? 44.832 16.317 -18.773 1.00 62.24 22 ALA A CA 11
ATOM 9635 C C . ALA A 1 15 ? 44.516 17.701 -19.331 1.00 3.43 22 ALA A C 11
ATOM 9636 O O . ALA A 1 15 ? 45.329 18.621 -19.232 1.00 50.45 22 ALA A O 11
ATOM 9643 N N . PHE A 1 16 ? 43.332 17.842 -19.918 1.00 20.24 23 PHE A N 11
ATOM 9644 C CA . PHE A 1 16 ? 42.910 19.114 -20.494 1.00 2.24 23 PHE A CA 11
ATOM 9645 C C . PHE A 1 16 ? 42.465 20.083 -19.403 1.00 72.41 23 PHE A C 11
ATOM 9646 O O . PHE A 1 16 ? 42.876 21.244 -19.382 1.00 24.52 23 PHE A O 11
ATOM 9663 N N . VAL A 1 17 ? 41.620 19.599 -18.498 1.00 33.43 24 VAL A N 11
ATOM 9664 C CA . VAL A 1 17 ? 41.119 20.421 -17.403 1.00 22.11 24 VAL A CA 11
ATOM 9665 C C . VAL A 1 17 ? 42.258 21.131 -16.682 1.00 1.34 24 VAL A C 11
ATOM 9666 O O . VAL A 1 17 ? 42.280 22.358 -16.590 1.00 32.22 24 VAL A O 11
ATOM 9679 N N . VAL A 1 18 ? 43.206 20.351 -16.172 1.00 71.33 25 VAL A N 11
ATOM 9680 C CA . VAL A 1 18 ? 44.351 20.904 -15.459 1.00 41.41 25 VAL A CA 11
ATOM 9681 C C . VAL A 1 18 ? 45.015 22.015 -16.265 1.00 54.04 25 VAL A C 11
ATOM 9682 O O . VAL A 1 18 ? 45.363 23.065 -15.725 1.00 55.14 25 VAL A O 11
ATOM 9695 N N . PHE A 1 19 ? 45.186 21.778 -17.561 1.00 5.03 26 PHE A N 11
ATOM 9696 C CA . PHE A 1 19 ? 45.808 22.758 -18.443 1.00 12.23 26 PHE A CA 11
ATOM 9697 C C . PHE A 1 19 ? 44.962 24.024 -18.532 1.00 54.24 26 PHE A C 11
ATOM 9698 O O . PHE A 1 19 ? 45.485 25.139 -18.498 1.00 72.22 26 PHE A O 11
ATOM 9715 N N . LEU A 1 20 ? 43.650 23.845 -18.647 1.00 73.35 27 LEU A N 11
ATOM 9716 C CA . LEU A 1 20 ? 42.729 24.972 -18.741 1.00 33.12 27 LEU A CA 11
ATOM 9717 C C . LEU A 1 20 ? 42.693 25.757 -17.434 1.00 0.12 27 LEU A C 11
ATOM 9718 O O . LEU A 1 20 ? 42.623 26.987 -17.437 1.00 62.10 27 LEU A O 11
ATOM 9734 N N . LEU A 1 21 ? 42.744 25.040 -16.317 1.00 31.43 28 LEU A N 11
ATOM 9735 C CA . LEU A 1 21 ? 42.720 25.669 -15.001 1.00 51.13 28 LEU A CA 11
ATOM 9736 C C . LEU A 1 21 ? 43.683 26.849 -14.944 1.00 4.52 28 LEU A C 11
ATOM 9737 O O . LEU A 1 21 ? 43.282 27.979 -14.662 1.00 72.42 28 LEU A O 11
ATOM 9753 N N . VAL A 1 22 ? 44.956 26.582 -15.217 1.00 1.35 29 VAL A N 11
ATOM 9754 C CA . VAL A 1 22 ? 45.977 27.622 -15.201 1.00 73.14 29 VAL A CA 11
ATOM 9755 C C . VAL A 1 22 ? 45.926 28.463 -16.472 1.00 32.44 29 VAL A C 11
ATOM 9756 O O . VAL A 1 22 ? 45.962 29.693 -16.419 1.00 21.31 29 VAL A O 11
ATOM 9769 N N . THR A 1 23 ? 45.843 27.791 -17.616 1.00 61.25 30 THR A N 11
ATOM 9770 C CA . THR A 1 23 ? 45.787 28.475 -18.901 1.00 23.44 30 THR A CA 11
ATOM 9771 C C . THR A 1 23 ? 44.767 29.607 -18.879 1.00 75.14 30 THR A C 11
ATOM 9772 O O . THR A 1 23 ? 44.930 30.618 -19.563 1.00 72.11 30 THR A O 11
ATOM 9783 N N . LEU A 1 24 ? 43.713 29.432 -18.087 1.00 12.34 31 LEU A N 11
ATOM 9784 C CA . LEU A 1 24 ? 42.666 30.441 -17.974 1.00 31.30 31 LEU A CA 11
ATOM 9785 C C . LEU A 1 24 ? 43.218 31.737 -17.388 1.00 24.22 31 LEU A C 11
ATOM 9786 O O . LEU A 1 24 ? 43.288 32.758 -18.071 1.00 5.12 31 LEU A O 11
ATOM 9802 N N . ALA A 1 25 ? 43.611 31.685 -16.120 1.00 44.53 32 ALA A N 11
ATOM 9803 C CA . ALA A 1 25 ? 44.161 32.854 -15.444 1.00 30.22 32 ALA A CA 11
ATOM 9804 C C . ALA A 1 25 ? 45.074 33.647 -16.373 1.00 50.11 32 ALA A C 11
ATOM 9805 O O . ALA A 1 25 ? 45.029 34.878 -16.399 1.00 31.05 32 ALA A O 11
ATOM 9812 N N . ILE A 1 26 ? 45.899 32.936 -17.133 1.00 51.01 33 ILE A N 11
ATOM 9813 C CA . ILE A 1 26 ? 46.822 33.574 -18.063 1.00 42.43 33 ILE A CA 11
ATOM 9814 C C . ILE A 1 26 ? 46.119 34.657 -18.878 1.00 20.15 33 ILE A C 11
ATOM 9815 O O . ILE A 1 26 ? 46.579 35.798 -18.942 1.00 72.20 33 ILE A O 11
ATOM 9831 N N . LEU A 1 27 ? 45.003 34.292 -19.498 1.00 73.44 34 LEU A N 11
ATOM 9832 C CA . LEU A 1 27 ? 44.234 35.231 -20.306 1.00 25.42 34 LEU A CA 11
ATOM 9833 C C . LEU A 1 27 ? 44.005 36.537 -19.554 1.00 42.01 34 LEU A C 11
ATOM 9834 O O . LEU A 1 27 ? 43.857 37.599 -20.160 1.00 51.34 34 LEU A O 11
ATOM 9850 N N . THR A 1 28 ? 43.978 36.453 -18.228 1.00 34.21 35 THR A N 11
ATOM 9851 C CA . THR A 1 28 ? 43.768 37.628 -17.391 1.00 15.22 35 THR A CA 11
ATOM 9852 C C . THR A 1 28 ? 44.863 38.665 -17.614 1.00 12.03 35 THR A C 11
ATOM 9853 O O . THR A 1 28 ? 44.589 39.860 -17.712 1.00 0.02 35 THR A O 11
ATOM 9864 N N . ALA A 1 29 ? 46.106 38.199 -17.693 1.00 25.10 36 ALA A N 11
ATOM 9865 C CA . ALA A 1 29 ? 47.242 39.086 -17.907 1.00 23.22 36 ALA A CA 11
ATOM 9866 C C . ALA A 1 29 ? 46.959 40.080 -19.028 1.00 22.12 36 ALA A C 11
ATOM 9867 O O . ALA A 1 29 ? 47.439 41.214 -19.002 1.00 43.33 36 ALA A O 11
ATOM 9874 N N . LEU A 1 30 ? 46.178 39.649 -20.013 1.00 33.30 37 LEU A N 11
ATOM 9875 C CA . LEU A 1 30 ? 45.831 40.501 -21.144 1.00 52.15 37 LEU A CA 11
ATOM 9876 C C . LEU A 1 30 ? 44.825 41.572 -20.731 1.00 10.05 37 LEU A C 11
ATOM 9877 O O . LEU A 1 30 ? 44.968 42.741 -21.089 1.00 63.24 37 LEU A O 11
ATOM 9893 N N . ARG A 1 31 ? 43.813 41.164 -19.974 1.00 71.33 38 ARG A N 11
ATOM 9894 C CA . ARG A 1 31 ? 42.784 42.088 -19.511 1.00 31.31 38 ARG A CA 11
ATOM 9895 C C . ARG A 1 31 ? 43.410 43.309 -18.845 1.00 15.24 38 ARG A C 11
ATOM 9896 O O . ARG A 1 31 ? 43.191 44.444 -19.271 1.00 53.01 38 ARG A O 11
ATOM 9917 N N . LEU A 1 32 ? 44.192 43.070 -17.797 1.00 61.42 39 LEU A N 11
ATOM 9918 C CA . LEU A 1 32 ? 44.851 44.149 -17.071 1.00 12.44 39 LEU A CA 11
ATOM 9919 C C . LEU A 1 32 ? 45.596 45.075 -18.028 1.00 62.02 39 LEU A C 11
ATOM 9920 O O . LEU A 1 32 ? 45.720 46.273 -17.777 1.00 62.40 39 LEU A O 11
ATOM 9936 N N . ALA A 1 33 ? 46.086 44.510 -19.127 1.00 51.21 40 ALA A N 11
ATOM 9937 C CA . ALA A 1 33 ? 46.814 45.286 -20.124 1.00 64.31 40 ALA A CA 11
ATOM 9938 C C . ALA A 1 33 ? 45.932 46.375 -20.723 1.00 43.22 40 ALA A C 11
ATOM 9939 O O . ALA A 1 33 ? 46.421 47.424 -21.140 1.00 4.32 40 ALA A O 11
ATOM 9946 N N . ALA A 1 34 ? 44.628 46.119 -20.765 1.00 20.31 41 ALA A N 11
ATOM 9947 C CA . ALA A 1 34 ? 43.677 47.078 -21.313 1.00 31.30 41 ALA A CA 11
ATOM 9948 C C . ALA A 1 34 ? 43.618 48.341 -20.460 1.00 13.14 41 ALA A C 11
ATOM 9949 O O . ALA A 1 34 ? 43.616 49.456 -20.983 1.00 30.43 41 ALA A O 11
ATOM 9956 N N . TYR A 1 35 ? 43.571 48.159 -19.144 1.00 5.33 42 TYR A N 11
ATOM 9957 C CA . TYR A 1 35 ? 43.509 49.284 -18.219 1.00 31.44 42 TYR A CA 11
ATOM 9958 C C . TYR A 1 35 ? 44.782 50.122 -18.294 1.00 22.33 42 TYR A C 11
ATOM 9959 O O . TYR A 1 35 ? 44.796 51.286 -17.898 1.00 50.21 42 TYR A O 11
ATOM 9977 N N . ALA A 1 36 ? 45.850 49.518 -18.805 1.00 2.14 43 ALA A N 11
ATOM 9978 C CA . ALA A 1 36 ? 47.128 50.208 -18.935 1.00 64.31 43 ALA A CA 11
ATOM 9979 C C . ALA A 1 36 ? 47.005 51.424 -19.846 1.00 32.34 43 ALA A C 11
ATOM 9980 O O . ALA A 1 36 ? 47.893 52.275 -19.884 1.00 13.11 43 ALA A O 11
ATOM 9987 N N . ALA A 1 37 ? 45.900 51.499 -20.580 1.00 64.40 44 ALA A N 11
ATOM 9988 C CA . ALA A 1 37 ? 45.661 52.612 -21.490 1.00 42.45 44 ALA A CA 11
ATOM 9989 C C . ALA A 1 37 ? 45.048 53.799 -20.756 1.00 11.41 44 ALA A C 11
ATOM 9990 O O . ALA A 1 37 ? 44.910 54.884 -21.319 1.00 54.33 44 ALA A O 11
ATOM 9997 N N . ASN A 1 38 ? 44.682 53.585 -19.497 1.00 54.45 45 ASN A N 11
ATOM 9998 C CA . ASN A 1 38 ? 44.083 54.639 -18.685 1.00 43.25 45 ASN A CA 11
ATOM 9999 C C . ASN A 1 38 ? 45.088 55.190 -17.679 1.00 11.22 45 ASN A C 11
ATOM 10000 O O . ASN A 1 38 ? 45.550 56.324 -17.807 1.00 15.51 45 ASN A O 11
ATOM 10011 N N . ILE A 1 39 ? 45.422 54.381 -16.681 1.00 71.45 46 ILE A N 11
ATOM 10012 C CA . ILE A 1 39 ? 46.374 54.787 -15.654 1.00 71.34 46 ILE A CA 11
ATOM 10013 C C . ILE A 1 39 ? 47.542 53.810 -15.571 1.00 44.41 46 ILE A C 11
ATOM 10014 O O . ILE A 1 39 ? 48.675 54.151 -15.913 1.00 71.01 46 ILE A O 11
ATOM 10030 N N . VAL A 1 40 ? 47.259 52.594 -15.116 1.00 60.30 47 VAL A N 11
ATOM 10031 C CA . VAL A 1 40 ? 48.286 51.566 -14.991 1.00 3.24 47 VAL A CA 11
ATOM 10032 C C . VAL A 1 40 ? 47.816 50.244 -15.587 1.00 42.00 47 VAL A C 11
ATOM 10033 O O . VAL A 1 40 ? 46.640 50.081 -15.910 1.00 73.44 47 VAL A O 11
ATOM 10046 N N . ASN A 1 41 ? 48.743 49.302 -15.729 1.00 41.43 48 ASN A N 11
ATOM 10047 C CA . ASN A 1 41 ? 48.423 47.993 -16.286 1.00 50.35 48 ASN A CA 11
ATOM 10048 C C . ASN A 1 41 ? 47.808 47.085 -15.225 1.00 52.51 48 ASN A C 11
ATOM 10049 O O . ASN A 1 41 ? 48.080 45.885 -15.185 1.00 1.41 48 ASN A O 11
ATOM 10060 N N . VAL A 1 42 ? 46.977 47.668 -14.366 1.00 63.54 49 VAL A N 11
ATOM 10061 C CA . VAL A 1 42 ? 46.321 46.912 -13.305 1.00 5.42 49 VAL A CA 11
ATOM 10062 C C . VAL A 1 42 ? 44.807 46.914 -13.484 1.00 23.22 49 VAL A C 11
ATOM 10063 O O . VAL A 1 42 ? 44.222 47.912 -13.904 1.00 53.52 49 VAL A O 11
ATOM 10076 N N . SER A 1 43 ? 44.178 45.788 -13.163 1.00 42.23 50 SER A N 11
ATOM 10077 C CA . SER A 1 43 ? 42.730 45.658 -13.291 1.00 11.41 50 SER A CA 11
ATOM 10078 C C . SER A 1 43 ? 42.221 44.456 -12.503 1.00 63.42 50 SER A C 11
ATOM 10079 O O . SER A 1 43 ? 43.004 43.703 -11.921 1.00 52.11 50 SER A O 11
ATOM 10087 N N . LEU A 1 44 ? 40.904 44.281 -12.487 1.00 1.15 51 LEU A N 11
ATOM 10088 C CA . LEU A 1 44 ? 40.288 43.170 -11.771 1.00 61.33 51 LEU A CA 11
ATOM 10089 C C . LEU A 1 44 ? 38.984 42.747 -12.439 1.00 42.43 51 LEU A C 11
ATOM 10090 O O . LEU A 1 44 ? 38.617 43.267 -13.494 1.00 33.45 51 LEU A O 11
ATOM 10106 N N . VAL A 1 45 ? 38.285 41.802 -11.818 1.00 42.22 52 VAL A N 11
ATOM 10107 C CA . VAL A 1 45 ? 37.020 41.311 -12.351 1.00 51.35 52 VAL A CA 11
ATOM 10108 C C . VAL A 1 45 ? 35.865 41.635 -11.410 1.00 73.13 52 VAL A C 11
ATOM 10109 O O . VAL A 1 45 ? 34.699 41.430 -11.746 1.00 63.05 52 VAL A O 11
ATOM 10122 N N . LYS A 1 46 ? 36.197 42.143 -10.228 1.00 35.20 53 LYS A N 11
ATOM 10123 C CA . LYS A 1 46 ? 35.188 42.498 -9.236 1.00 12.24 53 LYS A CA 11
ATOM 10124 C C . LYS A 1 46 ? 34.210 43.524 -9.798 1.00 21.12 53 LYS A C 11
ATOM 10125 O O . LYS A 1 46 ? 32.991 43.362 -9.723 1.00 32.44 53 LYS A O 11
ATOM 10144 N N . PRO A 1 47 ? 34.752 44.606 -10.376 1.00 22.12 54 PRO A N 11
ATOM 10145 C CA . PRO A 1 47 ? 33.945 45.678 -10.965 1.00 43.14 54 PRO A CA 11
ATOM 10146 C C . PRO A 1 47 ? 33.230 45.235 -12.237 1.00 20.32 54 PRO A C 11
ATOM 10147 O O . PRO A 1 47 ? 32.377 45.949 -12.764 1.00 45.32 54 PRO A O 11
ATOM 10158 N N . THR A 1 48 ? 33.585 44.050 -12.727 1.00 43.33 55 THR A N 11
ATOM 10159 C CA . THR A 1 48 ? 32.978 43.512 -13.938 1.00 41.32 55 THR A CA 11
ATOM 10160 C C . THR A 1 48 ? 31.748 42.674 -13.611 1.00 23.41 55 THR A C 11
ATOM 10161 O O . THR A 1 48 ? 31.072 42.168 -14.507 1.00 41.14 55 THR A O 11
ATOM 10172 N N . VAL A 1 49 ? 31.460 42.530 -12.321 1.00 32.24 56 VAL A N 11
ATOM 10173 C CA . VAL A 1 49 ? 30.310 41.754 -11.875 1.00 4.03 56 VAL A CA 11
ATOM 10174 C C . VAL A 1 49 ? 29.018 42.287 -12.486 1.00 71.40 56 VAL A C 11
ATOM 10175 O O . VAL A 1 49 ? 28.133 41.517 -12.860 1.00 40.11 56 VAL A O 11
ATOM 10188 N N . TYR A 1 50 ? 28.918 43.608 -12.583 1.00 63.41 57 TYR A N 11
ATOM 10189 C CA . TYR A 1 50 ? 27.733 44.244 -13.147 1.00 30.12 57 TYR A CA 11
ATOM 10190 C C . TYR A 1 50 ? 27.368 43.623 -14.492 1.00 22.14 57 TYR A C 11
ATOM 10191 O O . TYR A 1 50 ? 26.196 43.548 -14.857 1.00 40.34 57 TYR A O 11
ATOM 10209 N N . VAL A 1 51 ? 28.384 43.177 -15.225 1.00 24.13 58 VAL A N 11
ATOM 10210 C CA . VAL A 1 51 ? 28.172 42.561 -16.530 1.00 75.41 58 VAL A CA 11
ATOM 10211 C C . VAL A 1 51 ? 27.564 41.170 -16.388 1.00 71.42 58 VAL A C 11
ATOM 10212 O O . VAL A 1 51 ? 26.728 40.761 -17.194 1.00 74.11 58 VAL A O 11
ATOM 10225 N N . TYR A 1 52 ? 27.988 40.447 -15.356 1.00 2.33 59 TYR A N 11
ATOM 10226 C CA . TYR A 1 52 ? 27.486 39.100 -15.109 1.00 11.44 59 TYR A CA 11
ATOM 10227 C C . TYR A 1 52 ? 25.962 39.069 -15.163 1.00 64.31 59 TYR A C 11
ATOM 10228 O O . TYR A 1 52 ? 25.370 38.212 -15.820 1.00 21.13 59 TYR A O 11
ATOM 10246 N N . SER A 1 53 ? 25.332 40.010 -14.467 1.00 62.34 60 SER A N 11
ATOM 10247 C CA . SER A 1 53 ? 23.876 40.088 -14.432 1.00 51.44 60 SER A CA 11
ATOM 10248 C C . SER A 1 53 ? 23.311 40.316 -15.831 1.00 70.42 60 SER A C 11
ATOM 10249 O O . SER A 1 53 ? 22.411 39.601 -16.272 1.00 75.42 60 SER A O 11
ATOM 10257 N N . ARG A 1 54 ? 23.845 41.315 -16.523 1.00 51.42 61 ARG A N 11
ATOM 10258 C CA . ARG A 1 54 ? 23.394 41.639 -17.871 1.00 50.22 61 ARG A CA 11
ATOM 10259 C C . ARG A 1 54 ? 23.476 40.415 -18.779 1.00 41.31 61 ARG A C 11
ATOM 10260 O O . ARG A 1 54 ? 22.517 40.081 -19.477 1.00 54.50 61 ARG A O 11
ATOM 10281 N N . VAL A 1 55 ? 24.627 39.750 -18.766 1.00 41.33 62 VAL A N 11
ATOM 10282 C CA . VAL A 1 55 ? 24.834 38.564 -19.588 1.00 4.10 62 VAL A CA 11
ATOM 10283 C C . VAL A 1 55 ? 23.729 37.539 -19.360 1.00 21.42 62 VAL A C 11
ATOM 10284 O O . VAL A 1 55 ? 23.219 36.937 -20.307 1.00 15.21 62 VAL A O 11
ATOM 10297 N N . LYS A 1 56 ? 23.361 37.343 -18.099 1.00 34.31 63 LYS A N 11
ATOM 10298 C CA . LYS A 1 56 ? 22.315 36.391 -17.745 1.00 53.44 63 LYS A CA 11
ATOM 10299 C C . LYS A 1 56 ? 20.943 36.912 -18.159 1.00 24.00 63 LYS A C 11
ATOM 10300 O O . LYS A 1 56 ? 20.123 36.168 -18.696 1.00 61.03 63 LYS A O 11
ATOM 10319 N N . ASN A 1 57 ? 20.701 38.194 -17.907 1.00 44.21 64 ASN A N 11
ATOM 10320 C CA . ASN A 1 57 ? 19.427 38.814 -18.257 1.00 11.12 64 ASN A CA 11
ATOM 10321 C C . ASN A 1 57 ? 19.175 38.730 -19.759 1.00 21.51 64 ASN A C 11
ATOM 10322 O O . ASN A 1 57 ? 18.031 38.796 -20.212 1.00 32.22 64 ASN A O 11
ATOM 10333 N N . LEU A 1 58 ? 20.249 38.582 -20.526 1.00 44.44 65 LEU A N 11
ATOM 10334 C CA . LEU A 1 58 ? 20.144 38.487 -21.979 1.00 55.13 65 LEU A CA 11
ATOM 10335 C C . LEU A 1 58 ? 19.102 37.449 -22.383 1.00 54.13 65 LEU A C 11
ATOM 10336 O O . LEU A 1 58 ? 18.067 37.819 -22.936 1.00 73.45 65 LEU A O 11
ATOM 10352 N N . GLU A 1 1 ? 40.287 -1.189 -31.120 1.00 70.43 8 GLU A N 12
ATOM 10353 C CA . GLU A 1 1 ? 38.989 -1.451 -30.509 1.00 70.55 8 GLU A CA 12
ATOM 10354 C C . GLU A 1 1 ? 37.876 -1.401 -31.553 1.00 42.22 8 GLU A C 12
ATOM 10355 O O . GLU A 1 1 ? 38.110 -1.048 -32.710 1.00 20.42 8 GLU A O 12
ATOM 10367 N N . THR A 1 2 ? 36.665 -1.758 -31.137 1.00 53.40 9 THR A N 12
ATOM 10368 C CA . THR A 1 2 ? 35.517 -1.755 -32.034 1.00 33.10 9 THR A CA 12
ATOM 10369 C C . THR A 1 2 ? 34.738 -0.449 -31.927 1.00 74.24 9 THR A C 12
ATOM 10370 O O . THR A 1 2 ? 33.529 -0.416 -32.152 1.00 43.41 9 THR A O 12
ATOM 10381 N N . GLY A 1 3 ? 35.439 0.627 -31.581 1.00 0.30 10 GLY A N 12
ATOM 10382 C CA . GLY A 1 3 ? 34.796 1.921 -31.451 1.00 51.13 10 GLY A CA 12
ATOM 10383 C C . GLY A 1 3 ? 34.945 2.505 -30.061 1.00 35.30 10 GLY A C 12
ATOM 10384 O O . GLY A 1 3 ? 34.172 3.375 -29.657 1.00 72.40 10 GLY A O 12
ATOM 10388 N N . THR A 1 4 ? 35.940 2.025 -29.322 1.00 35.25 11 THR A N 12
ATOM 10389 C CA . THR A 1 4 ? 36.186 2.502 -27.967 1.00 11.42 11 THR A CA 12
ATOM 10390 C C . THR A 1 4 ? 36.977 3.806 -27.978 1.00 70.43 11 THR A C 12
ATOM 10391 O O . THR A 1 4 ? 38.178 3.813 -28.246 1.00 45.42 11 THR A O 12
ATOM 10402 N N . LEU A 1 5 ? 36.295 4.908 -27.684 1.00 51.10 12 LEU A N 12
ATOM 10403 C CA . LEU A 1 5 ? 36.934 6.219 -27.659 1.00 62.23 12 LEU A CA 12
ATOM 10404 C C . LEU A 1 5 ? 36.900 6.815 -26.256 1.00 74.43 12 LEU A C 12
ATOM 10405 O O . LEU A 1 5 ? 37.066 8.022 -26.080 1.00 15.55 12 LEU A O 12
ATOM 10421 N N . ILE A 1 6 ? 36.686 5.961 -25.261 1.00 74.32 13 ILE A N 12
ATOM 10422 C CA . ILE A 1 6 ? 36.633 6.403 -23.873 1.00 12.03 13 ILE A CA 12
ATOM 10423 C C . ILE A 1 6 ? 38.024 6.417 -23.248 1.00 44.51 13 ILE A C 12
ATOM 10424 O O . ILE A 1 6 ? 38.272 7.127 -22.273 1.00 71.11 13 ILE A O 12
ATOM 10440 N N . VAL A 1 7 ? 38.931 5.628 -23.817 1.00 14.01 14 VAL A N 12
ATOM 10441 C CA . VAL A 1 7 ? 40.299 5.552 -23.318 1.00 70.35 14 VAL A CA 12
ATOM 10442 C C . VAL A 1 7 ? 41.103 6.780 -23.728 1.00 54.31 14 VAL A C 12
ATOM 10443 O O . VAL A 1 7 ? 41.886 7.312 -22.942 1.00 23.13 14 VAL A O 12
ATOM 10456 N N . ASN A 1 8 ? 40.902 7.226 -24.964 1.00 13.45 15 ASN A N 12
ATOM 10457 C CA . ASN A 1 8 ? 41.610 8.393 -25.479 1.00 25.12 15 ASN A CA 12
ATOM 10458 C C . ASN A 1 8 ? 40.892 9.681 -25.087 1.00 5.33 15 ASN A C 12
ATOM 10459 O O . ASN A 1 8 ? 41.471 10.766 -25.139 1.00 30.25 15 ASN A O 12
ATOM 10470 N N . SER A 1 9 ? 39.629 9.552 -24.695 1.00 30.44 16 SER A N 12
ATOM 10471 C CA . SER A 1 9 ? 38.831 10.706 -24.297 1.00 31.20 16 SER A CA 12
ATOM 10472 C C . SER A 1 9 ? 39.048 11.034 -22.822 1.00 21.33 16 SER A C 12
ATOM 10473 O O . SER A 1 9 ? 39.287 12.185 -22.459 1.00 0.33 16 SER A O 12
ATOM 10481 N N . VAL A 1 10 ? 38.961 10.012 -21.976 1.00 25.03 17 VAL A N 12
ATOM 10482 C CA . VAL A 1 10 ? 39.149 10.189 -20.542 1.00 14.11 17 VAL A CA 12
ATOM 10483 C C . VAL A 1 10 ? 40.583 10.592 -20.220 1.00 2.33 17 VAL A C 12
ATOM 10484 O O . VAL A 1 10 ? 40.838 11.298 -19.243 1.00 41.34 17 VAL A O 12
ATOM 10497 N N . LEU A 1 11 ? 41.519 10.141 -21.049 1.00 71.20 18 LEU A N 12
ATOM 10498 C CA . LEU A 1 11 ? 42.930 10.455 -20.853 1.00 3.10 18 LEU A CA 12
ATOM 10499 C C . LEU A 1 11 ? 43.235 11.885 -21.290 1.00 74.54 18 LEU A C 12
ATOM 10500 O O . LEU A 1 11 ? 43.999 12.595 -20.635 1.00 63.54 18 LEU A O 12
ATOM 10516 N N . LEU A 1 12 ? 42.631 12.301 -22.398 1.00 74.10 19 LEU A N 12
ATOM 10517 C CA . LEU A 1 12 ? 42.835 13.648 -22.921 1.00 33.14 19 LEU A CA 12
ATOM 10518 C C . LEU A 1 12 ? 42.045 14.672 -22.112 1.00 24.44 19 LEU A C 12
ATOM 10519 O O . LEU A 1 12 ? 42.496 15.799 -21.908 1.00 40.12 19 LEU A O 12
ATOM 10535 N N . PHE A 1 13 ? 40.864 14.271 -21.651 1.00 24.32 20 PHE A N 12
ATOM 10536 C CA . PHE A 1 13 ? 40.011 15.153 -20.864 1.00 13.41 20 PHE A CA 12
ATOM 10537 C C . PHE A 1 13 ? 40.714 15.585 -19.580 1.00 24.30 20 PHE A C 12
ATOM 10538 O O . PHE A 1 13 ? 40.532 16.708 -19.107 1.00 22.42 20 PHE A O 12
ATOM 10555 N N . LEU A 1 14 ? 41.516 14.687 -19.021 1.00 24.54 21 LEU A N 12
ATOM 10556 C CA . LEU A 1 14 ? 42.247 14.972 -17.791 1.00 41.51 21 LEU A CA 12
ATOM 10557 C C . LEU A 1 14 ? 43.387 15.952 -18.050 1.00 61.45 21 LEU A C 12
ATOM 10558 O O . LEU A 1 14 ? 43.608 16.882 -17.274 1.00 63.23 21 LEU A O 12
ATOM 10574 N N . ALA A 1 15 ? 44.106 15.738 -19.147 1.00 40.15 22 ALA A N 12
ATOM 10575 C CA . ALA A 1 15 ? 45.220 16.606 -19.511 1.00 21.20 22 ALA A CA 12
ATOM 10576 C C . ALA A 1 15 ? 44.722 17.922 -20.099 1.00 22.32 22 ALA A C 12
ATOM 10577 O O . ALA A 1 15 ? 45.459 18.906 -20.155 1.00 54.13 22 ALA A O 12
ATOM 10584 N N . PHE A 1 16 ? 43.468 17.932 -20.537 1.00 31.51 23 PHE A N 12
ATOM 10585 C CA . PHE A 1 16 ? 42.872 19.127 -21.123 1.00 74.00 23 PHE A CA 12
ATOM 10586 C C . PHE A 1 16 ? 42.385 20.081 -20.036 1.00 33.10 23 PHE A C 12
ATOM 10587 O O . PHE A 1 16 ? 42.764 21.251 -20.005 1.00 44.31 23 PHE A O 12
ATOM 10604 N N . VAL A 1 17 ? 41.542 19.570 -19.143 1.00 42.22 24 VAL A N 12
ATOM 10605 C CA . VAL A 1 17 ? 41.003 20.375 -18.054 1.00 72.14 24 VAL A CA 12
ATOM 10606 C C . VAL A 1 17 ? 42.113 21.113 -17.315 1.00 53.14 24 VAL A C 12
ATOM 10607 O O . VAL A 1 17 ? 41.994 22.303 -17.022 1.00 44.34 24 VAL A O 12
ATOM 10620 N N . VAL A 1 18 ? 43.194 20.401 -17.016 1.00 22.44 25 VAL A N 12
ATOM 10621 C CA . VAL A 1 18 ? 44.327 20.988 -16.312 1.00 52.11 25 VAL A CA 12
ATOM 10622 C C . VAL A 1 18 ? 44.938 22.132 -17.113 1.00 51.53 25 VAL A C 12
ATOM 10623 O O . VAL A 1 18 ? 45.326 23.158 -16.553 1.00 33.02 25 VAL A O 12
ATOM 10636 N N . PHE A 1 19 ? 45.020 21.951 -18.427 1.00 55.13 26 PHE A N 12
ATOM 10637 C CA . PHE A 1 19 ? 45.582 22.968 -19.305 1.00 2.55 26 PHE A CA 12
ATOM 10638 C C . PHE A 1 19 ? 44.740 24.240 -19.278 1.00 71.31 26 PHE A C 12
ATOM 10639 O O . PHE A 1 19 ? 45.271 25.351 -19.244 1.00 74.31 26 PHE A O 12
ATOM 10656 N N . LEU A 1 20 ? 43.422 24.068 -19.292 1.00 1.10 27 LEU A N 12
ATOM 10657 C CA . LEU A 1 20 ? 42.503 25.201 -19.269 1.00 61.31 27 LEU A CA 12
ATOM 10658 C C . LEU A 1 20 ? 42.542 25.907 -17.918 1.00 31.55 27 LEU A C 12
ATOM 10659 O O . LEU A 1 20 ? 42.464 27.133 -17.843 1.00 54.31 27 LEU A O 12
ATOM 10675 N N . LEU A 1 21 ? 42.666 25.125 -16.851 1.00 72.51 28 LEU A N 12
ATOM 10676 C CA . LEU A 1 21 ? 42.719 25.674 -15.501 1.00 73.33 28 LEU A CA 12
ATOM 10677 C C . LEU A 1 21 ? 43.684 26.853 -15.430 1.00 12.02 28 LEU A C 12
ATOM 10678 O O . LEU A 1 21 ? 43.321 27.940 -14.980 1.00 3.32 28 LEU A O 12
ATOM 10694 N N . VAL A 1 22 ? 44.916 26.630 -15.878 1.00 43.25 29 VAL A N 12
ATOM 10695 C CA . VAL A 1 22 ? 45.933 27.674 -15.869 1.00 45.54 29 VAL A CA 12
ATOM 10696 C C . VAL A 1 22 ? 45.815 28.568 -17.099 1.00 50.01 29 VAL A C 12
ATOM 10697 O O . VAL A 1 22 ? 45.841 29.795 -16.995 1.00 61.04 29 VAL A O 12
ATOM 10710 N N . THR A 1 23 ? 45.684 27.945 -18.266 1.00 43.10 30 THR A N 12
ATOM 10711 C CA . THR A 1 23 ? 45.562 28.682 -19.517 1.00 21.23 30 THR A CA 12
ATOM 10712 C C . THR A 1 23 ? 44.543 29.809 -19.395 1.00 35.24 30 THR A C 12
ATOM 10713 O O . THR A 1 23 ? 44.674 30.851 -20.038 1.00 45.12 30 THR A O 12
ATOM 10724 N N . LEU A 1 24 ? 43.528 29.594 -18.564 1.00 4.41 31 LEU A N 12
ATOM 10725 C CA . LEU A 1 24 ? 42.486 30.593 -18.356 1.00 64.21 31 LEU A CA 12
ATOM 10726 C C . LEU A 1 24 ? 43.059 31.854 -17.718 1.00 4.13 31 LEU A C 12
ATOM 10727 O O . LEU A 1 24 ? 43.109 32.912 -18.346 1.00 30.32 31 LEU A O 12
ATOM 10743 N N . ALA A 1 25 ? 43.493 31.734 -16.468 1.00 13.55 32 ALA A N 12
ATOM 10744 C CA . ALA A 1 25 ? 44.068 32.863 -15.747 1.00 10.33 32 ALA A CA 12
ATOM 10745 C C . ALA A 1 25 ? 44.958 33.701 -16.658 1.00 33.00 32 ALA A C 12
ATOM 10746 O O . ALA A 1 25 ? 44.913 34.931 -16.624 1.00 63.04 32 ALA A O 12
ATOM 10753 N N . ILE A 1 26 ? 45.766 33.028 -17.469 1.00 25.34 33 ILE A N 12
ATOM 10754 C CA . ILE A 1 26 ? 46.667 33.712 -18.389 1.00 63.42 33 ILE A CA 12
ATOM 10755 C C . ILE A 1 26 ? 45.946 34.829 -19.135 1.00 51.12 33 ILE A C 12
ATOM 10756 O O . ILE A 1 26 ? 46.407 35.971 -19.163 1.00 53.41 33 ILE A O 12
ATOM 10772 N N . LEU A 1 27 ? 44.811 34.494 -19.739 1.00 74.41 34 LEU A N 12
ATOM 10773 C CA . LEU A 1 27 ? 44.023 35.469 -20.484 1.00 40.31 34 LEU A CA 12
ATOM 10774 C C . LEU A 1 27 ? 43.821 36.743 -19.670 1.00 14.32 34 LEU A C 12
ATOM 10775 O O . LEU A 1 27 ? 43.658 37.830 -20.226 1.00 70.44 34 LEU A O 12
ATOM 10791 N N . THR A 1 28 ? 43.837 36.604 -18.348 1.00 21.45 35 THR A N 12
ATOM 10792 C CA . THR A 1 28 ? 43.657 37.742 -17.457 1.00 12.14 35 THR A CA 12
ATOM 10793 C C . THR A 1 28 ? 44.751 38.784 -17.668 1.00 72.25 35 THR A C 12
ATOM 10794 O O . THR A 1 28 ? 44.479 39.983 -17.711 1.00 65.32 35 THR A O 12
ATOM 10805 N N . ALA A 1 29 ? 45.988 38.318 -17.800 1.00 34.44 36 ALA A N 12
ATOM 10806 C CA . ALA A 1 29 ? 47.122 39.209 -18.010 1.00 13.25 36 ALA A CA 12
ATOM 10807 C C . ALA A 1 29 ? 46.808 40.256 -19.074 1.00 33.45 36 ALA A C 12
ATOM 10808 O O . ALA A 1 29 ? 47.301 41.383 -19.015 1.00 31.33 36 ALA A O 12
ATOM 10815 N N . LEU A 1 30 ? 45.986 39.876 -20.046 1.00 60.41 37 LEU A N 12
ATOM 10816 C CA . LEU A 1 30 ? 45.607 40.782 -21.124 1.00 61.23 37 LEU A CA 12
ATOM 10817 C C . LEU A 1 30 ? 44.627 41.840 -20.627 1.00 72.41 37 LEU A C 12
ATOM 10818 O O . LEU A 1 30 ? 44.788 43.028 -20.904 1.00 4.42 37 LEU A O 12
ATOM 10834 N N . ARG A 1 31 ? 43.612 41.400 -19.890 1.00 15.42 38 ARG A N 12
ATOM 10835 C CA . ARG A 1 31 ? 42.607 42.309 -19.353 1.00 52.41 38 ARG A CA 12
ATOM 10836 C C . ARG A 1 31 ? 43.265 43.482 -18.632 1.00 13.32 38 ARG A C 12
ATOM 10837 O O . ARG A 1 31 ? 43.047 44.642 -18.982 1.00 42.15 38 ARG A O 12
ATOM 10858 N N . LEU A 1 32 ? 44.071 43.173 -17.622 1.00 2.15 39 LEU A N 12
ATOM 10859 C CA . LEU A 1 32 ? 44.762 44.201 -16.851 1.00 71.53 39 LEU A CA 12
ATOM 10860 C C . LEU A 1 32 ? 45.492 45.174 -17.771 1.00 31.44 39 LEU A C 12
ATOM 10861 O O . LEU A 1 32 ? 45.620 46.358 -17.462 1.00 30.32 39 LEU A O 12
ATOM 10877 N N . ALA A 1 33 ? 45.968 44.665 -18.903 1.00 53.25 40 ALA A N 12
ATOM 10878 C CA . ALA A 1 33 ? 46.681 45.490 -19.870 1.00 31.40 40 ALA A CA 12
ATOM 10879 C C . ALA A 1 33 ? 45.799 46.623 -20.382 1.00 11.40 40 ALA A C 12
ATOM 10880 O O . ALA A 1 33 ? 46.291 47.695 -20.735 1.00 70.21 40 ALA A O 12
ATOM 10887 N N . ALA A 1 34 ? 44.493 46.380 -20.420 1.00 52.23 41 ALA A N 12
ATOM 10888 C CA . ALA A 1 34 ? 43.543 47.382 -20.887 1.00 64.50 41 ALA A CA 12
ATOM 10889 C C . ALA A 1 34 ? 43.520 48.592 -19.961 1.00 74.41 41 ALA A C 12
ATOM 10890 O O . ALA A 1 34 ? 43.526 49.736 -20.416 1.00 21.23 41 ALA A O 12
ATOM 10897 N N . TYR A 1 35 ? 43.492 48.333 -18.658 1.00 32.43 42 TYR A N 12
ATOM 10898 C CA . TYR A 1 35 ? 43.465 49.401 -17.666 1.00 52.30 42 TYR A CA 12
ATOM 10899 C C . TYR A 1 35 ? 44.722 50.261 -17.757 1.00 32.41 42 TYR A C 12
ATOM 10900 O O . TYR A 1 35 ? 44.726 51.420 -17.345 1.00 61.43 42 TYR A O 12
ATOM 10918 N N . ALA A 1 36 ? 45.788 49.682 -18.300 1.00 1.41 43 ALA A N 12
ATOM 10919 C CA . ALA A 1 36 ? 47.051 50.394 -18.448 1.00 43.32 43 ALA A CA 12
ATOM 10920 C C . ALA A 1 36 ? 46.875 51.654 -19.289 1.00 14.55 43 ALA A C 12
ATOM 10921 O O . ALA A 1 36 ? 47.730 52.540 -19.282 1.00 2.34 43 ALA A O 12
ATOM 10928 N N . ALA A 1 37 ? 45.763 51.728 -20.011 1.00 21.43 44 ALA A N 12
ATOM 10929 C CA . ALA A 1 37 ? 45.475 52.880 -20.856 1.00 52.51 44 ALA A CA 12
ATOM 10930 C C . ALA A 1 37 ? 44.911 54.036 -20.035 1.00 31.13 44 ALA A C 12
ATOM 10931 O O . ALA A 1 37 ? 44.784 55.156 -20.528 1.00 21.21 44 ALA A O 12
ATOM 10938 N N . ASN A 1 38 ? 44.574 53.755 -18.781 1.00 14.15 45 ASN A N 12
ATOM 10939 C CA . ASN A 1 38 ? 44.023 54.771 -17.891 1.00 24.12 45 ASN A CA 12
ATOM 10940 C C . ASN A 1 38 ? 45.063 55.223 -16.871 1.00 41.33 45 ASN A C 12
ATOM 10941 O O . ASN A 1 38 ? 45.565 56.346 -16.939 1.00 4.34 45 ASN A O 12
ATOM 10952 N N . ILE A 1 39 ? 45.381 54.344 -15.928 1.00 2.04 46 ILE A N 12
ATOM 10953 C CA . ILE A 1 39 ? 46.363 54.653 -14.895 1.00 25.31 46 ILE A CA 12
ATOM 10954 C C . ILE A 1 39 ? 47.489 53.624 -14.882 1.00 42.34 46 ILE A C 12
ATOM 10955 O O . ILE A 1 39 ? 48.628 53.932 -15.232 1.00 1.32 46 ILE A O 12
ATOM 10971 N N . VAL A 1 40 ? 47.161 52.401 -14.479 1.00 12.35 47 VAL A N 12
ATOM 10972 C CA . VAL A 1 40 ? 48.144 51.326 -14.423 1.00 12.11 47 VAL A CA 12
ATOM 10973 C C . VAL A 1 40 ? 47.649 50.090 -15.165 1.00 35.44 47 VAL A C 12
ATOM 10974 O O . VAL A 1 40 ? 46.472 49.990 -15.509 1.00 5.22 47 VAL A O 12
ATOM 10987 N N . ASN A 1 41 ? 48.557 49.149 -15.407 1.00 72.30 48 ASN A N 12
ATOM 10988 C CA . ASN A 1 41 ? 48.212 47.917 -16.109 1.00 52.33 48 ASN A CA 12
ATOM 10989 C C . ASN A 1 41 ? 47.608 46.896 -15.150 1.00 1.33 48 ASN A C 12
ATOM 10990 O O . ASN A 1 41 ? 47.760 45.688 -15.337 1.00 35.01 48 ASN A O 12
ATOM 11001 N N . VAL A 1 42 ? 46.922 47.389 -14.124 1.00 72.33 49 VAL A N 12
ATOM 11002 C CA . VAL A 1 42 ? 46.293 46.519 -13.137 1.00 72.13 49 VAL A CA 12
ATOM 11003 C C . VAL A 1 42 ? 44.774 46.622 -13.202 1.00 63.13 49 VAL A C 12
ATOM 11004 O O . VAL A 1 42 ? 44.224 47.691 -13.466 1.00 40.54 49 VAL A O 12
ATOM 11017 N N . SER A 1 43 ? 44.099 45.502 -12.961 1.00 23.21 50 SER A N 12
ATOM 11018 C CA . SER A 1 43 ? 42.642 45.464 -12.997 1.00 70.12 50 SER A CA 12
ATOM 11019 C C . SER A 1 43 ? 42.116 44.183 -12.356 1.00 71.10 50 SER A C 12
ATOM 11020 O O . SER A 1 43 ? 42.890 43.318 -11.943 1.00 54.33 50 SER A O 12
ATOM 11028 N N . LEU A 1 44 ? 40.795 44.069 -12.277 1.00 33.20 51 LEU A N 12
ATOM 11029 C CA . LEU A 1 44 ? 40.163 42.893 -11.686 1.00 3.40 51 LEU A CA 12
ATOM 11030 C C . LEU A 1 44 ? 38.845 42.575 -12.386 1.00 14.25 51 LEU A C 12
ATOM 11031 O O . LEU A 1 44 ? 38.487 43.210 -13.377 1.00 42.51 51 LEU A O 12
ATOM 11047 N N . VAL A 1 45 ? 38.127 41.587 -11.861 1.00 55.01 52 VAL A N 12
ATOM 11048 C CA . VAL A 1 45 ? 36.847 41.187 -12.433 1.00 34.34 52 VAL A CA 12
ATOM 11049 C C . VAL A 1 45 ? 35.707 41.417 -11.445 1.00 3.13 52 VAL A C 12
ATOM 11050 O O . VAL A 1 45 ? 34.538 41.218 -11.772 1.00 43.15 52 VAL A O 12
ATOM 11063 N N . LYS A 1 46 ? 36.058 41.839 -10.235 1.00 62.12 53 LYS A N 12
ATOM 11064 C CA . LYS A 1 46 ? 35.066 42.100 -9.199 1.00 74.42 53 LYS A CA 12
ATOM 11065 C C . LYS A 1 46 ? 34.109 43.208 -9.627 1.00 51.52 53 LYS A C 12
ATOM 11066 O O . LYS A 1 46 ? 32.889 43.052 -9.602 1.00 53.11 53 LYS A O 12
ATOM 11085 N N . PRO A 1 47 ? 34.675 44.355 -10.033 1.00 33.32 54 PRO A N 12
ATOM 11086 C CA . PRO A 1 47 ? 33.891 45.511 -10.477 1.00 23.13 54 PRO A CA 12
ATOM 11087 C C . PRO A 1 47 ? 33.201 45.264 -11.814 1.00 41.12 54 PRO A C 12
ATOM 11088 O O . PRO A 1 47 ? 32.377 46.065 -12.257 1.00 62.13 54 PRO A O 12
ATOM 11099 N N . THR A 1 48 ? 33.543 44.150 -12.455 1.00 74.13 55 THR A N 12
ATOM 11100 C CA . THR A 1 48 ? 32.956 43.798 -13.742 1.00 14.35 55 THR A CA 12
ATOM 11101 C C . THR A 1 48 ? 31.680 42.984 -13.561 1.00 50.31 55 THR A C 12
ATOM 11102 O O . THR A 1 48 ? 30.990 42.670 -14.530 1.00 61.13 55 THR A O 12
ATOM 11113 N N . VAL A 1 49 ? 31.371 42.647 -12.313 1.00 24.22 56 VAL A N 12
ATOM 11114 C CA . VAL A 1 49 ? 30.176 41.869 -12.005 1.00 52.45 56 VAL A CA 12
ATOM 11115 C C . VAL A 1 49 ? 28.927 42.536 -12.571 1.00 41.21 56 VAL A C 12
ATOM 11116 O O . VAL A 1 49 ? 27.947 41.866 -12.897 1.00 73.43 56 VAL A O 12
ATOM 11129 N N . TYR A 1 50 ? 28.970 43.859 -12.687 1.00 23.34 57 TYR A N 12
ATOM 11130 C CA . TYR A 1 50 ? 27.841 44.616 -13.213 1.00 42.21 57 TYR A CA 12
ATOM 11131 C C . TYR A 1 50 ? 27.371 44.042 -14.546 1.00 20.14 57 TYR A C 12
ATOM 11132 O O . TYR A 1 50 ? 26.176 44.018 -14.839 1.00 31.33 57 TYR A O 12
ATOM 11150 N N . VAL A 1 51 ? 28.323 43.578 -15.350 1.00 64.01 58 VAL A N 12
ATOM 11151 C CA . VAL A 1 51 ? 28.009 43.000 -16.652 1.00 11.12 58 VAL A CA 12
ATOM 11152 C C . VAL A 1 51 ? 27.528 41.561 -16.513 1.00 71.34 58 VAL A C 12
ATOM 11153 O O . VAL A 1 51 ? 26.820 41.045 -17.379 1.00 15.54 58 VAL A O 12
ATOM 11166 N N . TYR A 1 52 ? 27.914 40.916 -15.417 1.00 51.21 59 TYR A N 12
ATOM 11167 C CA . TYR A 1 52 ? 27.524 39.535 -15.165 1.00 70.54 59 TYR A CA 12
ATOM 11168 C C . TYR A 1 52 ? 26.007 39.376 -15.234 1.00 45.34 59 TYR A C 12
ATOM 11169 O O . TYR A 1 52 ? 25.499 38.411 -15.806 1.00 55.44 59 TYR A O 12
ATOM 11187 N N . SER A 1 53 ? 25.292 40.330 -14.650 1.00 52.52 60 SER A N 12
ATOM 11188 C CA . SER A 1 53 ? 23.834 40.297 -14.641 1.00 2.11 60 SER A CA 12
ATOM 11189 C C . SER A 1 53 ? 23.271 40.783 -15.974 1.00 3.34 60 SER A C 12
ATOM 11190 O O . SER A 1 53 ? 22.216 40.330 -16.416 1.00 45.43 60 SER A O 12
ATOM 11198 N N . ARG A 1 54 ? 23.985 41.707 -16.608 1.00 53.31 61 ARG A N 12
ATOM 11199 C CA . ARG A 1 54 ? 23.559 42.258 -17.889 1.00 32.41 61 ARG A CA 12
ATOM 11200 C C . ARG A 1 54 ? 23.606 41.192 -18.980 1.00 45.01 61 ARG A C 12
ATOM 11201 O O . ARG A 1 54 ? 22.610 40.938 -19.659 1.00 20.14 61 ARG A O 12
ATOM 11222 N N . VAL A 1 55 ? 24.771 40.572 -19.145 1.00 51.34 62 VAL A N 12
ATOM 11223 C CA . VAL A 1 55 ? 24.948 39.534 -20.154 1.00 14.34 62 VAL A CA 12
ATOM 11224 C C . VAL A 1 55 ? 23.876 38.458 -20.030 1.00 52.30 62 VAL A C 12
ATOM 11225 O O . VAL A 1 55 ? 23.335 37.988 -21.030 1.00 61.23 62 VAL A O 12
ATOM 11238 N N . LYS A 1 56 ? 23.571 38.073 -18.795 1.00 11.21 63 LYS A N 12
ATOM 11239 C CA . LYS A 1 56 ? 22.561 37.053 -18.538 1.00 41.11 63 LYS A CA 12
ATOM 11240 C C . LYS A 1 56 ? 21.158 37.621 -18.718 1.00 71.35 63 LYS A C 12
ATOM 11241 O O . LYS A 1 56 ? 20.251 36.928 -19.180 1.00 14.23 63 LYS A O 12
ATOM 11260 N N . ASN A 1 57 ? 20.984 38.887 -18.351 1.00 61.13 64 ASN A N 12
ATOM 11261 C CA . ASN A 1 57 ? 19.690 39.548 -18.473 1.00 41.22 64 ASN A CA 12
ATOM 11262 C C . ASN A 1 57 ? 19.228 39.576 -19.927 1.00 14.33 64 ASN A C 12
ATOM 11263 O O . ASN A 1 57 ? 18.032 39.670 -20.208 1.00 23.55 64 ASN A O 12
ATOM 11274 N N . LEU A 1 58 ? 20.183 39.496 -20.847 1.00 33.44 65 LEU A N 12
ATOM 11275 C CA . LEU A 1 58 ? 19.875 39.511 -22.273 1.00 35.23 65 LEU A CA 12
ATOM 11276 C C . LEU A 1 58 ? 19.522 38.111 -22.768 1.00 4.53 65 LEU A C 12
ATOM 11277 O O . LEU A 1 58 ? 18.457 37.931 -23.354 1.00 53.14 65 LEU A O 12
ATOM 11293 N N . GLU A 1 1 ? 38.843 -2.763 -29.163 1.00 62.21 8 GLU A N 13
ATOM 11294 C CA . GLU A 1 1 ? 38.053 -1.552 -28.971 1.00 70.42 8 GLU A CA 13
ATOM 11295 C C . GLU A 1 1 ? 36.742 -1.629 -29.748 1.00 24.32 8 GLU A C 13
ATOM 11296 O O . GLU A 1 1 ? 35.666 -1.396 -29.197 1.00 52.43 8 GLU A O 13
ATOM 11308 N N . THR A 1 2 ? 36.840 -1.958 -31.033 1.00 51.12 9 THR A N 13
ATOM 11309 C CA . THR A 1 2 ? 35.664 -2.064 -31.886 1.00 4.12 9 THR A CA 13
ATOM 11310 C C . THR A 1 2 ? 34.847 -0.778 -31.859 1.00 41.44 9 THR A C 13
ATOM 11311 O O . THR A 1 2 ? 33.644 -0.789 -32.119 1.00 74.22 9 THR A O 13
ATOM 11322 N N . GLY A 1 3 ? 35.508 0.332 -31.543 1.00 73.13 10 GLY A N 13
ATOM 11323 C CA . GLY A 1 3 ? 34.826 1.611 -31.488 1.00 53.50 10 GLY A CA 13
ATOM 11324 C C . GLY A 1 3 ? 34.859 2.227 -30.103 1.00 34.01 10 GLY A C 13
ATOM 11325 O O . GLY A 1 3 ? 33.886 2.841 -29.663 1.00 20.04 10 GLY A O 13
ATOM 11329 N N . THR A 1 4 ? 35.982 2.062 -29.410 1.00 43.51 11 THR A N 13
ATOM 11330 C CA . THR A 1 4 ? 36.136 2.604 -28.066 1.00 14.12 11 THR A CA 13
ATOM 11331 C C . THR A 1 4 ? 36.862 3.945 -28.093 1.00 50.23 11 THR A C 13
ATOM 11332 O O . THR A 1 4 ? 38.082 3.999 -28.248 1.00 34.33 11 THR A O 13
ATOM 11343 N N . LEU A 1 5 ? 36.104 5.025 -27.941 1.00 70.53 12 LEU A N 13
ATOM 11344 C CA . LEU A 1 5 ? 36.674 6.367 -27.947 1.00 32.33 12 LEU A CA 13
ATOM 11345 C C . LEU A 1 5 ? 36.593 7.001 -26.563 1.00 61.45 12 LEU A C 13
ATOM 11346 O O . LEU A 1 5 ? 36.694 8.219 -26.420 1.00 52.51 12 LEU A O 13
ATOM 11362 N N . ILE A 1 6 ? 36.412 6.165 -25.546 1.00 50.02 13 ILE A N 13
ATOM 11363 C CA . ILE A 1 6 ? 36.319 6.643 -24.171 1.00 33.03 13 ILE A CA 13
ATOM 11364 C C . ILE A 1 6 ? 37.700 6.742 -23.530 1.00 42.01 13 ILE A C 13
ATOM 11365 O O . ILE A 1 6 ? 37.956 7.628 -22.715 1.00 1.25 13 ILE A O 13
ATOM 11381 N N . VAL A 1 7 ? 38.587 5.826 -23.906 1.00 62.04 14 VAL A N 13
ATOM 11382 C CA . VAL A 1 7 ? 39.943 5.811 -23.369 1.00 0.32 14 VAL A CA 13
ATOM 11383 C C . VAL A 1 7 ? 40.731 7.031 -23.832 1.00 11.34 14 VAL A C 13
ATOM 11384 O O . VAL A 1 7 ? 41.615 7.516 -23.127 1.00 10.04 14 VAL A O 13
ATOM 11397 N N . ASN A 1 8 ? 40.402 7.524 -25.022 1.00 53.52 15 ASN A N 13
ATOM 11398 C CA . ASN A 1 8 ? 41.078 8.690 -25.579 1.00 75.31 15 ASN A CA 13
ATOM 11399 C C . ASN A 1 8 ? 40.369 9.978 -25.172 1.00 24.31 15 ASN A C 13
ATOM 11400 O O . ASN A 1 8 ? 40.960 11.058 -25.193 1.00 30.21 15 ASN A O 13
ATOM 11411 N N . SER A 1 9 ? 39.099 9.855 -24.801 1.00 71.01 16 SER A N 13
ATOM 11412 C CA . SER A 1 9 ? 38.307 11.010 -24.393 1.00 75.25 16 SER A CA 13
ATOM 11413 C C . SER A 1 9 ? 38.499 11.300 -22.906 1.00 0.44 16 SER A C 13
ATOM 11414 O O . SER A 1 9 ? 38.694 12.448 -22.506 1.00 12.13 16 SER A O 13
ATOM 11422 N N . VAL A 1 10 ? 38.440 10.251 -22.092 1.00 12.10 17 VAL A N 13
ATOM 11423 C CA . VAL A 1 10 ? 38.608 10.391 -20.651 1.00 55.53 17 VAL A CA 13
ATOM 11424 C C . VAL A 1 10 ? 40.058 10.695 -20.293 1.00 51.22 17 VAL A C 13
ATOM 11425 O O . VAL A 1 10 ? 40.336 11.377 -19.306 1.00 15.14 17 VAL A O 13
ATOM 11438 N N . LEU A 1 11 ? 40.980 10.184 -21.101 1.00 10.31 18 LEU A N 13
ATOM 11439 C CA . LEU A 1 11 ? 42.405 10.400 -20.872 1.00 51.45 18 LEU A CA 13
ATOM 11440 C C . LEU A 1 11 ? 42.826 11.791 -21.335 1.00 13.23 18 LEU A C 13
ATOM 11441 O O . LEU A 1 11 ? 43.547 12.500 -20.632 1.00 10.33 18 LEU A O 13
ATOM 11457 N N . LEU A 1 12 ? 42.371 12.176 -22.523 1.00 42.12 19 LEU A N 13
ATOM 11458 C CA . LEU A 1 12 ? 42.698 13.484 -23.080 1.00 64.12 19 LEU A CA 13
ATOM 11459 C C . LEU A 1 12 ? 42.030 14.599 -22.283 1.00 72.24 19 LEU A C 13
ATOM 11460 O O . LEU A 1 12 ? 42.642 15.630 -22.004 1.00 70.00 19 LEU A O 13
ATOM 11476 N N . PHE A 1 13 ? 40.771 14.385 -21.915 1.00 45.03 20 PHE A N 13
ATOM 11477 C CA . PHE A 1 13 ? 40.020 15.371 -21.147 1.00 43.32 20 PHE A CA 13
ATOM 11478 C C . PHE A 1 13 ? 40.747 15.721 -19.852 1.00 61.33 20 PHE A C 13
ATOM 11479 O O . PHE A 1 13 ? 40.761 16.876 -19.428 1.00 54.41 20 PHE A O 13
ATOM 11496 N N . LEU A 1 14 ? 41.349 14.714 -19.228 1.00 24.12 21 LEU A N 13
ATOM 11497 C CA . LEU A 1 14 ? 42.077 14.913 -17.980 1.00 13.35 21 LEU A CA 13
ATOM 11498 C C . LEU A 1 14 ? 43.248 15.870 -18.180 1.00 32.54 21 LEU A C 13
ATOM 11499 O O . LEU A 1 14 ? 43.467 16.776 -17.377 1.00 3.11 21 LEU A O 13
ATOM 11515 N N . ALA A 1 15 ? 43.997 15.663 -19.259 1.00 3.53 22 ALA A N 13
ATOM 11516 C CA . ALA A 1 15 ? 45.143 16.509 -19.567 1.00 4.23 22 ALA A CA 13
ATOM 11517 C C . ALA A 1 15 ? 44.698 17.833 -20.179 1.00 51.21 22 ALA A C 13
ATOM 11518 O O . ALA A 1 15 ? 45.454 18.805 -20.199 1.00 33.31 22 ALA A O 13
ATOM 11525 N N . PHE A 1 16 ? 43.467 17.866 -20.678 1.00 2.01 23 PHE A N 13
ATOM 11526 C CA . PHE A 1 16 ? 42.922 19.071 -21.293 1.00 73.42 23 PHE A CA 13
ATOM 11527 C C . PHE A 1 16 ? 42.406 20.037 -20.231 1.00 62.15 23 PHE A C 13
ATOM 11528 O O . PHE A 1 16 ? 42.805 21.200 -20.187 1.00 21.21 23 PHE A O 13
ATOM 11545 N N . VAL A 1 17 ? 41.513 19.546 -19.376 1.00 23.25 24 VAL A N 13
ATOM 11546 C CA . VAL A 1 17 ? 40.941 20.364 -18.315 1.00 54.25 24 VAL A CA 13
ATOM 11547 C C . VAL A 1 17 ? 42.032 21.064 -17.512 1.00 15.13 24 VAL A C 13
ATOM 11548 O O . VAL A 1 17 ? 41.931 22.254 -17.213 1.00 73.20 24 VAL A O 13
ATOM 11561 N N . VAL A 1 18 ? 43.076 20.318 -17.166 1.00 2.13 25 VAL A N 13
ATOM 11562 C CA . VAL A 1 18 ? 44.188 20.867 -16.400 1.00 64.22 25 VAL A CA 13
ATOM 11563 C C . VAL A 1 18 ? 44.874 21.998 -17.158 1.00 5.54 25 VAL A C 13
ATOM 11564 O O . VAL A 1 18 ? 45.259 23.009 -16.571 1.00 10.31 25 VAL A O 13
ATOM 11577 N N . PHE A 1 19 ? 45.021 21.822 -18.467 1.00 4.01 26 PHE A N 13
ATOM 11578 C CA . PHE A 1 19 ? 45.660 22.828 -19.307 1.00 24.13 26 PHE A CA 13
ATOM 11579 C C . PHE A 1 19 ? 44.860 24.127 -19.303 1.00 33.14 26 PHE A C 13
ATOM 11580 O O . PHE A 1 19 ? 45.428 25.219 -19.260 1.00 62.20 26 PHE A O 13
ATOM 11597 N N . LEU A 1 20 ? 43.539 24.002 -19.348 1.00 44.23 27 LEU A N 13
ATOM 11598 C CA . LEU A 1 20 ? 42.659 25.165 -19.350 1.00 42.40 27 LEU A CA 13
ATOM 11599 C C . LEU A 1 20 ? 42.641 25.837 -17.980 1.00 2.44 27 LEU A C 13
ATOM 11600 O O . LEU A 1 20 ? 42.590 27.063 -17.879 1.00 12.41 27 LEU A O 13
ATOM 11616 N N . LEU A 1 21 ? 42.686 25.026 -16.929 1.00 34.01 28 LEU A N 13
ATOM 11617 C CA . LEU A 1 21 ? 42.678 25.542 -15.564 1.00 3.02 28 LEU A CA 13
ATOM 11618 C C . LEU A 1 21 ? 43.658 26.702 -15.415 1.00 62.25 28 LEU A C 13
ATOM 11619 O O . LEU A 1 21 ? 43.290 27.783 -14.958 1.00 14.54 28 LEU A O 13
ATOM 11635 N N . VAL A 1 22 ? 44.908 26.467 -15.803 1.00 1.42 29 VAL A N 13
ATOM 11636 C CA . VAL A 1 22 ? 45.940 27.493 -15.716 1.00 63.13 29 VAL A CA 13
ATOM 11637 C C . VAL A 1 22 ? 45.899 28.419 -16.926 1.00 32.35 29 VAL A C 13
ATOM 11638 O O . VAL A 1 22 ? 45.950 29.641 -16.789 1.00 13.42 29 VAL A O 13
ATOM 11651 N N . THR A 1 23 ? 45.807 27.828 -18.114 1.00 74.04 30 THR A N 13
ATOM 11652 C CA . THR A 1 23 ? 45.762 28.599 -19.350 1.00 44.22 30 THR A CA 13
ATOM 11653 C C . THR A 1 23 ? 44.739 29.726 -19.256 1.00 15.23 30 THR A C 13
ATOM 11654 O O . THR A 1 23 ? 44.891 30.769 -19.893 1.00 5.13 30 THR A O 13
ATOM 11665 N N . LEU A 1 24 ? 43.700 29.511 -18.458 1.00 51.33 31 LEU A N 13
ATOM 11666 C CA . LEU A 1 24 ? 42.652 30.511 -18.280 1.00 20.14 31 LEU A CA 13
ATOM 11667 C C . LEU A 1 24 ? 43.204 31.765 -17.609 1.00 23.53 31 LEU A C 13
ATOM 11668 O O . LEU A 1 24 ? 43.279 32.828 -18.224 1.00 72.44 31 LEU A O 13
ATOM 11684 N N . ALA A 1 25 ? 43.590 31.631 -16.344 1.00 23.33 32 ALA A N 13
ATOM 11685 C CA . ALA A 1 25 ? 44.139 32.752 -15.591 1.00 23.22 32 ALA A CA 13
ATOM 11686 C C . ALA A 1 25 ? 45.065 33.596 -16.460 1.00 33.23 32 ALA A C 13
ATOM 11687 O O . ALA A 1 25 ? 45.018 34.826 -16.420 1.00 1.02 32 ALA A O 13
ATOM 11694 N N . ILE A 1 26 ? 45.906 32.929 -17.243 1.00 24.05 33 ILE A N 13
ATOM 11695 C CA . ILE A 1 26 ? 46.841 33.619 -18.123 1.00 60.45 33 ILE A CA 13
ATOM 11696 C C . ILE A 1 26 ? 46.148 34.737 -18.894 1.00 30.35 33 ILE A C 13
ATOM 11697 O O . ILE A 1 26 ? 46.613 35.878 -18.908 1.00 71.12 33 ILE A O 13
ATOM 11713 N N . LEU A 1 27 ? 45.034 34.403 -19.535 1.00 51.31 34 LEU A N 13
ATOM 11714 C CA . LEU A 1 27 ? 44.274 35.379 -20.309 1.00 35.31 34 LEU A CA 13
ATOM 11715 C C . LEU A 1 27 ? 44.049 36.655 -19.504 1.00 51.42 34 LEU A C 13
ATOM 11716 O O . LEU A 1 27 ? 43.912 37.742 -20.066 1.00 23.23 34 LEU A O 13
ATOM 11732 N N . THR A 1 28 ? 44.012 36.516 -18.182 1.00 11.31 35 THR A N 13
ATOM 11733 C CA . THR A 1 28 ? 43.804 37.657 -17.300 1.00 75.14 35 THR A CA 13
ATOM 11734 C C . THR A 1 28 ? 44.902 38.699 -17.480 1.00 70.23 35 THR A C 13
ATOM 11735 O O . THR A 1 28 ? 44.630 39.898 -17.537 1.00 24.01 35 THR A O 13
ATOM 11746 N N . ALA A 1 29 ? 46.144 38.234 -17.570 1.00 54.14 36 ALA A N 13
ATOM 11747 C CA . ALA A 1 29 ? 47.283 39.127 -17.747 1.00 3.23 36 ALA A CA 13
ATOM 11748 C C . ALA A 1 29 ? 47.011 40.154 -18.840 1.00 4.43 36 ALA A C 13
ATOM 11749 O O . ALA A 1 29 ? 47.488 41.287 -18.776 1.00 74.42 36 ALA A O 13
ATOM 11756 N N . LEU A 1 30 ? 46.239 39.751 -19.845 1.00 35.12 37 LEU A N 13
ATOM 11757 C CA . LEU A 1 30 ? 45.904 40.637 -20.955 1.00 43.03 37 LEU A CA 13
ATOM 11758 C C . LEU A 1 30 ? 44.914 41.711 -20.514 1.00 20.20 37 LEU A C 13
ATOM 11759 O O . LEU A 1 30 ? 45.064 42.885 -20.853 1.00 24.00 37 LEU A O 13
ATOM 11775 N N . ARG A 1 31 ? 43.903 41.300 -19.754 1.00 12.05 38 ARG A N 13
ATOM 11776 C CA . ARG A 1 31 ? 42.890 42.227 -19.266 1.00 43.43 38 ARG A CA 13
ATOM 11777 C C . ARG A 1 31 ? 43.535 43.433 -18.591 1.00 10.13 38 ARG A C 13
ATOM 11778 O O . ARG A 1 31 ? 43.299 44.578 -18.983 1.00 30.41 38 ARG A O 13
ATOM 11799 N N . LEU A 1 32 ? 44.349 43.171 -17.575 1.00 43.15 39 LEU A N 13
ATOM 11800 C CA . LEU A 1 32 ? 45.029 44.235 -16.845 1.00 42.20 39 LEU A CA 13
ATOM 11801 C C . LEU A 1 32 ? 45.735 45.189 -17.803 1.00 23.22 39 LEU A C 13
ATOM 11802 O O . LEU A 1 32 ? 45.856 46.382 -17.529 1.00 22.44 39 LEU A O 13
ATOM 11818 N N . ALA A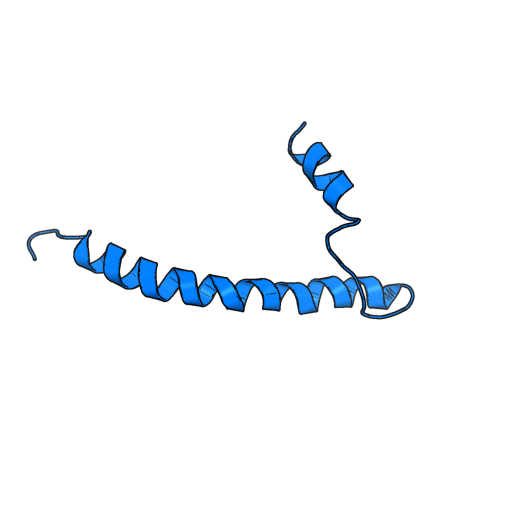 1 33 ? 46.197 44.653 -18.929 1.00 14.52 40 ALA A N 13
ATOM 11819 C CA . ALA A 1 33 ? 46.887 45.457 -19.930 1.00 2.15 40 ALA A CA 13
ATOM 11820 C C . ALA A 1 33 ? 45.978 46.555 -20.474 1.00 60.24 40 ALA A C 13
ATOM 11821 O O . ALA A 1 33 ? 46.445 47.630 -20.849 1.00 43.55 40 ALA A O 13
ATOM 11828 N N . ALA A 1 34 ? 44.679 46.277 -20.513 1.00 52.05 41 ALA A N 13
ATOM 11829 C CA . ALA A 1 34 ? 43.706 47.241 -21.009 1.00 52.44 41 ALA A CA 13
ATOM 11830 C C . ALA A 1 34 ? 43.655 48.478 -20.117 1.00 25.22 41 ALA A C 13
ATOM 11831 O O . ALA A 1 34 ? 43.635 49.608 -20.606 1.00 72.32 41 ALA A O 13
ATOM 11838 N N . TYR A 1 35 ? 43.631 48.256 -18.808 1.00 60.54 42 TYR A N 13
ATOM 11839 C CA . TYR A 1 35 ? 43.579 49.352 -17.847 1.00 24.04 42 TYR A CA 13
ATOM 11840 C C . TYR A 1 35 ? 44.824 50.228 -17.952 1.00 4.25 42 TYR A C 13
ATOM 11841 O O . TYR A 1 35 ? 44.811 51.393 -17.558 1.00 33.11 42 TYR A O 13
ATOM 11859 N N . ALA A 1 36 ? 45.898 49.656 -18.488 1.00 50.55 43 ALA A N 13
ATOM 11860 C CA . ALA A 1 36 ? 47.151 50.384 -18.647 1.00 32.00 43 ALA A CA 13
ATOM 11861 C C . ALA A 1 36 ? 46.955 51.635 -19.496 1.00 4.23 43 ALA A C 13
ATOM 11862 O O . ALA A 1 36 ? 47.791 52.538 -19.492 1.00 61.12 43 ALA A O 13
ATOM 11869 N N . ALA A 1 37 ? 45.845 51.681 -20.226 1.00 62.10 44 ALA A N 13
ATOM 11870 C CA . ALA A 1 37 ? 45.538 52.822 -21.080 1.00 75.43 44 ALA A CA 13
ATOM 11871 C C . ALA A 1 37 ? 44.981 53.984 -20.264 1.00 5.14 44 ALA A C 13
ATOM 11872 O O . ALA A 1 37 ? 44.828 55.094 -20.773 1.00 3.40 44 ALA A O 13
ATOM 11879 N N . ASN A 1 38 ? 44.680 53.721 -18.997 1.00 44.22 45 ASN A N 13
ATOM 11880 C CA . ASN A 1 38 ? 44.137 54.746 -18.112 1.00 61.44 45 ASN A CA 13
ATOM 11881 C C . ASN A 1 38 ? 45.210 55.266 -17.161 1.00 33.52 45 ASN A C 13
ATOM 11882 O O . ASN A 1 38 ? 45.631 56.419 -17.255 1.00 33.25 45 ASN A O 13
ATOM 11893 N N . ILE A 1 39 ? 45.650 54.408 -16.247 1.00 73.41 46 ILE A N 13
ATOM 11894 C CA . ILE A 1 39 ? 46.676 54.780 -15.280 1.00 42.53 46 ILE A CA 13
ATOM 11895 C C . ILE A 1 39 ? 47.891 53.865 -15.388 1.00 72.12 46 ILE A C 13
ATOM 11896 O O . ILE A 1 39 ? 48.970 54.294 -15.796 1.00 10.53 46 ILE A O 13
ATOM 11912 N N . VAL A 1 40 ? 47.707 52.601 -15.020 1.00 30.22 47 VAL A N 13
ATOM 11913 C CA . VAL A 1 40 ? 48.788 51.623 -15.078 1.00 13.32 47 VAL A CA 13
ATOM 11914 C C . VAL A 1 40 ? 48.247 50.222 -15.340 1.00 31.23 47 VAL A C 13
ATOM 11915 O O . VAL A 1 40 ? 47.058 50.043 -15.596 1.00 60.42 47 VAL A O 13
ATOM 11928 N N . ASN A 1 41 ? 49.131 49.232 -15.274 1.00 40.25 48 ASN A N 13
ATOM 11929 C CA . ASN A 1 41 ? 48.743 47.845 -15.504 1.00 31.41 48 ASN A CA 13
ATOM 11930 C C . ASN A 1 41 ? 47.995 47.282 -14.299 1.00 4.42 48 ASN A C 13
ATOM 11931 O O . ASN A 1 41 ? 48.400 46.278 -13.716 1.00 71.31 48 ASN A O 13
ATOM 11942 N N . VAL A 1 42 ? 46.897 47.938 -13.933 1.00 34.42 49 VAL A N 13
ATOM 11943 C CA . VAL A 1 42 ? 46.090 47.503 -12.799 1.00 55.01 49 VAL A CA 13
ATOM 11944 C C . VAL A 1 42 ? 44.614 47.432 -13.171 1.00 3.42 49 VAL A C 13
ATOM 11945 O O . VAL A 1 42 ? 44.036 48.408 -13.650 1.00 25.21 49 VAL A O 13
ATOM 11958 N N . SER A 1 43 ? 44.008 46.270 -12.948 1.00 44.11 50 SER A N 13
ATOM 11959 C CA . SER A 1 43 ? 42.598 46.070 -13.263 1.00 25.10 50 SER A CA 13
ATOM 11960 C C . SER A 1 43 ? 41.916 45.227 -12.189 1.00 22.52 50 SER A C 13
ATOM 11961 O O . SER A 1 43 ? 42.561 44.750 -11.255 1.00 23.45 50 SER A O 13
ATOM 11969 N N . LEU A 1 44 ? 40.607 45.049 -12.330 1.00 30.21 51 LEU A N 13
ATOM 11970 C CA . LEU A 1 44 ? 39.835 44.263 -11.372 1.00 14.54 51 LEU A CA 13
ATOM 11971 C C . LEU A 1 44 ? 38.618 43.633 -12.042 1.00 74.00 51 LEU A C 13
ATOM 11972 O O . LEU A 1 44 ? 38.261 43.986 -13.166 1.00 74.51 51 LEU A O 13
ATOM 11988 N N . VAL A 1 45 ? 37.982 42.699 -11.342 1.00 72.13 52 VAL A N 13
ATOM 11989 C CA . VAL A 1 45 ? 36.802 42.021 -11.866 1.00 73.22 52 VAL A CA 13
ATOM 11990 C C . VAL A 1 45 ? 35.577 42.305 -11.004 1.00 32.42 52 VAL A C 13
ATOM 11991 O O . VAL A 1 45 ? 34.441 42.199 -11.467 1.00 41.04 52 VAL A O 13
ATOM 12004 N N . LYS A 1 46 ? 35.815 42.666 -9.748 1.00 42.23 53 LYS A N 13
ATOM 12005 C CA . LYS A 1 46 ? 34.732 42.967 -8.820 1.00 15.41 53 LYS A CA 13
ATOM 12006 C C . LYS A 1 46 ? 33.741 43.949 -9.439 1.00 32.42 53 LYS A C 13
ATOM 12007 O O . LYS A 1 46 ? 32.531 43.725 -9.446 1.00 10.14 53 LYS A O 13
ATOM 12026 N N . PRO A 1 47 ? 34.266 45.062 -9.974 1.00 61.34 54 PRO A N 13
ATOM 12027 C CA . PRO A 1 47 ? 33.445 46.098 -10.607 1.00 21.12 54 PRO A CA 13
ATOM 12028 C C . PRO A 1 47 ? 32.840 45.633 -11.927 1.00 31.43 54 PRO A C 13
ATOM 12029 O O . PRO A 1 47 ? 31.983 46.305 -12.501 1.00 31.24 54 PRO A O 13
ATOM 12040 N N . THR A 1 48 ? 33.292 44.477 -12.404 1.00 21.42 55 THR A N 13
ATOM 12041 C CA . THR A 1 48 ? 32.796 43.921 -13.657 1.00 4.12 55 THR A CA 13
ATOM 12042 C C . THR A 1 48 ? 31.602 43.003 -13.417 1.00 11.42 55 THR A C 13
ATOM 12043 O O . THR A 1 48 ? 31.018 42.470 -14.359 1.00 23.21 55 THR A O 13
ATOM 12054 N N . VAL A 1 49 ? 31.245 42.825 -12.150 1.00 64.35 56 VAL A N 13
ATOM 12055 C CA . VAL A 1 49 ? 30.119 41.973 -11.786 1.00 62.15 56 VAL A CA 13
ATOM 12056 C C . VAL A 1 49 ? 28.834 42.442 -12.460 1.00 63.05 56 VAL A C 13
ATOM 12057 O O . VAL A 1 49 ? 28.005 41.631 -12.872 1.00 25.54 56 VAL A O 13
ATOM 12070 N N . TYR A 1 50 ? 28.676 43.757 -12.567 1.00 24.32 57 TYR A N 13
ATOM 12071 C CA . TYR A 1 50 ? 27.491 44.334 -13.190 1.00 1.40 57 TYR A CA 13
ATOM 12072 C C . TYR A 1 50 ? 27.216 43.687 -14.544 1.00 14.11 57 TYR A C 13
ATOM 12073 O O . TYR A 1 50 ? 26.065 43.562 -14.964 1.00 74.15 57 TYR A O 13
ATOM 12091 N N . VAL A 1 51 ? 28.283 43.278 -15.224 1.00 44.31 58 VAL A N 13
ATOM 12092 C CA . VAL A 1 51 ? 28.158 42.642 -16.530 1.00 61.21 58 VAL A CA 13
ATOM 12093 C C . VAL A 1 51 ? 27.610 41.226 -16.402 1.00 25.31 58 VAL A C 13
ATOM 12094 O O . VAL A 1 51 ? 26.821 40.776 -17.234 1.00 54.22 58 VAL A O 13
ATOM 12107 N N . TYR A 1 52 ? 28.034 40.526 -15.355 1.00 23.33 59 TYR A N 13
ATOM 12108 C CA . TYR A 1 52 ? 27.587 39.158 -15.119 1.00 54.43 59 TYR A CA 13
ATOM 12109 C C . TYR A 1 52 ? 26.069 39.054 -15.231 1.00 72.35 59 TYR A C 13
ATOM 12110 O O . TYR A 1 52 ? 25.545 38.161 -15.896 1.00 3.20 59 TYR A O 13
ATOM 12128 N N . SER A 1 53 ? 25.370 39.973 -14.574 1.00 63.10 60 SER A N 13
ATOM 12129 C CA . SER A 1 53 ? 23.911 39.984 -14.595 1.00 32.33 60 SER A CA 13
ATOM 12130 C C . SER A 1 53 ? 23.391 40.154 -16.019 1.00 2.23 60 SER A C 13
ATOM 12131 O O . SER A 1 53 ? 22.574 39.364 -16.492 1.00 60.22 60 SER A O 13
ATOM 12139 N N . ARG A 1 54 ? 23.870 41.192 -16.698 1.00 71.12 61 ARG A N 13
ATOM 12140 C CA . ARG A 1 54 ? 23.453 41.468 -18.068 1.00 54.32 61 ARG A CA 13
ATOM 12141 C C . ARG A 1 54 ? 23.640 40.238 -18.951 1.00 2.33 61 ARG A C 13
ATOM 12142 O O . ARG A 1 54 ? 22.745 39.862 -19.708 1.00 54.23 61 ARG A O 13
ATOM 12163 N N . VAL A 1 55 ? 24.810 39.615 -18.849 1.00 0.43 62 VAL A N 13
ATOM 12164 C CA . VAL A 1 55 ? 25.115 38.427 -19.639 1.00 53.40 62 VAL A CA 13
ATOM 12165 C C . VAL A 1 55 ? 24.033 37.366 -19.474 1.00 12.22 62 VAL A C 13
ATOM 12166 O O . VAL A 1 55 ? 23.810 36.547 -20.365 1.00 4.35 62 VAL A O 13
ATOM 12179 N N . LYS A 1 56 ? 23.363 37.385 -18.327 1.00 43.30 63 LYS A N 13
ATOM 12180 C CA . LYS A 1 56 ? 22.302 36.426 -18.044 1.00 41.03 63 LYS A CA 13
ATOM 12181 C C . LYS A 1 56 ? 20.958 36.933 -18.557 1.00 33.10 63 LYS A C 13
ATOM 12182 O O . LYS A 1 56 ? 20.144 36.161 -19.061 1.00 74.32 63 LYS A O 13
ATOM 12201 N N . ASN A 1 57 ? 20.734 38.236 -18.427 1.00 54.43 64 ASN A N 13
ATOM 12202 C CA . ASN A 1 57 ? 19.489 38.847 -18.878 1.00 72.02 64 ASN A CA 13
ATOM 12203 C C . ASN A 1 57 ? 19.305 38.659 -20.381 1.00 61.44 64 ASN A C 13
ATOM 12204 O O . ASN A 1 57 ? 18.184 38.700 -20.890 1.00 53.11 64 ASN A O 13
ATOM 12215 N N . LEU A 1 58 ? 20.412 38.452 -21.085 1.00 12.50 65 LEU A N 13
ATOM 12216 C CA . LEU A 1 58 ? 20.374 38.257 -22.531 1.00 72.13 65 LEU A CA 13
ATOM 12217 C C . LEU A 1 58 ? 19.336 37.206 -22.910 1.00 22.45 65 LEU A C 13
ATOM 12218 O O . LEU A 1 58 ? 19.099 36.285 -22.131 1.00 22.13 65 LEU A O 13
ATOM 12234 N N . GLU A 1 1 ? 41.509 1.017 -29.919 1.00 74.35 8 GLU A N 14
ATOM 12235 C CA . GLU A 1 1 ? 40.425 0.093 -29.605 1.00 3.10 8 GLU A CA 14
ATOM 12236 C C . GLU A 1 1 ? 39.548 -0.153 -30.830 1.00 55.15 8 GLU A C 14
ATOM 12237 O O . GLU A 1 1 ? 39.892 0.244 -31.944 1.00 24.13 8 GLU A O 14
ATOM 12249 N N . THR A 1 2 ? 38.414 -0.812 -30.616 1.00 71.13 9 THR A N 14
ATOM 12250 C CA . THR A 1 2 ? 37.488 -1.113 -31.700 1.00 12.22 9 THR A CA 14
ATOM 12251 C C . THR A 1 2 ? 36.392 -0.058 -31.798 1.00 73.44 9 THR A C 14
ATOM 12252 O O . THR A 1 2 ? 35.258 -0.360 -32.168 1.00 54.13 9 THR A O 14
ATOM 12263 N N . GLY A 1 3 ? 36.739 1.181 -31.463 1.00 13.50 10 GLY A N 14
ATOM 12264 C CA . GLY A 1 3 ? 35.773 2.262 -31.519 1.00 1.54 10 GLY A CA 14
ATOM 12265 C C . GLY A 1 3 ? 35.559 2.922 -30.171 1.00 23.43 10 GLY A C 14
ATOM 12266 O O . GLY A 1 3 ? 34.711 3.803 -30.029 1.00 34.40 10 GLY A O 14
ATOM 12270 N N . THR A 1 4 ? 36.330 2.492 -29.176 1.00 13.43 11 THR A N 14
ATOM 12271 C CA . THR A 1 4 ? 36.220 3.044 -27.832 1.00 50.34 11 THR A CA 14
ATOM 12272 C C . THR A 1 4 ? 36.618 4.515 -27.807 1.00 42.12 11 THR A C 14
ATOM 12273 O O . THR A 1 4 ? 37.804 4.848 -27.787 1.00 64.04 11 THR A O 14
ATOM 12284 N N . LEU A 1 5 ? 35.622 5.393 -27.808 1.00 44.55 12 LEU A N 14
ATOM 12285 C CA . LEU A 1 5 ? 35.868 6.830 -27.784 1.00 55.41 12 LEU A CA 14
ATOM 12286 C C . LEU A 1 5 ? 35.819 7.369 -26.358 1.00 44.42 12 LEU A C 14
ATOM 12287 O O . LEU A 1 5 ? 35.946 8.572 -26.133 1.00 51.21 12 LEU A O 14
ATOM 12303 N N . ILE A 1 6 ? 35.633 6.468 -25.398 1.00 53.10 13 ILE A N 14
ATOM 12304 C CA . ILE A 1 6 ? 35.571 6.853 -23.993 1.00 64.24 13 ILE A CA 14
ATOM 12305 C C . ILE A 1 6 ? 36.952 6.817 -23.351 1.00 75.12 13 ILE A C 14
ATOM 12306 O O . ILE A 1 6 ? 37.255 7.608 -22.456 1.00 5.33 13 ILE A O 14
ATOM 12322 N N . VAL A 1 7 ? 37.791 5.895 -23.813 1.00 21.11 14 VAL A N 14
ATOM 12323 C CA . VAL A 1 7 ? 39.143 5.757 -23.286 1.00 74.54 14 VAL A CA 14
ATOM 12324 C C . VAL A 1 7 ? 40.048 6.873 -23.797 1.00 13.02 14 VAL A C 14
ATOM 12325 O O . VAL A 1 7 ? 40.968 7.306 -23.104 1.00 30.41 14 VAL A O 14
ATOM 12338 N N . ASN A 1 8 ? 39.779 7.334 -25.014 1.00 73.02 15 ASN A N 14
ATOM 12339 C CA . ASN A 1 8 ? 40.570 8.401 -25.618 1.00 21.23 15 ASN A CA 14
ATOM 12340 C C . ASN A 1 8 ? 40.032 9.771 -25.218 1.00 11.52 15 ASN A C 14
ATOM 12341 O O . ASN A 1 8 ? 40.759 10.763 -25.232 1.00 53.41 15 ASN A O 14
ATOM 12352 N N . SER A 1 9 ? 38.751 9.817 -24.862 1.00 75.45 16 SER A N 14
ATOM 12353 C CA . SER A 1 9 ? 38.115 11.065 -24.460 1.00 0.31 16 SER A CA 14
ATOM 12354 C C . SER A 1 9 ? 38.333 11.333 -22.973 1.00 4.33 16 SER A C 14
ATOM 12355 O O . SER A 1 9 ? 38.485 12.481 -22.554 1.00 73.33 16 SER A O 14
ATOM 12363 N N . VAL A 1 10 ? 38.345 10.265 -22.182 1.00 13.41 17 VAL A N 14
ATOM 12364 C CA . VAL A 1 10 ? 38.545 10.384 -20.743 1.00 64.24 17 VAL A CA 14
ATOM 12365 C C . VAL A 1 10 ? 40.002 10.681 -20.412 1.00 15.15 17 VAL A C 14
ATOM 12366 O O . VAL A 1 10 ? 40.303 11.358 -19.428 1.00 3.13 17 VAL A O 14
ATOM 12379 N N . LEU A 1 11 ? 40.908 10.173 -21.243 1.00 44.52 18 LEU A N 14
ATOM 12380 C CA . LEU A 1 11 ? 42.336 10.385 -21.041 1.00 71.13 18 LEU A CA 14
ATOM 12381 C C . LEU A 1 11 ? 42.750 11.780 -21.496 1.00 21.13 18 LEU A C 14
ATOM 12382 O O . LEU A 1 11 ? 43.468 12.489 -20.790 1.00 43.32 18 LEU A O 14
ATOM 12398 N N . LEU A 1 12 ? 42.290 12.170 -22.680 1.00 1.43 19 LEU A N 14
ATOM 12399 C CA . LEU A 1 12 ? 42.610 13.483 -23.231 1.00 50.32 19 LEU A CA 14
ATOM 12400 C C . LEU A 1 12 ? 41.973 14.592 -22.400 1.00 3.31 19 LEU A C 14
ATOM 12401 O O . LEU A 1 12 ? 42.629 15.570 -22.043 1.00 1.33 19 LEU A O 14
ATOM 12417 N N . PHE A 1 13 ? 40.689 14.430 -22.094 1.00 14.30 20 PHE A N 14
ATOM 12418 C CA . PHE A 1 13 ? 39.962 15.418 -21.304 1.00 53.31 20 PHE A CA 14
ATOM 12419 C C . PHE A 1 13 ? 40.687 15.705 -19.992 1.00 4.44 20 PHE A C 14
ATOM 12420 O O . PHE A 1 13 ? 40.690 16.838 -19.507 1.00 72.53 20 PHE A O 14
ATOM 12437 N N . LEU A 1 14 ? 41.299 14.672 -19.423 1.00 41.43 21 LEU A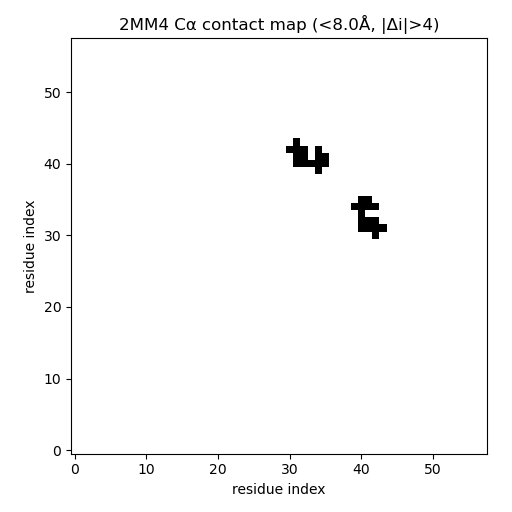 N 14
ATOM 12438 C CA . LEU A 1 14 ? 42.027 14.813 -18.167 1.00 64.23 21 LEU A CA 14
ATOM 12439 C C . LEU A 1 14 ? 43.178 15.801 -18.311 1.00 12.14 21 LEU A C 14
ATOM 12440 O O . LEU A 1 14 ? 43.340 16.706 -17.493 1.00 40.43 21 LEU A O 14
ATOM 12456 N N . ALA A 1 15 ? 43.975 15.624 -19.361 1.00 51.43 22 ALA A N 14
ATOM 12457 C CA . ALA A 1 15 ? 45.109 16.504 -19.615 1.00 31.43 22 ALA A CA 14
ATOM 12458 C C . ALA A 1 15 ? 44.655 17.821 -20.234 1.00 25.00 22 ALA A C 14
ATOM 12459 O O . ALA A 1 15 ? 45.388 18.810 -20.223 1.00 60.00 22 ALA A O 14
ATOM 12466 N N . PHE A 1 16 ? 43.441 17.827 -20.774 1.00 2.34 23 PHE A N 14
ATOM 12467 C CA . PHE A 1 16 ? 42.888 19.023 -21.401 1.00 61.52 23 PHE A CA 14
ATOM 12468 C C . PHE A 1 16 ? 42.342 19.984 -20.349 1.00 24.12 23 PHE A C 14
ATOM 12469 O O . PHE A 1 16 ? 42.750 21.144 -20.280 1.00 20.42 23 PHE A O 14
ATOM 12486 N N . VAL A 1 17 ? 41.416 19.493 -19.531 1.00 1.14 24 VAL A N 14
ATOM 12487 C CA . VAL A 1 17 ? 40.813 20.308 -18.483 1.00 62.42 24 VAL A CA 14
ATOM 12488 C C . VAL A 1 17 ? 41.881 20.983 -17.629 1.00 2.04 24 VAL A C 14
ATOM 12489 O O . VAL A 1 17 ? 41.782 22.169 -17.315 1.00 22.00 24 VAL A O 14
ATOM 12502 N N . VAL A 1 18 ? 42.904 20.219 -17.257 1.00 42.31 25 VAL A N 14
ATOM 12503 C CA . VAL A 1 18 ? 43.992 20.743 -16.440 1.00 1.23 25 VAL A CA 14
ATOM 12504 C C . VAL A 1 18 ? 44.717 21.879 -17.154 1.00 2.31 25 VAL A C 14
ATOM 12505 O O . VAL A 1 18 ? 45.122 22.861 -16.531 1.00 24.42 25 VAL A O 14
ATOM 12518 N N . PHE A 1 19 ? 44.876 21.740 -18.467 1.00 63.23 26 PHE A N 14
ATOM 12519 C CA . PHE A 1 19 ? 45.552 22.753 -19.266 1.00 15.43 26 PHE A CA 14
ATOM 12520 C C . PHE A 1 19 ? 44.746 24.049 -19.297 1.00 4.23 26 PHE A C 14
ATOM 12521 O O . PHE A 1 19 ? 45.304 25.143 -19.200 1.00 4.31 26 PHE A O 14
ATOM 12538 N N . LEU A 1 20 ? 43.431 23.917 -19.432 1.00 3.13 27 LEU A N 14
ATOM 12539 C CA . LEU A 1 20 ? 42.546 25.077 -19.476 1.00 31.43 27 LEU A CA 14
ATOM 12540 C C . LEU A 1 20 ? 42.504 25.781 -18.124 1.00 12.33 27 LEU A C 14
ATOM 12541 O O . LEU A 1 20 ? 42.395 27.006 -18.054 1.00 52.00 27 LEU A O 14
ATOM 12557 N N . LEU A 1 21 ? 42.594 25.001 -17.053 1.00 32.31 28 LEU A N 14
ATOM 12558 C CA . LEU A 1 21 ? 42.569 25.550 -15.702 1.00 21.14 28 LEU A CA 14
ATOM 12559 C C . LEU A 1 21 ? 43.590 26.673 -15.552 1.00 73.55 28 LEU A C 14
ATOM 12560 O O . LEU A 1 21 ? 43.230 27.826 -15.318 1.00 53.43 28 LEU A O 14
ATOM 12576 N N . VAL A 1 22 ? 44.867 26.327 -15.688 1.00 64.22 29 VAL A N 14
ATOM 12577 C CA . VAL A 1 22 ? 45.941 27.306 -15.571 1.00 71.02 29 VAL A CA 14
ATOM 12578 C C . VAL A 1 22 ? 45.940 28.267 -16.754 1.00 62.32 29 VAL A C 14
ATOM 12579 O O . VAL A 1 22 ? 46.029 29.483 -16.581 1.00 31.12 29 VAL A O 14
ATOM 12592 N N . THR A 1 23 ? 45.839 27.713 -17.958 1.00 23.05 30 THR A N 14
ATOM 12593 C CA . THR A 1 23 ? 45.827 28.521 -19.172 1.00 21.23 30 THR A CA 14
ATOM 12594 C C . THR A 1 23 ? 44.794 29.638 -19.079 1.00 74.41 30 THR A C 14
ATOM 12595 O O . THR A 1 23 ? 44.938 30.683 -19.715 1.00 42.41 30 THR A O 14
ATOM 12606 N N . LEU A 1 24 ? 43.755 29.411 -18.284 1.00 32.12 31 LEU A N 14
ATOM 12607 C CA . LEU A 1 24 ? 42.698 30.401 -18.107 1.00 45.43 31 LEU A CA 14
ATOM 12608 C C . LEU A 1 24 ? 43.244 31.675 -17.473 1.00 72.34 31 LEU A C 14
ATOM 12609 O O . LEU A 1 24 ? 43.308 32.722 -18.115 1.00 4.30 31 LEU A O 14
ATOM 12625 N N . ALA A 1 25 ? 43.640 31.577 -16.207 1.00 40.00 32 ALA A N 14
ATOM 12626 C CA . ALA A 1 25 ? 44.185 32.720 -15.487 1.00 40.14 32 ALA A CA 14
ATOM 12627 C C . ALA A 1 25 ? 45.100 33.549 -16.383 1.00 42.14 32 ALA A C 14
ATOM 12628 O O . ALA A 1 25 ? 45.050 34.779 -16.368 1.00 31.51 32 ALA A O 14
ATOM 12635 N N . ILE A 1 26 ? 45.933 32.867 -17.161 1.00 53.25 33 ILE A N 14
ATOM 12636 C CA . ILE A 1 26 ? 46.859 33.541 -18.063 1.00 21.02 33 ILE A CA 14
ATOM 12637 C C . ILE A 1 26 ? 46.155 34.641 -18.850 1.00 0.43 33 ILE A C 14
ATOM 12638 O O . ILE A 1 26 ? 46.615 35.784 -18.888 1.00 63.43 33 ILE A O 14
ATOM 12654 N N . LEU A 1 27 ? 45.037 34.292 -19.476 1.00 44.42 34 LEU A N 14
ATOM 12655 C CA . LEU A 1 27 ? 44.267 35.250 -20.261 1.00 55.21 34 LEU A CA 14
ATOM 12656 C C . LEU A 1 27 ? 44.041 36.539 -19.476 1.00 3.41 34 LEU A C 14
ATOM 12657 O O . LEU A 1 27 ? 43.886 37.614 -20.058 1.00 61.13 34 LEU A O 14
ATOM 12673 N N . THR A 1 28 ? 44.023 36.425 -18.152 1.00 64.42 35 THR A N 14
ATOM 12674 C CA . THR A 1 28 ? 43.816 37.580 -17.288 1.00 71.43 35 THR A CA 14
ATOM 12675 C C . THR A 1 28 ? 44.913 38.619 -17.488 1.00 72.32 35 THR A C 14
ATOM 12676 O O . THR A 1 28 ? 44.640 39.816 -17.564 1.00 14.20 35 THR A O 14
ATOM 12687 N N . ALA A 1 29 ? 46.155 38.154 -17.572 1.00 23.35 36 ALA A N 14
ATOM 12688 C CA . ALA A 1 29 ? 47.293 39.044 -17.767 1.00 65.15 36 ALA A CA 14
ATOM 12689 C C . ALA A 1 29 ? 47.015 40.057 -18.871 1.00 10.31 36 ALA A C 14
ATOM 12690 O O . ALA A 1 29 ? 47.479 41.197 -18.813 1.00 34.24 36 ALA A O 14
ATOM 12697 N N . LEU A 1 30 ? 46.255 39.637 -19.876 1.00 41.10 37 LEU A N 14
ATOM 12698 C CA . LEU A 1 30 ? 45.915 40.508 -20.996 1.00 11.21 37 LEU A CA 14
ATOM 12699 C C . LEU A 1 30 ? 44.925 41.585 -20.566 1.00 54.52 37 LEU A C 14
ATOM 12700 O O . LEU A 1 30 ? 45.084 42.760 -20.903 1.00 25.10 37 LEU A O 14
ATOM 12716 N N . ARG A 1 31 ? 43.905 41.180 -19.817 1.00 4.31 38 ARG A N 14
ATOM 12717 C CA . ARG A 1 31 ? 42.889 42.111 -19.339 1.00 11.13 38 ARG A CA 14
ATOM 12718 C C . ARG A 1 31 ? 43.533 43.310 -18.649 1.00 30.10 38 ARG A C 14
ATOM 12719 O O . ARG A 1 31 ? 43.278 44.459 -19.011 1.00 53.13 38 ARG A O 14
ATOM 12740 N N . LEU A 1 32 ? 44.367 43.034 -17.652 1.00 52.31 39 LEU A N 14
ATOM 12741 C CA . LEU A 1 32 ? 45.047 44.089 -16.909 1.00 42.01 39 LEU A CA 14
ATOM 12742 C C . LEU A 1 32 ? 45.740 45.062 -17.858 1.00 53.33 39 LEU A C 14
ATOM 12743 O O . LEU A 1 32 ? 45.861 46.251 -17.563 1.00 12.23 39 LEU A O 14
ATOM 12759 N N . ALA A 1 33 ? 46.191 44.550 -18.997 1.00 31.11 40 ALA A N 14
ATOM 12760 C CA . ALA A 1 33 ? 46.868 45.375 -19.990 1.00 23.54 40 ALA A CA 14
ATOM 12761 C C . ALA A 1 33 ? 45.933 46.443 -20.547 1.00 62.24 40 ALA A C 14
ATOM 12762 O O . ALA A 1 33 ? 46.372 47.525 -20.933 1.00 12.33 40 ALA A O 14
ATOM 12769 N N . ALA A 1 34 ? 44.641 46.129 -20.585 1.00 32.34 41 ALA A N 14
ATOM 12770 C CA . ALA A 1 34 ? 43.644 47.063 -21.094 1.00 22.01 41 ALA A CA 14
ATOM 12771 C C . ALA A 1 34 ? 43.578 48.319 -20.232 1.00 61.10 41 ALA A C 14
ATOM 12772 O O . ALA A 1 34 ? 43.529 49.437 -20.748 1.00 65.51 41 ALA A O 14
ATOM 12779 N N . TYR A 1 35 ? 43.577 48.129 -18.917 1.00 10.43 42 TYR A N 14
ATOM 12780 C CA . TYR A 1 35 ? 43.514 49.247 -17.983 1.00 3.45 42 TYR A CA 14
ATOM 12781 C C . TYR A 1 35 ? 44.792 50.079 -18.042 1.00 62.43 42 TYR A C 14
ATOM 12782 O O . TYR A 1 35 ? 44.815 51.233 -17.614 1.00 31.44 42 TYR A O 14
ATOM 12800 N N . ALA A 1 36 ? 45.853 49.483 -18.574 1.00 35.34 43 ALA A N 14
ATOM 12801 C CA . ALA A 1 36 ? 47.135 50.167 -18.692 1.00 73.01 43 ALA A CA 14
ATOM 12802 C C . ALA A 1 36 ? 47.014 51.414 -19.561 1.00 1.51 43 ALA A C 14
ATOM 12803 O O . ALA A 1 36 ? 47.907 52.261 -19.577 1.00 42.31 43 ALA A O 14
ATOM 12810 N N . ALA A 1 37 ? 45.904 51.520 -20.284 1.00 2.50 44 ALA A N 14
ATOM 12811 C CA . ALA A 1 37 ? 45.665 52.665 -21.155 1.00 75.34 44 ALA A CA 14
ATOM 12812 C C . ALA A 1 37 ? 45.036 53.819 -20.384 1.00 42.53 44 ALA A C 14
ATOM 12813 O O . ALA A 1 37 ? 44.875 54.918 -20.914 1.00 23.25 44 ALA A O 14
ATOM 12820 N N . ASN A 1 38 ? 44.681 53.563 -19.129 1.00 53.14 45 ASN A N 14
ATOM 12821 C CA . ASN A 1 38 ? 44.067 54.583 -18.285 1.00 61.40 45 ASN A CA 14
ATOM 12822 C C . ASN A 1 38 ? 45.085 55.166 -17.309 1.00 60.30 45 ASN A C 14
ATOM 12823 O O . ASN A 1 38 ? 45.463 56.333 -17.415 1.00 14.23 45 ASN A O 14
ATOM 12834 N N . ILE A 1 39 ? 45.524 54.346 -16.361 1.00 74.52 46 ILE A N 14
ATOM 12835 C CA . ILE A 1 39 ? 46.499 54.780 -15.367 1.00 61.02 46 ILE A CA 14
ATOM 12836 C C . ILE A 1 39 ? 47.748 53.905 -15.404 1.00 20.33 46 ILE A C 14
ATOM 12837 O O . ILE A 1 39 ? 48.827 54.361 -15.781 1.00 60.54 46 ILE A O 14
ATOM 12853 N N . VAL A 1 40 ? 47.593 52.645 -15.011 1.00 43.24 47 VAL A N 14
ATOM 12854 C CA . VAL A 1 40 ? 48.707 51.704 -15.001 1.00 23.15 47 VAL A CA 14
ATOM 12855 C C . VAL A 1 40 ? 48.237 50.293 -15.336 1.00 22.42 47 VAL A C 14
ATOM 12856 O O . VAL A 1 40 ? 47.050 50.059 -15.559 1.00 51.31 47 VAL A O 14
ATOM 12869 N N . ASN A 1 41 ? 49.178 49.355 -15.370 1.00 13.13 48 ASN A N 14
ATOM 12870 C CA . ASN A 1 41 ? 48.861 47.965 -15.678 1.00 20.22 48 ASN A CA 14
ATOM 12871 C C . ASN A 1 41 ? 48.154 47.296 -14.504 1.00 63.42 48 ASN A C 14
ATOM 12872 O O . ASN A 1 41 ? 48.655 46.326 -13.934 1.00 35.31 48 ASN A O 14
ATOM 12883 N N . VAL A 1 42 ? 46.986 47.818 -14.148 1.00 64.04 49 VAL A N 14
ATOM 12884 C CA . VAL A 1 42 ? 46.208 47.270 -13.042 1.00 73.23 49 VAL A CA 14
ATOM 12885 C C . VAL A 1 42 ? 44.721 47.237 -13.379 1.00 20.20 49 VAL A C 14
ATOM 12886 O O . VAL A 1 42 ? 44.174 48.200 -13.914 1.00 20.14 49 VAL A O 14
ATOM 12899 N N . SER A 1 43 ? 44.074 46.120 -13.062 1.00 42.14 50 SER A N 14
ATOM 12900 C CA . SER A 1 43 ? 42.650 45.959 -13.334 1.00 51.01 50 SER A CA 14
ATOM 12901 C C . SER A 1 43 ? 42.010 45.007 -12.328 1.00 42.44 50 SER A C 14
ATOM 12902 O O . SER A 1 43 ? 42.691 44.431 -11.480 1.00 55.23 50 SER A O 14
ATOM 12910 N N . LEU A 1 44 ? 40.694 44.847 -12.429 1.00 10.44 51 LEU A N 14
ATOM 12911 C CA . LEU A 1 44 ? 39.959 43.966 -11.529 1.00 1.13 51 LEU A CA 14
ATOM 12912 C C . LEU A 1 44 ? 38.694 43.436 -12.198 1.00 54.52 51 LEU A C 14
ATOM 12913 O O . LEU A 1 44 ? 38.334 43.864 -13.295 1.00 31.54 51 LEU A O 14
ATOM 12929 N N . VAL A 1 45 ? 38.022 42.507 -11.528 1.00 22.23 52 VAL A N 14
ATOM 12930 C CA . VAL A 1 45 ? 36.794 41.921 -12.056 1.00 74.31 52 VAL A CA 14
ATOM 12931 C C . VAL A 1 45 ? 35.608 42.221 -11.147 1.00 1.22 52 VAL A C 14
ATOM 12932 O O . VAL A 1 45 ? 34.454 42.154 -11.570 1.00 22.50 52 VAL A O 14
ATOM 12945 N N . LYS A 1 46 ? 35.898 42.554 -9.893 1.00 33.54 53 LYS A N 14
ATOM 12946 C CA . LYS A 1 46 ? 34.857 42.866 -8.923 1.00 4.11 53 LYS A CA 14
ATOM 12947 C C . LYS A 1 46 ? 33.854 43.860 -9.501 1.00 33.22 53 LYS A C 14
ATOM 12948 O O . LYS A 1 46 ? 32.643 43.642 -9.479 1.00 25.52 53 LYS A O 14
ATOM 12967 N N . PRO A 1 47 ? 34.369 44.978 -10.034 1.00 1.25 54 PRO A N 14
ATOM 12968 C CA . PRO A 1 47 ? 33.536 46.027 -10.631 1.00 75.31 54 PRO A CA 14
ATOM 12969 C C . PRO A 1 47 ? 32.893 45.581 -11.940 1.00 13.11 54 PRO A C 14
ATOM 12970 O O . PRO A 1 47 ? 32.014 46.259 -12.474 1.00 25.41 54 PRO A O 14
ATOM 12981 N N . THR A 1 48 ? 33.338 44.438 -12.454 1.00 43.42 55 THR A N 14
ATOM 12982 C CA . THR A 1 48 ? 32.806 43.903 -13.701 1.00 12.30 55 THR A CA 14
ATOM 12983 C C . THR A 1 48 ? 31.626 42.974 -13.441 1.00 25.43 55 THR A C 14
ATOM 12984 O O . THR A 1 48 ? 31.018 42.450 -14.376 1.00 34.01 55 THR A O 14
ATOM 12995 N N . VAL A 1 49 ? 31.306 42.772 -12.167 1.00 20.55 56 VAL A N 14
ATOM 12996 C CA . VAL A 1 49 ? 30.198 41.906 -11.786 1.00 44.31 56 VAL A CA 14
ATOM 12997 C C . VAL A 1 49 ? 28.890 42.379 -12.411 1.00 54.01 56 VAL A C 14
ATOM 12998 O O . VAL A 1 49 ? 28.059 41.571 -12.823 1.00 5.01 56 VAL A O 14
ATOM 13011 N N . TYR A 1 50 ? 28.716 43.695 -12.480 1.00 63.33 57 TYR A N 14
ATOM 13012 C CA . TYR A 1 50 ? 27.508 44.277 -13.054 1.00 74.22 57 TYR A CA 14
ATOM 13013 C C . TYR A 1 50 ? 27.204 43.666 -14.418 1.00 74.42 57 TYR A C 14
ATOM 13014 O O . TYR A 1 50 ? 26.045 43.537 -14.809 1.00 5.51 57 TYR A O 14
ATOM 13032 N N . VAL A 1 51 ? 28.257 43.290 -15.139 1.00 54.43 58 VAL A N 14
ATOM 13033 C CA . VAL A 1 51 ? 28.105 42.691 -16.459 1.00 1.32 58 VAL A CA 14
ATOM 13034 C C . VAL A 1 51 ? 27.581 41.263 -16.358 1.00 13.40 58 VAL A C 14
ATOM 13035 O O . VAL A 1 51 ? 26.783 40.823 -17.185 1.00 10.51 58 VAL A O 14
ATOM 13048 N N . TYR A 1 52 ? 28.035 40.544 -15.337 1.00 31.24 59 TYR A N 14
ATOM 13049 C CA . TYR A 1 52 ? 27.614 39.164 -15.128 1.00 4.02 59 TYR A CA 14
ATOM 13050 C C . TYR A 1 52 ? 26.096 39.039 -15.212 1.00 3.24 59 TYR A C 14
ATOM 13051 O O . TYR A 1 52 ? 25.571 38.155 -15.891 1.00 15.01 59 TYR A O 14
ATOM 13069 N N . SER A 1 53 ? 25.396 39.930 -14.519 1.00 41.31 60 SER A N 14
ATOM 13070 C CA . SER A 1 53 ? 23.938 39.919 -14.511 1.00 1.42 60 SER A CA 14
ATOM 13071 C C . SER A 1 53 ? 23.385 40.122 -15.920 1.00 34.51 60 SER A C 14
ATOM 13072 O O . SER A 1 53 ? 22.544 39.352 -16.385 1.00 52.22 60 SER A O 14
ATOM 13080 N N . ARG A 1 54 ? 23.866 41.161 -16.593 1.00 55.51 61 ARG A N 14
ATOM 13081 C CA . ARG A 1 54 ? 23.422 41.466 -17.947 1.00 3.54 61 ARG A CA 14
ATOM 13082 C C . ARG A 1 54 ? 23.614 40.264 -18.867 1.00 32.41 61 ARG A C 14
ATOM 13083 O O . ARG A 1 54 ? 22.713 39.892 -19.618 1.00 32.24 61 ARG A O 14
ATOM 13104 N N . VAL A 1 55 ? 24.797 39.660 -18.802 1.00 12.40 62 VAL A N 14
ATOM 13105 C CA . VAL A 1 55 ? 25.109 38.500 -19.628 1.00 31.22 62 VAL A CA 14
ATOM 13106 C C . VAL A 1 55 ? 24.047 37.418 -19.479 1.00 64.23 62 VAL A C 14
ATOM 13107 O O . VAL A 1 55 ? 23.826 36.618 -20.389 1.00 11.40 62 VAL A O 14
ATOM 13120 N N . LYS A 1 56 ? 23.389 37.397 -18.324 1.00 61.14 63 LYS A N 14
ATOM 13121 C CA . LYS A 1 56 ? 22.348 36.413 -18.053 1.00 5.44 63 LYS A CA 14
ATOM 13122 C C . LYS A 1 56 ? 20.980 36.939 -18.477 1.00 51.44 63 LYS A C 14
ATOM 13123 O O . LYS A 1 56 ? 20.167 36.204 -19.036 1.00 20.12 63 LYS A O 14
ATOM 13142 N N . ASN A 1 57 ? 20.733 38.218 -18.208 1.00 50.21 64 ASN A N 14
ATOM 13143 C CA . ASN A 1 57 ? 19.464 38.843 -18.562 1.00 25.23 64 ASN A CA 14
ATOM 13144 C C . ASN A 1 57 ? 19.210 38.746 -20.064 1.00 73.21 64 ASN A C 14
ATOM 13145 O O . ASN A 1 57 ? 18.063 38.684 -20.508 1.00 22.51 64 ASN A O 14
ATOM 13156 N N . LEU A 1 58 ? 20.288 38.735 -20.840 1.00 73.41 65 LEU A N 14
ATOM 13157 C CA . LEU A 1 58 ? 20.184 38.646 -22.293 1.00 72.41 65 LEU A CA 14
ATOM 13158 C C . LEU A 1 58 ? 19.649 37.281 -22.717 1.00 34.10 65 LEU A C 14
ATOM 13159 O O . LEU A 1 58 ? 19.240 36.501 -21.859 1.00 33.41 65 LEU A O 14
ATOM 13175 N N . GLU A 1 1 ? 38.545 -3.142 -28.655 1.00 62.24 8 GLU A N 15
ATOM 13176 C CA . GLU A 1 1 ? 37.831 -1.871 -28.607 1.00 54.45 8 GLU A CA 15
ATOM 13177 C C . GLU A 1 1 ? 36.673 -1.860 -29.601 1.00 40.42 8 GLU A C 15
ATOM 13178 O O . GLU A 1 1 ? 35.514 -1.701 -29.220 1.00 30.32 8 GLU A O 15
ATOM 13190 N N . THR A 1 2 ? 36.997 -2.029 -30.880 1.00 62.15 9 THR A N 15
ATOM 13191 C CA . THR A 1 2 ? 35.986 -2.037 -31.930 1.00 21.14 9 THR A CA 15
ATOM 13192 C C . THR A 1 2 ? 35.256 -0.701 -31.998 1.00 35.11 9 THR A C 15
ATOM 13193 O O . THR A 1 2 ? 34.081 -0.642 -32.358 1.00 20.11 9 THR A O 15
ATOM 13204 N N . GLY A 1 3 ? 35.961 0.372 -31.653 1.00 53.11 10 GLY A N 15
ATOM 13205 C CA . GLY A 1 3 ? 35.363 1.694 -31.684 1.00 33.11 10 GLY A CA 15
ATOM 13206 C C . GLY A 1 3 ? 35.370 2.367 -30.325 1.00 53.53 10 GLY A C 15
ATOM 13207 O O . GLY A 1 3 ? 34.412 3.046 -29.955 1.00 44.34 10 GLY A O 15
ATOM 13211 N N . THR A 1 4 ? 36.453 2.175 -29.578 1.00 71.31 11 THR A N 15
ATOM 13212 C CA . THR A 1 4 ? 36.579 2.764 -28.252 1.00 4.33 11 THR A CA 15
ATOM 13213 C C . THR A 1 4 ? 37.155 4.174 -28.329 1.00 12.54 11 THR A C 15
ATOM 13214 O O . THR A 1 4 ? 38.354 4.355 -28.553 1.00 24.10 11 THR A O 15
ATOM 13225 N N . LEU A 1 5 ? 36.296 5.170 -28.142 1.00 1.22 12 LEU A N 15
ATOM 13226 C CA . LEU A 1 5 ? 36.720 6.565 -28.189 1.00 14.43 12 LEU A CA 15
ATOM 13227 C C . LEU A 1 5 ? 36.613 7.215 -26.815 1.00 25.31 12 LEU A C 15
ATOM 13228 O O . LEU A 1 5 ? 36.779 8.427 -26.675 1.00 43.44 12 LEU A O 15
ATOM 13244 N N . ILE A 1 6 ? 36.336 6.400 -25.802 1.00 62.52 13 ILE A N 15
ATOM 13245 C CA . ILE A 1 6 ? 36.209 6.896 -24.436 1.00 60.14 13 ILE A CA 15
ATOM 13246 C C . ILE A 1 6 ? 37.567 6.958 -23.747 1.00 45.11 13 ILE A C 15
ATOM 13247 O O . ILE A 1 6 ? 37.832 7.858 -22.950 1.00 23.12 13 ILE A O 15
ATOM 13263 N N . VAL A 1 7 ? 38.429 5.994 -24.059 1.00 21.22 14 VAL A N 15
ATOM 13264 C CA . VAL A 1 7 ? 39.763 5.940 -23.471 1.00 22.51 14 VAL A CA 15
ATOM 13265 C C . VAL A 1 7 ? 40.601 7.140 -23.901 1.00 63.44 14 VAL A C 15
ATOM 13266 O O . VAL A 1 7 ? 41.455 7.612 -23.151 1.00 11.42 14 VAL A O 15
ATOM 13279 N N . ASN A 1 8 ? 40.350 7.626 -25.112 1.00 25.23 15 ASN A N 15
ATOM 13280 C CA . ASN A 1 8 ? 41.082 8.772 -25.641 1.00 50.22 15 ASN A CA 15
ATOM 13281 C C . ASN A 1 8 ? 40.406 10.080 -25.246 1.00 12.31 15 ASN A C 15
ATOM 13282 O O . ASN A 1 8 ? 41.030 11.141 -25.254 1.00 51.30 15 ASN A O 15
ATOM 13293 N N . SER A 1 9 ? 39.125 9.997 -24.901 1.00 4.11 16 SER A N 15
ATOM 13294 C CA . SER A 1 9 ? 38.362 11.175 -24.505 1.00 73.33 16 SER A CA 15
ATOM 13295 C C . SER A 1 9 ? 38.529 11.456 -23.015 1.00 3.52 16 SER A C 15
ATOM 13296 O O . SER A 1 9 ? 38.901 12.561 -22.618 1.00 41.52 16 SER A O 15
ATOM 13304 N N . VAL A 1 10 ? 38.253 10.448 -22.194 1.00 24.10 17 VAL A N 15
ATOM 13305 C CA . VAL A 1 10 ? 38.373 10.585 -20.748 1.00 72.12 17 VAL A CA 15
ATOM 13306 C C . VAL A 1 10 ? 39.819 10.849 -20.339 1.00 15.21 17 VAL A C 15
ATOM 13307 O O . VAL A 1 10 ? 40.081 11.548 -19.359 1.00 12.21 17 VAL A O 15
ATOM 13320 N N . LEU A 1 11 ? 40.754 10.286 -21.097 1.00 33.41 18 LEU A N 15
ATOM 13321 C CA . LEU A 1 11 ? 42.174 10.461 -20.816 1.00 70.43 18 LEU A CA 15
ATOM 13322 C C . LEU A 1 11 ? 42.640 11.858 -21.210 1.00 31.43 18 LEU A C 15
ATOM 13323 O O . LEU A 1 11 ? 43.419 12.489 -20.495 1.00 0.35 18 LEU A O 15
ATOM 13339 N N . LEU A 1 12 ? 42.156 12.337 -22.351 1.00 24.32 19 LEU A N 15
ATOM 13340 C CA . LEU A 1 12 ? 42.521 13.663 -22.840 1.00 53.01 19 LEU A CA 15
ATOM 13341 C C . LEU A 1 12 ? 41.852 14.753 -22.009 1.00 3.44 19 LEU A C 15
ATOM 13342 O O . LEU A 1 12 ? 42.491 15.735 -21.627 1.00 33.10 19 LEU A O 15
ATOM 13358 N N . PHE A 1 13 ? 40.567 14.573 -21.731 1.00 72.42 20 PHE A N 15
ATOM 13359 C CA . PHE A 1 13 ? 39.812 15.541 -20.943 1.00 72.34 20 PHE A CA 15
ATOM 13360 C C . PHE A 1 13 ? 40.540 15.870 -19.643 1.00 23.24 20 PHE A C 15
ATOM 13361 O O . PHE A 1 13 ? 40.544 17.017 -19.193 1.00 14.44 20 PHE A O 15
ATOM 13378 N N . LEU A 1 14 ? 41.156 14.856 -19.042 1.00 33.41 21 LEU A N 15
ATOM 13379 C CA . LEU A 1 14 ? 41.887 15.037 -17.794 1.00 34.21 21 LEU A CA 15
ATOM 13380 C C . LEU A 1 14 ? 43.058 15.996 -17.983 1.00 41.05 21 LEU A C 15
ATOM 13381 O O . LEU A 1 14 ? 43.158 17.013 -17.297 1.00 71.44 21 LEU A O 15
ATOM 13397 N N . ALA A 1 15 ? 43.941 15.665 -18.919 1.00 11.31 22 ALA A N 15
ATOM 13398 C CA . ALA A 1 15 ? 45.104 16.498 -19.202 1.00 61.31 22 ALA A CA 15
ATOM 13399 C C . ALA A 1 15 ? 44.685 17.849 -19.773 1.00 70.10 22 ALA A C 15
ATOM 13400 O O . ALA A 1 15 ? 45.455 18.809 -19.751 1.00 41.01 22 ALA A O 15
ATOM 13407 N N . PHE A 1 16 ? 43.460 17.915 -20.285 1.00 62.30 23 PHE A N 15
ATOM 13408 C CA . PHE A 1 16 ? 42.940 19.148 -20.864 1.00 24.40 23 PHE A CA 15
ATOM 13409 C C . PHE A 1 16 ? 42.533 20.133 -19.772 1.00 52.41 23 PHE A C 15
ATOM 13410 O O . PHE A 1 16 ? 43.022 21.262 -19.725 1.00 3.32 23 PHE A O 15
ATOM 13427 N N . VAL A 1 17 ? 41.635 19.697 -18.895 1.00 63.21 24 VAL A N 15
ATOM 13428 C CA . VAL A 1 17 ? 41.162 20.540 -17.802 1.00 71.15 24 VAL A CA 15
ATOM 13429 C C . VAL A 1 17 ? 42.326 21.200 -17.074 1.00 51.21 24 VAL A C 15
ATOM 13430 O O . VAL A 1 17 ? 42.380 22.423 -16.948 1.00 13.01 24 VAL A O 15
ATOM 13443 N N . VAL A 1 18 ? 43.259 20.382 -16.596 1.00 22.10 25 VAL A N 15
ATOM 13444 C CA . VAL A 1 18 ? 44.425 20.886 -15.881 1.00 0.03 25 VAL A CA 15
ATOM 13445 C C . VAL A 1 18 ? 45.108 22.004 -16.663 1.00 74.21 25 VAL A C 15
ATOM 13446 O O . VAL A 1 18 ? 45.561 22.994 -16.085 1.00 74.43 25 VAL A O 15
ATOM 13459 N N . PHE A 1 19 ? 45.177 21.841 -17.979 1.00 32.45 26 PHE A N 15
ATOM 13460 C CA . PHE A 1 19 ? 45.804 22.836 -18.840 1.00 32.35 26 PHE A CA 15
ATOM 13461 C C . PHE A 1 19 ? 45.011 24.139 -18.834 1.00 11.33 26 PHE A C 15
ATOM 13462 O O . PHE A 1 19 ? 45.581 25.226 -18.729 1.00 44.24 26 PHE A O 15
ATOM 13479 N N . LEU A 1 20 ? 43.693 24.024 -18.948 1.00 35.30 27 LEU A N 15
ATOM 13480 C CA . LEU A 1 20 ? 42.820 25.192 -18.956 1.00 73.02 27 LEU A CA 15
ATOM 13481 C C . LEU A 1 20 ? 42.820 25.881 -17.595 1.00 14.33 27 LEU A C 15
ATOM 13482 O O . LEU A 1 20 ? 42.706 27.103 -17.507 1.00 22.13 27 LEU A O 15
ATOM 13498 N N . LEU A 1 21 ? 42.952 25.088 -16.537 1.00 0.12 28 LEU A N 15
ATOM 13499 C CA . LEU A 1 21 ? 42.970 25.623 -15.179 1.00 62.12 28 LEU A CA 15
ATOM 13500 C C . LEU A 1 21 ? 43.981 26.758 -15.055 1.00 21.30 28 LEU A C 15
ATOM 13501 O O . LEU A 1 21 ? 43.637 27.868 -14.647 1.00 43.13 28 LEU A O 15
ATOM 13517 N N . VAL A 1 22 ? 45.230 26.474 -15.410 1.00 4.44 29 VAL A N 15
ATOM 13518 C CA . VAL A 1 22 ? 46.291 27.472 -15.341 1.00 23.15 29 VAL A CA 15
ATOM 13519 C C . VAL A 1 22 ? 46.261 28.390 -16.558 1.00 52.11 29 VAL A C 15
ATOM 13520 O O . VAL A 1 22 ? 46.339 29.613 -16.431 1.00 41.33 29 VAL A O 15
ATOM 13533 N N . THR A 1 23 ? 46.150 27.793 -17.741 1.00 72.02 30 THR A N 15
ATOM 13534 C CA . THR A 1 23 ? 46.111 28.556 -18.982 1.00 21.11 30 THR A CA 15
ATOM 13535 C C . THR A 1 23 ? 45.062 29.659 -18.916 1.00 43.13 30 THR A C 15
ATOM 13536 O O . THR A 1 23 ? 45.191 30.692 -19.575 1.00 50.33 30 THR A O 15
ATOM 13547 N N . LEU A 1 24 ? 44.024 29.436 -18.118 1.00 52.32 31 LEU A N 15
ATOM 13548 C CA . LEU A 1 24 ? 42.952 30.413 -17.965 1.00 11.14 31 LEU A CA 15
ATOM 13549 C C . LEU A 1 24 ? 43.481 31.714 -17.371 1.00 11.22 31 LEU A C 15
ATOM 13550 O O . LEU A 1 24 ? 43.526 32.743 -18.046 1.00 43.22 31 LEU A O 15
ATOM 13566 N N . ALA A 1 25 ? 43.883 31.661 -16.106 1.00 34.14 32 ALA A N 15
ATOM 13567 C CA . ALA A 1 25 ? 44.415 32.835 -15.424 1.00 71.35 32 ALA A CA 15
ATOM 13568 C C . ALA A 1 25 ? 45.301 33.657 -16.353 1.00 41.03 32 ALA A C 15
ATOM 13569 O O . ALA A 1 25 ? 45.228 34.885 -16.369 1.00 1.35 32 ALA A O 15
ATOM 13576 N N . ILE A 1 26 ? 46.138 32.971 -17.125 1.00 62.44 33 ILE A N 15
ATOM 13577 C CA . ILE A 1 26 ? 47.038 33.638 -18.056 1.00 12.21 33 ILE A CA 15
ATOM 13578 C C . ILE A 1 26 ? 46.304 34.709 -18.857 1.00 3.43 33 ILE A C 15
ATOM 13579 O O . ILE A 1 26 ? 46.737 35.861 -18.913 1.00 13.53 33 ILE A O 15
ATOM 13595 N N . LEU A 1 27 ? 45.192 34.324 -19.471 1.00 54.25 34 LEU A N 15
ATOM 13596 C CA . LEU A 1 27 ? 44.396 35.251 -20.267 1.00 3.33 34 LEU A CA 15
ATOM 13597 C C . LEU A 1 27 ? 44.143 36.547 -19.503 1.00 3.52 34 LEU A C 15
ATOM 13598 O O . LEU A 1 27 ? 43.970 37.611 -20.100 1.00 72.12 34 LEU A O 15
ATOM 13614 N N . THR A 1 28 ? 44.128 36.452 -18.177 1.00 24.13 35 THR A N 15
ATOM 13615 C CA . THR A 1 28 ? 43.898 37.616 -17.331 1.00 50.44 35 THR A CA 15
ATOM 13616 C C . THR A 1 28 ? 44.967 38.679 -17.555 1.00 3.43 35 THR A C 15
ATOM 13617 O O . THR A 1 28 ? 44.665 39.868 -17.644 1.00 25.02 35 THR A O 15
ATOM 13628 N N . ALA A 1 29 ? 46.220 38.242 -17.646 1.00 24.23 36 ALA A N 15
ATOM 13629 C CA . ALA A 1 29 ? 47.333 39.156 -17.863 1.00 14.53 36 ALA A CA 15
ATOM 13630 C C . ALA A 1 29 ? 47.016 40.156 -18.970 1.00 51.41 36 ALA A C 15
ATOM 13631 O O . ALA A 1 29 ? 47.473 41.299 -18.938 1.00 10.10 36 ALA A O 15
ATOM 13638 N N . LEU A 1 30 ? 46.232 39.718 -19.948 1.00 52.22 37 LEU A N 15
ATOM 13639 C CA . LEU A 1 30 ? 45.854 40.574 -21.068 1.00 61.44 37 LEU A CA 15
ATOM 13640 C C . LEU A 1 30 ? 44.824 41.612 -20.634 1.00 1.31 37 LEU A C 15
ATOM 13641 O O . LEU A 1 30 ? 44.933 42.790 -20.977 1.00 62.50 37 LEU A O 15
ATOM 13657 N N . ARG A 1 31 ? 43.825 41.168 -19.877 1.00 15.23 38 ARG A N 15
ATOM 13658 C CA . ARG A 1 31 ? 42.777 42.060 -19.396 1.00 41.12 38 ARG A CA 15
ATOM 13659 C C . ARG A 1 31 ? 43.376 43.292 -18.725 1.00 43.03 38 ARG A C 15
ATOM 13660 O O . ARG A 1 31 ? 43.132 44.422 -19.146 1.00 34.14 38 ARG A O 15
ATOM 13681 N N . LEU A 1 32 ? 44.161 43.066 -17.677 1.00 50.22 39 LEU A N 15
ATOM 13682 C CA . LEU A 1 32 ? 44.794 44.157 -16.946 1.00 44.42 39 LEU A CA 15
ATOM 13683 C C . LEU A 1 32 ? 45.509 45.108 -17.899 1.00 4.42 39 LEU A C 15
ATOM 13684 O O . LEU A 1 32 ? 45.587 46.311 -17.650 1.00 34.42 39 LEU A O 15
ATOM 13700 N N . ALA A 1 33 ? 46.027 44.562 -18.994 1.00 13.55 40 ALA A N 15
ATOM 13701 C CA . ALA A 1 33 ? 46.731 45.363 -19.989 1.00 44.32 40 ALA A CA 15
ATOM 13702 C C . ALA A 1 33 ? 45.824 46.444 -20.564 1.00 24.33 40 ALA A C 15
ATOM 13703 O O . ALA A 1 33 ? 46.289 47.515 -20.957 1.00 72.14 40 ALA A O 15
ATOM 13710 N N . ALA A 1 34 ? 44.527 46.159 -20.612 1.00 75.51 41 ALA A N 15
ATOM 13711 C CA . ALA A 1 34 ? 43.554 47.107 -21.139 1.00 25.44 41 ALA A CA 15
ATOM 13712 C C . ALA A 1 34 ? 43.485 48.361 -20.273 1.00 1.12 41 ALA A C 15
ATOM 13713 O O . ALA A 1 34 ? 43.459 49.481 -20.786 1.00 72.22 41 ALA A O 15
ATOM 13720 N N . TYR A 1 35 ? 43.456 48.166 -18.960 1.00 22.21 42 TYR A N 15
ATOM 13721 C CA . TYR A 1 35 ? 43.387 49.281 -18.023 1.00 64.41 42 TYR A CA 15
ATOM 13722 C C . TYR A 1 35 ? 44.626 50.164 -18.134 1.00 45.33 42 TYR A C 15
ATOM 13723 O O . TYR A 1 35 ? 44.604 51.334 -17.756 1.00 4.01 42 TYR A O 15
ATOM 13741 N N . ALA A 1 36 ? 45.706 49.592 -18.657 1.00 62.42 43 ALA A N 15
ATOM 13742 C CA . ALA A 1 36 ? 46.955 50.326 -18.820 1.00 11.34 43 ALA A CA 15
ATOM 13743 C C . ALA A 1 36 ? 46.759 51.548 -19.710 1.00 2.43 43 ALA A C 15
ATOM 13744 O O . ALA A 1 36 ? 47.600 52.449 -19.737 1.00 60.35 43 ALA A O 15
ATOM 13751 N N . ALA A 1 37 ? 45.648 51.575 -20.437 1.00 3.31 44 ALA A N 15
ATOM 13752 C CA . ALA A 1 37 ? 45.343 52.688 -21.326 1.00 43.51 44 ALA A CA 15
ATOM 13753 C C . ALA A 1 37 ? 44.676 53.831 -20.568 1.00 61.43 44 ALA A C 15
ATOM 13754 O O . ALA A 1 37 ? 44.491 54.921 -21.105 1.00 31.31 44 ALA A O 15
ATOM 13761 N N . ASN A 1 38 ? 44.318 53.573 -19.314 1.00 53.14 45 ASN A N 15
ATOM 13762 C CA . ASN A 1 38 ? 43.671 54.579 -18.481 1.00 64.25 45 ASN A CA 15
ATOM 13763 C C . ASN A 1 38 ? 44.648 55.150 -17.458 1.00 75.44 45 ASN A C 15
ATOM 13764 O O . ASN A 1 38 ? 45.050 56.310 -17.549 1.00 12.52 45 ASN A O 15
ATOM 13775 N N . ILE A 1 39 ? 45.027 54.328 -16.486 1.00 71.42 46 ILE A N 15
ATOM 13776 C CA . ILE A 1 39 ? 45.959 54.750 -15.449 1.00 65.43 46 ILE A CA 15
ATOM 13777 C C . ILE A 1 39 ? 47.178 53.835 -15.399 1.00 12.44 46 ILE A C 15
ATOM 13778 O O . ILE A 1 39 ? 48.289 54.247 -15.735 1.00 62.32 46 ILE A O 15
ATOM 13794 N N . VAL A 1 40 ? 46.964 52.593 -14.980 1.00 70.12 47 VAL A N 15
ATOM 13795 C CA . VAL A 1 40 ? 48.045 51.618 -14.889 1.00 3.14 47 VAL A CA 15
ATOM 13796 C C . VAL A 1 40 ? 47.625 50.277 -15.477 1.00 50.33 47 VAL A C 15
ATOM 13797 O O . VAL A 1 40 ? 46.469 50.086 -15.851 1.00 74.30 47 VAL A O 15
ATOM 13810 N N . ASN A 1 41 ? 48.573 49.348 -15.554 1.00 40.04 48 ASN A N 15
ATOM 13811 C CA . ASN A 1 41 ? 48.302 48.022 -16.096 1.00 14.52 48 ASN A CA 15
ATOM 13812 C C . ASN A 1 41 ? 47.687 47.115 -15.035 1.00 3.22 48 ASN A C 15
ATOM 13813 O O . ASN A 1 41 ? 47.980 45.920 -14.979 1.00 45.11 48 ASN A O 15
ATOM 13824 N N . VAL A 1 42 ? 46.835 47.690 -14.194 1.00 40.12 49 VAL A N 15
ATOM 13825 C CA . VAL A 1 42 ? 46.178 46.935 -13.135 1.00 74.23 49 VAL A CA 15
ATOM 13826 C C . VAL A 1 42 ? 44.666 46.914 -13.330 1.00 21.33 49 VAL A C 15
ATOM 13827 O O . VAL A 1 42 ? 44.069 47.910 -13.738 1.00 34.14 49 VAL A O 15
ATOM 13840 N N . SER A 1 43 ? 44.052 45.773 -13.036 1.00 52.13 50 SER A N 15
ATOM 13841 C CA . SER A 1 43 ? 42.609 45.622 -13.183 1.00 71.15 50 SER A CA 15
ATOM 13842 C C . SER A 1 43 ? 42.125 44.342 -12.505 1.00 24.24 50 SER A C 15
ATOM 13843 O O . SER A 1 43 ? 42.924 43.558 -11.990 1.00 13.25 50 SER A O 15
ATOM 13851 N N . LEU A 1 44 ? 40.813 44.139 -12.508 1.00 61.30 51 LEU A N 15
ATOM 13852 C CA . LEU A 1 44 ? 40.221 42.956 -11.893 1.00 12.03 51 LEU A CA 15
ATOM 13853 C C . LEU A 1 44 ? 38.924 42.568 -12.597 1.00 72.10 51 LEU A C 15
ATOM 13854 O O . LEU A 1 44 ? 38.554 43.161 -13.611 1.00 44.50 51 LEU A O 15
ATOM 13870 N N . VAL A 1 45 ? 38.237 41.570 -12.052 1.00 71.53 52 VAL A N 15
ATOM 13871 C CA . VAL A 1 45 ? 36.979 41.104 -12.626 1.00 51.34 52 VAL A CA 15
ATOM 13872 C C . VAL A 1 45 ? 35.841 41.216 -11.619 1.00 63.34 52 VAL A C 15
ATOM 13873 O O . VAL A 1 45 ? 34.678 40.991 -11.952 1.00 70.24 52 VAL A O 15
ATOM 13886 N N . LYS A 1 46 ? 36.184 41.567 -10.383 1.00 33.12 53 LYS A N 15
ATOM 13887 C CA . LYS A 1 46 ? 35.191 41.712 -9.325 1.00 1.43 53 LYS A CA 15
ATOM 13888 C C . LYS A 1 46 ? 34.164 42.781 -9.686 1.00 43.33 53 LYS A C 15
ATOM 13889 O O . LYS A 1 46 ? 32.955 42.551 -9.650 1.00 13.23 53 LYS A O 15
ATOM 13908 N N . PRO A 1 47 ? 34.654 43.978 -10.040 1.00 75.31 54 PRO A N 15
ATOM 13909 C CA . PRO A 1 47 ? 33.796 45.105 -10.416 1.00 24.30 54 PRO A CA 15
ATOM 13910 C C . PRO A 1 47 ? 33.100 44.884 -11.755 1.00 32.01 54 PRO A C 15
ATOM 13911 O O . PRO A 1 47 ? 32.212 45.646 -12.139 1.00 34.20 54 PRO A O 15
ATOM 13922 N N . THR A 1 48 ? 33.507 43.834 -12.462 1.00 44.53 55 THR A N 15
ATOM 13923 C CA . THR A 1 48 ? 32.924 43.512 -13.757 1.00 13.24 55 THR A CA 15
ATOM 13924 C C . THR A 1 48 ? 31.715 42.598 -13.604 1.00 73.31 55 THR A C 15
ATOM 13925 O O . THR A 1 48 ? 31.056 42.252 -14.585 1.00 31.01 55 THR A O 15
ATOM 13936 N N . VAL A 1 49 ? 31.426 42.209 -12.367 1.00 74.41 56 VAL A N 15
ATOM 13937 C CA . VAL A 1 49 ? 30.293 41.336 -12.084 1.00 53.43 56 VAL A CA 15
ATOM 13938 C C . VAL A 1 49 ? 28.979 41.987 -12.503 1.00 41.25 56 VAL A C 15
ATOM 13939 O O . VAL A 1 49 ? 28.047 41.306 -12.932 1.00 44.34 56 VAL A O 15
ATOM 13952 N N . TYR A 1 50 ? 28.913 43.306 -12.374 1.00 11.34 57 TYR A N 15
ATOM 13953 C CA . TYR A 1 50 ? 27.712 44.049 -12.738 1.00 42.41 57 TYR A CA 15
ATOM 13954 C C . TYR A 1 50 ? 27.248 43.682 -14.144 1.00 23.23 57 TYR A C 15
ATOM 13955 O O . TYR A 1 50 ? 26.056 43.726 -14.449 1.00 62.11 57 TYR A O 15
ATOM 13973 N N . VAL A 1 51 ? 28.199 43.320 -14.998 1.00 13.22 58 VAL A N 15
ATOM 13974 C CA . VAL A 1 51 ? 27.891 42.942 -16.373 1.00 41.20 58 VAL A CA 15
ATOM 13975 C C . VAL A 1 51 ? 27.407 41.499 -16.450 1.00 11.54 58 VAL A C 15
ATOM 13976 O O . VAL A 1 51 ? 26.552 41.164 -17.270 1.00 52.31 58 VAL A O 15
ATOM 13989 N N . TYR A 1 52 ? 27.959 40.649 -15.592 1.00 4.42 59 TYR A N 15
ATOM 13990 C CA . TYR A 1 52 ? 27.586 39.240 -15.563 1.00 15.24 59 TYR A CA 15
ATOM 13991 C C . TYR A 1 52 ? 26.068 39.078 -15.580 1.00 63.04 59 TYR A C 15
ATOM 13992 O O . TYR A 1 52 ? 25.540 38.133 -16.164 1.00 10.12 59 TYR A O 15
ATOM 14010 N N . SER A 1 53 ? 25.374 40.009 -14.933 1.00 51.23 60 SER A N 15
ATOM 14011 C CA . SER A 1 53 ? 23.918 39.970 -14.868 1.00 73.31 60 SER A CA 15
ATOM 14012 C C . SER A 1 53 ? 23.301 40.706 -16.056 1.00 45.33 60 SER A C 15
ATOM 14013 O O . SER A 1 53 ? 22.267 40.297 -16.584 1.00 42.42 60 SER A O 15
ATOM 14021 N N . ARG A 1 54 ? 23.945 41.793 -16.467 1.00 62.41 61 ARG A N 15
ATOM 14022 C CA . ARG A 1 54 ? 23.461 42.588 -17.589 1.00 61.54 61 ARG A CA 15
ATOM 14023 C C . ARG A 1 54 ? 23.511 41.786 -18.885 1.00 15.20 61 ARG A C 15
ATOM 14024 O O . ARG A 1 54 ? 22.770 42.062 -19.828 1.00 34.11 61 ARG A O 15
ATOM 14045 N N . VAL A 1 55 ? 24.394 40.792 -18.927 1.00 25.53 62 VAL A N 15
ATOM 14046 C CA . VAL A 1 55 ? 24.543 39.949 -20.107 1.00 33.31 62 VAL A CA 15
ATOM 14047 C C . VAL A 1 55 ? 23.686 38.693 -19.996 1.00 72.21 62 VAL A C 15
ATOM 14048 O O . VAL A 1 55 ? 23.265 38.123 -21.003 1.00 15.34 62 VAL A O 15
ATOM 14061 N N . LYS A 1 56 ? 23.431 38.264 -18.765 1.00 23.25 63 LYS A N 15
ATOM 14062 C CA . LYS A 1 56 ? 22.622 37.075 -18.520 1.00 21.24 63 LYS A CA 15
ATOM 14063 C C . LYS A 1 56 ? 21.143 37.366 -18.753 1.00 52.13 63 LYS A C 15
ATOM 14064 O O . LYS A 1 56 ? 20.453 36.608 -19.434 1.00 34.33 63 LYS A O 15
ATOM 14083 N N . ASN A 1 57 ? 20.664 38.467 -18.187 1.00 45.34 64 ASN A N 15
ATOM 14084 C CA . ASN A 1 57 ? 19.266 38.857 -18.334 1.00 62.52 64 ASN A CA 15
ATOM 14085 C C . ASN A 1 57 ? 18.986 39.351 -19.750 1.00 43.43 64 ASN A C 15
ATOM 14086 O O . ASN A 1 57 ? 17.837 39.382 -20.192 1.00 12.23 64 ASN A O 15
ATOM 14097 N N . LEU A 1 58 ? 20.043 39.737 -20.455 1.00 54.21 65 LEU A N 15
ATOM 14098 C CA . LEU A 1 58 ? 19.912 40.228 -21.823 1.00 1.41 65 LEU A CA 15
ATOM 14099 C C . LEU A 1 58 ? 19.093 39.263 -22.673 1.00 43.43 65 LEU A C 15
ATOM 14100 O O . LEU A 1 58 ? 18.097 39.679 -23.264 1.00 73.14 65 LEU A O 15
#

Secondary structure (DSSP, 8-state):
--S--SHHHHHHHHHHHHHHHHHHHHHHHHHHHHHTTTS-S---SSTTHHHHHHHHH-

Radius of gyration: 18.31 Å; Cα contacts (8 Å, |Δi|>4): 15; chains: 1; bounding box: 29×56×23 Å

Nearest PDB structures (foldseek):
  2mm4-assembly1_A  TM=9.941E-01  e=1.406E-06  Severe acute respiratory syndrome-related coronavirus
  2mm4-assembly1_A  TM=1.018E+00  e=5.690E-07  Severe acute respiratory syndrome-related coronavirus
  2mm4-assembly1_A  TM=9.903E-01  e=2.470E-06  Severe acute respiratory syndrome-related coronavirus
  2mm4-assembly1_A  TM=9.996E-01  e=6.840E-07  Severe acute respiratory syndrome-related coronavirus
  2mm4-assembly1_A  TM=9.868E-01  e=6.510E-07  Severe acute respiratory syndrome-related coronavirus

Sequence (58 aa):
ETGTLIVNSVLLFLAFVVFLLVTLAILTALRLAAYAANIVNVSLVKPTVYVYSRVKNLETGTLIVNSVLLFLAFVVFLLVTLAILTALRLAAYAANIVNVSLVKPTVYVYSRVKNLETGTLIVNSVLLFLAFVVFLLVTLAILTALRLAAYAANIVNVSLVKPTVYVYSRVKNLETGTLIVNSVLLFLAFVVFLLVTLAILTALRLAAYAANIVNVSLVKPTVYVYSRVKNLETGTLIVNSVLLFLAFVVFLLVTLAILTALRLAAYAANIVNVSLVKPTVYVYSRVKNLETGTLIVNSVLLFLAFVVFLLVTLAILTALRLAAYAANIVNVSLVKPTVYVYSRVKNLETGTLIVNSVLLFLAFVVFLLVTLAILTALRLAAYAANIVNVSLVKPTVYVYSRVKNLETGTLIVNSVLLFLAFVVFLLVTLAILTALRLAAYAANIVNVSLVKPTVYVYSRVKNLETGTLIVNSVLLFLAFVVFLLVTLAILTALRLAAYAANIVNVSLVKPTVYVYSRVKNLETGTLIVNSVLLFLAFVVFLLVTLAILTALRLAAYAANIVNVSLVKPTVYVYSRVKNLETGTLIVNSVLLFLAFVVFLLVTLAILTALRLAAYAANIVNVSLVKPTVYVYSRVKNLETGTLIVNSVLLFLAFVVFLLVTLAILTALRLAAYAANIVNVSLVKPTVYVYSRVKNLETGTLIVNSVLLFLAFVVFLLVTLAILTALRLAAYAANIVNVSLVKPTVYVYSRVKNLETGTLIVNSVLLFLAFVVFLLVTLAILTALRLAAYAANIVNVSLVKPTVYVYSRVKNLETGTLIVNSVLLFLAFVVFLLVTLAILTALRLAAYAANIVNVSLVKPTVYVYSRVKNL

Organism: Severe acute respiratory syndrome coronavirus (NCBI:txid694009)